Protein AF-A0AAV6TYV0-F1 (afdb_monomer_lite)

pLDDT: mean 73.11, std 25.88, range [21.09, 98.69]

Secondary structure (DSSP, 8-state):
--HHHHHHHHHHHHHHHHTT-HHHHHHHHHHHHHH-TT-HHHHHHHHHHHHHTT-HHHHHHHHHHH-TT-HHHHHHHHHHTT-HHHHHHHHTT-SS--HHHHHHHHHHHHHTT-HHHHHHHHHHHHHH--STTHHHHHHHHHHHHHHHHHHHGGG----------SHHHHHHHHHHHHHHT-HHHHHHHHHHHHHHHHHHHTTTS-HHHHHHHHHHHHHHHHHHHHHTT-HHHHHHHHHHHHHH--S-HHHHHHHHHHHHHHHTTSSHHHHHHHHHHHT-TT-TTTS-HHHHHHHHHHHHHHHHHTT-HHHHHHHHHHHHHH-GGGHHHHHHHHHHHHHHTT-HHHHHHHHHHHHHH-GGG-HHHHHHHHHHHHTTT-HHHHHHHHHTSGGGGGSHHHHHHHHHHHHHTT-HHHHHHHHHHHHHHHHHTT--SHHHHHHHHHHHHHHTTTT-HHHHHHHHHHHHHH-SS-HHHHHHHHHHHTTT-HHHHHHHHTTSPPHHHHTTT--HHHHHHS---S-------------------------------------------S---TTS---TTTTS-TTTSTT---PPP-------------------------------------------------------------------------------------------------------------------------------------------SSHHHHHHHHT----PPPPP-GGGGTTTSPPP-TTS-EEEEEE--TTSSHHHHHHHHTTSTTEEEEE-GGGGT-SSS---GGGHHHHHHHHHHHHTT-TTT-HHHHHHHHSGGGTHHHHT-HHHHHHHTT-GGGGG-HHHHHHHHTT-SEEEEEESS--HHHHHHHHHHTTTS-EEEEEEE--HHHHHHHHTT-HHHHT-HHHH-HHHHHHHHHHHHHHHHHHHHH-TTTEEEEEHHHHHHSHHHHHHHHHHHTT----HHHHHHHHHHSS---HHHHH-TT---S-TTHHHHTTTTTS-HHHHHHHHTTTHHHHHHTT-PPP-SGGGSSSTT----------PPP---------GGGSS--S------------------PPP-SHHHHHHHTT--HHHHGGG---SGGGS---

Structure (mmCIF, N/CA/C/O backbone):
data_AF-A0AAV6TYV0-F1
#
_entry.id   AF-A0AAV6TYV0-F1
#
loop_
_atom_site.group_PDB
_atom_site.id
_atom_site.type_symbol
_atom_site.label_atom_id
_atom_site.label_alt_id
_atom_site.label_comp_id
_atom_site.label_asym_id
_atom_site.label_entity_id
_atom_site.label_seq_id
_atom_site.pdbx_PDB_ins_code
_atom_site.Cartn_x
_atom_site.Cartn_y
_atom_site.Cartn_z
_atom_site.occupancy
_atom_site.B_iso_or_equiv
_atom_site.auth_seq_id
_atom_site.auth_comp_id
_atom_site.auth_asym_id
_atom_site.auth_atom_id
_atom_site.pdbx_PDB_model_num
ATOM 1 N N . MET A 1 1 ? 58.928 -5.197 -49.690 1.00 53.97 1 MET A N 1
ATOM 2 C CA . MET A 1 1 ? 58.023 -4.459 -50.603 1.00 53.97 1 MET A CA 1
ATOM 3 C C . MET A 1 1 ? 58.750 -3.447 -51.498 1.00 53.97 1 MET A C 1
ATOM 5 O O . MET A 1 1 ? 59.790 -2.942 -51.096 1.00 53.97 1 MET A O 1
ATOM 9 N N . SER A 1 2 ? 58.202 -3.097 -52.673 1.00 56.59 2 SER A N 1
ATOM 10 C CA . SER A 1 2 ? 58.594 -1.880 -53.414 1.00 56.59 2 SER A CA 1
ATOM 11 C C . SER A 1 2 ? 57.837 -0.652 -52.884 1.00 56.59 2 SER A C 1
ATOM 13 O O . SER A 1 2 ? 56.699 -0.777 -52.425 1.00 56.59 2 SER A O 1
ATOM 15 N N . ALA A 1 3 ? 58.433 0.543 -52.965 1.00 59.03 3 ALA A N 1
ATOM 16 C CA . ALA A 1 3 ? 57.840 1.767 -52.408 1.00 59.03 3 ALA A CA 1
ATOM 17 C C . ALA A 1 3 ? 56.457 2.107 -53.006 1.00 59.03 3 ALA A C 1
ATOM 19 O O . ALA A 1 3 ? 55.558 2.555 -52.294 1.00 59.03 3 ALA A O 1
ATOM 20 N N . THR A 1 4 ? 56.253 1.835 -54.299 1.00 59.69 4 THR A N 1
ATOM 21 C CA . THR A 1 4 ? 54.960 1.986 -54.987 1.00 59.69 4 THR A CA 1
ATOM 22 C C . THR A 1 4 ? 53.886 1.044 -54.443 1.00 59.69 4 THR A C 1
ATOM 24 O O . THR A 1 4 ? 52.750 1.475 -54.260 1.00 59.69 4 THR A O 1
ATOM 27 N N . ASN A 1 5 ? 54.228 -0.213 -54.139 1.00 76.19 5 ASN A N 1
ATOM 28 C CA . ASN A 1 5 ? 53.263 -1.192 -53.628 1.00 76.19 5 ASN A CA 1
ATOM 29 C C . ASN A 1 5 ? 52.881 -0.908 -52.162 1.00 76.19 5 ASN A C 1
ATOM 31 O O . ASN A 1 5 ? 51.707 -0.972 -51.804 1.00 76.19 5 ASN A O 1
ATOM 35 N N . ALA A 1 6 ? 53.844 -0.485 -51.335 1.00 74.12 6 ALA A N 1
ATOM 36 C CA . ALA A 1 6 ? 53.575 -0.061 -49.958 1.00 74.12 6 ALA A CA 1
ATOM 37 C C . ALA A 1 6 ? 52.613 1.139 -49.908 1.00 74.12 6 ALA A C 1
ATOM 39 O O . ALA A 1 6 ? 51.640 1.127 -49.154 1.00 74.12 6 ALA A O 1
ATOM 40 N N . LYS A 1 7 ? 52.828 2.146 -50.769 1.00 80.81 7 LYS A N 1
ATOM 41 C CA . LYS A 1 7 ? 51.934 3.310 -50.884 1.00 80.81 7 LYS A CA 1
ATOM 42 C C . LYS A 1 7 ? 50.515 2.918 -51.323 1.00 80.81 7 LYS A C 1
ATOM 44 O O . LYS A 1 7 ? 49.554 3.495 -50.820 1.00 80.81 7 LYS A O 1
ATOM 49 N N . ALA A 1 8 ? 50.377 1.936 -52.217 1.00 83.50 8 ALA A N 1
ATOM 50 C CA . ALA A 1 8 ? 49.074 1.433 -52.651 1.00 83.50 8 ALA A CA 1
ATOM 51 C C . ALA A 1 8 ? 48.307 0.748 -51.504 1.00 83.50 8 ALA A C 1
ATOM 53 O O . ALA A 1 8 ? 47.156 1.103 -51.255 1.00 83.50 8 ALA A O 1
ATOM 54 N N . LEU A 1 9 ? 48.950 -0.157 -50.751 1.00 84.75 9 LEU A N 1
ATOM 55 C CA . LEU A 1 9 ? 48.313 -0.805 -49.594 1.00 84.75 9 LEU A CA 1
ATOM 56 C C . LEU A 1 9 ? 47.950 0.194 -48.490 1.00 84.75 9 LEU A C 1
ATOM 58 O O . LEU A 1 9 ? 46.880 0.076 -47.905 1.00 84.75 9 LEU A O 1
ATOM 62 N N . TYR A 1 10 ? 48.782 1.204 -48.226 1.00 86.19 10 TYR A N 1
ATOM 63 C CA . TYR A 1 10 ? 48.427 2.260 -47.274 1.00 86.19 10 TYR A CA 1
ATOM 64 C C . TYR A 1 10 ? 47.215 3.090 -47.729 1.00 86.19 10 TYR A C 1
ATOM 66 O O . TYR A 1 10 ? 46.388 3.460 -46.899 1.00 86.19 10 TYR A O 1
ATOM 74 N N . SER A 1 11 ? 47.054 3.327 -49.035 1.00 85.75 11 SER A N 1
ATOM 75 C CA . SER A 1 11 ? 45.855 3.978 -49.578 1.00 85.75 11 SER A CA 1
ATOM 76 C C . SER A 1 11 ? 44.605 3.090 -49.479 1.00 85.75 11 SER A C 1
ATOM 78 O O . SER A 1 11 ? 43.525 3.599 -49.189 1.00 85.75 11 SER A O 1
ATOM 80 N N . GLU A 1 12 ? 44.739 1.774 -49.687 1.00 85.12 12 GLU A N 1
ATOM 81 C CA . GLU A 1 12 ? 43.646 0.801 -49.512 1.00 85.12 12 GLU A CA 1
ATOM 82 C C . GLU A 1 12 ? 43.233 0.693 -48.027 1.00 85.12 12 GLU A C 1
ATOM 84 O O . GLU A 1 12 ? 42.047 0.661 -47.701 1.00 85.12 12 GLU A O 1
ATOM 89 N N . LEU A 1 13 ? 44.214 0.710 -47.116 1.00 80.25 13 LEU A N 1
ATOM 90 C CA . LEU A 1 13 ? 44.018 0.684 -45.664 1.00 80.25 13 LEU A CA 1
ATOM 91 C C . LEU A 1 13 ? 43.218 1.896 -45.167 1.00 80.25 13 LEU A C 1
ATOM 93 O O . LEU A 1 13 ? 42.246 1.714 -44.434 1.00 80.25 13 LEU A O 1
ATOM 97 N N . VAL A 1 14 ? 43.605 3.107 -45.584 1.00 82.81 14 VAL A N 1
ATOM 98 C CA . VAL A 1 14 ? 42.886 4.348 -45.247 1.00 82.81 14 VAL A CA 1
ATOM 99 C C . VAL A 1 14 ? 41.475 4.322 -45.834 1.00 82.81 14 VAL A C 1
ATOM 101 O O . VAL A 1 14 ? 40.518 4.519 -45.096 1.00 82.81 14 VAL A O 1
ATOM 104 N N . SER A 1 15 ? 41.315 3.952 -47.110 1.00 81.88 15 SER A N 1
ATOM 105 C CA . SER A 1 15 ? 39.999 3.910 -47.764 1.00 81.88 15 SER A CA 1
ATOM 106 C C . SER A 1 15 ? 39.002 2.957 -47.083 1.00 81.88 15 SER A C 1
ATOM 108 O O . SER A 1 15 ? 37.829 3.310 -46.938 1.00 81.88 15 SER A O 1
ATOM 110 N N . TYR A 1 16 ? 39.440 1.783 -46.607 1.00 80.75 16 TYR A N 1
ATOM 111 C CA . TYR A 1 16 ? 38.576 0.913 -45.796 1.00 80.75 16 TYR A CA 1
ATOM 112 C C . TYR A 1 16 ? 38.329 1.459 -44.385 1.00 80.75 16 TYR A C 1
ATOM 114 O O . TYR A 1 16 ? 37.254 1.217 -43.842 1.00 80.75 16 TYR A O 1
ATOM 122 N N . GLY A 1 17 ? 39.280 2.188 -43.793 1.00 74.00 17 GLY A N 1
ATOM 123 C CA . GLY A 1 17 ? 39.081 2.893 -42.524 1.00 74.00 17 GLY A CA 1
ATOM 124 C C . GLY A 1 17 ? 37.995 3.965 -42.636 1.00 74.00 17 GLY A C 1
ATOM 125 O O . GLY A 1 17 ? 37.026 3.931 -41.882 1.00 74.00 17 GLY A O 1
ATOM 126 N N . ASP A 1 18 ? 38.112 4.854 -43.623 1.00 76.94 18 ASP A N 1
ATOM 127 C CA . ASP A 1 18 ? 37.147 5.923 -43.925 1.00 76.94 18 ASP A CA 1
ATOM 128 C C . ASP A 1 18 ? 35.747 5.377 -44.261 1.00 76.94 18 ASP A C 1
ATOM 130 O O . ASP A 1 18 ? 34.737 6.021 -43.990 1.00 76.94 18 ASP A O 1
ATOM 134 N N . SER A 1 19 ? 35.682 4.163 -44.819 1.00 80.00 19 SER A N 1
ATOM 135 C CA . SER A 1 19 ? 34.434 3.446 -45.132 1.00 80.00 19 SER A CA 1
ATOM 136 C C . SER A 1 19 ? 33.896 2.591 -43.968 1.00 80.00 19 SER A C 1
ATOM 138 O O . SER A 1 19 ? 32.948 1.826 -44.155 1.00 80.00 19 SER A O 1
ATOM 140 N N . SER A 1 20 ? 34.522 2.652 -42.785 1.00 81.56 20 SER A N 1
ATOM 141 C CA . SER A 1 20 ? 34.234 1.812 -41.606 1.00 81.56 20 SER A CA 1
ATOM 142 C C . SER A 1 20 ? 34.240 0.294 -41.877 1.00 81.56 20 SER A C 1
ATOM 144 O O . SER A 1 20 ? 33.585 -0.496 -41.189 1.00 81.56 20 SER A O 1
ATOM 146 N N . GLU A 1 21 ? 35.006 -0.152 -42.873 1.00 82.44 21 GLU A N 1
ATOM 147 C CA . GLU A 1 21 ? 35.185 -1.556 -43.251 1.00 82.44 21 GLU A CA 1
ATOM 148 C C . GLU A 1 21 ? 36.382 -2.184 -42.519 1.00 82.44 21 GLU A C 1
ATOM 150 O O . GLU A 1 21 ? 37.296 -2.749 -43.127 1.00 82.44 21 GLU A O 1
ATOM 155 N N . TYR A 1 22 ? 36.381 -2.105 -41.185 1.00 85.19 22 TYR A N 1
ATOM 156 C CA . TYR A 1 22 ? 37.516 -2.502 -40.342 1.00 85.19 22 TYR A CA 1
ATOM 157 C C . TYR A 1 22 ? 37.958 -3.970 -40.532 1.00 85.19 22 TYR A C 1
ATOM 159 O O . TYR A 1 22 ? 39.148 -4.262 -40.457 1.00 85.19 22 TYR A O 1
ATOM 167 N N . ASP A 1 23 ? 37.048 -4.886 -40.892 1.00 88.75 23 ASP A N 1
ATOM 168 C CA . ASP A 1 23 ? 37.360 -6.277 -41.287 1.00 88.75 23 ASP A CA 1
ATOM 169 C C . ASP A 1 23 ? 38.234 -6.388 -42.555 1.00 88.75 23 ASP A C 1
ATOM 171 O O . ASP A 1 23 ? 38.948 -7.381 -42.746 1.00 88.75 23 ASP A O 1
ATOM 175 N N . LYS A 1 24 ? 38.146 -5.411 -43.465 1.00 88.19 24 LYS A N 1
ATOM 176 C CA . LYS A 1 24 ? 38.994 -5.307 -44.662 1.00 88.19 24 LYS A CA 1
ATOM 177 C C . LYS A 1 24 ? 40.275 -4.547 -44.339 1.00 88.19 24 LYS A C 1
ATOM 179 O O . LYS A 1 24 ? 41.353 -5.058 -44.638 1.00 88.19 24 LYS A O 1
ATOM 184 N N . ALA A 1 25 ? 40.174 -3.409 -43.647 1.00 84.44 25 ALA A N 1
ATOM 185 C CA . ALA A 1 25 ? 41.325 -2.631 -43.184 1.00 84.44 25 ALA A CA 1
ATOM 186 C C . ALA A 1 25 ? 42.311 -3.501 -42.377 1.00 84.44 25 ALA A C 1
ATOM 188 O O . ALA A 1 25 ? 43.498 -3.553 -42.697 1.00 84.44 25 ALA A O 1
ATOM 189 N N . LEU A 1 26 ? 41.815 -4.312 -41.435 1.00 89.75 26 LEU A N 1
ATOM 190 C CA . LEU A 1 26 ? 42.612 -5.273 -40.666 1.00 89.75 26 LEU A CA 1
ATOM 191 C C . LEU A 1 26 ? 43.357 -6.279 -41.561 1.00 89.75 26 LEU A C 1
ATOM 193 O O . LEU A 1 26 ? 44.499 -6.635 -41.271 1.00 89.75 26 LEU A O 1
ATOM 197 N N . LYS A 1 27 ? 42.758 -6.739 -42.666 1.00 92.69 27 LYS A N 1
ATOM 198 C CA . LYS A 1 27 ? 43.438 -7.634 -43.622 1.00 92.69 27 LYS A CA 1
ATOM 199 C C . LYS A 1 27 ? 44.554 -6.906 -44.364 1.00 92.69 27 LYS A C 1
ATOM 201 O O . LYS A 1 27 ? 45.612 -7.496 -44.552 1.00 92.69 27 LYS A O 1
ATOM 206 N N . ILE A 1 28 ? 44.362 -5.640 -44.737 1.00 90.31 28 ILE A N 1
ATOM 207 C CA . ILE A 1 28 ? 45.404 -4.836 -45.394 1.00 90.31 28 ILE A CA 1
ATOM 208 C C . ILE A 1 28 ? 46.548 -4.510 -44.428 1.00 90.31 28 ILE A C 1
ATOM 210 O O . ILE A 1 28 ? 47.706 -4.716 -44.783 1.00 90.31 28 ILE A O 1
ATOM 214 N N . ALA A 1 29 ? 46.250 -4.134 -43.183 1.00 88.31 29 ALA A N 1
ATOM 215 C CA . ALA A 1 29 ? 47.268 -3.944 -42.150 1.00 88.31 29 ALA A CA 1
ATOM 216 C C . ALA A 1 29 ? 48.088 -5.229 -41.917 1.00 88.31 29 ALA A C 1
ATOM 218 O O . ALA A 1 29 ? 49.311 -5.177 -41.843 1.00 88.31 29 ALA A O 1
ATOM 219 N N . ASN A 1 30 ? 47.445 -6.405 -41.895 1.00 92.25 30 ASN A N 1
ATOM 220 C CA . ASN A 1 30 ? 48.158 -7.685 -41.812 1.00 92.25 30 ASN A CA 1
ATOM 221 C C . ASN A 1 30 ? 48.976 -8.030 -43.077 1.00 92.25 30 ASN A C 1
ATOM 223 O O . ASN A 1 30 ? 49.984 -8.716 -42.936 1.00 92.25 30 ASN A O 1
ATOM 227 N N . LYS A 1 31 ? 48.606 -7.560 -44.283 1.00 91.19 31 LYS A N 1
ATOM 228 C CA . LYS A 1 31 ? 49.468 -7.671 -45.483 1.00 91.19 31 LYS A CA 1
ATOM 229 C C . LYS A 1 31 ? 50.730 -6.815 -45.331 1.00 91.19 31 LYS A C 1
ATOM 231 O O . LYS A 1 31 ? 51.822 -7.307 -45.584 1.00 91.19 31 LYS A O 1
ATOM 236 N N . ILE A 1 32 ? 50.591 -5.559 -44.897 1.00 88.00 32 ILE A N 1
ATOM 237 C CA . ILE A 1 32 ? 51.733 -4.649 -44.692 1.00 88.00 32 ILE A CA 1
ATOM 238 C C . ILE A 1 32 ? 52.683 -5.236 -43.634 1.00 88.00 32 ILE A C 1
ATOM 240 O O . ILE A 1 32 ? 53.880 -5.342 -43.875 1.00 88.00 32 ILE A O 1
ATOM 244 N N . LEU A 1 33 ? 52.135 -5.740 -42.522 1.00 89.12 33 LEU A N 1
ATOM 245 C CA . LEU A 1 33 ? 52.899 -6.378 -41.440 1.00 89.12 33 LEU A CA 1
ATOM 246 C C . LEU A 1 33 ? 53.487 -7.760 -41.776 1.00 89.12 33 LEU A C 1
ATOM 248 O O . LEU A 1 33 ? 54.232 -8.313 -40.966 1.00 89.12 33 LEU A O 1
ATOM 252 N N . HIS A 1 34 ? 53.153 -8.332 -42.935 1.00 90.38 34 HIS A N 1
ATOM 253 C CA . HIS A 1 34 ? 53.820 -9.523 -43.461 1.00 90.38 34 HIS A CA 1
ATOM 254 C C . HIS A 1 34 ? 55.127 -9.155 -44.181 1.00 90.38 34 HIS A C 1
ATOM 256 O O . HIS A 1 34 ? 56.123 -9.857 -44.022 1.00 90.38 34 HIS A O 1
ATOM 262 N N . ASP A 1 35 ? 55.133 -8.034 -44.913 1.00 86.19 35 ASP A N 1
ATOM 263 C CA . ASP A 1 35 ? 56.316 -7.482 -45.587 1.00 86.19 35 ASP A CA 1
ATOM 264 C C . ASP A 1 35 ? 57.250 -6.719 -44.622 1.00 86.19 35 ASP A C 1
ATOM 266 O O . ASP A 1 35 ? 58.467 -6.790 -44.786 1.00 86.19 35 ASP A O 1
ATOM 270 N N . ASP A 1 36 ? 56.708 -6.016 -43.617 1.00 85.88 36 ASP A N 1
ATOM 271 C CA . ASP A 1 36 ? 57.471 -5.405 -42.516 1.00 85.88 36 ASP A CA 1
ATOM 272 C C . ASP A 1 36 ? 56.752 -5.557 -41.163 1.00 85.88 36 ASP A C 1
ATOM 274 O O . ASP A 1 36 ? 55.859 -4.793 -40.799 1.00 85.88 36 ASP A O 1
ATOM 278 N N . SER A 1 37 ? 57.197 -6.532 -40.368 1.00 85.50 37 SER A N 1
ATOM 279 C CA . SER A 1 37 ? 56.653 -6.799 -39.029 1.00 85.50 37 SER A CA 1
ATOM 280 C C . SER A 1 37 ? 56.857 -5.675 -37.997 1.00 85.50 37 SER A C 1
ATOM 282 O O . SER A 1 37 ? 56.196 -5.697 -36.952 1.00 85.50 37 SER A O 1
ATOM 284 N N . GLN A 1 38 ? 57.771 -4.729 -38.245 1.00 86.06 38 GLN A N 1
ATOM 285 C CA . GLN A 1 38 ? 58.137 -3.653 -37.315 1.00 86.06 38 GLN A CA 1
ATOM 286 C C . GLN A 1 38 ? 57.532 -2.291 -37.689 1.00 86.06 38 GLN A C 1
ATOM 288 O O . GLN A 1 38 ? 57.744 -1.324 -36.952 1.00 86.06 38 GLN A O 1
ATOM 293 N N . ASP A 1 39 ? 56.743 -2.199 -38.767 1.00 86.00 39 ASP A N 1
ATOM 294 C CA . ASP A 1 39 ? 56.052 -0.962 -39.138 1.00 86.00 39 ASP A CA 1
ATOM 295 C C . ASP A 1 39 ? 55.037 -0.553 -38.052 1.00 86.00 39 ASP A C 1
ATOM 297 O O . ASP A 1 39 ? 53.903 -1.039 -37.980 1.00 86.00 39 ASP A O 1
ATOM 301 N N . LYS A 1 40 ? 55.457 0.392 -37.204 1.00 84.94 40 LYS A N 1
ATOM 302 C CA . LYS A 1 40 ? 54.659 0.949 -36.108 1.00 84.94 40 LYS A CA 1
ATOM 303 C C . LYS A 1 40 ? 53.319 1.522 -36.564 1.00 84.94 40 LYS A C 1
ATOM 305 O O . LYS A 1 40 ? 52.347 1.406 -35.822 1.00 84.94 40 LYS A O 1
ATOM 310 N N . LYS A 1 41 ? 53.237 2.113 -37.762 1.00 84.62 41 LYS A N 1
ATOM 311 C CA . LYS A 1 41 ? 51.983 2.686 -38.273 1.00 84.62 41 LYS A CA 1
ATOM 312 C C . LYS A 1 41 ? 51.011 1.573 -38.640 1.00 84.62 41 LYS A C 1
ATOM 314 O O . LYS A 1 41 ? 49.856 1.621 -38.227 1.00 84.62 41 LYS A O 1
ATOM 319 N N . ALA A 1 42 ? 51.482 0.519 -39.303 1.00 84.62 42 ALA A N 1
ATOM 320 C CA . ALA A 1 42 ? 50.649 -0.642 -39.596 1.00 84.62 42 ALA A CA 1
ATOM 321 C C . ALA A 1 42 ? 50.240 -1.408 -38.319 1.00 84.62 42 ALA A C 1
ATOM 323 O O . ALA A 1 42 ? 49.097 -1.862 -38.235 1.00 84.62 42 ALA A O 1
ATOM 324 N N . GLN A 1 43 ? 51.104 -1.493 -37.295 1.00 86.94 43 GLN A N 1
ATOM 325 C CA . GLN A 1 43 ? 50.739 -2.038 -35.972 1.00 86.94 43 GLN A CA 1
ATOM 326 C C . GLN A 1 43 ? 49.667 -1.179 -35.271 1.00 86.94 43 GLN A C 1
ATOM 328 O O . GLN A 1 43 ? 48.719 -1.725 -34.704 1.00 86.94 43 GLN A O 1
ATOM 333 N N . HIS A 1 44 ? 49.766 0.154 -35.342 1.00 85.88 44 HIS A N 1
ATOM 334 C CA . HIS A 1 44 ? 48.791 1.084 -34.754 1.00 85.88 44 HIS A CA 1
ATOM 335 C C . HIS A 1 44 ? 47.441 1.013 -35.474 1.00 85.88 44 HIS A C 1
ATOM 337 O O . HIS A 1 44 ? 46.422 0.772 -34.830 1.00 85.88 44 HIS A O 1
ATOM 343 N N . CYS A 1 45 ? 47.423 1.092 -36.809 1.00 86.81 45 CYS A N 1
ATOM 344 C CA . CYS A 1 45 ? 46.204 0.918 -37.605 1.00 86.81 45 CYS A CA 1
ATOM 345 C C . CYS A 1 45 ? 45.563 -0.461 -37.378 1.00 86.81 45 CYS A C 1
ATOM 347 O O . CYS A 1 45 ? 44.339 -0.563 -37.294 1.00 86.81 45 CYS A O 1
ATOM 349 N N . LYS A 1 46 ? 46.366 -1.523 -37.220 1.00 88.19 46 LYS A N 1
ATOM 350 C CA . LYS A 1 46 ? 45.880 -2.858 -36.838 1.00 88.19 46 LYS A CA 1
ATOM 351 C C . LYS A 1 46 ? 45.203 -2.847 -35.467 1.00 88.19 46 LYS A C 1
ATOM 353 O O . LYS A 1 46 ? 44.120 -3.415 -35.344 1.00 88.19 46 LYS A O 1
ATOM 358 N N . ALA A 1 47 ? 45.798 -2.203 -34.462 1.00 85.06 47 ALA A N 1
ATOM 359 C CA . ALA A 1 47 ? 45.191 -2.070 -33.139 1.00 85.06 47 ALA A CA 1
ATOM 360 C C . ALA A 1 47 ? 43.874 -1.274 -33.187 1.00 85.06 47 ALA A C 1
ATOM 362 O O . ALA A 1 47 ? 42.874 -1.746 -32.658 1.00 85.06 47 ALA A O 1
ATOM 363 N N . VAL A 1 48 ? 43.830 -0.143 -33.897 1.00 85.62 48 VAL A N 1
ATOM 364 C CA . VAL A 1 48 ? 42.609 0.663 -34.115 1.00 85.62 48 VAL A CA 1
ATOM 365 C C . VAL A 1 48 ? 41.501 -0.161 -34.785 1.00 85.62 48 VAL A C 1
ATOM 367 O O . VAL A 1 48 ? 40.372 -0.190 -34.296 1.00 85.62 48 VAL A O 1
ATOM 370 N N . CYS A 1 49 ? 41.821 -0.931 -35.834 1.00 83.50 49 CYS A N 1
ATOM 371 C CA . CYS A 1 49 ? 40.857 -1.847 -36.456 1.00 83.50 49 CYS A CA 1
ATOM 372 C C . CYS A 1 49 ? 40.344 -2.907 -35.467 1.00 83.50 49 CYS A C 1
ATOM 374 O O . CYS A 1 49 ? 39.160 -3.229 -35.476 1.00 83.50 49 CYS A O 1
ATOM 376 N N . LEU A 1 50 ? 41.210 -3.448 -34.603 1.00 84.31 50 LEU A N 1
ATOM 377 C CA . LEU A 1 50 ? 40.815 -4.412 -33.571 1.00 84.31 50 LEU A CA 1
ATOM 378 C C . LEU A 1 50 ? 39.922 -3.777 -32.491 1.00 84.31 50 LEU A C 1
ATOM 380 O O . LEU A 1 50 ? 38.999 -4.447 -32.035 1.00 84.31 50 LEU A O 1
ATOM 384 N N . ILE A 1 51 ? 40.124 -2.503 -32.131 1.00 83.12 51 ILE A N 1
ATOM 385 C CA . ILE A 1 51 ? 39.250 -1.767 -31.197 1.00 83.12 51 ILE A CA 1
ATOM 386 C C . ILE A 1 51 ? 37.843 -1.608 -31.791 1.00 83.12 51 ILE A C 1
ATOM 388 O O . ILE A 1 51 ? 36.878 -2.013 -31.145 1.00 83.12 51 ILE A O 1
ATOM 392 N N . HIS A 1 52 ? 37.712 -1.129 -33.035 1.00 81.69 52 HIS A N 1
ATOM 393 C CA . HIS A 1 52 ? 36.404 -1.022 -33.706 1.00 81.69 52 HIS A CA 1
ATOM 394 C C . HIS A 1 52 ? 35.740 -2.390 -33.971 1.00 81.69 52 HIS A C 1
ATOM 396 O O . HIS A 1 52 ? 34.517 -2.489 -34.032 1.00 81.69 52 HIS A O 1
ATOM 402 N N . LEU A 1 53 ? 36.521 -3.473 -34.076 1.00 82.62 53 LEU A N 1
ATOM 403 C CA . LEU A 1 53 ? 36.020 -4.856 -34.126 1.00 82.62 53 LEU A CA 1
ATOM 404 C C . LEU A 1 53 ? 35.775 -5.469 -32.729 1.00 82.62 53 LEU A C 1
ATOM 406 O O . LEU A 1 53 ? 35.467 -6.657 -32.622 1.00 82.62 53 LEU A O 1
ATOM 410 N N . THR A 1 54 ? 35.871 -4.677 -31.656 1.00 84.94 54 THR A N 1
ATOM 411 C CA . THR A 1 54 ? 35.663 -5.040 -30.237 1.00 84.94 54 THR A CA 1
ATOM 412 C C . THR A 1 54 ? 36.643 -6.068 -29.644 1.00 84.94 54 THR A C 1
ATOM 414 O O . THR A 1 54 ? 36.389 -6.666 -28.599 1.00 84.94 54 THR A O 1
ATOM 417 N N . GLN A 1 55 ? 37.805 -6.260 -30.272 1.00 86.94 55 GLN A N 1
ATOM 418 C CA . GLN A 1 55 ? 38.849 -7.219 -29.879 1.00 86.94 55 GLN A CA 1
ATOM 419 C C . GLN A 1 55 ? 39.910 -6.569 -28.972 1.00 86.94 55 GLN A C 1
ATOM 421 O O . GLN A 1 55 ? 41.110 -6.595 -29.259 1.00 86.94 55 GLN A O 1
ATOM 426 N N . PHE A 1 56 ? 39.459 -5.966 -27.866 1.00 88.44 56 PHE A N 1
ATOM 427 C CA . PHE A 1 56 ? 40.282 -5.112 -26.997 1.00 88.44 56 PHE A CA 1
ATOM 428 C C . PHE A 1 56 ? 41.503 -5.825 -26.384 1.00 88.44 56 PHE A C 1
ATOM 430 O O . PHE A 1 56 ? 42.552 -5.201 -26.257 1.00 88.44 56 PHE A O 1
ATOM 437 N N . ASP A 1 57 ? 41.416 -7.122 -26.059 1.00 92.44 57 ASP A N 1
ATOM 438 C CA . ASP A 1 57 ? 42.561 -7.902 -25.554 1.00 92.44 57 ASP A CA 1
ATOM 439 C C . ASP A 1 57 ? 43.697 -8.028 -26.582 1.00 92.44 57 ASP A C 1
ATOM 441 O O . ASP A 1 57 ? 44.871 -7.928 -26.226 1.00 92.44 57 ASP A O 1
ATOM 445 N N . GLU A 1 58 ? 43.375 -8.246 -27.861 1.00 91.62 58 GLU A N 1
ATOM 446 C CA . GLU A 1 58 ? 44.386 -8.363 -28.921 1.00 91.62 58 GLU A CA 1
ATOM 447 C C . GLU A 1 58 ? 44.920 -6.991 -29.343 1.00 91.62 58 GLU A C 1
ATOM 449 O O . GLU A 1 58 ? 46.118 -6.852 -29.599 1.00 91.62 58 GLU A O 1
ATOM 454 N N . ALA A 1 59 ? 44.068 -5.959 -29.343 1.00 88.94 59 ALA A N 1
ATOM 455 C CA . ALA A 1 59 ? 44.507 -4.578 -29.516 1.00 88.94 59 ALA A CA 1
ATOM 456 C C . ALA A 1 59 ? 45.509 -4.175 -28.419 1.00 88.94 59 ALA A C 1
ATOM 458 O O . ALA A 1 59 ? 46.607 -3.715 -28.733 1.00 88.94 59 ALA A O 1
ATOM 459 N N . LEU A 1 60 ? 45.185 -4.421 -27.144 1.00 91.44 60 LEU A N 1
ATOM 460 C CA . LEU A 1 60 ? 46.039 -4.065 -26.010 1.00 91.44 60 LEU A CA 1
ATOM 461 C C . LEU A 1 60 ? 47.411 -4.751 -26.078 1.00 91.44 60 LEU A C 1
ATOM 463 O O . LEU A 1 60 ? 48.423 -4.071 -25.930 1.00 91.44 60 LEU A O 1
ATOM 467 N N . LYS A 1 61 ? 47.470 -6.053 -26.398 1.00 92.81 61 LYS A N 1
ATOM 468 C CA . LYS A 1 61 ? 48.741 -6.788 -26.580 1.00 92.81 61 LYS A CA 1
ATOM 469 C C . LYS A 1 61 ? 49.639 -6.178 -27.659 1.00 92.81 61 LYS A C 1
ATOM 471 O O . LYS A 1 61 ? 50.861 -6.207 -27.527 1.00 92.81 61 LYS A O 1
ATOM 476 N N . ILE A 1 62 ? 49.055 -5.655 -28.739 1.00 90.19 62 ILE A N 1
ATOM 477 C CA . ILE A 1 62 ? 49.806 -5.001 -29.821 1.00 90.19 62 ILE A CA 1
ATOM 478 C C . ILE A 1 62 ? 50.295 -3.626 -29.364 1.00 90.19 62 ILE A C 1
ATOM 480 O O . ILE A 1 62 ? 51.472 -3.311 -29.539 1.00 90.19 62 ILE A O 1
ATOM 484 N N . LEU A 1 63 ? 49.426 -2.838 -28.731 1.00 88.75 63 LEU A N 1
ATOM 485 C CA . LEU A 1 63 ? 49.757 -1.501 -28.240 1.00 88.75 63 LEU A CA 1
ATOM 486 C C . LEU A 1 63 ? 50.847 -1.547 -27.153 1.00 88.75 63 LEU A C 1
ATOM 488 O O . LEU A 1 63 ? 51.837 -0.830 -27.251 1.00 88.75 63 LEU A O 1
ATOM 492 N N . GLU A 1 64 ? 50.732 -2.434 -26.161 1.00 88.38 64 GLU A N 1
ATOM 493 C CA . GLU A 1 64 ? 51.731 -2.602 -25.091 1.00 88.38 64 GLU A CA 1
ATOM 494 C C . GLU A 1 64 ? 53.109 -3.040 -25.613 1.00 88.38 64 GLU A C 1
ATOM 496 O O . GLU A 1 64 ? 54.128 -2.647 -25.047 1.00 88.38 64 GLU A O 1
ATOM 501 N N . LYS A 1 65 ? 53.153 -3.837 -26.690 1.00 85.44 65 LYS A N 1
ATOM 502 C CA . LYS A 1 65 ? 54.388 -4.456 -27.197 1.00 85.44 65 LYS A CA 1
ATOM 503 C C . LYS A 1 65 ? 55.052 -3.702 -28.355 1.00 85.44 65 LYS A C 1
ATOM 505 O O . LYS A 1 65 ? 56.269 -3.790 -28.505 1.00 85.44 65 LYS A O 1
ATOM 510 N N . HIS A 1 66 ? 54.278 -3.014 -29.195 1.00 81.00 66 HIS A N 1
ATOM 511 C CA . HIS A 1 66 ? 54.758 -2.444 -30.462 1.00 81.00 66 HIS A CA 1
ATOM 512 C C . HIS A 1 66 ? 54.467 -0.942 -30.634 1.00 81.00 66 HIS A C 1
ATOM 514 O O . HIS A 1 66 ? 55.177 -0.285 -31.396 1.00 81.00 66 HIS A O 1
ATOM 520 N N . VAL A 1 67 ? 53.471 -0.386 -29.930 1.00 78.75 67 VAL A N 1
ATOM 521 C CA . VAL A 1 67 ? 53.035 1.021 -30.065 1.00 78.75 67 VAL A CA 1
ATOM 522 C C . VAL A 1 67 ? 52.779 1.626 -28.677 1.00 78.75 67 VAL A C 1
ATOM 524 O O . VAL A 1 67 ? 51.689 2.093 -28.350 1.00 78.75 67 VAL A O 1
ATOM 527 N N . SER A 1 68 ? 53.801 1.577 -27.821 1.00 72.12 68 SER A N 1
ATOM 528 C CA . SER A 1 68 ? 53.736 2.022 -26.421 1.00 72.12 68 SER A CA 1
ATOM 529 C C . SER A 1 68 ? 53.274 3.476 -26.247 1.00 72.12 68 SER A C 1
ATOM 531 O O . SER A 1 68 ? 52.664 3.810 -25.228 1.00 72.12 68 SER A O 1
ATOM 533 N N . GLU A 1 69 ? 53.541 4.306 -27.258 1.00 78.00 69 GLU A N 1
ATOM 534 C CA . GLU A 1 69 ? 53.183 5.719 -27.392 1.00 78.00 69 GLU A CA 1
ATOM 535 C C . GLU A 1 69 ? 51.684 5.990 -27.631 1.00 78.00 69 GLU A C 1
ATOM 537 O O . GLU A 1 69 ? 51.241 7.121 -27.441 1.00 78.00 69 GLU A O 1
ATOM 542 N N . ALA A 1 70 ? 50.882 4.982 -27.993 1.00 83.31 70 ALA A N 1
ATOM 543 C CA . ALA A 1 70 ? 49.429 5.102 -28.162 1.00 83.31 70 ALA A CA 1
ATOM 544 C C . ALA A 1 70 ? 48.708 5.066 -26.796 1.00 83.31 70 ALA A C 1
ATOM 546 O O . ALA A 1 70 ? 48.011 4.112 -26.438 1.00 83.31 70 ALA A O 1
ATOM 547 N N . VAL A 1 71 ? 48.962 6.094 -25.980 1.00 87.12 71 VAL A N 1
ATOM 548 C CA . VAL A 1 71 ? 48.530 6.204 -24.573 1.00 87.12 71 VAL A CA 1
ATOM 549 C C . VAL A 1 71 ? 47.005 6.131 -24.433 1.00 87.12 71 VAL A C 1
ATOM 551 O O . VAL A 1 71 ? 46.504 5.404 -23.572 1.00 87.12 71 VAL A O 1
ATOM 554 N N . PHE A 1 72 ? 46.274 6.843 -25.295 1.00 86.19 72 PHE A N 1
ATOM 555 C CA . PHE A 1 72 ? 44.812 6.905 -25.274 1.00 86.19 72 PHE A CA 1
ATOM 556 C C . PHE A 1 72 ? 44.187 5.544 -25.596 1.00 86.19 72 PHE A C 1
ATOM 558 O O . PHE A 1 72 ? 43.396 5.028 -24.813 1.00 86.19 72 PHE A O 1
ATOM 565 N N . GLU A 1 73 ? 44.601 4.908 -26.690 1.00 87.88 73 GLU A N 1
ATOM 566 C CA . GLU A 1 73 ? 44.083 3.617 -27.145 1.00 87.88 73 GLU A CA 1
ATOM 567 C C . GLU A 1 73 ? 44.372 2.494 -26.138 1.00 87.88 73 GLU A C 1
ATOM 569 O O . GLU A 1 73 ? 43.541 1.603 -25.945 1.00 87.88 73 GLU A O 1
ATOM 574 N N . ARG A 1 74 ? 45.514 2.555 -25.438 1.00 91.06 74 ARG A N 1
ATOM 575 C CA . ARG A 1 74 ? 45.845 1.636 -24.334 1.00 91.06 74 ARG A CA 1
ATOM 576 C C . ARG A 1 74 ? 44.901 1.817 -23.148 1.00 91.06 74 ARG A C 1
ATOM 578 O O . ARG A 1 74 ? 44.313 0.836 -22.692 1.00 91.06 74 ARG A O 1
ATOM 585 N N . ALA A 1 75 ? 44.712 3.052 -22.682 1.00 89.69 75 ALA A N 1
ATOM 586 C CA . ALA A 1 75 ? 43.769 3.357 -21.606 1.00 89.69 75 ALA A CA 1
ATOM 587 C C . ALA A 1 75 ? 42.321 3.001 -21.990 1.00 89.69 75 ALA A C 1
ATOM 589 O O . ALA A 1 75 ? 41.582 2.449 -21.175 1.00 89.69 75 ALA A O 1
ATOM 590 N N . TYR A 1 76 ? 41.938 3.230 -23.246 1.00 86.75 76 TYR A N 1
ATOM 591 C CA . TYR A 1 76 ? 40.632 2.878 -23.791 1.00 86.75 76 TYR A CA 1
ATOM 592 C C . TYR A 1 76 ? 40.400 1.361 -23.797 1.00 86.75 76 TYR A C 1
ATOM 594 O O . TYR A 1 76 ? 39.373 0.889 -23.307 1.00 86.75 76 TYR A O 1
ATOM 602 N N . CYS A 1 77 ? 41.375 0.570 -24.264 1.00 87.06 77 CYS A N 1
ATOM 603 C CA . CYS A 1 77 ? 41.300 -0.892 -24.193 1.00 87.06 77 CYS A CA 1
ATOM 604 C C . CYS A 1 77 ? 41.163 -1.376 -22.743 1.00 87.06 77 CYS A C 1
ATOM 606 O O . CYS A 1 77 ? 40.296 -2.198 -22.459 1.00 87.06 77 CYS A O 1
ATOM 608 N N . LEU A 1 78 ? 41.952 -0.833 -21.810 1.00 89.94 78 LEU A N 1
ATOM 609 C CA . LEU A 1 78 ? 41.844 -1.153 -20.381 1.00 89.94 78 LEU A CA 1
ATOM 610 C C . LEU A 1 78 ? 40.456 -0.801 -19.819 1.00 89.94 78 LEU A C 1
ATOM 612 O O . LEU A 1 78 ? 39.848 -1.624 -19.135 1.00 89.94 78 LEU A O 1
ATOM 616 N N . TYR A 1 79 ? 39.899 0.362 -20.164 1.00 86.69 79 TYR A N 1
ATOM 617 C CA . TYR A 1 79 ? 38.546 0.772 -19.774 1.00 86.69 79 TYR A CA 1
ATOM 618 C C . TYR A 1 79 ? 37.455 -0.160 -20.336 1.00 86.69 79 TYR A C 1
ATOM 620 O O . TYR A 1 79 ? 36.558 -0.568 -19.587 1.00 86.69 79 TYR A O 1
ATOM 628 N N . ARG A 1 80 ? 37.533 -0.561 -21.615 1.00 84.06 80 ARG A N 1
ATOM 629 C CA . ARG A 1 80 ? 36.601 -1.535 -22.227 1.00 84.06 80 ARG A CA 1
ATOM 630 C C . ARG A 1 80 ? 36.753 -2.941 -21.626 1.00 84.06 80 ARG A C 1
ATOM 632 O O . ARG A 1 80 ? 35.751 -3.630 -21.463 1.00 84.06 80 ARG A O 1
ATOM 639 N N . LEU A 1 81 ? 37.963 -3.324 -21.206 1.00 87.31 81 LEU A N 1
ATOM 640 C CA . LEU A 1 81 ? 38.269 -4.561 -20.464 1.00 87.31 81 LEU A CA 1
ATOM 641 C C . LEU A 1 81 ? 37.988 -4.469 -18.949 1.00 87.31 81 LEU A C 1
ATOM 643 O O . LEU A 1 81 ? 38.312 -5.391 -18.202 1.00 87.31 81 LEU A O 1
ATOM 647 N N . ASN A 1 82 ? 37.387 -3.372 -18.472 1.00 86.75 82 ASN A N 1
ATOM 648 C CA . ASN A 1 82 ? 37.082 -3.124 -17.058 1.00 86.75 82 ASN A CA 1
ATOM 649 C C . ASN A 1 82 ? 38.317 -3.120 -16.116 1.00 86.75 82 ASN A C 1
ATOM 651 O O . ASN A 1 82 ? 38.203 -3.294 -14.902 1.00 86.75 82 ASN A O 1
ATOM 655 N N . ARG A 1 83 ? 39.508 -2.847 -16.650 1.00 90.94 83 ARG A N 1
ATOM 656 C CA . ARG A 1 83 ? 40.752 -2.580 -15.907 1.00 90.94 83 ARG A CA 1
ATOM 657 C C . ARG A 1 83 ? 40.845 -1.079 -15.590 1.00 90.94 83 ARG A C 1
ATOM 659 O O . ARG A 1 83 ? 41.730 -0.369 -16.052 1.00 90.94 83 ARG A O 1
ATOM 666 N N . VAL A 1 84 ? 39.843 -0.584 -14.857 1.00 90.12 84 VAL A N 1
ATOM 667 C CA . VAL A 1 84 ? 39.521 0.856 -14.737 1.00 90.12 84 VAL A CA 1
ATOM 668 C C . VAL A 1 84 ? 40.609 1.657 -14.012 1.00 90.12 84 VAL A C 1
ATOM 670 O O . VAL A 1 84 ? 40.979 2.729 -14.478 1.00 90.12 84 VAL A O 1
ATOM 673 N N . GLU A 1 85 ? 41.156 1.122 -12.919 1.00 93.06 85 GLU A N 1
ATOM 674 C CA . GLU A 1 85 ? 42.258 1.756 -12.175 1.00 93.06 85 GLU A CA 1
ATOM 675 C C . GLU A 1 85 ? 43.528 1.851 -13.037 1.00 93.06 85 GLU A C 1
ATOM 677 O O . GLU A 1 85 ? 44.197 2.875 -13.052 1.00 93.06 85 GLU A O 1
ATOM 682 N N . GLU A 1 86 ? 43.825 0.818 -13.834 1.00 94.12 86 GLU A N 1
ATOM 683 C CA . GLU A 1 86 ? 44.977 0.812 -14.747 1.00 94.12 86 GLU A CA 1
ATOM 684 C C . GLU A 1 86 ? 44.795 1.816 -15.899 1.00 94.12 86 GLU A C 1
ATOM 686 O O . GLU A 1 86 ? 45.755 2.461 -16.319 1.00 94.12 86 GLU A O 1
ATOM 691 N N . ALA A 1 87 ? 43.560 2.004 -16.383 1.00 92.00 87 ALA A N 1
ATOM 692 C CA . ALA A 1 87 ? 43.234 3.067 -17.332 1.00 92.00 87 ALA A CA 1
ATOM 693 C C . ALA A 1 87 ? 43.434 4.463 -16.709 1.00 92.00 87 ALA A C 1
ATOM 695 O O . ALA A 1 87 ? 44.052 5.326 -17.333 1.00 92.00 87 ALA A O 1
ATOM 696 N N . TYR A 1 88 ? 42.974 4.677 -15.470 1.00 94.25 88 TYR A N 1
ATOM 697 C CA . TYR A 1 88 ? 43.193 5.930 -14.738 1.00 94.25 88 TYR A CA 1
ATOM 698 C C . TYR A 1 88 ? 44.682 6.207 -14.493 1.00 94.25 88 TYR A C 1
ATOM 700 O O . TYR A 1 88 ? 45.144 7.332 -14.686 1.00 94.25 88 TYR A O 1
ATOM 708 N N . ASP A 1 89 ? 45.447 5.182 -14.117 1.00 94.00 89 ASP A N 1
ATOM 709 C CA . ASP A 1 89 ? 46.879 5.283 -13.838 1.00 94.00 89 ASP A CA 1
ATOM 710 C C . ASP A 1 89 ? 47.710 5.680 -15.062 1.00 94.00 89 ASP A C 1
ATOM 712 O O . ASP A 1 89 ? 48.721 6.368 -14.905 1.00 94.00 89 ASP A O 1
ATOM 716 N N . ILE A 1 90 ? 47.261 5.315 -16.266 1.00 91.38 90 ILE A N 1
ATOM 717 C CA . ILE A 1 90 ? 47.829 5.799 -17.529 1.00 91.38 90 ILE A CA 1
ATOM 718 C C . ILE A 1 90 ? 47.376 7.240 -17.816 1.00 91.38 90 ILE A C 1
ATOM 720 O O . ILE A 1 90 ? 48.212 8.105 -18.080 1.00 91.38 90 ILE A O 1
ATOM 724 N N . LEU A 1 91 ? 46.071 7.521 -17.747 1.00 90.94 91 LEU A N 1
ATOM 725 C CA . LEU A 1 91 ? 45.509 8.819 -18.148 1.00 90.94 91 LEU A CA 1
ATOM 726 C C . LEU A 1 91 ? 45.957 9.979 -17.250 1.00 90.94 91 LEU A C 1
ATOM 728 O O . LEU A 1 91 ? 46.251 11.060 -17.756 1.00 90.94 91 LEU A O 1
ATOM 732 N N . LYS A 1 92 ? 46.098 9.757 -15.936 1.00 89.12 92 LYS A N 1
ATOM 733 C CA . LYS A 1 92 ? 46.587 10.772 -14.979 1.00 89.12 92 LYS A CA 1
ATOM 734 C C . LYS A 1 92 ? 48.036 11.221 -15.235 1.00 89.12 92 LYS A C 1
ATOM 736 O O . LYS A 1 92 ? 48.491 12.179 -14.618 1.00 89.12 92 LYS A O 1
ATOM 741 N N . GLY A 1 93 ? 48.781 10.503 -16.083 1.00 86.44 93 GLY A N 1
ATOM 742 C CA . GLY A 1 93 ? 50.138 10.865 -16.502 1.00 86.44 93 GLY A CA 1
ATOM 743 C C . GLY A 1 93 ? 50.188 11.894 -17.638 1.00 86.44 93 GLY A C 1
ATOM 744 O O . GLY A 1 93 ? 51.261 12.426 -17.927 1.00 86.44 93 GLY A O 1
ATOM 745 N N . ILE A 1 94 ? 49.054 12.182 -18.285 1.00 89.19 94 ILE A N 1
ATOM 746 C CA . ILE A 1 94 ? 48.949 13.171 -19.361 1.00 89.19 94 ILE A CA 1
ATOM 747 C C . ILE A 1 94 ? 48.862 14.566 -18.729 1.00 89.19 94 ILE A C 1
ATOM 749 O O . ILE A 1 94 ? 47.920 14.857 -17.999 1.00 89.19 94 ILE A O 1
ATOM 753 N N . LYS A 1 95 ? 49.850 15.430 -19.004 1.00 84.75 95 LYS A N 1
ATOM 754 C CA . LYS A 1 95 ? 49.907 16.793 -18.440 1.00 84.75 95 LYS A CA 1
ATOM 755 C C . LYS A 1 95 ? 48.792 17.695 -18.969 1.00 84.75 95 LYS A C 1
ATOM 757 O O . LYS A 1 95 ? 48.113 18.348 -18.187 1.00 84.75 95 LYS A O 1
ATOM 762 N N . ASP A 1 96 ? 48.608 17.680 -20.286 1.00 86.50 96 ASP A N 1
ATOM 763 C CA . ASP A 1 96 ? 47.712 18.570 -21.021 1.00 86.50 96 ASP A CA 1
ATOM 764 C C . ASP A 1 96 ? 46.759 17.719 -21.889 1.00 86.50 96 ASP A C 1
ATOM 766 O O . ASP A 1 96 ? 46.993 17.558 -23.088 1.00 86.50 96 ASP A O 1
ATOM 770 N N . PRO A 1 97 ? 45.731 17.076 -21.296 1.00 88.12 97 PRO A N 1
ATOM 771 C CA . PRO A 1 97 ? 44.838 16.176 -22.025 1.00 88.12 97 PRO A CA 1
ATOM 772 C C . PRO A 1 97 ? 43.932 16.935 -23.003 1.00 88.12 97 PRO A C 1
ATOM 774 O O . PRO A 1 97 ? 43.296 17.931 -22.641 1.00 88.12 97 PRO A O 1
ATOM 777 N N . SER A 1 98 ? 43.830 16.428 -24.233 1.00 85.81 98 SER A N 1
ATOM 778 C CA . SER A 1 98 ? 42.896 16.925 -25.251 1.00 85.81 98 SER A CA 1
ATOM 779 C C . SER A 1 98 ? 41.448 16.496 -24.958 1.00 85.81 98 SER A C 1
ATOM 781 O O . SER A 1 98 ? 41.195 15.739 -24.020 1.00 85.81 98 SER A O 1
ATOM 783 N N . GLY A 1 99 ? 40.478 16.965 -25.757 1.00 83.50 99 GLY A N 1
ATOM 784 C CA . GLY A 1 99 ? 39.044 16.695 -25.552 1.00 83.50 99 GLY A CA 1
ATOM 785 C C . GLY A 1 99 ? 38.712 15.210 -25.355 1.00 83.50 99 GLY A C 1
ATOM 786 O O . GLY A 1 99 ? 38.144 14.847 -24.328 1.00 83.50 99 GLY A O 1
ATOM 787 N N . ARG A 1 100 ? 39.162 14.333 -26.263 1.00 82.25 100 ARG A N 1
ATOM 788 C CA . ARG A 1 100 ? 38.956 12.873 -26.164 1.00 82.25 100 ARG A CA 1
ATOM 789 C C . ARG A 1 100 ? 39.574 12.254 -24.901 1.00 82.25 100 ARG A C 1
ATOM 791 O O . ARG A 1 100 ? 39.012 11.336 -24.308 1.00 82.25 100 ARG A O 1
ATOM 798 N N . GLU A 1 101 ? 40.723 12.767 -24.452 1.00 86.94 101 GLU A N 1
ATOM 799 C CA . GLU A 1 101 ? 41.393 12.270 -23.246 1.00 86.94 101 GLU A CA 1
ATOM 800 C C . GLU A 1 101 ? 40.676 12.754 -21.981 1.00 86.94 101 GLU A C 1
ATOM 802 O O . GLU A 1 101 ? 40.495 11.963 -21.059 1.00 86.94 101 GLU A O 1
ATOM 807 N N . LYS A 1 102 ? 40.186 14.002 -21.957 1.00 89.38 102 LYS A N 1
ATOM 808 C CA . LYS A 1 102 ? 39.305 14.527 -20.899 1.00 89.38 102 LYS A CA 1
ATOM 809 C C . LYS A 1 102 ? 37.987 13.747 -20.810 1.00 89.38 102 LYS A C 1
ATOM 811 O O . LYS A 1 102 ? 37.559 13.421 -19.706 1.00 89.38 102 LYS A O 1
ATOM 816 N N . GLU A 1 103 ? 37.376 13.417 -21.947 1.00 86.75 103 GLU A N 1
ATOM 817 C CA . GLU A 1 103 ? 36.143 12.620 -22.044 1.00 86.75 103 GLU A CA 1
ATOM 818 C C . GLU A 1 103 ? 36.355 11.214 -21.452 1.00 86.75 103 GLU A C 1
ATOM 820 O O . GLU A 1 103 ? 35.638 10.805 -20.535 1.00 86.75 103 GLU A O 1
ATOM 825 N N . LEU A 1 104 ? 37.416 10.507 -21.861 1.00 86.38 104 LEU A N 1
ATOM 826 C CA . LEU A 1 104 ? 37.749 9.197 -21.289 1.00 86.38 104 LEU A CA 1
ATOM 827 C C . LEU A 1 104 ? 38.141 9.283 -19.801 1.00 86.38 104 LEU A C 1
ATOM 829 O O . LEU A 1 104 ? 37.755 8.407 -19.027 1.00 86.38 104 LEU A O 1
ATOM 833 N N . ILE A 1 105 ? 38.847 10.335 -19.367 1.00 91.81 105 ILE A N 1
ATOM 834 C CA . ILE A 1 105 ? 39.125 10.591 -17.941 1.00 91.81 105 ILE A CA 1
ATOM 835 C C . ILE A 1 105 ? 37.816 10.739 -17.156 1.00 91.81 105 ILE A C 1
ATOM 837 O O . ILE A 1 105 ? 37.669 10.106 -16.110 1.00 91.81 105 ILE A O 1
ATOM 841 N N . ALA A 1 106 ? 36.844 11.501 -17.659 1.00 89.69 106 ALA A N 1
ATOM 842 C CA . ALA A 1 106 ? 35.549 11.677 -17.007 1.00 89.69 106 ALA A CA 1
ATOM 843 C C . ALA A 1 106 ? 34.772 10.348 -16.914 1.00 89.69 106 ALA A C 1
ATOM 845 O O . ALA A 1 106 ? 34.287 9.980 -15.844 1.00 89.69 106 ALA A O 1
ATOM 846 N N . GLN A 1 107 ? 34.723 9.566 -17.995 1.00 86.19 107 GLN A N 1
ATOM 847 C CA . GLN A 1 107 ? 34.103 8.232 -18.015 1.00 86.19 107 GLN A CA 1
ATOM 848 C C . GLN A 1 107 ? 34.785 7.228 -17.063 1.00 86.19 107 GLN A C 1
ATOM 850 O O . GLN A 1 107 ? 34.115 6.398 -16.438 1.00 86.19 107 GLN A O 1
ATOM 855 N N . VAL A 1 108 ? 36.112 7.298 -16.929 1.00 90.62 108 VAL A N 1
ATOM 856 C CA . VAL A 1 108 ? 36.899 6.501 -15.976 1.00 90.62 108 VAL A CA 1
ATOM 857 C C . VAL A 1 108 ? 36.595 6.928 -14.536 1.00 90.62 108 VAL A C 1
ATOM 859 O O . VAL A 1 108 ? 36.259 6.074 -13.716 1.00 90.62 108 VAL A O 1
ATOM 862 N N . LEU A 1 109 ? 36.626 8.229 -14.233 1.00 92.94 109 LEU A N 1
ATOM 863 C CA . LEU A 1 109 ? 36.306 8.779 -12.910 1.00 92.94 109 LEU A CA 1
ATOM 864 C C . LEU A 1 109 ? 34.873 8.443 -12.471 1.00 92.94 109 LEU A C 1
ATOM 866 O O . LEU A 1 109 ? 34.673 8.069 -11.315 1.00 92.94 109 LEU A O 1
ATOM 870 N N . TYR A 1 110 ? 33.897 8.483 -13.385 1.00 88.94 110 TYR A N 1
ATOM 871 C CA . TYR A 1 110 ? 32.524 8.047 -13.109 1.00 88.94 110 TYR A CA 1
ATOM 872 C C . TYR A 1 110 ? 32.469 6.579 -12.665 1.00 88.94 110 TYR A C 1
ATOM 874 O O . TYR A 1 110 ? 31.843 6.251 -11.657 1.00 88.94 110 TYR A O 1
ATOM 882 N N . ARG A 1 111 ? 33.173 5.685 -13.375 1.00 87.44 111 ARG A N 1
ATOM 883 C CA . ARG A 1 111 ? 33.212 4.248 -13.053 1.00 87.44 111 ARG A CA 1
ATOM 884 C C . ARG A 1 111 ? 34.038 3.928 -11.795 1.00 87.44 111 ARG A C 1
ATOM 886 O O . ARG A 1 111 ? 33.802 2.891 -11.178 1.00 87.44 111 ARG A O 1
ATOM 893 N N . LEU A 1 112 ? 34.949 4.814 -11.391 1.00 90.81 112 LEU A N 1
ATOM 894 C CA . LEU A 1 112 ? 35.635 4.785 -10.090 1.00 90.81 112 LEU A CA 1
ATOM 895 C C . LEU A 1 112 ? 34.820 5.432 -8.951 1.00 90.81 112 LEU A C 1
ATOM 897 O O . LEU A 1 112 ? 35.311 5.518 -7.829 1.00 90.81 112 LEU A O 1
ATOM 901 N N . GLU A 1 113 ? 33.587 5.878 -9.218 1.00 91.25 113 GLU A N 1
ATOM 902 C CA . GLU A 1 113 ? 32.704 6.562 -8.259 1.00 91.25 113 GLU A CA 1
ATOM 903 C C . GLU A 1 113 ? 33.318 7.872 -7.698 1.00 91.25 113 GLU A C 1
ATOM 905 O O . GLU A 1 113 ? 33.001 8.307 -6.594 1.00 91.25 113 GLU A O 1
ATOM 910 N N . ARG A 1 114 ? 34.194 8.533 -8.474 1.00 93.12 114 ARG A N 1
ATOM 911 C CA . ARG A 1 114 ? 34.848 9.815 -8.144 1.00 93.12 114 ARG A CA 1
ATOM 912 C C . ARG A 1 114 ? 34.107 10.991 -8.777 1.00 93.12 114 ARG A C 1
ATOM 914 O O . ARG A 1 114 ? 34.588 11.652 -9.699 1.00 93.12 114 ARG A O 1
ATOM 921 N N . TYR A 1 115 ? 32.891 11.224 -8.294 1.00 91.75 115 TYR A N 1
ATOM 922 C CA . TYR A 1 115 ? 31.942 12.137 -8.936 1.00 91.75 115 TYR A CA 1
ATOM 923 C C . TYR A 1 115 ? 32.331 13.625 -8.854 1.00 91.75 115 TYR A C 1
ATOM 925 O O . TYR A 1 115 ? 31.906 14.391 -9.714 1.00 91.75 115 TYR A O 1
ATOM 933 N N . GLU A 1 116 ? 33.143 14.044 -7.874 1.00 91.50 116 GLU A N 1
ATOM 934 C CA . GLU A 1 116 ? 33.645 15.429 -7.784 1.00 91.50 116 GLU A CA 1
ATOM 935 C C . GLU A 1 116 ? 34.574 15.763 -8.957 1.00 91.50 116 GLU A C 1
ATOM 937 O O . GLU A 1 116 ? 34.256 16.640 -9.758 1.00 91.50 116 GLU A O 1
ATOM 942 N N . ASP A 1 117 ? 35.661 15.000 -9.112 1.00 92.56 117 ASP A N 1
ATOM 943 C CA . ASP A 1 117 ? 36.605 15.154 -10.224 1.00 92.56 117 ASP A CA 1
ATOM 944 C C . ASP A 1 117 ? 35.872 15.037 -11.576 1.00 92.56 117 ASP A C 1
ATOM 946 O O . ASP A 1 117 ? 36.058 15.842 -12.488 1.00 92.56 117 ASP A O 1
ATOM 950 N N . CYS A 1 118 ? 34.981 14.046 -11.691 1.00 92.81 118 CYS A N 1
ATOM 951 C CA . CYS A 1 118 ? 34.191 13.791 -12.893 1.00 92.81 118 CYS A CA 1
ATOM 952 C C . CYS A 1 118 ? 33.302 14.985 -13.297 1.00 92.81 118 CYS A C 1
ATOM 954 O O . CYS A 1 118 ? 33.125 15.245 -14.489 1.00 92.81 118 CYS A O 1
ATOM 956 N N . PHE A 1 119 ? 32.740 15.707 -12.322 1.00 91.81 119 PHE A N 1
ATOM 957 C CA . PHE A 1 119 ? 31.912 16.893 -12.554 1.00 91.81 119 PHE A CA 1
ATOM 958 C C . PHE A 1 119 ? 32.731 18.053 -13.120 1.00 91.81 119 PHE A C 1
ATOM 960 O O . PHE A 1 119 ? 32.275 18.730 -14.044 1.00 91.81 119 PHE A O 1
ATOM 967 N N . ASP A 1 120 ? 33.945 18.267 -12.605 1.00 91.69 120 ASP A N 1
ATOM 968 C CA . ASP A 1 120 ? 34.839 19.312 -13.104 1.00 91.69 120 ASP A CA 1
ATOM 969 C C . ASP A 1 120 ? 35.253 19.058 -14.564 1.00 91.69 120 ASP A C 1
ATOM 971 O O . ASP A 1 120 ? 35.199 19.996 -15.364 1.00 91.69 120 ASP A O 1
ATOM 975 N N . TYR A 1 121 ? 35.561 17.807 -14.940 1.00 92.06 121 TYR A N 1
ATOM 976 C CA . TYR A 1 121 ? 35.863 17.440 -16.334 1.00 92.06 121 TYR A CA 1
ATOM 977 C C . TYR A 1 121 ? 34.656 17.597 -17.274 1.00 92.06 121 TYR A C 1
ATOM 979 O O . TYR A 1 121 ? 34.801 18.223 -18.323 1.00 92.06 121 TYR A O 1
ATOM 987 N N . TYR A 1 122 ? 33.458 17.107 -16.922 1.00 90.06 122 TYR A N 1
ATOM 988 C CA . TYR A 1 122 ? 32.281 17.278 -17.795 1.00 90.06 122 TYR A CA 1
ATOM 989 C C . TYR A 1 122 ? 31.866 18.743 -17.956 1.00 90.06 122 TYR A C 1
ATOM 991 O O . TYR A 1 122 ? 31.494 19.162 -19.052 1.00 90.06 122 TYR A O 1
ATOM 999 N N . ARG A 1 123 ? 31.975 19.552 -16.895 1.00 90.44 123 ARG A N 1
ATOM 1000 C CA . ARG A 1 123 ? 31.719 20.997 -16.970 1.00 90.44 123 ARG A CA 1
ATOM 1001 C C . ARG A 1 123 ? 32.746 21.723 -17.848 1.00 90.44 123 ARG A C 1
ATOM 1003 O O . ARG A 1 123 ? 32.401 22.742 -18.439 1.00 90.44 123 ARG A O 1
ATOM 1010 N N . ASP A 1 124 ? 33.990 21.254 -17.905 1.00 89.69 124 ASP A N 1
ATOM 1011 C CA . ASP A 1 124 ? 35.008 21.800 -18.810 1.00 89.69 124 ASP A CA 1
ATOM 1012 C C . ASP A 1 124 ? 34.740 21.391 -20.268 1.00 89.69 124 ASP A C 1
ATOM 1014 O O . ASP A 1 124 ? 34.734 22.244 -21.150 1.00 89.69 124 ASP A O 1
ATOM 1018 N N . LEU A 1 125 ? 34.415 20.118 -20.515 1.00 87.94 125 LEU A N 1
ATOM 1019 C CA . LEU A 1 125 ? 34.068 19.605 -21.846 1.00 87.94 125 LEU A CA 1
ATOM 1020 C C . LEU A 1 125 ? 32.881 20.352 -22.469 1.00 87.94 125 LEU A C 1
ATOM 1022 O O . LEU A 1 125 ? 33.013 20.876 -23.571 1.00 87.94 125 LEU A O 1
ATOM 1026 N N . ILE A 1 126 ? 31.758 20.474 -21.752 1.00 86.81 126 ILE A N 1
ATOM 1027 C CA . ILE A 1 126 ? 30.531 21.130 -22.253 1.00 86.81 126 ILE A CA 1
ATOM 1028 C C . ILE A 1 126 ? 30.737 22.633 -22.522 1.00 86.81 126 ILE A C 1
ATOM 1030 O O . ILE A 1 126 ? 30.020 23.222 -23.319 1.00 86.81 126 ILE A O 1
ATOM 1034 N N . LYS A 1 127 ? 31.726 23.276 -21.888 1.00 87.44 127 LYS A N 1
ATOM 1035 C CA . LYS A 1 127 ? 32.054 24.692 -22.136 1.00 87.44 127 LYS A CA 1
ATOM 1036 C C . LYS A 1 127 ? 32.981 24.928 -23.325 1.00 87.44 127 LYS A C 1
ATOM 1038 O O . LYS A 1 127 ? 33.050 26.057 -23.800 1.00 87.44 127 LYS A O 1
ATOM 1043 N N . ASN A 1 128 ? 33.727 23.905 -23.734 1.00 85.88 128 ASN A N 1
ATOM 1044 C CA . ASN A 1 128 ? 34.853 24.022 -24.660 1.00 85.88 128 ASN A CA 1
ATOM 1045 C C . ASN A 1 128 ? 34.685 23.147 -25.922 1.00 85.88 128 ASN A C 1
ATOM 1047 O O . ASN A 1 128 ? 35.640 23.011 -26.685 1.00 85.88 128 ASN A O 1
ATOM 1051 N N . SER A 1 129 ? 33.512 22.532 -26.121 1.00 81.12 129 SER A N 1
ATOM 1052 C CA . SER A 1 129 ? 33.200 21.661 -27.265 1.00 81.12 129 SER A CA 1
ATOM 1053 C C . SER A 1 129 ? 31.919 22.146 -27.943 1.00 81.12 129 SER A C 1
ATOM 1055 O O . SER A 1 129 ? 30.876 22.198 -27.299 1.00 81.12 129 SER A O 1
ATOM 1057 N N . GLU A 1 130 ? 31.996 22.471 -29.233 1.00 76.25 130 GLU A N 1
ATOM 1058 C CA . GLU A 1 130 ? 30.840 22.752 -30.093 1.00 76.25 130 GLU A CA 1
ATOM 1059 C C . GLU A 1 130 ? 30.770 21.643 -31.154 1.00 76.25 130 GLU A C 1
ATOM 1061 O O . GLU A 1 130 ? 31.409 21.723 -32.202 1.00 76.25 130 GLU A O 1
ATOM 1066 N N . ASP A 1 131 ? 30.063 20.558 -30.832 1.00 78.31 131 ASP A N 1
ATOM 1067 C CA . ASP A 1 131 ? 29.868 19.383 -31.686 1.00 78.31 131 ASP A CA 1
ATOM 1068 C C . ASP A 1 131 ? 28.490 18.737 -31.431 1.00 78.31 131 ASP A C 1
ATOM 1070 O O . ASP A 1 131 ? 27.765 19.133 -30.515 1.00 78.31 131 ASP A O 1
ATOM 1074 N N . ASP A 1 132 ? 28.121 17.739 -32.240 1.00 73.00 132 ASP A N 1
ATOM 1075 C CA . ASP A 1 132 ? 26.806 17.080 -32.174 1.00 73.00 132 ASP A CA 1
ATOM 1076 C C . ASP A 1 132 ? 26.553 16.312 -30.853 1.00 73.00 132 ASP A C 1
ATOM 1078 O O . ASP A 1 132 ? 25.408 15.965 -30.557 1.00 73.00 132 ASP A O 1
ATOM 1082 N N . TYR A 1 133 ? 27.585 16.080 -30.028 1.00 74.38 133 TYR A N 1
ATOM 1083 C CA . TYR A 1 133 ? 27.537 15.246 -28.817 1.00 74.38 133 TYR A CA 1
ATOM 1084 C C . TYR A 1 133 ? 27.241 16.043 -27.529 1.00 74.38 133 TYR A C 1
ATOM 1086 O O . TYR A 1 133 ? 27.619 15.647 -26.417 1.00 74.38 133 TYR A O 1
ATOM 1094 N N . GLU A 1 134 ? 26.615 17.218 -27.643 1.00 78.56 134 GLU A N 1
ATOM 1095 C CA . GLU A 1 134 ? 26.242 18.056 -26.493 1.00 78.56 134 GLU A CA 1
ATOM 1096 C C . GLU A 1 134 ? 25.275 17.318 -25.540 1.00 78.56 134 GLU A C 1
ATOM 1098 O O . GLU A 1 134 ? 25.441 17.350 -24.317 1.00 78.56 134 GLU A O 1
ATOM 1103 N N . ASN A 1 135 ? 24.294 16.599 -26.098 1.00 78.75 135 ASN A N 1
ATOM 1104 C CA . ASN A 1 135 ? 23.205 15.950 -25.356 1.00 78.75 135 ASN A CA 1
ATOM 1105 C C . ASN A 1 135 ? 23.697 14.773 -24.498 1.00 78.75 135 ASN A C 1
ATOM 1107 O O . ASN A 1 135 ? 23.267 14.591 -23.355 1.00 78.75 135 ASN A O 1
ATOM 1111 N N . GLU A 1 136 ? 24.624 13.986 -25.034 1.00 79.62 136 GLU A N 1
ATOM 1112 C CA . GLU A 1 136 ? 25.287 12.857 -24.390 1.00 79.62 136 GLU A CA 1
ATOM 1113 C C . GLU A 1 136 ? 26.124 13.351 -23.206 1.00 79.62 136 GLU A C 1
ATOM 1115 O O . GLU A 1 136 ? 26.041 12.801 -22.104 1.00 79.62 136 GLU A O 1
ATOM 1120 N N . ARG A 1 137 ? 26.870 14.450 -23.385 1.00 83.69 137 ARG A N 1
ATOM 1121 C CA . ARG A 1 137 ? 27.648 15.058 -22.297 1.00 83.69 137 ARG A CA 1
ATOM 1122 C C . ARG A 1 137 ? 26.761 15.685 -21.226 1.00 83.69 137 ARG A C 1
ATOM 1124 O O . ARG A 1 137 ? 27.046 15.490 -20.044 1.00 83.69 137 ARG A O 1
ATOM 1131 N N . GLU A 1 138 ? 25.665 16.360 -21.580 1.00 84.81 138 GLU A N 1
ATOM 1132 C CA . GLU A 1 138 ? 24.677 16.811 -20.586 1.00 84.81 138 GLU A CA 1
ATOM 1133 C C . GLU A 1 138 ? 24.040 15.635 -19.836 1.00 84.81 138 GLU A C 1
ATOM 1135 O O . GLU A 1 138 ? 23.869 15.701 -18.616 1.00 84.81 138 GLU A O 1
ATOM 1140 N N . THR A 1 139 ? 23.739 14.534 -20.529 1.00 84.44 139 THR A N 1
ATOM 1141 C CA . THR A 1 139 ? 23.200 13.308 -19.922 1.00 84.44 139 THR A CA 1
ATOM 1142 C C . THR A 1 139 ? 24.193 12.726 -18.919 1.00 84.44 139 THR A C 1
ATOM 1144 O O . THR A 1 139 ? 23.822 12.447 -17.772 1.00 84.44 139 THR A O 1
ATOM 1147 N N . ASN A 1 140 ? 25.469 12.644 -19.300 1.00 86.00 140 ASN A N 1
ATOM 1148 C CA . ASN A 1 140 ? 26.564 12.204 -18.439 1.00 86.00 140 ASN A CA 1
ATOM 1149 C C . ASN A 1 140 ? 26.737 13.123 -17.216 1.00 86.00 140 ASN A C 1
ATOM 1151 O O . ASN A 1 140 ? 26.783 12.637 -16.083 1.00 86.00 140 ASN A O 1
ATOM 1155 N N . LEU A 1 141 ? 26.751 14.446 -17.409 1.00 88.50 141 LEU A N 1
ATOM 1156 C CA . LEU A 1 141 ? 26.821 15.429 -16.323 1.00 88.50 141 LEU A CA 1
ATOM 1157 C C . LEU A 1 141 ? 25.613 15.325 -15.377 1.00 88.50 141 LEU A C 1
ATOM 1159 O O . LEU A 1 141 ? 25.771 15.404 -14.158 1.00 88.50 141 LEU A O 1
ATOM 1163 N N . SER A 1 142 ? 24.412 15.103 -15.911 1.00 88.81 142 SER A N 1
ATOM 1164 C CA . SER A 1 142 ? 23.180 14.926 -15.135 1.00 88.81 142 SER A CA 1
ATOM 1165 C C . SER A 1 142 ? 23.237 13.673 -14.247 1.00 88.81 142 SER A C 1
ATOM 1167 O O . SER A 1 142 ? 22.859 13.712 -13.071 1.00 88.81 142 SER A O 1
ATOM 1169 N N . ALA A 1 143 ? 23.822 12.579 -14.744 1.00 86.25 143 ALA A N 1
ATOM 1170 C CA . ALA A 1 143 ? 24.088 11.385 -13.944 1.00 86.25 143 ALA A CA 1
ATOM 1171 C C . ALA A 1 143 ? 25.161 11.609 -12.858 1.00 86.25 143 ALA A C 1
ATOM 1173 O O . ALA A 1 143 ? 25.011 11.118 -11.734 1.00 86.25 143 ALA A O 1
ATOM 1174 N N . VAL A 1 144 ? 26.205 12.397 -13.133 1.00 90.06 144 VAL A N 1
ATOM 1175 C CA . VAL A 1 144 ? 27.194 12.822 -12.120 1.00 90.06 144 VAL A CA 1
ATOM 1176 C C . VAL A 1 144 ? 26.529 13.658 -11.021 1.00 90.06 144 VAL A C 1
ATOM 1178 O O . VAL A 1 144 ? 26.677 13.350 -9.837 1.00 90.06 144 VAL A O 1
ATOM 1181 N N . VAL A 1 145 ? 25.729 14.662 -11.395 1.00 89.19 145 VAL A N 1
ATOM 1182 C CA . VAL A 1 145 ? 24.961 15.515 -10.469 1.00 89.19 145 VAL A CA 1
ATOM 1183 C C . VAL A 1 145 ? 24.006 14.686 -9.604 1.00 89.19 145 VAL A C 1
ATOM 1185 O O . VAL A 1 145 ? 23.903 14.924 -8.399 1.00 89.19 145 VAL A O 1
ATOM 1188 N N . CYS A 1 146 ? 23.358 13.665 -10.172 1.00 88.31 146 CYS A N 1
ATOM 1189 C CA . CYS A 1 146 ? 22.526 12.733 -9.412 1.00 88.31 146 CYS A CA 1
ATOM 1190 C C . CYS A 1 146 ? 23.314 11.997 -8.315 1.00 88.31 146 CYS A C 1
ATOM 1192 O O . CYS A 1 146 ? 22.817 11.868 -7.194 1.00 88.31 146 CYS A O 1
ATOM 1194 N N . ASN A 1 147 ? 24.531 11.527 -8.601 1.00 87.25 147 ASN A N 1
ATOM 1195 C CA . ASN A 1 147 ? 25.362 10.849 -7.602 1.00 87.25 147 ASN A CA 1
ATOM 1196 C C . ASN A 1 147 ? 25.915 11.829 -6.550 1.00 87.25 147 ASN A C 1
ATOM 1198 O O . ASN A 1 147 ? 25.825 11.540 -5.358 1.00 87.25 147 ASN A O 1
ATOM 1202 N N . LEU A 1 148 ? 26.348 13.033 -6.944 1.00 88.75 148 LEU A N 1
ATOM 1203 C CA . LEU A 1 148 ? 26.775 14.080 -6.002 1.00 88.75 148 LEU A CA 1
ATOM 1204 C C . LEU A 1 148 ? 25.664 14.481 -5.017 1.00 88.75 148 LEU A C 1
ATOM 1206 O O . LEU A 1 148 ? 25.931 14.656 -3.826 1.00 88.75 148 LEU A O 1
ATOM 1210 N N . TYR A 1 149 ? 24.407 14.558 -5.467 1.00 87.00 149 TYR A N 1
ATOM 1211 C CA . TYR A 1 149 ? 23.262 14.739 -4.566 1.00 87.00 149 TYR A CA 1
ATOM 1212 C C . TYR A 1 149 ? 23.017 13.531 -3.645 1.00 87.00 149 TYR A C 1
ATOM 1214 O O . TYR A 1 149 ? 22.561 13.722 -2.517 1.00 87.00 149 TYR A O 1
ATOM 1222 N N . ALA A 1 150 ? 23.314 12.302 -4.080 1.00 83.88 150 ALA A N 1
ATOM 1223 C CA . ALA A 1 150 ? 23.186 11.106 -3.241 1.00 83.88 150 ALA A CA 1
ATOM 1224 C C . ALA A 1 150 ? 24.251 11.032 -2.128 1.00 83.88 150 ALA A C 1
ATOM 1226 O O . ALA A 1 150 ? 23.992 10.435 -1.082 1.00 83.88 150 ALA A O 1
ATOM 1227 N N . GLU A 1 151 ? 25.423 11.637 -2.340 1.00 83.94 151 GLU A N 1
ATOM 1228 C CA . GLU A 1 151 ? 26.531 11.665 -1.376 1.00 83.94 151 GLU A CA 1
ATOM 1229 C C . GLU A 1 151 ? 26.470 12.873 -0.434 1.00 83.94 151 GLU A C 1
ATOM 1231 O O . GLU A 1 151 ? 26.559 12.712 0.782 1.00 83.94 151 GLU A O 1
ATOM 1236 N N . LYS A 1 152 ? 26.281 14.081 -0.982 1.00 82.75 152 LYS A N 1
ATOM 1237 C CA . LYS A 1 152 ? 26.328 15.353 -0.234 1.00 82.75 152 LYS A CA 1
ATOM 1238 C C . LYS A 1 152 ? 24.958 15.859 0.222 1.00 82.75 152 LYS A C 1
ATOM 1240 O O . LYS A 1 152 ? 24.870 16.805 1.007 1.00 82.75 152 LYS A O 1
ATOM 1245 N N . GLY A 1 153 ? 23.865 15.298 -0.298 1.00 77.88 153 GLY A N 1
ATOM 1246 C CA . GLY A 1 153 ? 22.509 15.761 -0.004 1.00 77.88 153 GLY A CA 1
ATOM 1247 C C . GLY A 1 153 ? 22.339 17.265 -0.248 1.00 77.88 153 GLY A C 1
ATOM 1248 O O . GLY A 1 153 ? 22.613 17.775 -1.332 1.00 77.88 153 GLY A O 1
ATOM 1249 N N . LYS A 1 154 ? 21.900 17.998 0.783 1.00 68.00 154 LYS A N 1
ATOM 1250 C CA . LYS A 1 154 ? 21.662 19.454 0.718 1.00 68.00 154 LYS A CA 1
ATOM 1251 C C . LYS A 1 154 ? 22.937 20.308 0.727 1.00 68.00 154 LYS A C 1
ATOM 1253 O O . LYS A 1 154 ? 22.839 21.526 0.593 1.00 68.00 154 LYS A O 1
ATOM 1258 N N . GLU A 1 155 ? 24.111 19.707 0.902 1.00 65.44 155 GLU A N 1
ATOM 1259 C CA . GLU A 1 155 ? 25.385 20.433 0.926 1.00 65.44 155 GLU A CA 1
ATOM 1260 C C . GLU A 1 155 ? 25.964 20.651 -0.481 1.00 65.44 155 GLU A C 1
ATOM 1262 O O . GLU A 1 155 ? 26.811 21.528 -0.661 1.00 65.44 155 GLU A O 1
ATOM 1267 N N . PHE A 1 156 ? 25.448 19.944 -1.498 1.00 76.94 156 PHE A N 1
ATOM 1268 C CA . PHE A 1 156 ? 25.755 20.219 -2.903 1.00 76.94 156 PHE A CA 1
ATOM 1269 C C . PHE A 1 156 ? 25.071 21.513 -3.374 1.00 76.94 156 PHE A C 1
ATOM 1271 O O . PHE A 1 156 ? 23.940 21.530 -3.863 1.00 76.94 156 PHE A O 1
ATOM 1278 N N . LYS A 1 157 ? 25.780 22.625 -3.173 1.00 63.94 157 LYS A N 1
ATOM 1279 C CA . LYS A 1 157 ? 25.429 23.963 -3.662 1.00 63.94 157 LYS A CA 1
ATOM 1280 C C . LYS A 1 157 ? 25.912 24.132 -5.106 1.00 63.94 157 LYS A C 1
ATOM 1282 O O . LYS A 1 157 ? 26.897 23.519 -5.501 1.00 63.94 157 LYS A O 1
ATOM 1287 N N . ASN A 1 158 ? 25.259 25.022 -5.853 1.00 65.00 158 ASN A N 1
ATOM 1288 C CA . ASN A 1 158 ? 25.622 25.400 -7.226 1.00 65.00 158 ASN A CA 1
ATOM 1289 C C . ASN A 1 158 ? 25.536 24.252 -8.257 1.00 65.00 158 ASN A C 1
ATOM 1291 O O . ASN A 1 158 ? 26.334 24.198 -9.192 1.00 65.00 158 ASN A O 1
ATOM 1295 N N . ALA A 1 159 ? 24.556 23.352 -8.115 1.00 69.25 159 ALA A N 1
ATOM 1296 C CA . ALA A 1 159 ? 24.210 22.426 -9.192 1.00 69.25 159 ALA A CA 1
ATOM 1297 C C . ALA A 1 159 ? 23.798 23.211 -10.461 1.00 69.25 159 ALA A C 1
ATOM 1299 O O . ALA A 1 159 ? 23.074 24.206 -10.337 1.00 69.25 159 ALA A O 1
ATOM 1300 N N . PRO A 1 160 ? 24.238 22.799 -11.664 1.00 76.19 160 PRO A N 1
ATOM 1301 C CA . PRO A 1 160 ? 23.854 23.457 -12.908 1.00 76.19 160 PRO A CA 1
ATOM 1302 C C . PRO A 1 160 ? 22.364 23.247 -13.200 1.00 76.19 160 PRO A C 1
ATOM 1304 O O . PRO A 1 160 ? 21.800 22.198 -12.881 1.00 76.19 160 PRO A O 1
ATOM 1307 N N . GLN A 1 161 ? 21.732 24.226 -13.850 1.00 75.44 161 GLN A N 1
ATOM 1308 C CA . GLN A 1 161 ? 20.412 24.026 -14.441 1.00 75.44 161 GLN A CA 1
ATOM 1309 C C . GLN A 1 161 ? 20.585 23.247 -15.748 1.00 75.44 161 GLN A C 1
ATOM 1311 O O . GLN A 1 161 ? 21.049 23.793 -16.744 1.00 75.44 161 GLN A O 1
ATOM 1316 N N . LEU A 1 162 ? 20.246 21.962 -15.707 1.00 78.81 162 LEU A N 1
ATOM 1317 C CA . LEU A 1 162 ? 20.332 21.039 -16.837 1.00 78.81 162 LEU A CA 1
ATOM 1318 C C . LEU A 1 162 ? 19.055 21.125 -17.686 1.00 78.81 162 LEU A C 1
ATOM 1320 O O . LEU A 1 162 ? 17.973 21.397 -17.150 1.00 78.81 162 LEU A O 1
ATOM 1324 N N . ARG A 1 163 ? 19.164 20.886 -18.998 1.00 83.38 163 ARG A N 1
ATOM 1325 C CA . ARG A 1 163 ? 17.991 20.718 -19.866 1.00 83.38 163 ARG A CA 1
ATOM 1326 C C . ARG A 1 163 ? 17.324 19.357 -19.601 1.00 83.38 163 ARG A C 1
ATOM 1328 O O . ARG A 1 163 ? 17.930 18.449 -19.041 1.00 83.38 163 ARG A O 1
ATOM 1335 N N . GLU A 1 164 ? 16.056 19.222 -19.994 1.00 83.25 164 GLU A N 1
ATOM 1336 C CA . GLU A 1 164 ? 15.260 17.984 -19.864 1.00 83.25 164 GLU A CA 1
ATOM 1337 C C . GLU A 1 164 ? 14.468 17.680 -21.154 1.00 83.25 164 GLU A C 1
ATOM 1339 O O . GLU A 1 164 ? 13.312 17.263 -21.106 1.00 83.25 164 GLU A O 1
ATOM 1344 N N . HIS A 1 165 ? 15.068 17.945 -22.321 1.00 82.31 165 HIS A N 1
ATOM 1345 C CA . HIS A 1 165 ? 14.442 17.757 -23.640 1.00 82.31 165 HIS A CA 1
ATOM 1346 C C . HIS A 1 165 ? 14.552 16.330 -24.191 1.00 82.31 165 HIS A C 1
ATOM 1348 O O . HIS A 1 165 ? 13.709 15.948 -25.000 1.00 82.31 165 HIS A O 1
ATOM 1354 N N . THR A 1 166 ? 15.528 15.530 -23.746 1.00 85.56 166 THR A N 1
ATOM 1355 C CA . THR A 1 166 ? 15.604 14.091 -24.066 1.00 85.56 166 THR A CA 1
ATOM 1356 C C . THR A 1 166 ? 14.990 13.232 -22.953 1.00 85.56 166 THR A C 1
ATOM 1358 O O . THR A 1 166 ? 14.807 13.681 -21.813 1.00 85.56 166 THR A O 1
ATOM 1361 N N . TYR A 1 167 ? 14.663 11.972 -23.257 1.00 85.31 167 TYR A N 1
ATOM 1362 C CA . TYR A 1 167 ? 14.073 11.065 -22.268 1.00 85.31 167 TYR A CA 1
ATOM 1363 C C . TYR A 1 167 ? 15.097 10.610 -21.214 1.00 85.31 167 TYR A C 1
ATOM 1365 O O . TYR A 1 167 ? 14.719 10.407 -20.059 1.00 85.31 167 TYR A O 1
ATOM 1373 N N . GLU A 1 168 ? 16.382 10.528 -21.566 1.00 84.50 168 GLU A N 1
ATOM 1374 C CA . GLU A 1 168 ? 17.502 10.258 -20.657 1.00 84.50 168 GLU A CA 1
ATOM 1375 C C . GLU A 1 168 ? 17.727 11.426 -19.691 1.00 84.50 168 GLU A C 1
ATOM 1377 O O . GLU A 1 168 ? 17.834 11.213 -18.483 1.00 84.50 168 GLU A O 1
ATOM 1382 N N . LEU A 1 169 ? 17.714 12.670 -20.185 1.00 84.88 169 LEU A N 1
ATOM 1383 C CA . LEU A 1 169 ? 17.804 13.859 -19.334 1.00 84.88 169 LEU A CA 1
ATOM 1384 C C . LEU A 1 169 ? 16.606 13.959 -18.379 1.00 84.88 169 LEU A C 1
ATOM 1386 O O . LEU A 1 169 ? 16.792 14.189 -17.182 1.00 84.88 169 LEU A O 1
ATOM 1390 N N . SER A 1 170 ? 15.388 13.703 -18.867 1.00 88.75 170 SER A N 1
ATOM 1391 C CA . SER A 1 170 ? 14.172 13.665 -18.038 1.00 88.75 170 SER A CA 1
ATOM 1392 C C . SER A 1 170 ? 14.213 12.542 -16.983 1.00 88.75 170 SER A C 1
ATOM 1394 O O . SER A 1 170 ? 13.839 12.742 -15.821 1.00 88.75 170 SER A O 1
ATOM 1396 N N . TYR A 1 171 ? 14.740 11.368 -17.347 1.00 89.81 171 TYR A N 1
ATOM 1397 C CA . TYR A 1 171 ? 14.984 10.239 -16.444 1.00 89.81 171 TYR A CA 1
ATOM 1398 C C . TYR A 1 171 ? 16.028 10.572 -15.362 1.00 89.81 171 TYR A C 1
ATOM 1400 O O . TYR A 1 171 ? 15.792 10.309 -14.176 1.00 89.81 171 TYR A O 1
ATOM 1408 N N . ASN A 1 172 ? 17.139 11.214 -15.732 1.00 88.94 172 ASN A N 1
ATOM 1409 C CA . ASN A 1 172 ? 18.180 11.655 -14.801 1.00 88.94 172 ASN A CA 1
ATOM 1410 C C . ASN A 1 172 ? 17.658 12.756 -13.858 1.00 88.94 172 ASN A C 1
ATOM 1412 O O . ASN A 1 172 ? 17.860 12.671 -12.643 1.00 88.94 172 ASN A O 1
ATOM 1416 N N . GLY A 1 173 ? 16.880 13.715 -14.371 1.00 89.50 173 GLY A N 1
ATOM 1417 C CA . GLY A 1 173 ? 16.165 14.716 -13.573 1.00 89.50 173 GLY A CA 1
ATOM 1418 C C . GLY A 1 173 ? 15.202 14.087 -12.559 1.00 89.50 173 GLY A C 1
ATOM 1419 O O . GLY A 1 173 ? 15.146 14.490 -11.394 1.00 89.50 173 GLY A O 1
ATOM 1420 N N . ALA A 1 174 ? 14.496 13.020 -12.940 1.00 91.12 174 ALA A N 1
ATOM 1421 C CA . ALA A 1 174 ? 13.671 12.264 -12.002 1.00 91.12 174 ALA A CA 1
ATOM 1422 C C . ALA A 1 174 ? 14.496 11.511 -10.942 1.00 91.12 174 ALA A C 1
ATOM 1424 O O . ALA A 1 174 ? 14.075 11.419 -9.786 1.00 91.12 174 ALA A O 1
ATOM 1425 N N . CYS A 1 175 ? 15.677 11.007 -11.305 1.00 89.50 175 CYS A N 1
ATOM 1426 C CA . CYS A 1 175 ? 16.616 10.384 -10.373 1.00 89.50 175 CYS A CA 1
ATOM 1427 C C . CYS A 1 175 ? 17.168 11.397 -9.350 1.00 89.50 175 CYS A C 1
ATOM 1429 O O . CYS A 1 175 ? 17.270 11.065 -8.167 1.00 89.50 175 CYS A O 1
ATOM 1431 N N . ILE A 1 176 ? 17.393 12.654 -9.746 1.00 88.19 176 ILE A N 1
ATOM 1432 C CA . ILE A 1 176 ? 17.713 13.760 -8.826 1.00 88.19 176 ILE A CA 1
ATOM 1433 C C . ILE A 1 176 ? 16.551 14.023 -7.847 1.00 88.19 176 ILE A C 1
ATOM 1435 O O . ILE A 1 176 ? 16.774 14.150 -6.643 1.00 88.19 176 ILE A O 1
ATOM 1439 N N . HIS A 1 177 ? 15.290 14.006 -8.296 1.00 89.75 177 HIS A N 1
ATOM 1440 C CA . HIS A 1 177 ? 14.151 14.094 -7.365 1.00 89.75 177 HIS A CA 1
ATOM 1441 C C . HIS A 1 177 ? 14.074 12.898 -6.390 1.00 89.75 177 HIS A C 1
ATOM 1443 O O . HIS A 1 177 ? 13.639 13.071 -5.247 1.00 89.75 177 HIS A O 1
ATOM 1449 N N . ILE A 1 178 ? 14.534 11.702 -6.787 1.00 88.38 178 ILE A N 1
ATOM 1450 C CA . ILE A 1 178 ? 14.634 10.538 -5.887 1.00 88.38 178 ILE A CA 1
ATOM 1451 C C . ILE A 1 178 ? 15.685 10.762 -4.787 1.00 88.38 178 ILE A C 1
ATOM 1453 O O . ILE A 1 178 ? 15.389 10.453 -3.631 1.00 88.38 178 ILE A O 1
ATOM 1457 N N . THR A 1 179 ? 16.868 11.316 -5.089 1.00 85.12 179 THR A N 1
ATOM 1458 C CA . THR A 1 179 ? 17.899 11.590 -4.059 1.00 85.12 179 THR A CA 1
ATOM 1459 C C . THR A 1 179 ? 17.467 12.686 -3.089 1.00 85.12 179 THR A C 1
ATOM 1461 O O . THR A 1 179 ? 17.679 12.566 -1.883 1.00 85.12 179 THR A O 1
ATOM 1464 N N . GLN A 1 180 ? 16.785 13.716 -3.593 1.00 85.12 180 GLN A N 1
ATOM 1465 C CA . GLN A 1 180 ? 16.236 14.815 -2.792 1.00 85.12 180 GLN A CA 1
ATOM 1466 C C . GLN A 1 180 ? 15.020 14.401 -1.939 1.00 85.12 180 GLN A C 1
ATOM 1468 O O . GLN A 1 180 ? 14.631 15.127 -1.021 1.00 85.12 180 GLN A O 1
ATOM 1473 N N . GLY A 1 181 ? 14.430 13.232 -2.209 1.00 84.50 181 GLY A N 1
ATOM 1474 C CA . GLY A 1 181 ? 13.307 12.669 -1.461 1.00 84.50 181 GLY A CA 1
ATOM 1475 C C . GLY A 1 181 ? 11.914 13.087 -1.946 1.00 84.50 181 GLY A C 1
ATOM 1476 O O . GLY A 1 181 ? 10.924 12.699 -1.319 1.00 84.50 181 GLY A O 1
ATOM 1477 N N . ASP A 1 182 ? 11.798 13.819 -3.060 1.00 89.31 182 ASP A N 1
ATOM 1478 C CA . ASP A 1 182 ? 10.503 14.100 -3.692 1.00 89.31 182 ASP A CA 1
ATOM 1479 C C . ASP A 1 182 ? 10.095 12.971 -4.645 1.00 89.31 182 ASP A C 1
ATOM 1481 O O . ASP A 1 182 ? 10.120 13.060 -5.876 1.00 89.31 182 ASP A O 1
ATOM 1485 N N . TYR A 1 183 ? 9.653 11.875 -4.036 1.00 90.00 183 TYR A N 1
ATOM 1486 C CA . TYR A 1 183 ? 9.162 10.711 -4.762 1.00 90.00 183 TYR A CA 1
ATOM 1487 C C . TYR A 1 183 ? 7.860 10.974 -5.542 1.00 90.00 183 TYR A C 1
ATOM 1489 O O . TYR A 1 183 ? 7.469 10.111 -6.327 1.00 90.00 183 TYR A O 1
ATOM 1497 N N . ASN A 1 184 ? 7.161 12.103 -5.339 1.00 92.00 184 ASN A N 1
ATOM 1498 C CA . ASN A 1 184 ? 5.980 12.438 -6.142 1.00 92.00 184 ASN A CA 1
ATOM 1499 C C . ASN A 1 184 ? 6.398 13.133 -7.439 1.00 92.00 184 ASN A C 1
ATOM 1501 O O . ASN A 1 184 ? 6.011 12.647 -8.500 1.00 92.00 184 ASN A O 1
ATOM 1505 N N . ALA A 1 185 ? 7.240 14.172 -7.377 1.00 91.69 185 ALA A N 1
ATOM 1506 C CA . ALA A 1 185 ? 7.809 14.792 -8.577 1.00 91.69 185 ALA A CA 1
ATOM 1507 C C . ALA A 1 185 ? 8.563 13.762 -9.435 1.00 91.69 185 ALA A C 1
ATOM 1509 O O . ALA A 1 185 ? 8.344 13.694 -10.644 1.00 91.69 185 ALA A O 1
ATOM 1510 N N . ALA A 1 186 ? 9.343 12.873 -8.806 1.00 92.19 186 ALA A N 1
ATOM 1511 C CA . ALA A 1 186 ? 10.000 11.768 -9.503 1.00 92.19 186 ALA A CA 1
ATOM 1512 C C . ALA A 1 186 ? 9.014 10.852 -10.259 1.00 92.19 186 ALA A C 1
ATOM 1514 O O . ALA A 1 186 ? 9.285 10.477 -11.393 1.00 92.19 186 ALA A O 1
ATOM 1515 N N . VAL A 1 187 ? 7.858 10.498 -9.676 1.00 95.06 187 VAL A N 1
ATOM 1516 C CA . VAL A 1 187 ? 6.850 9.646 -10.349 1.00 95.06 187 VAL A CA 1
ATOM 1517 C C . VAL A 1 187 ? 6.197 10.342 -11.545 1.00 95.06 187 VAL A C 1
ATOM 1519 O O . VAL A 1 187 ? 5.822 9.665 -12.502 1.00 95.06 187 VAL A O 1
ATOM 1522 N N . GLU A 1 188 ? 6.052 11.665 -11.512 1.00 94.50 188 GLU A N 1
ATOM 1523 C CA . GLU A 1 188 ? 5.518 12.419 -12.647 1.00 94.50 188 GLU A CA 1
ATOM 1524 C C . GLU A 1 188 ? 6.576 12.584 -13.753 1.00 94.50 188 GLU A C 1
ATOM 1526 O O . GLU A 1 188 ? 6.281 12.265 -14.905 1.00 94.50 188 GLU A O 1
ATOM 1531 N N . LYS A 1 189 ? 7.831 12.925 -13.418 1.00 92.50 189 LYS A N 1
ATOM 1532 C CA . LYS A 1 189 ? 8.933 12.963 -14.401 1.00 92.50 189 LYS A CA 1
ATOM 1533 C C . LYS A 1 189 ? 9.236 11.595 -15.022 1.00 92.50 189 LYS A C 1
ATOM 1535 O O . LYS A 1 189 ? 9.453 11.513 -16.221 1.00 92.50 189 LYS A O 1
ATOM 1540 N N . LEU A 1 190 ? 9.158 10.498 -14.262 1.00 93.94 190 LEU A N 1
ATOM 1541 C CA . LEU A 1 190 ? 9.362 9.146 -14.812 1.00 93.94 190 LEU A CA 1
ATOM 1542 C C . LEU A 1 190 ? 8.270 8.727 -15.805 1.00 93.94 190 LEU A C 1
ATOM 1544 O O . LEU A 1 190 ? 8.550 7.922 -16.686 1.00 93.94 190 LEU A O 1
ATOM 1548 N N . LYS A 1 191 ? 7.055 9.285 -15.708 1.00 94.75 191 LYS A N 1
ATOM 1549 C CA . LYS A 1 191 ? 6.041 9.138 -16.764 1.00 94.75 191 LYS A CA 1
ATOM 1550 C C . LYS A 1 191 ? 6.384 9.968 -17.995 1.00 94.75 191 LYS A C 1
ATOM 1552 O O . LYS A 1 191 ? 6.284 9.445 -19.094 1.00 94.75 191 LYS A O 1
ATOM 1557 N N . ALA A 1 192 ? 6.831 11.213 -17.817 1.00 91.94 192 ALA A N 1
ATOM 1558 C CA . ALA A 1 192 ? 7.291 12.037 -18.934 1.00 91.94 192 ALA A CA 1
ATOM 1559 C C . ALA A 1 192 ? 8.445 11.355 -19.693 1.00 91.94 192 ALA A C 1
ATOM 1561 O O . ALA A 1 192 ? 8.373 11.235 -20.908 1.00 91.94 192 ALA A O 1
ATOM 1562 N N . ALA A 1 193 ? 9.431 10.798 -18.984 1.00 90.00 193 ALA A N 1
ATOM 1563 C CA . ALA A 1 193 ? 10.508 10.006 -19.574 1.00 90.00 193 ALA A CA 1
ATOM 1564 C C . ALA A 1 193 ? 10.007 8.708 -20.245 1.00 90.00 193 ALA A C 1
ATOM 1566 O O . ALA A 1 193 ? 10.434 8.400 -21.354 1.00 90.00 193 ALA A O 1
ATOM 1567 N N . GLU A 1 194 ? 9.077 7.959 -19.627 1.00 92.06 194 GLU A N 1
ATOM 1568 C CA . GLU A 1 194 ? 8.459 6.789 -20.276 1.00 92.06 194 GLU A CA 1
ATOM 1569 C C . GLU A 1 194 ? 7.706 7.165 -21.565 1.00 92.06 194 GLU A C 1
ATOM 1571 O O . GLU A 1 194 ? 7.697 6.366 -22.497 1.00 92.06 194 GLU A O 1
ATOM 1576 N N . GLU A 1 195 ? 7.056 8.325 -21.632 1.00 92.00 195 GLU A N 1
ATOM 1577 C CA . GLU A 1 195 ? 6.281 8.754 -22.802 1.00 92.00 195 GLU A CA 1
ATOM 1578 C C . GLU A 1 195 ? 7.181 9.363 -23.897 1.00 92.00 195 GLU A C 1
ATOM 1580 O O . GLU A 1 195 ? 7.037 8.978 -25.055 1.00 92.00 195 GLU A O 1
ATOM 1585 N N . LEU A 1 196 ? 8.167 10.200 -23.536 1.00 88.56 196 LEU A N 1
ATOM 1586 C CA . LEU A 1 196 ? 9.187 10.734 -24.455 1.00 88.56 196 LEU A CA 1
ATOM 1587 C C . LEU A 1 196 ? 9.965 9.605 -25.148 1.00 88.56 196 LEU A C 1
ATOM 1589 O O . LEU A 1 196 ? 10.108 9.619 -26.369 1.00 88.56 196 LEU A O 1
ATOM 1593 N N . CYS A 1 197 ? 10.408 8.604 -24.378 1.00 86.00 197 CYS A N 1
ATOM 1594 C CA . CYS A 1 197 ? 11.130 7.430 -24.876 1.00 86.00 197 CYS A CA 1
ATOM 1595 C C . CYS A 1 197 ? 10.331 6.668 -25.948 1.00 86.00 197 CYS A C 1
ATOM 1597 O O . CYS A 1 197 ? 10.897 6.266 -26.958 1.00 86.00 197 CYS A O 1
ATOM 1599 N N . LYS A 1 198 ? 9.007 6.527 -25.778 1.00 87.69 198 LYS A N 1
ATOM 1600 C CA . LYS A 1 198 ? 8.142 5.913 -26.801 1.00 87.69 198 LYS A CA 1
ATOM 1601 C C . LYS A 1 198 ? 8.086 6.773 -28.059 1.00 87.69 198 LYS A C 1
ATOM 1603 O O . LYS A 1 198 ? 8.421 6.283 -29.128 1.00 87.69 198 LYS A O 1
ATOM 1608 N N . SER A 1 199 ? 7.729 8.053 -27.925 1.00 87.44 199 SER A N 1
ATOM 1609 C CA . SER A 1 199 ? 7.565 8.954 -29.076 1.00 87.44 199 SER A CA 1
ATOM 1610 C C . SER A 1 199 ? 8.852 9.198 -29.869 1.00 87.44 199 SER A C 1
ATOM 1612 O O . SER A 1 199 ? 8.780 9.550 -31.037 1.00 87.44 199 SER A O 1
ATOM 1614 N N . TYR A 1 200 ? 10.023 9.021 -29.248 1.00 82.25 200 TYR A N 1
ATOM 1615 C CA . TYR A 1 200 ? 11.319 9.142 -29.921 1.00 82.25 200 TYR A CA 1
ATOM 1616 C C . TYR A 1 200 ? 11.706 7.881 -30.716 1.00 82.25 200 TYR A C 1
ATOM 1618 O O . TYR A 1 200 ? 12.512 7.957 -31.636 1.00 82.25 200 TYR A O 1
ATOM 1626 N N . LEU A 1 201 ? 11.143 6.720 -30.364 1.00 79.06 201 LEU A N 1
ATOM 1627 C CA . LEU A 1 201 ? 11.520 5.414 -30.917 1.00 79.06 201 LEU A CA 1
ATOM 1628 C C . LEU A 1 201 ? 10.433 4.772 -31.803 1.00 79.06 201 LEU A C 1
ATOM 1630 O O . LEU A 1 201 ? 10.722 3.789 -32.480 1.00 79.06 201 LEU A O 1
ATOM 1634 N N . GLU A 1 202 ? 9.209 5.315 -31.818 1.00 78.69 202 GLU A N 1
ATOM 1635 C CA . GLU A 1 202 ? 8.027 4.751 -32.502 1.00 78.69 202 GLU A CA 1
ATOM 1636 C C . GLU A 1 202 ? 8.205 4.574 -34.026 1.00 78.69 202 GLU A C 1
ATOM 1638 O O . GLU A 1 202 ? 7.691 3.605 -34.583 1.00 78.69 202 GLU A O 1
ATOM 1643 N N . ASP A 1 203 ? 8.977 5.446 -34.687 1.00 74.50 203 ASP A N 1
ATOM 1644 C CA . ASP A 1 203 ? 9.243 5.383 -36.137 1.00 74.50 203 ASP A CA 1
ATOM 1645 C C . ASP A 1 203 ? 10.494 4.555 -36.523 1.00 74.50 203 ASP A C 1
ATOM 1647 O O . ASP A 1 203 ? 10.624 4.129 -37.676 1.00 74.50 203 ASP A O 1
ATOM 1651 N N . ASP A 1 204 ? 11.431 4.323 -35.593 1.00 70.31 204 ASP A N 1
ATOM 1652 C CA . ASP A 1 204 ? 12.783 3.820 -35.909 1.00 70.31 204 ASP A CA 1
ATOM 1653 C C . ASP A 1 204 ? 13.163 2.475 -35.258 1.00 70.31 204 ASP A C 1
ATOM 1655 O O . ASP A 1 204 ? 14.044 1.787 -35.791 1.00 70.31 204 ASP A O 1
ATOM 1659 N N . ALA A 1 205 ? 12.510 2.076 -34.160 1.00 77.19 205 ALA A N 1
ATOM 1660 C CA . ALA A 1 205 ? 12.846 0.889 -33.364 1.00 77.19 205 ALA A CA 1
ATOM 1661 C C . ALA A 1 205 ? 11.720 -0.162 -33.321 1.00 77.19 205 ALA A C 1
ATOM 1663 O O . ALA A 1 205 ? 10.556 0.113 -33.612 1.00 77.19 205 ALA A O 1
ATOM 1664 N N . THR A 1 206 ? 12.050 -1.397 -32.931 1.00 81.75 206 THR A N 1
ATOM 1665 C CA . THR A 1 206 ? 11.045 -2.450 -32.696 1.00 81.75 206 THR A CA 1
ATOM 1666 C C . THR A 1 206 ? 10.404 -2.352 -31.306 1.00 81.75 206 THR A C 1
ATOM 1668 O O . THR A 1 206 ? 11.001 -1.840 -30.362 1.00 81.75 206 THR A O 1
ATOM 1671 N N . GLU A 1 207 ? 9.199 -2.911 -31.139 1.00 80.12 207 GLU A N 1
ATOM 1672 C CA . GLU A 1 207 ? 8.516 -3.037 -29.835 1.00 80.12 207 GLU A CA 1
ATOM 1673 C C . GLU A 1 207 ? 9.394 -3.730 -28.773 1.00 80.12 207 GLU A C 1
ATOM 1675 O O . GLU A 1 207 ? 9.394 -3.340 -27.604 1.00 80.12 207 GLU A O 1
ATOM 1680 N N . GLU A 1 208 ? 10.186 -4.733 -29.169 1.00 78.81 208 GLU A N 1
ATOM 1681 C CA . GLU A 1 208 ? 11.174 -5.381 -28.303 1.00 78.81 208 GLU A CA 1
ATOM 1682 C C . GLU A 1 208 ? 12.287 -4.430 -27.820 1.00 78.81 208 GLU A C 1
ATOM 1684 O O . GLU A 1 208 ? 12.711 -4.541 -26.667 1.00 78.81 208 GLU A O 1
ATOM 1689 N N . GLU A 1 209 ? 12.741 -3.499 -28.660 1.00 72.88 209 GLU A N 1
ATOM 1690 C CA . GLU A 1 209 ? 13.774 -2.502 -28.331 1.00 72.88 209 GLU A CA 1
ATOM 1691 C C . GLU A 1 209 ? 13.195 -1.360 -27.481 1.00 72.88 209 GLU A C 1
ATOM 1693 O O . GLU A 1 209 ? 13.781 -0.984 -26.465 1.00 72.88 209 GLU A O 1
ATOM 1698 N N . ILE A 1 210 ? 11.979 -0.900 -27.790 1.00 81.56 210 ILE A N 1
ATOM 1699 C CA . ILE A 1 210 ? 11.233 0.066 -26.967 1.00 81.56 210 ILE A CA 1
ATOM 1700 C C . ILE A 1 210 ? 10.980 -0.507 -25.557 1.00 81.56 210 ILE A C 1
ATOM 1702 O O . ILE A 1 210 ? 11.193 0.174 -24.551 1.00 81.56 210 ILE A O 1
ATOM 1706 N N . GLU A 1 211 ? 10.581 -1.779 -25.430 1.00 83.75 211 GLU A N 1
ATOM 1707 C CA . GLU A 1 211 ? 10.437 -2.444 -24.123 1.00 83.75 211 GLU A CA 1
ATOM 1708 C C . GLU A 1 211 ? 11.782 -2.694 -23.404 1.00 83.75 211 GLU A C 1
ATOM 1710 O O . GLU A 1 211 ? 11.768 -2.916 -22.183 1.00 83.75 211 GLU A O 1
ATOM 1715 N N . ALA A 1 212 ? 12.919 -2.650 -24.112 1.00 79.06 212 ALA A N 1
ATOM 1716 C CA . ALA A 1 212 ? 14.258 -2.734 -23.529 1.00 79.06 212 ALA A CA 1
ATOM 1717 C C . ALA A 1 212 ? 14.700 -1.391 -22.925 1.00 79.06 212 ALA A C 1
ATOM 1719 O O . ALA A 1 212 ? 15.036 -1.362 -21.739 1.00 79.06 212 ALA A O 1
ATOM 1720 N N . GLU A 1 213 ? 14.601 -0.278 -23.657 1.00 80.88 213 GLU A N 1
ATOM 1721 C CA . GLU A 1 213 ? 14.967 1.052 -23.132 1.00 80.88 213 GLU A CA 1
ATOM 1722 C C . GLU A 1 213 ? 14.031 1.499 -21.997 1.00 80.88 213 GLU A C 1
ATOM 1724 O O . GLU A 1 213 ? 14.468 1.912 -20.915 1.00 80.88 213 GLU A O 1
ATOM 1729 N N . LEU A 1 214 ? 12.721 1.265 -22.142 1.00 87.50 214 LEU A N 1
ATOM 1730 C CA . LEU A 1 214 ? 11.755 1.515 -21.067 1.00 87.50 214 LEU A CA 1
ATOM 1731 C C . LEU A 1 214 ? 12.018 0.674 -19.803 1.00 87.50 214 LEU A C 1
ATOM 1733 O O . LEU A 1 214 ? 11.460 0.979 -18.741 1.00 87.50 214 LEU A O 1
ATOM 1737 N N . ALA A 1 215 ? 12.834 -0.386 -19.861 1.00 88.12 215 ALA A N 1
ATOM 1738 C CA . ALA A 1 215 ? 13.084 -1.259 -18.718 1.00 88.12 215 ALA A CA 1
ATOM 1739 C C . ALA A 1 215 ? 13.749 -0.523 -17.545 1.00 88.12 215 ALA A C 1
ATOM 1741 O O . ALA A 1 215 ? 13.346 -0.738 -16.395 1.00 88.12 215 ALA A O 1
ATOM 1742 N N . VAL A 1 216 ? 14.722 0.359 -17.804 1.00 86.06 216 VAL A N 1
ATOM 1743 C CA . VAL A 1 216 ? 15.436 1.083 -16.737 1.00 86.06 216 VAL A CA 1
ATOM 1744 C C . VAL A 1 216 ? 14.526 2.124 -16.072 1.00 86.06 216 VAL A C 1
ATOM 1746 O O . VAL A 1 216 ? 14.377 2.129 -14.841 1.00 86.06 216 VAL A O 1
ATOM 1749 N N . ILE A 1 217 ? 13.797 2.900 -16.883 1.00 89.94 217 ILE A N 1
ATOM 1750 C CA . ILE A 1 217 ? 12.846 3.934 -16.443 1.00 89.94 217 ILE A CA 1
ATOM 1751 C C . ILE A 1 217 ? 11.747 3.305 -15.576 1.00 89.94 217 ILE A C 1
ATOM 1753 O O . ILE A 1 217 ? 11.476 3.754 -14.458 1.00 89.94 217 ILE A O 1
ATOM 1757 N N . ARG A 1 218 ? 11.169 2.183 -16.021 1.00 93.94 218 ARG A N 1
ATOM 1758 C CA . ARG A 1 218 ? 10.113 1.459 -15.292 1.00 93.94 218 ARG A CA 1
ATOM 1759 C C . ARG A 1 218 ? 10.586 0.831 -13.985 1.00 93.94 218 ARG A C 1
ATOM 1761 O O . ARG A 1 218 ? 9.779 0.685 -13.059 1.00 93.94 218 ARG A O 1
ATOM 1768 N N . VAL A 1 219 ? 11.865 0.471 -13.860 1.00 92.50 219 VAL A N 1
ATOM 1769 C CA . VAL A 1 219 ? 12.434 0.034 -12.574 1.00 92.50 219 VAL A CA 1
ATOM 1770 C C . VAL A 1 219 ? 12.538 1.211 -11.599 1.00 92.50 219 VAL A C 1
ATOM 1772 O O . VAL A 1 219 ? 12.211 1.025 -10.422 1.00 92.50 219 VAL A O 1
ATOM 1775 N N . GLN A 1 220 ? 12.860 2.424 -12.058 1.00 92.00 220 GLN A N 1
ATOM 1776 C CA . GLN A 1 220 ? 12.848 3.616 -11.196 1.00 92.00 220 GLN A CA 1
ATOM 1777 C C . GLN A 1 220 ? 11.443 4.104 -10.854 1.00 92.00 220 GLN A C 1
ATOM 1779 O O . GLN A 1 220 ? 11.162 4.404 -9.692 1.00 92.00 220 GLN A O 1
ATOM 1784 N N . HIS A 1 221 ? 10.508 4.065 -11.803 1.00 94.44 221 HIS A N 1
ATOM 1785 C CA . HIS A 1 221 ? 9.097 4.351 -11.533 1.00 94.44 221 HIS A CA 1
ATOM 1786 C C . HIS A 1 221 ? 8.554 3.338 -10.507 1.00 94.44 221 HIS A C 1
ATOM 1788 O O . HIS A 1 221 ? 7.895 3.710 -9.531 1.00 94.44 221 HIS A O 1
ATOM 1794 N N . GLY A 1 222 ? 8.940 2.062 -10.631 1.00 93.50 222 GLY A N 1
ATOM 1795 C CA . GLY A 1 222 ? 8.718 1.041 -9.611 1.00 93.50 222 GLY A CA 1
ATOM 1796 C C . GLY A 1 222 ? 9.327 1.395 -8.247 1.00 93.50 222 GLY A C 1
ATOM 1797 O O . GLY A 1 222 ? 8.635 1.279 -7.235 1.00 93.50 222 GLY A O 1
ATOM 1798 N N . TYR A 1 223 ? 10.583 1.856 -8.198 1.00 93.31 223 TYR A N 1
ATOM 1799 C CA . TYR A 1 223 ? 11.262 2.285 -6.964 1.00 93.31 223 TYR A CA 1
ATOM 1800 C C . TYR A 1 223 ? 10.521 3.430 -6.265 1.00 93.31 223 TYR A C 1
ATOM 1802 O O . TYR A 1 223 ? 10.130 3.280 -5.104 1.00 93.31 223 TYR A O 1
ATOM 1810 N N . ALA A 1 224 ? 10.247 4.535 -6.959 1.00 92.19 224 ALA A N 1
ATOM 1811 C CA . ALA A 1 224 ? 9.580 5.691 -6.361 1.00 92.19 224 ALA A CA 1
ATOM 1812 C C . ALA A 1 224 ? 8.171 5.325 -5.848 1.00 92.19 224 ALA A C 1
ATOM 1814 O O . ALA A 1 224 ? 7.787 5.678 -4.729 1.00 92.19 224 ALA A O 1
ATOM 1815 N N . LEU A 1 225 ? 7.430 4.490 -6.590 1.00 91.38 225 LEU A N 1
ATOM 1816 C CA . LEU A 1 225 ? 6.154 3.928 -6.133 1.00 91.38 225 LEU A CA 1
ATOM 1817 C C . LEU A 1 225 ? 6.300 3.025 -4.894 1.00 91.38 225 LEU A C 1
ATOM 1819 O O . LEU A 1 225 ? 5.430 3.061 -4.020 1.00 91.38 225 LEU A O 1
ATOM 1823 N N . GLN A 1 226 ? 7.370 2.233 -4.782 1.00 91.31 226 GLN A N 1
ATOM 1824 C CA . GLN A 1 226 ? 7.656 1.421 -3.594 1.00 91.31 226 GLN A CA 1
ATOM 1825 C C . GLN A 1 226 ? 7.990 2.296 -2.374 1.00 91.31 226 GLN A C 1
ATOM 1827 O O . GLN A 1 226 ? 7.501 2.024 -1.271 1.00 91.31 226 GLN A O 1
ATOM 1832 N N . VAL A 1 227 ? 8.758 3.377 -2.541 1.00 84.81 227 VAL A N 1
ATOM 1833 C CA . VAL A 1 227 ? 9.043 4.314 -1.440 1.00 84.81 227 VAL A CA 1
ATOM 1834 C C . VAL A 1 227 ? 7.769 5.042 -0.999 1.00 84.81 227 VAL A C 1
ATOM 1836 O O . VAL A 1 227 ? 7.491 5.091 0.202 1.00 84.81 227 VAL A O 1
ATOM 1839 N N . LEU A 1 228 ? 6.899 5.437 -1.934 1.00 85.25 228 LEU A N 1
ATOM 1840 C CA . LEU A 1 228 ? 5.530 5.917 -1.670 1.00 85.25 228 LEU A CA 1
ATOM 1841 C C . LEU A 1 228 ? 4.566 4.836 -1.126 1.00 85.25 228 LEU A C 1
ATOM 1843 O O . LEU A 1 228 ? 3.366 5.080 -0.999 1.00 85.25 228 LEU A O 1
ATOM 1847 N N . LYS A 1 229 ? 5.061 3.633 -0.802 1.00 82.81 229 LYS A N 1
ATOM 1848 C CA . LYS A 1 229 ? 4.311 2.487 -0.250 1.00 82.81 229 LYS A CA 1
ATOM 1849 C C . LYS A 1 229 ? 3.205 1.947 -1.173 1.00 82.81 229 LYS A C 1
ATOM 1851 O O . LYS A 1 229 ? 2.391 1.123 -0.755 1.00 82.81 229 LYS A O 1
ATOM 1856 N N . ARG A 1 230 ? 3.202 2.335 -2.454 1.00 87.38 230 ARG A N 1
ATOM 1857 C CA . ARG A 1 230 ? 2.290 1.870 -3.520 1.00 87.38 230 ARG A CA 1
ATOM 1858 C C . ARG A 1 230 ? 2.753 0.505 -4.068 1.00 87.38 230 ARG A C 1
ATOM 1860 O O . ARG A 1 230 ? 2.803 0.294 -5.282 1.00 87.38 230 ARG A O 1
ATOM 1867 N N . ASN A 1 231 ? 3.094 -0.426 -3.169 1.00 87.31 231 ASN A N 1
ATOM 1868 C CA . ASN A 1 231 ? 3.829 -1.666 -3.459 1.00 87.31 231 ASN A CA 1
ATOM 1869 C C . ASN A 1 231 ? 3.190 -2.529 -4.559 1.00 87.31 231 ASN A C 1
ATOM 1871 O O . ASN A 1 231 ? 3.912 -3.115 -5.359 1.00 87.31 231 ASN A O 1
ATOM 1875 N N . ASP A 1 232 ? 1.859 -2.591 -4.653 1.00 86.12 232 ASP A N 1
ATOM 1876 C CA . ASP A 1 232 ? 1.182 -3.360 -5.706 1.00 86.12 232 ASP A CA 1
ATOM 1877 C C . ASP A 1 232 ? 1.352 -2.769 -7.114 1.00 86.12 232 ASP A C 1
ATOM 1879 O O . ASP A 1 232 ? 1.230 -3.515 -8.087 1.00 86.12 232 ASP A O 1
ATOM 1883 N N . ARG A 1 233 ? 1.637 -1.462 -7.257 1.00 90.19 233 ARG A N 1
ATOM 1884 C CA . ARG A 1 233 ? 2.051 -0.876 -8.546 1.00 90.19 233 ARG A CA 1
ATOM 1885 C C . ARG A 1 233 ? 3.511 -1.225 -8.837 1.00 90.19 233 ARG A C 1
ATOM 1887 O O . ARG A 1 233 ? 3.778 -1.805 -9.883 1.00 90.19 233 ARG A O 1
ATOM 1894 N N . ALA A 1 234 ? 4.415 -0.967 -7.890 1.00 89.81 234 ALA A N 1
ATOM 1895 C CA . ALA A 1 234 ? 5.843 -1.275 -8.019 1.00 89.81 234 ALA A CA 1
ATOM 1896 C C . ALA A 1 234 ? 6.095 -2.746 -8.398 1.00 89.81 234 ALA A C 1
ATOM 1898 O O . ALA A 1 234 ? 6.766 -3.048 -9.383 1.00 89.81 234 ALA A O 1
ATOM 1899 N N . LEU A 1 235 ? 5.445 -3.674 -7.688 1.00 92.56 235 LEU A N 1
ATOM 1900 C CA . LEU A 1 235 ? 5.536 -5.113 -7.933 1.00 92.56 235 LEU A CA 1
ATOM 1901 C C . LEU A 1 235 ? 4.980 -5.536 -9.305 1.00 92.56 235 LEU A C 1
ATOM 1903 O O . LEU A 1 235 ? 5.377 -6.589 -9.804 1.00 92.56 235 LEU A O 1
ATOM 1907 N N . ARG A 1 236 ? 4.081 -4.758 -9.928 1.00 93.00 236 ARG A N 1
ATOM 1908 C CA . ARG A 1 236 ? 3.678 -4.992 -11.326 1.00 93.00 236 ARG A CA 1
ATOM 1909 C C . ARG A 1 236 ? 4.786 -4.573 -12.285 1.00 93.00 236 ARG A C 1
ATOM 1911 O O . ARG A 1 236 ? 5.168 -5.395 -13.107 1.00 93.00 236 ARG A O 1
ATOM 1918 N N . MET A 1 237 ? 5.342 -3.373 -12.125 1.00 92.06 237 MET A N 1
ATOM 1919 C CA . MET A 1 237 ? 6.394 -2.848 -13.008 1.00 92.06 237 MET A CA 1
ATOM 1920 C C . MET A 1 237 ? 7.647 -3.733 -12.985 1.00 92.06 237 MET A C 1
ATOM 1922 O O . MET A 1 237 ? 8.085 -4.203 -14.033 1.00 92.06 237 MET A O 1
ATOM 1926 N N . TYR A 1 238 ? 8.140 -4.111 -11.798 1.00 94.88 238 TYR A N 1
ATOM 1927 C CA . TYR A 1 238 ? 9.278 -5.034 -11.694 1.00 94.88 238 TYR A CA 1
ATOM 1928 C C . TYR A 1 238 ? 9.013 -6.401 -12.336 1.00 94.88 238 TYR A C 1
ATOM 1930 O O . TYR A 1 238 ? 9.925 -6.998 -12.894 1.00 94.88 238 TYR A O 1
ATOM 1938 N N . ASN A 1 239 ? 7.788 -6.935 -12.259 1.00 94.00 239 ASN A N 1
ATOM 1939 C CA . ASN A 1 239 ? 7.468 -8.225 -12.881 1.00 94.00 239 ASN A CA 1
ATOM 1940 C C . ASN A 1 239 ? 7.097 -8.121 -14.368 1.00 94.00 239 ASN A C 1
ATOM 1942 O O . ASN A 1 239 ? 7.087 -9.154 -15.028 1.00 94.00 239 ASN A O 1
ATOM 1946 N N . GLN A 1 240 ? 6.830 -6.924 -14.897 1.00 92.06 240 GLN A N 1
ATOM 1947 C CA . GLN A 1 240 ? 6.767 -6.673 -16.338 1.00 92.06 240 GLN A CA 1
ATOM 1948 C C . GLN A 1 240 ? 8.181 -6.710 -16.928 1.00 92.06 240 GLN A C 1
ATOM 1950 O O . GLN A 1 240 ? 8.451 -7.547 -17.784 1.00 92.06 240 GLN A O 1
ATOM 1955 N N . VAL A 1 241 ? 9.108 -5.927 -16.368 1.00 90.38 241 VAL A N 1
ATOM 1956 C CA . VAL A 1 241 ? 10.525 -5.922 -16.779 1.00 90.38 241 VAL A CA 1
ATOM 1957 C C . VAL A 1 241 ? 11.165 -7.308 -16.603 1.00 90.38 241 VAL A C 1
ATOM 1959 O O . VAL A 1 241 ? 11.748 -7.869 -17.523 1.00 90.38 241 VAL A O 1
ATOM 1962 N N . LEU A 1 242 ? 10.953 -7.976 -15.464 1.00 92.12 242 LEU A N 1
ATOM 1963 C CA . LEU A 1 242 ? 11.442 -9.351 -15.260 1.00 92.12 242 LEU A CA 1
ATOM 1964 C C . LEU A 1 242 ? 10.674 -10.429 -16.060 1.00 92.12 242 LEU A C 1
ATOM 1966 O O . LEU A 1 242 ? 10.933 -11.620 -15.859 1.00 92.12 242 LEU A O 1
ATOM 1970 N N . LYS A 1 243 ? 9.730 -10.043 -16.933 1.00 91.44 243 LYS A N 1
ATOM 1971 C CA . LYS A 1 243 ? 9.064 -10.918 -17.911 1.00 91.44 243 LYS A CA 1
ATOM 1972 C C . LYS A 1 243 ? 9.578 -10.675 -19.336 1.00 91.44 243 LYS A C 1
ATOM 1974 O O . LYS A 1 243 ? 9.720 -11.671 -20.044 1.00 91.44 243 LYS A O 1
ATOM 1979 N N . SER A 1 244 ? 9.864 -9.431 -19.742 1.00 84.50 244 SER A N 1
ATOM 1980 C CA . SER A 1 244 ? 10.527 -9.155 -21.032 1.00 84.50 244 SER A CA 1
ATOM 1981 C C . SER A 1 244 ? 11.928 -9.772 -21.081 1.00 84.50 244 SER A C 1
ATOM 1983 O O . SER A 1 244 ? 12.284 -10.353 -22.099 1.00 84.50 244 SER A O 1
ATOM 1985 N N . LYS A 1 245 ? 12.623 -9.810 -19.928 1.00 85.00 245 LYS A N 1
ATOM 1986 C CA . LYS A 1 245 ? 14.030 -10.230 -19.768 1.00 85.00 245 LYS A CA 1
ATOM 1987 C C . LYS A 1 245 ? 14.973 -9.204 -20.432 1.00 85.00 245 LYS A C 1
ATOM 1989 O O . LYS A 1 245 ? 15.497 -9.491 -21.500 1.00 85.00 245 LYS A O 1
ATOM 1994 N N . PRO A 1 246 ? 15.190 -8.022 -19.826 1.00 78.75 246 PRO A N 1
ATOM 1995 C CA . PRO A 1 246 ? 16.160 -7.070 -20.359 1.00 78.75 246 PRO A CA 1
ATOM 1996 C C . PRO A 1 246 ? 17.538 -7.729 -20.478 1.00 78.75 246 PRO A C 1
ATOM 1998 O O . PRO A 1 246 ? 17.957 -8.448 -19.564 1.00 78.75 246 PRO A O 1
ATOM 2001 N N . ASP A 1 247 ? 18.231 -7.460 -21.584 1.00 77.25 247 ASP A N 1
ATOM 2002 C CA . ASP A 1 247 ? 19.592 -7.951 -21.817 1.00 77.25 247 ASP A CA 1
ATOM 2003 C C . ASP A 1 247 ? 20.594 -7.352 -20.819 1.00 77.25 247 ASP A C 1
ATOM 2005 O O . ASP A 1 247 ? 21.603 -7.982 -20.482 1.00 77.25 247 ASP A O 1
ATOM 2009 N N . ASP A 1 248 ? 20.292 -6.176 -20.250 1.00 79.69 248 ASP A N 1
ATOM 2010 C CA . ASP A 1 248 ? 21.046 -5.694 -19.104 1.00 79.69 248 ASP A CA 1
ATOM 2011 C C . ASP A 1 248 ? 20.725 -6.458 -17.807 1.00 79.69 248 ASP A C 1
ATOM 2013 O O . ASP A 1 248 ? 19.712 -6.274 -17.118 1.00 79.69 248 ASP A O 1
ATOM 2017 N N . VAL A 1 249 ? 21.703 -7.276 -17.425 1.00 86.62 249 VAL A N 1
ATOM 2018 C CA . VAL A 1 249 ? 21.755 -8.005 -16.160 1.00 86.62 249 VAL A CA 1
ATOM 2019 C C . VAL A 1 249 ? 21.676 -7.106 -14.920 1.00 86.62 249 VAL A C 1
ATOM 2021 O O . VAL A 1 249 ? 21.190 -7.584 -13.893 1.00 86.62 249 VAL A O 1
ATOM 2024 N N . ALA A 1 250 ? 22.085 -5.830 -14.969 1.00 85.12 250 ALA A N 1
ATOM 2025 C CA . ALA A 1 250 ? 21.981 -4.934 -13.813 1.00 85.12 250 ALA A CA 1
ATOM 2026 C C . ALA A 1 250 ? 20.542 -4.436 -13.586 1.00 85.12 250 ALA A C 1
ATOM 2028 O O . ALA A 1 250 ? 20.046 -4.546 -12.460 1.00 85.12 250 ALA A O 1
ATOM 2029 N N . VAL A 1 251 ? 19.804 -4.032 -14.624 1.00 87.69 251 VAL A N 1
ATOM 2030 C CA . VAL A 1 251 ? 18.348 -3.783 -14.555 1.00 87.69 251 VAL A CA 1
ATOM 2031 C C . VAL A 1 251 ? 17.619 -5.023 -14.019 1.00 87.69 251 VAL A C 1
ATOM 2033 O O . VAL A 1 251 ? 16.799 -4.918 -13.097 1.00 87.69 251 VAL A O 1
ATOM 2036 N N . ALA A 1 252 ? 17.965 -6.221 -14.508 1.00 91.06 252 ALA A N 1
ATOM 2037 C CA . ALA A 1 252 ? 17.406 -7.478 -14.005 1.00 91.06 252 ALA A CA 1
ATOM 2038 C C . ALA A 1 252 ? 17.760 -7.754 -12.526 1.00 91.06 252 ALA A C 1
ATOM 2040 O O . ALA A 1 252 ? 16.913 -8.246 -11.765 1.00 91.06 252 ALA A O 1
ATOM 2041 N N . ALA A 1 253 ? 18.977 -7.422 -12.090 1.00 90.88 253 ALA A N 1
ATOM 2042 C CA . ALA A 1 253 ? 19.435 -7.557 -10.709 1.00 90.88 253 ALA A CA 1
ATOM 2043 C C . ALA A 1 253 ? 18.704 -6.593 -9.760 1.00 90.88 253 ALA A C 1
ATOM 2045 O O . ALA A 1 253 ? 18.157 -7.038 -8.744 1.00 90.88 253 ALA A O 1
ATOM 2046 N N . VAL A 1 254 ? 18.616 -5.302 -10.102 1.00 91.50 254 VAL A N 1
ATOM 2047 C CA . VAL A 1 254 ? 17.943 -4.283 -9.276 1.00 91.50 254 VAL A CA 1
ATOM 2048 C C . VAL A 1 254 ? 16.444 -4.562 -9.173 1.00 91.50 254 VAL A C 1
ATOM 2050 O O . VAL A 1 254 ? 15.904 -4.606 -8.064 1.00 91.50 254 V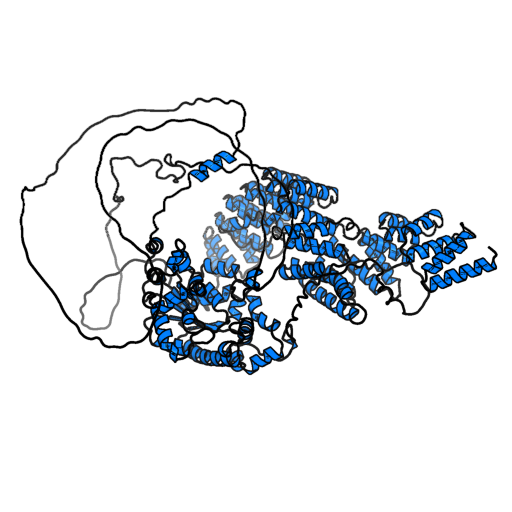AL A O 1
ATOM 2053 N N . ALA A 1 255 ? 15.768 -4.857 -10.288 1.00 93.81 255 ALA A N 1
ATOM 2054 C CA . ALA A 1 255 ? 14.359 -5.250 -10.265 1.00 93.81 255 ALA A CA 1
ATOM 2055 C C . ALA A 1 255 ? 14.135 -6.499 -9.390 1.00 93.81 255 ALA A C 1
ATOM 2057 O O . ALA A 1 255 ? 13.180 -6.559 -8.609 1.00 93.81 255 ALA A O 1
ATOM 2058 N N . SER A 1 256 ? 15.032 -7.489 -9.471 1.00 95.44 256 SER A N 1
ATOM 2059 C CA . SER A 1 256 ? 14.943 -8.714 -8.668 1.00 95.44 256 SER A CA 1
ATOM 2060 C C . SER A 1 256 ? 15.165 -8.457 -7.176 1.00 95.44 256 SER A C 1
ATOM 2062 O O . SER A 1 256 ? 14.408 -8.985 -6.357 1.00 95.44 256 SER A O 1
ATOM 2064 N N . ASN A 1 257 ? 16.128 -7.609 -6.804 1.00 94.62 257 ASN A N 1
ATOM 2065 C CA . ASN A 1 257 ? 16.296 -7.148 -5.425 1.00 94.62 257 ASN A CA 1
ATOM 2066 C C . ASN A 1 257 ? 15.030 -6.447 -4.916 1.00 94.62 257 ASN A C 1
ATOM 2068 O O . ASN A 1 257 ? 14.537 -6.755 -3.828 1.00 94.62 257 ASN A O 1
ATOM 2072 N N . ASN A 1 258 ? 14.477 -5.520 -5.699 1.00 94.75 258 ASN A N 1
ATOM 2073 C CA . ASN A 1 258 ? 13.357 -4.709 -5.240 1.00 94.75 258 ASN A CA 1
ATOM 2074 C C . ASN A 1 258 ? 12.118 -5.600 -4.993 1.00 94.75 258 ASN A C 1
ATOM 2076 O O . ASN A 1 258 ? 11.482 -5.487 -3.942 1.00 94.75 258 ASN A O 1
ATOM 2080 N N . VAL A 1 259 ? 11.885 -6.622 -5.833 1.00 94.00 259 VAL A N 1
ATOM 2081 C CA . VAL A 1 259 ? 10.897 -7.693 -5.574 1.00 94.00 259 VAL A CA 1
ATOM 2082 C C . VAL A 1 259 ? 11.157 -8.442 -4.255 1.00 94.00 259 VAL A C 1
ATOM 2084 O O . VAL A 1 259 ? 10.209 -8.652 -3.493 1.00 94.00 259 VAL A O 1
ATOM 2087 N N . VAL A 1 260 ? 12.406 -8.804 -3.928 1.00 92.00 260 VAL A N 1
ATOM 2088 C CA . VAL A 1 260 ? 12.753 -9.430 -2.630 1.00 92.00 260 VAL A CA 1
ATOM 2089 C C . VAL A 1 260 ? 12.355 -8.525 -1.457 1.00 92.00 260 VAL A C 1
ATOM 2091 O O . VAL A 1 260 ? 11.755 -9.010 -0.494 1.00 92.00 260 VAL A O 1
ATOM 2094 N N . THR A 1 261 ? 12.616 -7.217 -1.543 1.00 89.06 261 THR A N 1
ATOM 2095 C CA . THR A 1 261 ? 12.274 -6.261 -0.468 1.00 89.06 261 THR A CA 1
ATOM 2096 C C . THR A 1 261 ? 10.772 -5.993 -0.310 1.00 89.06 261 THR A C 1
ATOM 2098 O O . THR A 1 261 ? 10.336 -5.649 0.790 1.00 89.06 261 THR A O 1
ATOM 2101 N N . ILE A 1 262 ? 9.960 -6.208 -1.355 1.00 88.38 262 ILE A N 1
ATOM 2102 C CA . ILE A 1 262 ? 8.489 -6.223 -1.247 1.00 88.38 262 ILE A CA 1
ATOM 2103 C C . ILE A 1 262 ? 7.992 -7.547 -0.644 1.00 88.38 262 ILE A C 1
ATOM 2105 O O . ILE A 1 262 ? 7.096 -7.528 0.200 1.00 88.38 262 ILE A O 1
ATOM 2109 N N . ASN A 1 263 ? 8.558 -8.686 -1.059 1.00 86.81 263 ASN A N 1
ATOM 2110 C CA . ASN A 1 263 ? 8.142 -10.022 -0.615 1.00 86.81 263 ASN A CA 1
ATOM 2111 C C . ASN A 1 263 ? 8.459 -10.295 0.871 1.00 86.81 263 ASN A C 1
ATOM 2113 O O . ASN A 1 263 ? 7.606 -10.821 1.585 1.00 86.81 263 ASN A O 1
ATOM 2117 N N . LYS A 1 264 ? 9.660 -9.932 1.344 1.00 80.69 264 LYS A N 1
ATOM 2118 C CA . LYS A 1 264 ? 10.120 -10.104 2.740 1.00 80.69 264 LYS A CA 1
ATOM 2119 C C . LYS A 1 264 ? 10.060 -11.563 3.228 1.00 80.69 264 LYS A C 1
ATOM 2121 O O . LYS A 1 264 ? 10.783 -12.408 2.703 1.00 80.69 264 LYS A O 1
ATOM 2126 N N . ASP A 1 265 ? 9.233 -11.857 4.235 1.00 74.31 265 ASP A N 1
ATOM 2127 C CA . ASP A 1 265 ? 8.975 -13.202 4.764 1.00 74.31 265 ASP A CA 1
ATOM 2128 C C . ASP A 1 265 ? 7.884 -13.962 3.978 1.00 74.31 265 ASP A C 1
ATOM 2130 O O . ASP A 1 265 ? 7.713 -15.170 4.154 1.00 74.31 265 ASP A O 1
ATOM 2134 N N . GLN A 1 266 ? 7.172 -13.281 3.075 1.00 77.25 266 GLN A N 1
ATOM 2135 C CA . GLN A 1 266 ? 6.225 -13.878 2.137 1.00 77.25 266 GLN A CA 1
ATOM 2136 C C . GLN A 1 266 ? 6.947 -14.347 0.863 1.00 77.25 266 GLN A C 1
ATOM 2138 O O . GLN A 1 266 ? 8.063 -13.929 0.559 1.00 77.25 266 GLN A O 1
ATOM 2143 N N . ASN A 1 267 ? 6.302 -15.226 0.087 1.00 83.44 267 ASN A N 1
ATOM 2144 C CA . ASN A 1 267 ? 6.776 -15.680 -1.232 1.00 83.44 267 ASN A CA 1
ATOM 2145 C C . ASN A 1 267 ? 8.239 -16.184 -1.264 1.00 83.44 267 ASN A C 1
ATOM 2147 O O . ASN A 1 267 ? 8.900 -16.096 -2.296 1.00 83.44 267 ASN A O 1
ATOM 2151 N N . VAL A 1 268 ? 8.744 -16.749 -0.158 1.00 84.81 268 VAL A N 1
ATOM 2152 C CA . VAL A 1 268 ? 10.161 -17.121 0.054 1.00 84.81 268 VAL A CA 1
ATOM 2153 C C . VAL A 1 268 ? 10.815 -17.863 -1.120 1.00 84.81 268 VAL A C 1
ATOM 2155 O O . VAL A 1 268 ? 11.991 -17.641 -1.393 1.00 84.81 268 VAL A O 1
ATOM 2158 N N . PHE A 1 269 ? 10.084 -18.728 -1.829 1.00 87.00 269 PHE A N 1
ATOM 2159 C CA . PHE A 1 269 ? 10.602 -19.444 -3.001 1.00 87.00 269 PHE A CA 1
ATOM 2160 C C . PHE A 1 269 ? 10.905 -18.524 -4.196 1.00 87.00 269 PHE A C 1
ATOM 2162 O O . PHE A 1 269 ? 11.935 -18.704 -4.843 1.00 87.00 269 PHE A O 1
ATOM 2169 N N . ASP A 1 270 ? 10.059 -17.523 -4.458 1.00 89.88 270 ASP A N 1
ATOM 2170 C CA . ASP A 1 270 ? 10.323 -16.486 -5.463 1.00 89.88 270 ASP A CA 1
ATOM 2171 C C . ASP A 1 270 ? 11.484 -15.600 -5.004 1.00 89.88 270 ASP A C 1
ATOM 2173 O O . ASP A 1 270 ? 12.464 -15.464 -5.730 1.00 89.88 270 ASP A O 1
ATOM 2177 N N . SER A 1 271 ? 11.473 -15.123 -3.754 1.00 91.62 271 SER A N 1
ATOM 2178 C CA . SER A 1 271 ? 12.587 -14.337 -3.198 1.00 91.62 271 SER A CA 1
ATOM 2179 C C . SER A 1 271 ? 13.933 -15.073 -3.283 1.00 91.62 271 SER A C 1
ATOM 2181 O O . SER A 1 271 ? 14.940 -14.468 -3.641 1.00 91.62 271 SER A O 1
ATOM 2183 N N . LYS A 1 272 ? 13.963 -16.393 -3.045 1.00 90.75 272 LYS A N 1
ATOM 2184 C CA . LYS A 1 272 ? 15.159 -17.240 -3.220 1.00 90.75 272 LYS A CA 1
ATOM 2185 C C . LYS A 1 272 ? 15.580 -17.447 -4.681 1.00 90.75 272 LYS A C 1
ATOM 2187 O O . LYS A 1 272 ? 16.742 -17.773 -4.913 1.00 90.75 272 LYS A O 1
ATOM 2192 N N . LYS A 1 273 ? 14.684 -17.269 -5.658 1.00 93.88 273 LYS A N 1
ATOM 2193 C CA . LYS A 1 273 ? 15.033 -17.231 -7.089 1.00 93.88 273 LYS A CA 1
ATOM 2194 C C . LYS A 1 273 ? 15.545 -15.844 -7.485 1.00 93.88 273 LYS A C 1
ATOM 2196 O O . LYS A 1 273 ? 16.594 -15.747 -8.108 1.00 93.88 273 LYS A O 1
ATOM 2201 N N . LYS A 1 274 ? 14.836 -14.785 -7.090 1.00 94.44 274 LYS A N 1
ATOM 2202 C CA . LYS A 1 274 ? 15.148 -13.386 -7.414 1.00 94.44 274 LYS A CA 1
ATOM 2203 C C . LYS A 1 274 ? 16.478 -12.934 -6.798 1.00 94.44 274 LYS A C 1
ATOM 2205 O O . LYS A 1 274 ? 17.282 -12.336 -7.501 1.00 94.44 274 LYS A O 1
ATOM 2210 N N . ILE A 1 275 ? 16.779 -13.295 -5.545 1.00 94.44 275 ILE A N 1
ATOM 2211 C CA . ILE A 1 275 ? 18.058 -12.912 -4.919 1.00 94.44 275 ILE A CA 1
ATOM 2212 C C . ILE A 1 275 ? 19.271 -13.489 -5.666 1.00 94.44 275 ILE A C 1
ATOM 2214 O O . ILE A 1 275 ? 20.277 -12.808 -5.770 1.00 94.44 275 ILE A O 1
ATOM 2218 N N . LYS A 1 276 ? 19.159 -14.685 -6.268 1.00 94.31 276 LYS A N 1
ATOM 2219 C CA . LYS A 1 276 ? 20.232 -15.268 -7.095 1.00 94.31 276 LYS A CA 1
ATOM 2220 C C . LYS A 1 276 ? 20.499 -14.489 -8.383 1.00 94.31 276 LYS A C 1
ATOM 2222 O O . LYS A 1 276 ? 21.619 -14.529 -8.866 1.00 94.31 276 LYS A O 1
ATOM 2227 N N . VAL A 1 277 ? 19.487 -13.813 -8.932 1.00 93.44 277 VAL A N 1
ATOM 2228 C CA . VAL A 1 277 ? 19.659 -12.898 -10.073 1.00 93.44 277 VAL A CA 1
ATOM 2229 C C . VAL A 1 277 ? 20.324 -11.607 -9.601 1.00 93.44 277 VAL A C 1
ATOM 2231 O O . VAL A 1 277 ? 21.208 -11.103 -10.273 1.00 93.44 277 VAL A O 1
ATOM 2234 N N . ALA A 1 278 ? 19.953 -11.107 -8.418 1.00 92.88 278 ALA A N 1
ATOM 2235 C CA . ALA A 1 278 ? 20.564 -9.916 -7.829 1.00 92.88 278 ALA A CA 1
ATOM 2236 C C . ALA A 1 278 ? 22.012 -10.128 -7.334 1.00 92.88 278 ALA A C 1
ATOM 2238 O O . ALA A 1 278 ? 22.756 -9.164 -7.204 1.00 92.88 278 ALA A O 1
ATOM 2239 N N . THR A 1 279 ? 22.418 -11.371 -7.055 1.00 93.25 279 THR A N 1
ATOM 2240 C CA . THR A 1 279 ? 23.781 -11.748 -6.634 1.00 93.25 279 THR A CA 1
ATOM 2241 C C . THR A 1 279 ? 24.443 -12.702 -7.636 1.00 93.25 279 THR A C 1
ATOM 2243 O O . THR A 1 279 ? 25.065 -13.687 -7.230 1.00 93.25 279 THR A O 1
ATOM 2246 N N . ALA A 1 280 ? 24.238 -12.472 -8.934 1.00 91.56 280 ALA A N 1
ATOM 2247 C CA . ALA A 1 280 ? 24.947 -13.187 -9.990 1.00 91.56 280 ALA A CA 1
ATOM 2248 C C . ALA A 1 280 ? 26.398 -12.685 -10.120 1.00 91.56 280 ALA A C 1
ATOM 2250 O O . ALA A 1 280 ? 26.695 -11.528 -9.824 1.00 91.56 280 ALA A O 1
ATOM 2251 N N . GLU A 1 281 ? 27.295 -13.560 -10.571 1.00 87.69 281 GLU A N 1
ATOM 2252 C CA . GLU A 1 281 ? 28.681 -13.204 -10.894 1.00 87.69 281 GLU A CA 1
ATOM 2253 C C . GLU A 1 281 ? 28.718 -12.302 -12.141 1.00 87.69 281 GLU A C 1
ATOM 2255 O O . GLU A 1 281 ? 27.887 -12.442 -13.039 1.00 87.69 281 GLU A O 1
ATOM 2260 N N . GLY A 1 282 ? 29.659 -11.353 -12.189 1.00 83.19 282 GLY A N 1
ATOM 2261 C CA . GLY A 1 282 ? 29.764 -10.383 -13.290 1.00 83.19 282 GLY A CA 1
ATOM 2262 C C . GLY A 1 282 ? 28.846 -9.158 -13.165 1.00 83.19 282 GLY A C 1
ATOM 2263 O O . GLY A 1 282 ? 28.825 -8.324 -14.067 1.00 83.19 282 GLY A O 1
ATOM 2264 N N . LEU A 1 283 ? 28.122 -9.006 -12.049 1.00 85.94 283 LEU A N 1
ATOM 2265 C CA . LEU A 1 283 ? 27.397 -7.770 -11.719 1.00 85.94 283 LEU A CA 1
ATOM 2266 C C . LEU A 1 283 ? 28.303 -6.687 -11.112 1.00 85.94 283 LEU A C 1
ATOM 2268 O O . LEU A 1 283 ? 27.970 -5.507 -11.182 1.00 85.94 283 LEU A O 1
ATOM 2272 N N . GLU A 1 284 ? 29.446 -7.073 -10.535 1.00 84.25 284 GLU A N 1
ATOM 2273 C CA . GLU A 1 284 ? 30.449 -6.183 -9.941 1.00 84.25 284 GLU A CA 1
ATOM 2274 C C . GLU A 1 284 ? 30.759 -4.881 -10.708 1.00 84.25 284 GLU A C 1
ATOM 2276 O O . GLU A 1 284 ? 30.806 -3.859 -10.023 1.00 84.25 284 GLU A O 1
ATOM 2281 N N . PRO A 1 285 ? 30.984 -4.881 -12.042 1.00 81.06 285 PRO A N 1
ATOM 2282 C CA . PRO A 1 285 ? 31.315 -3.673 -12.808 1.00 81.06 285 PRO A CA 1
ATOM 2283 C C . PRO A 1 285 ? 30.100 -2.882 -13.311 1.00 81.06 285 PRO A C 1
ATOM 2285 O O . PRO A 1 285 ? 30.261 -1.776 -13.815 1.00 81.06 285 PRO A O 1
ATOM 2288 N N . LYS A 1 286 ? 28.889 -3.444 -13.207 1.00 82.62 286 LYS A N 1
ATOM 2289 C CA . LYS A 1 286 ? 27.637 -2.809 -13.655 1.00 82.62 286 LYS A CA 1
ATOM 2290 C C . LYS A 1 286 ? 26.813 -2.207 -12.514 1.00 82.62 286 LYS A C 1
ATOM 2292 O O . LYS A 1 286 ? 25.736 -1.674 -12.761 1.00 82.62 286 LYS A O 1
ATOM 2297 N N . LEU A 1 287 ? 27.274 -2.330 -11.268 1.00 84.50 287 LEU A N 1
ATOM 2298 C CA . LEU A 1 287 ? 26.564 -1.850 -10.085 1.00 84.50 287 LEU A CA 1
ATOM 2299 C C . LEU A 1 287 ? 27.486 -1.021 -9.186 1.00 84.50 287 LEU A C 1
ATOM 2301 O O . LEU A 1 287 ? 28.535 -1.505 -8.759 1.00 84.50 287 LEU A O 1
ATOM 2305 N N . THR A 1 288 ? 27.046 0.181 -8.818 1.00 86.75 288 THR A N 1
ATOM 2306 C CA . THR A 1 288 ? 27.760 1.074 -7.893 1.00 86.75 288 THR A CA 1
ATOM 2307 C C . THR A 1 288 ? 27.983 0.405 -6.537 1.00 86.75 288 THR A C 1
ATOM 2309 O O . THR A 1 288 ? 27.272 -0.527 -6.129 1.00 86.75 288 THR A O 1
ATOM 2312 N N . THR A 1 289 ? 28.969 0.872 -5.780 1.00 89.00 289 THR A N 1
ATOM 2313 C CA . THR A 1 289 ? 29.269 0.390 -4.428 1.00 89.00 289 THR A CA 1
ATOM 2314 C C . THR A 1 289 ? 28.031 0.447 -3.538 1.00 89.00 289 THR A C 1
ATOM 2316 O O . THR A 1 289 ? 27.719 -0.540 -2.864 1.00 89.00 289 THR A O 1
ATOM 2319 N N . LYS A 1 290 ? 27.239 1.524 -3.616 1.00 85.81 290 LYS A N 1
ATOM 2320 C CA . LYS A 1 290 ? 26.006 1.671 -2.828 1.00 85.81 290 LYS A CA 1
ATOM 2321 C C . LYS A 1 290 ? 24.912 0.670 -3.219 1.00 85.81 290 LYS A C 1
ATOM 2323 O O . LYS A 1 290 ? 24.230 0.124 -2.342 1.00 85.81 290 LYS A O 1
ATOM 2328 N N . GLN A 1 291 ? 24.769 0.363 -4.510 1.00 87.56 291 GLN A N 1
ATOM 2329 C CA . GLN A 1 291 ? 23.856 -0.682 -4.989 1.00 87.56 291 GLN A CA 1
ATOM 2330 C C . GLN A 1 291 ? 24.291 -2.066 -4.478 1.00 87.56 291 GLN A C 1
ATOM 2332 O O . GLN A 1 291 ? 23.484 -2.788 -3.883 1.00 87.56 291 GLN A O 1
ATOM 2337 N N . ARG A 1 292 ? 25.577 -2.414 -4.627 1.00 91.31 292 ARG A N 1
ATOM 2338 C CA . ARG A 1 292 ? 26.150 -3.708 -4.203 1.00 91.31 292 ARG A CA 1
ATOM 2339 C C . ARG A 1 292 ? 26.033 -3.926 -2.688 1.00 91.31 292 ARG A C 1
ATOM 2341 O O . ARG A 1 292 ? 25.583 -4.993 -2.261 1.00 91.31 292 ARG A O 1
ATOM 2348 N N . GLN A 1 293 ? 26.332 -2.905 -1.880 1.00 89.94 293 GLN A N 1
ATOM 2349 C CA . GLN A 1 293 ? 26.092 -2.887 -0.426 1.00 89.94 293 GLN A CA 1
ATOM 2350 C C . GLN A 1 293 ? 24.622 -3.171 -0.080 1.00 89.94 293 GLN A C 1
ATOM 2352 O O . GLN A 1 293 ? 24.321 -3.999 0.787 1.00 89.94 293 GLN A O 1
ATOM 2357 N N . THR A 1 294 ? 23.692 -2.509 -0.774 1.00 88.88 294 THR A N 1
ATOM 2358 C CA . THR A 1 294 ? 22.251 -2.628 -0.509 1.00 88.88 294 THR A CA 1
ATOM 2359 C C . THR A 1 294 ? 21.728 -4.027 -0.843 1.00 88.88 294 THR A C 1
ATOM 2361 O O . THR A 1 294 ? 21.008 -4.624 -0.038 1.00 88.88 294 THR A O 1
ATOM 2364 N N . ILE A 1 295 ? 22.140 -4.609 -1.974 1.00 92.12 295 ILE A N 1
ATOM 2365 C CA . ILE A 1 295 ? 21.762 -5.980 -2.353 1.00 92.12 295 ILE A CA 1
ATOM 2366 C C . ILE A 1 295 ? 22.338 -7.005 -1.360 1.00 92.12 295 ILE A C 1
ATOM 2368 O O . ILE A 1 295 ? 21.615 -7.895 -0.901 1.00 92.12 295 ILE A O 1
ATOM 2372 N N . ALA A 1 296 ? 23.607 -6.865 -0.960 1.00 93.12 296 ALA A N 1
ATOM 2373 C CA . ALA A 1 296 ? 24.227 -7.737 0.041 1.00 93.12 296 ALA A CA 1
ATOM 2374 C C . ALA A 1 296 ? 23.513 -7.656 1.407 1.00 93.12 296 ALA A C 1
ATOM 2376 O O . ALA A 1 296 ? 23.264 -8.682 2.051 1.00 93.12 296 ALA A O 1
ATOM 2377 N N . THR A 1 297 ? 23.098 -6.454 1.812 1.00 90.31 297 THR A N 1
ATOM 2378 C CA . THR A 1 297 ? 22.299 -6.203 3.023 1.00 90.31 297 THR A CA 1
ATOM 2379 C C . THR A 1 297 ? 20.925 -6.877 2.943 1.00 90.31 297 THR A C 1
ATOM 2381 O O . THR A 1 297 ? 20.520 -7.593 3.864 1.00 90.31 297 THR A O 1
ATOM 2384 N N . ASN A 1 298 ? 20.222 -6.737 1.815 1.00 91.19 298 ASN A N 1
ATOM 2385 C CA . ASN A 1 298 ? 18.935 -7.395 1.581 1.00 91.19 298 ASN A CA 1
ATOM 2386 C C . ASN A 1 298 ? 19.054 -8.930 1.546 1.00 91.19 298 ASN A C 1
ATOM 2388 O O . ASN A 1 298 ? 18.159 -9.619 2.040 1.00 91.19 298 ASN A O 1
ATOM 2392 N N . ASN A 1 299 ? 20.164 -9.479 1.040 1.00 93.69 299 ASN A N 1
ATOM 2393 C CA . ASN A 1 299 ? 20.455 -10.913 1.112 1.00 93.69 299 ASN A CA 1
ATOM 2394 C C . ASN A 1 299 ? 20.612 -11.377 2.574 1.00 93.69 299 ASN A C 1
ATOM 2396 O O . ASN A 1 299 ? 19.969 -12.343 2.984 1.00 93.69 299 ASN A O 1
ATOM 2400 N N . CYS A 1 300 ? 21.371 -10.647 3.401 1.00 92.31 300 CYS A N 1
ATOM 2401 C CA . CYS A 1 300 ? 21.491 -10.937 4.838 1.00 92.31 300 CYS A CA 1
ATOM 2402 C C . CYS A 1 300 ? 20.118 -10.937 5.537 1.00 92.31 300 CYS A C 1
ATOM 2404 O O . CYS A 1 300 ? 19.792 -11.870 6.277 1.00 92.31 300 CYS A O 1
ATOM 2406 N N . LEU A 1 301 ? 19.268 -9.946 5.245 1.00 89.19 301 LEU A N 1
ATOM 2407 C CA . LEU A 1 301 ? 17.898 -9.885 5.763 1.00 89.19 301 LEU A CA 1
ATOM 2408 C C . LEU A 1 301 ? 17.039 -11.066 5.279 1.00 89.19 301 LEU A C 1
ATOM 2410 O O . LEU A 1 301 ? 16.336 -11.673 6.086 1.00 89.19 301 LEU A O 1
ATOM 2414 N N . LEU A 1 302 ? 17.118 -11.463 4.005 1.00 89.56 302 LEU A N 1
ATOM 2415 C CA . LEU A 1 302 ? 16.406 -12.638 3.488 1.00 89.56 302 LEU A CA 1
ATOM 2416 C C . LEU A 1 302 ? 16.882 -13.939 4.161 1.00 89.56 302 LEU A C 1
ATOM 2418 O O . LEU A 1 302 ? 16.059 -14.792 4.504 1.00 89.56 302 LEU A O 1
ATOM 2422 N N . LEU A 1 303 ? 18.184 -14.101 4.409 1.00 91.75 303 LEU A N 1
ATOM 2423 C CA . LEU A 1 303 ? 18.733 -15.240 5.157 1.00 91.75 303 LEU A CA 1
ATOM 2424 C C . LEU A 1 303 ? 18.237 -15.257 6.615 1.00 91.75 303 LEU A C 1
ATOM 2426 O O . LEU A 1 303 ? 17.930 -16.329 7.144 1.00 91.75 303 LEU A O 1
ATOM 2430 N N . LEU A 1 304 ? 18.078 -14.086 7.240 1.00 87.44 304 LEU A N 1
ATOM 2431 C CA . LEU A 1 304 ? 17.516 -13.930 8.586 1.00 87.44 304 LEU A CA 1
ATOM 2432 C C . LEU A 1 304 ? 16.011 -14.264 8.641 1.00 87.44 304 LEU A C 1
ATOM 2434 O O . LEU A 1 304 ? 15.582 -15.022 9.515 1.00 87.44 304 LEU A O 1
ATOM 2438 N N . HIS A 1 305 ? 15.215 -13.756 7.692 1.00 83.44 305 HIS A N 1
ATOM 2439 C CA . HIS A 1 305 ? 13.780 -14.062 7.553 1.00 83.44 305 HIS A CA 1
ATOM 2440 C C . HIS A 1 305 ? 13.539 -15.551 7.284 1.00 83.44 305 HIS A C 1
ATOM 2442 O O . HIS A 1 305 ? 12.651 -16.159 7.877 1.00 83.44 305 HIS A O 1
ATOM 2448 N N . THR A 1 306 ? 14.381 -16.168 6.451 1.00 87.06 306 THR A N 1
ATOM 2449 C CA . THR A 1 306 ? 14.310 -17.602 6.112 1.00 87.06 306 THR A CA 1
ATOM 2450 C C . THR A 1 306 ? 14.971 -18.529 7.141 1.00 87.06 306 THR A C 1
ATOM 2452 O O . THR A 1 306 ? 15.052 -19.735 6.907 1.00 87.06 306 THR A O 1
ATOM 2455 N N . ASN A 1 307 ? 15.408 -17.997 8.291 1.00 87.88 307 ASN A N 1
ATOM 2456 C CA . ASN A 1 307 ? 16.012 -18.740 9.405 1.00 87.88 307 ASN A CA 1
ATOM 2457 C C . ASN A 1 307 ? 17.273 -19.551 9.011 1.00 87.88 307 ASN A C 1
ATOM 2459 O O . ASN A 1 307 ? 17.565 -20.600 9.586 1.00 87.88 307 ASN A O 1
ATOM 2463 N N . GLN A 1 308 ? 18.048 -19.066 8.039 1.00 91.56 308 GLN A N 1
ATOM 2464 C CA . GLN A 1 308 ? 19.309 -19.671 7.589 1.00 91.56 308 GLN A CA 1
ATOM 2465 C C . GLN A 1 308 ? 20.490 -19.024 8.332 1.00 91.56 308 GLN A C 1
ATOM 2467 O O . GLN A 1 308 ? 21.338 -18.356 7.741 1.00 91.56 308 GLN A O 1
ATOM 2472 N N . LEU A 1 309 ? 20.503 -19.176 9.660 1.00 93.56 309 LEU A N 1
ATOM 2473 C CA . LEU A 1 309 ? 21.282 -18.333 10.578 1.00 93.56 309 LEU A CA 1
ATOM 2474 C C . LEU A 1 309 ? 22.804 -18.394 10.345 1.00 93.56 309 LEU A C 1
ATOM 2476 O O . LEU A 1 309 ? 23.454 -17.352 10.349 1.00 93.56 309 LEU A O 1
ATOM 2480 N N . ASP A 1 310 ? 23.374 -19.567 10.058 1.00 95.75 310 ASP A N 1
ATOM 2481 C CA . ASP A 1 310 ? 24.818 -19.706 9.796 1.00 95.75 310 ASP A CA 1
ATOM 2482 C C . ASP A 1 310 ? 25.240 -19.138 8.434 1.00 95.75 310 ASP A C 1
ATOM 2484 O O . ASP A 1 310 ? 26.357 -18.643 8.282 1.00 95.75 310 ASP A O 1
ATOM 2488 N N . GLN A 1 311 ? 24.344 -19.182 7.440 1.00 95.44 311 GLN A N 1
ATOM 2489 C CA . GLN A 1 311 ? 24.557 -18.510 6.154 1.00 95.44 311 GLN A CA 1
ATOM 2490 C C . GLN A 1 311 ? 24.479 -16.993 6.343 1.00 95.44 311 GLN A C 1
ATOM 2492 O O . GLN A 1 311 ? 25.338 -16.279 5.839 1.00 95.44 311 GLN A O 1
ATOM 2497 N N . CYS A 1 312 ? 23.504 -16.515 7.125 1.00 95.00 312 CYS A N 1
ATOM 2498 C CA . CYS A 1 312 ? 23.368 -15.107 7.494 1.00 95.00 312 CYS A CA 1
ATOM 2499 C C . CYS A 1 312 ? 24.631 -14.591 8.202 1.00 95.00 312 CYS A C 1
ATOM 2501 O O . CYS A 1 312 ? 25.192 -13.586 7.781 1.00 95.00 312 CYS A O 1
ATOM 2503 N N . ARG A 1 313 ? 25.161 -15.330 9.190 1.00 96.94 313 ARG A N 1
ATOM 2504 C CA . ARG A 1 313 ? 26.416 -14.986 9.883 1.00 96.94 313 ARG A CA 1
ATOM 2505 C C . ARG A 1 313 ? 27.583 -14.786 8.911 1.00 96.94 313 ARG A C 1
ATOM 2507 O O . ARG A 1 313 ? 28.252 -13.760 8.980 1.00 96.94 313 ARG A O 1
ATOM 2514 N N . ARG A 1 314 ? 27.793 -15.731 7.987 1.00 97.25 314 ARG A N 1
ATOM 2515 C CA . ARG A 1 314 ? 28.861 -15.632 6.975 1.00 97.25 314 ARG A CA 1
ATOM 2516 C C . ARG A 1 314 ? 28.620 -14.502 5.974 1.00 97.25 314 ARG A C 1
ATOM 2518 O O . ARG A 1 314 ? 29.574 -13.837 5.592 1.00 97.25 314 ARG A O 1
ATOM 2525 N N . ALA A 1 315 ? 27.370 -14.257 5.581 1.00 95.50 315 ALA A N 1
ATOM 2526 C CA . ALA A 1 315 ? 27.017 -13.156 4.688 1.00 95.50 315 ALA A CA 1
ATOM 2527 C C . ALA A 1 315 ? 27.285 -11.785 5.333 1.00 95.50 315 ALA A C 1
ATOM 2529 O O . ALA A 1 315 ? 27.856 -10.919 4.679 1.00 95.50 315 ALA A O 1
ATOM 2530 N N . ILE A 1 316 ? 26.976 -11.611 6.625 1.00 94.94 316 ILE A N 1
ATOM 2531 C CA . ILE A 1 316 ? 27.275 -10.374 7.365 1.00 94.94 316 ILE A CA 1
ATOM 2532 C C . ILE A 1 316 ? 28.793 -10.179 7.521 1.00 94.94 316 ILE A C 1
ATOM 2534 O O . ILE A 1 316 ? 29.290 -9.075 7.321 1.00 94.94 316 ILE A O 1
ATOM 2538 N N . GLN A 1 317 ? 29.547 -11.247 7.808 1.00 95.38 317 GLN A N 1
ATOM 2539 C CA . GLN A 1 317 ? 31.017 -11.198 7.857 1.00 95.38 317 GLN A CA 1
ATOM 2540 C C . GLN A 1 317 ? 31.634 -10.843 6.492 1.00 95.38 317 GLN A C 1
ATOM 2542 O O . GLN A 1 317 ? 32.571 -10.051 6.429 1.00 95.38 317 GLN A O 1
ATOM 2547 N N . ALA A 1 318 ? 31.094 -11.382 5.394 1.00 94.88 318 ALA A N 1
ATOM 2548 C CA . ALA A 1 318 ? 31.530 -11.047 4.039 1.00 94.88 318 ALA A CA 1
ATOM 2549 C C . ALA A 1 318 ? 31.172 -9.602 3.646 1.00 94.88 318 ALA A C 1
ATOM 2551 O O . ALA A 1 318 ? 31.997 -8.923 3.042 1.00 94.88 318 ALA A O 1
ATOM 2552 N N . LEU A 1 319 ? 29.984 -9.116 4.026 1.00 93.81 319 LEU A N 1
ATOM 2553 C CA . LEU A 1 319 ? 29.549 -7.726 3.849 1.00 93.81 319 LEU A CA 1
ATOM 2554 C C . LEU A 1 319 ? 30.472 -6.760 4.605 1.00 93.81 319 LEU A C 1
ATOM 2556 O O . LEU A 1 319 ? 31.004 -5.843 3.992 1.00 93.81 319 LEU A O 1
ATOM 2560 N N . SER A 1 320 ? 30.744 -7.023 5.887 1.00 92.50 320 SER A N 1
ATOM 2561 C CA . SER A 1 320 ? 31.670 -6.229 6.710 1.00 92.50 320 SER A CA 1
ATOM 2562 C C . SER A 1 320 ? 33.096 -6.212 6.139 1.00 92.50 320 SER A C 1
ATOM 2564 O O . SER A 1 320 ? 33.713 -5.152 6.082 1.00 92.50 320 SER A O 1
ATOM 2566 N N . LYS A 1 321 ? 33.607 -7.352 5.642 1.00 94.50 321 LYS A N 1
ATOM 2567 C CA . LYS A 1 321 ? 34.942 -7.418 5.020 1.00 94.50 321 LYS A CA 1
ATOM 2568 C C . LYS A 1 321 ? 35.012 -6.733 3.646 1.00 94.50 321 LYS A C 1
ATOM 2570 O O . LYS A 1 321 ? 36.032 -6.126 3.344 1.00 94.50 321 LYS A O 1
ATOM 2575 N N . LYS A 1 322 ? 33.982 -6.863 2.796 1.00 92.25 322 LYS A N 1
ATOM 2576 C CA . LYS A 1 322 ? 33.968 -6.285 1.433 1.00 92.25 322 LYS A CA 1
ATOM 2577 C C . LYS A 1 322 ? 33.620 -4.791 1.437 1.00 92.25 322 LYS A C 1
ATOM 2579 O O . LYS A 1 322 ? 34.044 -4.081 0.535 1.00 92.25 322 LYS A O 1
ATOM 2584 N N . PHE A 1 323 ? 32.878 -4.319 2.440 1.00 91.50 323 PHE A N 1
ATOM 2585 C CA . PHE A 1 323 ? 32.423 -2.933 2.554 1.00 91.50 323 PHE A CA 1
ATOM 2586 C C . PHE A 1 323 ? 32.542 -2.427 4.009 1.00 91.50 323 PHE A C 1
ATOM 2588 O O . PHE A 1 323 ? 31.545 -2.418 4.739 1.00 91.50 323 PHE A O 1
ATOM 2595 N N . PRO A 1 324 ? 33.737 -1.977 4.448 1.00 88.81 324 PRO A N 1
ATOM 2596 C CA . PRO A 1 324 ? 33.955 -1.472 5.809 1.00 88.81 324 PRO A CA 1
ATOM 2597 C C . PRO A 1 324 ? 33.053 -0.289 6.193 1.00 88.81 324 PRO A C 1
ATOM 2599 O O . PRO A 1 324 ? 32.691 -0.145 7.357 1.00 88.81 324 PRO A O 1
ATOM 2602 N N . SER A 1 325 ? 32.615 0.513 5.217 1.00 84.00 325 SER A N 1
ATOM 2603 C CA . SER A 1 325 ? 31.661 1.613 5.412 1.00 84.00 325 SER A CA 1
ATOM 2604 C C . SER A 1 325 ? 30.246 1.171 5.822 1.00 84.00 325 SER A C 1
ATOM 2606 O O . SER A 1 325 ? 29.461 2.014 6.238 1.00 84.00 325 SER A O 1
ATOM 2608 N N . CYS A 1 326 ? 29.926 -0.130 5.790 1.00 84.06 326 CYS A N 1
ATOM 2609 C CA . CYS A 1 326 ? 28.684 -0.701 6.337 1.00 84.06 326 CYS A CA 1
ATOM 2610 C C . CYS A 1 326 ? 28.840 -1.230 7.781 1.00 84.06 326 CYS A C 1
ATOM 2612 O O . CYS A 1 326 ? 28.178 -2.197 8.182 1.00 84.06 326 CYS A O 1
ATOM 2614 N N . ALA A 1 327 ? 29.756 -0.657 8.569 1.00 86.31 327 ALA A N 1
ATOM 2615 C CA . ALA A 1 327 ? 30.031 -1.076 9.945 1.00 86.31 327 ALA A CA 1
ATOM 2616 C C . ALA A 1 327 ? 28.769 -1.020 10.836 1.00 86.31 327 ALA A C 1
ATOM 2618 O O . ALA A 1 327 ? 28.430 -2.003 11.501 1.00 86.31 327 ALA A O 1
ATOM 2619 N N . ALA A 1 328 ? 28.018 0.084 10.778 1.00 83.75 328 ALA A N 1
ATOM 2620 C CA . ALA A 1 328 ? 26.794 0.277 11.555 1.00 83.75 328 ALA A CA 1
ATOM 2621 C C . ALA A 1 328 ? 25.677 -0.713 11.160 1.00 83.75 328 ALA A C 1
ATOM 2623 O O . ALA A 1 328 ? 25.067 -1.352 12.025 1.00 83.75 328 ALA A O 1
ATOM 2624 N N . GLU A 1 329 ? 25.421 -0.913 9.861 1.00 84.00 329 GLU A N 1
ATOM 2625 C CA . GLU A 1 329 ? 24.407 -1.865 9.390 1.00 84.00 329 GLU A CA 1
ATOM 2626 C C . GLU A 1 329 ? 24.783 -3.313 9.713 1.00 84.00 329 GLU A C 1
ATOM 2628 O O . GLU A 1 329 ? 23.914 -4.111 10.076 1.00 84.00 329 GLU A O 1
ATOM 2633 N N . THR A 1 330 ? 26.066 -3.674 9.629 1.00 89.75 330 THR A N 1
ATOM 2634 C CA . THR A 1 330 ? 26.516 -5.033 9.969 1.00 89.75 330 THR A CA 1
ATOM 2635 C C . THR A 1 330 ? 26.438 -5.314 11.470 1.00 89.75 330 THR A C 1
ATOM 2637 O O . THR A 1 330 ? 26.021 -6.414 11.845 1.00 89.75 330 THR A O 1
ATOM 2640 N N . ALA A 1 331 ? 26.693 -4.327 12.335 1.00 89.50 331 ALA A N 1
ATOM 2641 C CA . ALA A 1 331 ? 26.427 -4.427 13.773 1.00 89.50 331 ALA A CA 1
ATOM 2642 C C . ALA A 1 331 ? 24.924 -4.615 14.076 1.00 89.50 331 ALA A C 1
ATOM 2644 O O . ALA A 1 331 ? 24.551 -5.531 14.818 1.00 89.50 331 ALA A O 1
ATOM 2645 N N . LEU A 1 332 ? 24.041 -3.838 13.434 1.00 87.81 332 LEU A N 1
ATOM 2646 C CA . LEU A 1 332 ? 22.581 -3.995 13.546 1.00 87.81 332 LEU A CA 1
ATOM 2647 C C . LEU A 1 332 ? 22.104 -5.383 13.072 1.00 87.81 332 LEU A C 1
ATOM 2649 O O . LEU A 1 332 ? 21.274 -6.018 13.733 1.00 87.81 332 LEU A O 1
ATOM 2653 N N . LEU A 1 333 ? 22.651 -5.898 11.965 1.00 88.75 333 LEU A N 1
ATOM 2654 C CA . LEU A 1 333 ? 22.363 -7.248 11.464 1.00 88.75 333 LEU A CA 1
ATOM 2655 C C . LEU A 1 333 ? 22.857 -8.343 12.425 1.00 88.75 333 LEU A C 1
ATOM 2657 O O . LEU A 1 333 ? 22.144 -9.326 12.643 1.00 88.75 333 LEU A O 1
ATOM 2661 N N . MET A 1 334 ? 24.032 -8.177 13.040 1.00 92.50 334 MET A N 1
ATOM 2662 C CA . MET A 1 334 ? 24.563 -9.103 14.053 1.00 92.50 334 MET A CA 1
ATOM 2663 C C . MET A 1 334 ? 23.714 -9.117 15.329 1.00 92.50 334 MET A C 1
ATOM 2665 O O . MET A 1 334 ? 23.418 -10.195 15.855 1.00 92.50 334 MET A O 1
ATOM 2669 N N . ALA A 1 335 ? 23.249 -7.956 15.793 1.00 89.62 335 ALA A N 1
ATOM 2670 C CA . ALA A 1 335 ? 22.320 -7.858 16.915 1.00 89.62 335 ALA A CA 1
ATOM 2671 C C . ALA A 1 335 ? 20.975 -8.542 16.593 1.00 89.62 335 ALA A C 1
ATOM 2673 O O . ALA A 1 335 ? 20.484 -9.364 17.373 1.00 89.62 335 ALA A O 1
ATOM 2674 N N . ALA A 1 336 ? 20.407 -8.298 15.407 1.00 88.25 336 ALA A N 1
ATOM 2675 C CA . ALA A 1 336 ? 19.179 -8.956 14.952 1.00 88.25 336 ALA A CA 1
ATOM 2676 C C . ALA A 1 336 ? 19.339 -10.488 14.815 1.00 88.25 336 ALA A C 1
ATOM 2678 O O . ALA A 1 336 ? 18.432 -11.248 15.180 1.00 88.25 336 ALA A O 1
ATOM 2679 N N . LEU A 1 337 ? 20.506 -10.957 14.360 1.00 89.88 33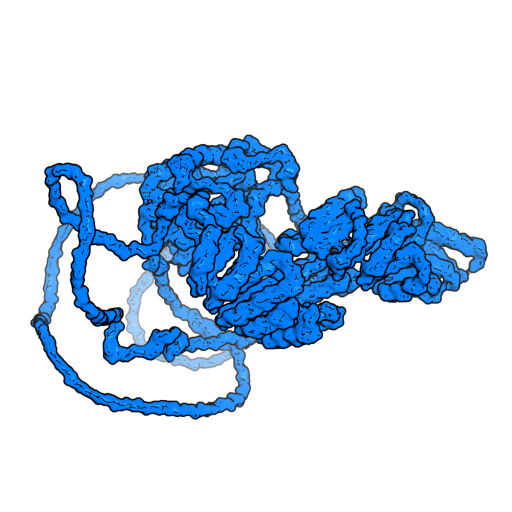7 LEU A N 1
ATOM 2680 C CA . LEU A 1 337 ? 20.876 -12.373 14.320 1.00 89.88 337 LEU A CA 1
ATOM 2681 C C . LEU A 1 337 ? 20.939 -12.985 15.727 1.00 89.88 337 LEU A C 1
ATOM 2683 O O . LEU A 1 337 ? 20.326 -14.027 15.964 1.00 89.88 337 LEU A O 1
ATOM 2687 N N . HIS A 1 338 ? 21.607 -12.335 16.681 1.00 91.00 338 HIS A N 1
ATOM 2688 C CA . HIS A 1 338 ? 21.673 -12.811 18.065 1.00 91.00 338 HIS A CA 1
ATOM 2689 C C . HIS A 1 338 ? 20.302 -12.806 18.762 1.00 91.00 338 HIS A C 1
ATOM 2691 O O . HIS A 1 338 ? 19.987 -13.754 19.488 1.00 91.00 338 HIS A O 1
ATOM 2697 N N . CYS A 1 339 ? 19.425 -11.847 18.453 1.00 86.81 339 CYS A N 1
ATOM 2698 C CA . CYS A 1 339 ? 18.017 -11.880 18.858 1.00 86.81 339 CYS A CA 1
ATOM 2699 C C . CYS A 1 339 ? 17.265 -13.105 18.296 1.00 86.81 339 CYS A C 1
ATOM 2701 O O . CYS A 1 339 ? 16.577 -13.794 19.053 1.00 86.81 339 CYS A O 1
ATOM 2703 N N . LYS A 1 340 ? 17.427 -13.450 17.006 1.00 85.88 340 LYS A N 1
ATOM 2704 C CA . LYS A 1 340 ? 16.843 -14.681 16.421 1.00 85.88 340 LYS A CA 1
ATOM 2705 C C . LYS A 1 340 ? 17.402 -15.960 17.055 1.00 85.88 340 LYS A C 1
ATOM 2707 O O . LYS A 1 340 ? 16.649 -16.906 17.279 1.00 85.88 340 LYS A O 1
ATOM 2712 N N . GLU A 1 341 ? 18.685 -15.975 17.412 1.00 89.25 341 GLU A N 1
ATOM 2713 C CA . GLU A 1 341 ? 19.315 -17.059 18.183 1.00 89.25 341 GLU A CA 1
ATOM 2714 C C . GLU A 1 341 ? 18.874 -17.116 19.661 1.00 89.25 341 GLU A C 1
ATOM 2716 O O . GLU A 1 341 ? 19.257 -18.050 20.368 1.00 89.25 341 GLU A O 1
ATOM 2721 N N . LYS A 1 342 ? 18.076 -16.147 20.140 1.00 88.19 342 LYS A N 1
ATOM 2722 C CA . LYS A 1 342 ? 17.675 -15.948 21.550 1.00 88.19 342 LYS A CA 1
ATOM 2723 C C . LYS A 1 342 ? 18.832 -15.613 22.500 1.00 88.19 342 LYS A C 1
ATOM 2725 O O . LYS A 1 342 ? 18.696 -15.749 23.714 1.00 88.19 342 LYS A O 1
ATOM 2730 N N . LYS A 1 343 ? 19.959 -15.140 21.968 1.00 91.69 343 LYS A N 1
ATOM 2731 C CA . LYS A 1 343 ? 21.138 -14.685 22.720 1.00 91.69 343 LYS A CA 1
ATOM 2732 C C . LYS A 1 343 ? 21.034 -13.175 22.966 1.00 91.69 343 LYS A C 1
ATOM 2734 O O . LYS A 1 343 ? 21.895 -12.424 22.527 1.00 91.69 343 LYS A O 1
ATOM 2739 N N . VAL A 1 344 ? 19.952 -12.731 23.614 1.00 89.12 344 VAL A N 1
ATOM 2740 C CA . VAL A 1 344 ? 19.576 -11.301 23.682 1.00 89.12 344 VAL A CA 1
ATOM 2741 C C . VAL A 1 344 ? 20.665 -10.437 24.327 1.00 89.12 344 VAL A C 1
ATOM 2743 O O . VAL A 1 344 ? 20.970 -9.379 23.789 1.00 89.12 344 VAL A O 1
ATOM 2746 N N . GLN A 1 345 ? 21.340 -10.926 25.375 1.00 91.44 345 GLN A N 1
ATOM 2747 C CA . GLN A 1 345 ? 22.487 -10.218 25.957 1.00 91.44 345 GLN A CA 1
ATOM 2748 C C . GLN A 1 345 ? 23.578 -9.945 24.910 1.00 91.44 345 GLN A C 1
ATOM 2750 O O . GLN A 1 345 ? 23.983 -8.806 24.759 1.00 91.44 345 GLN A O 1
ATOM 2755 N N . LYS A 1 346 ? 23.935 -10.921 24.061 1.00 93.25 346 LYS A N 1
ATOM 2756 C CA . LYS A 1 346 ? 24.927 -10.712 22.986 1.00 93.25 346 LYS A CA 1
ATOM 2757 C C . LYS A 1 346 ? 24.487 -9.715 21.910 1.00 93.25 346 LYS A C 1
ATOM 2759 O O . LYS A 1 346 ? 25.330 -9.228 21.169 1.00 93.25 346 LYS A O 1
ATOM 2764 N N . ALA A 1 347 ? 23.190 -9.429 21.793 1.00 90.50 347 ALA A N 1
ATOM 2765 C CA . ALA A 1 347 ? 22.699 -8.344 20.947 1.00 90.50 347 ALA A CA 1
ATOM 2766 C C . ALA A 1 347 ? 22.811 -6.978 21.648 1.00 90.50 347 ALA A C 1
ATOM 2768 O O . ALA A 1 347 ? 23.133 -5.998 20.988 1.00 90.50 347 ALA A O 1
ATOM 2769 N N . VAL A 1 348 ? 22.601 -6.920 22.970 1.00 90.75 348 VAL A N 1
ATOM 2770 C CA . VAL A 1 348 ? 22.886 -5.735 23.802 1.00 90.75 348 VAL A CA 1
ATOM 2771 C C . VAL A 1 348 ? 24.382 -5.411 23.782 1.00 90.75 348 VAL A C 1
ATOM 2773 O O . VAL A 1 348 ? 24.734 -4.273 23.489 1.00 90.75 348 VAL A O 1
ATOM 2776 N N . ASP A 1 349 ? 25.241 -6.409 24.017 1.00 93.25 349 ASP A N 1
ATOM 2777 C CA . ASP A 1 349 ? 26.704 -6.280 24.026 1.00 93.25 349 ASP A CA 1
ATOM 2778 C C . ASP A 1 349 ? 27.197 -5.685 22.691 1.00 93.25 349 ASP A C 1
ATOM 2780 O O . ASP A 1 349 ? 27.768 -4.602 22.669 1.00 93.25 349 ASP A O 1
ATOM 2784 N N . VAL A 1 350 ? 26.847 -6.310 21.554 1.00 92.69 350 VAL A N 1
ATOM 2785 C CA . VAL A 1 350 ? 27.237 -5.846 20.204 1.00 92.69 350 VAL A CA 1
ATOM 2786 C C . VAL A 1 350 ? 26.798 -4.407 19.906 1.00 92.69 350 VAL A C 1
ATOM 2788 O O . VAL A 1 350 ? 27.557 -3.663 19.289 1.00 92.69 350 VAL A O 1
ATOM 2791 N N . LEU A 1 351 ? 25.593 -3.995 20.317 1.00 90.06 351 LEU A N 1
ATOM 2792 C CA . LEU A 1 351 ? 25.126 -2.620 20.091 1.00 90.06 351 LEU A CA 1
ATOM 2793 C C . LEU A 1 351 ? 25.844 -1.614 20.999 1.00 90.06 351 LEU A C 1
ATOM 2795 O O . LEU A 1 351 ? 26.167 -0.516 20.549 1.00 90.06 351 LEU A O 1
ATOM 2799 N N . LYS A 1 352 ? 26.101 -1.985 22.258 1.00 90.06 352 LYS A N 1
ATOM 2800 C CA . LYS A 1 352 ? 26.776 -1.135 23.244 1.00 90.06 352 LYS A CA 1
ATOM 2801 C C . LYS A 1 352 ? 28.254 -0.940 22.903 1.00 90.06 352 LYS A C 1
ATOM 2803 O O . LYS A 1 352 ? 28.725 0.194 22.900 1.00 90.06 352 LYS A O 1
ATOM 2808 N N . ASP A 1 353 ? 28.958 -2.021 22.582 1.00 90.31 353 ASP A N 1
ATOM 2809 C CA . ASP A 1 353 ? 30.387 -2.000 22.263 1.00 90.31 353 ASP A CA 1
ATOM 2810 C C . ASP A 1 353 ? 30.647 -1.215 20.965 1.00 90.31 353 ASP A C 1
ATOM 2812 O O . ASP A 1 353 ? 31.616 -0.460 20.875 1.00 90.31 353 ASP A O 1
ATOM 2816 N N . PHE A 1 354 ? 29.742 -1.311 19.979 1.00 88.81 354 PHE A N 1
ATOM 2817 C CA . PHE A 1 354 ? 29.800 -0.477 18.775 1.00 88.81 354 PHE A CA 1
ATOM 2818 C C . PHE A 1 354 ? 29.533 1.000 19.090 1.00 88.81 354 PHE A C 1
ATOM 2820 O O . PHE A 1 354 ? 30.319 1.855 18.697 1.00 88.81 354 PHE A O 1
ATOM 2827 N N . ALA A 1 355 ? 28.461 1.316 19.828 1.00 85.50 355 ALA A N 1
ATOM 2828 C CA . ALA A 1 355 ? 28.122 2.698 20.176 1.00 85.50 355 ALA A CA 1
ATOM 2829 C C . ALA A 1 355 ? 29.226 3.396 20.995 1.00 85.50 355 ALA A C 1
ATOM 2831 O O . ALA A 1 355 ? 29.461 4.587 20.808 1.00 85.50 355 ALA A O 1
ATOM 2832 N N . ALA A 1 356 ? 29.930 2.657 21.860 1.00 85.50 356 ALA A N 1
ATOM 2833 C CA . ALA A 1 356 ? 31.059 3.166 22.638 1.00 85.50 356 ALA A CA 1
ATOM 2834 C C . ALA A 1 356 ? 32.346 3.365 21.813 1.00 85.50 356 ALA A C 1
ATOM 2836 O O . ALA A 1 356 ? 33.160 4.213 22.164 1.00 85.50 356 ALA A O 1
ATOM 2837 N N . SER A 1 357 ? 32.542 2.592 20.739 1.00 85.94 357 SER A N 1
ATOM 2838 C CA . SER A 1 357 ? 33.726 2.688 19.866 1.00 85.94 357 SER A CA 1
ATOM 2839 C C . SER A 1 357 ? 33.539 3.617 18.663 1.00 85.94 357 SER A C 1
ATOM 2841 O O . SER A 1 357 ? 34.528 4.097 18.119 1.00 85.94 357 SER A O 1
ATOM 2843 N N . HIS A 1 358 ? 32.294 3.895 18.265 1.00 83.50 358 HIS A N 1
ATOM 2844 C CA . HIS A 1 358 ? 31.952 4.738 17.114 1.00 83.50 358 HIS A CA 1
ATOM 2845 C C . HIS A 1 358 ? 30.844 5.752 17.481 1.00 83.50 358 HIS A C 1
ATOM 2847 O O . HIS A 1 358 ? 29.708 5.609 17.009 1.00 83.50 358 HIS A O 1
ATOM 2853 N N . PRO A 1 359 ? 31.126 6.772 18.323 1.00 75.88 359 PRO A N 1
ATOM 2854 C CA . PRO A 1 359 ? 30.112 7.713 18.811 1.00 75.88 359 PRO A CA 1
ATOM 2855 C C . PRO A 1 359 ? 29.329 8.402 17.686 1.00 75.88 359 PRO A C 1
ATOM 2857 O O . PRO A 1 359 ? 28.099 8.464 17.743 1.00 75.88 359 PRO A O 1
ATOM 2860 N N . ASP A 1 360 ? 30.016 8.815 16.621 1.00 71.56 360 ASP A N 1
ATOM 2861 C CA . ASP A 1 360 ? 29.439 9.571 15.498 1.00 71.56 360 ASP A CA 1
ATOM 2862 C C . ASP A 1 360 ? 28.468 8.735 14.643 1.00 71.56 360 ASP A C 1
ATOM 2864 O O . ASP A 1 360 ? 27.576 9.269 13.989 1.00 71.56 360 ASP A O 1
ATOM 2868 N N . GLN A 1 361 ? 28.592 7.403 14.690 1.00 69.69 361 GLN A N 1
ATOM 2869 C CA . GLN A 1 361 ? 27.690 6.456 14.019 1.00 69.69 361 GLN A CA 1
ATOM 2870 C C . GLN A 1 361 ? 26.672 5.825 14.990 1.00 69.69 361 GLN A C 1
ATOM 2872 O O . GLN A 1 361 ? 25.861 4.983 14.596 1.00 69.69 361 GLN A O 1
ATOM 2877 N N . SER A 1 362 ? 26.691 6.210 16.271 1.00 73.31 362 SER A N 1
ATOM 2878 C CA . SER A 1 362 ? 25.965 5.499 17.329 1.00 73.31 362 SER A CA 1
ATOM 2879 C C . SER A 1 362 ? 24.448 5.710 17.320 1.00 73.31 362 SER A C 1
ATOM 2881 O O . SER A 1 362 ? 23.730 4.843 17.808 1.00 73.31 362 SER A O 1
ATOM 2883 N N . VAL A 1 363 ? 23.927 6.813 16.767 1.00 79.06 363 VAL A N 1
ATOM 2884 C CA . VAL A 1 363 ? 22.540 7.286 16.998 1.00 79.06 363 VAL A CA 1
ATOM 2885 C C . VAL A 1 363 ? 21.474 6.203 16.755 1.00 79.06 363 VAL A C 1
ATOM 2887 O O . VAL A 1 363 ? 20.656 5.922 17.635 1.00 79.06 363 VAL A O 1
ATOM 2890 N N . VAL A 1 364 ? 21.504 5.539 15.594 1.00 79.56 364 VAL A N 1
ATOM 2891 C CA . VAL A 1 364 ? 20.531 4.486 15.228 1.00 79.56 364 VAL A CA 1
ATOM 2892 C C . VAL A 1 364 ? 20.717 3.216 16.072 1.00 79.56 364 VAL A C 1
ATOM 2894 O O . VAL A 1 364 ? 19.745 2.518 16.391 1.00 79.56 364 VAL A O 1
ATOM 2897 N N . LEU A 1 365 ? 21.952 2.915 16.483 1.00 82.44 365 LEU A N 1
ATOM 2898 C CA . LEU A 1 365 ? 22.257 1.778 17.351 1.00 82.44 365 LEU A CA 1
ATOM 2899 C C . LEU A 1 365 ? 21.813 2.046 18.791 1.00 82.44 365 LEU A C 1
ATOM 2901 O O . LEU A 1 365 ? 21.209 1.161 19.386 1.00 82.44 365 LEU A O 1
ATOM 2905 N N . SER A 1 366 ? 22.002 3.259 19.312 1.00 84.12 366 SER A N 1
ATOM 2906 C CA . SER A 1 366 ? 21.533 3.702 20.630 1.00 84.12 366 SER A CA 1
ATOM 2907 C C . SER A 1 366 ? 20.005 3.662 20.728 1.00 84.12 366 SER A C 1
ATOM 2909 O O . SER A 1 366 ? 19.467 3.118 21.693 1.00 84.12 366 SER A O 1
ATOM 2911 N N . PHE A 1 367 ? 19.279 4.096 19.688 1.00 84.50 367 PHE A N 1
ATOM 2912 C CA . PHE A 1 367 ? 17.826 3.886 19.610 1.00 84.50 367 PHE A CA 1
ATOM 2913 C C . PHE A 1 367 ? 17.439 2.399 19.580 1.00 84.50 367 PHE A C 1
ATOM 2915 O O . PHE A 1 367 ? 16.491 1.993 20.256 1.00 84.50 367 PHE A O 1
ATOM 2922 N N . THR A 1 368 ? 18.169 1.567 18.830 1.00 82.88 368 THR A N 1
ATOM 2923 C CA . THR A 1 368 ? 17.917 0.113 18.763 1.00 82.88 368 THR A CA 1
ATOM 2924 C C . THR A 1 368 ? 18.205 -0.576 20.103 1.00 82.88 368 THR A C 1
ATOM 2926 O O . THR A 1 368 ? 17.446 -1.448 20.527 1.00 82.88 368 THR A O 1
ATOM 2929 N N . LEU A 1 369 ? 19.259 -0.152 20.801 1.00 88.25 369 LEU A N 1
ATOM 2930 C CA . LEU A 1 369 ? 19.655 -0.615 22.126 1.00 88.25 369 LEU A CA 1
ATOM 2931 C C . LEU A 1 369 ? 18.604 -0.229 23.172 1.00 88.25 369 LEU A C 1
ATOM 2933 O O . LEU A 1 369 ? 18.124 -1.103 23.890 1.00 88.25 369 LEU A O 1
ATOM 2937 N N . ALA A 1 370 ? 18.156 1.029 23.196 1.00 87.69 370 ALA A N 1
ATOM 2938 C CA . ALA A 1 370 ? 17.078 1.478 24.075 1.00 87.69 370 ALA A CA 1
ATOM 2939 C C . ALA A 1 370 ? 15.773 0.689 23.834 1.00 87.69 370 ALA A C 1
ATOM 2941 O O . ALA A 1 370 ? 15.161 0.208 24.787 1.00 87.69 370 ALA A O 1
ATOM 2942 N N . GLN A 1 371 ? 15.377 0.460 22.574 1.00 84.50 371 GLN A N 1
ATOM 2943 C CA . GLN A 1 371 ? 14.226 -0.396 22.234 1.00 84.50 371 GLN A CA 1
ATOM 2944 C C . GLN A 1 371 ? 14.397 -1.839 22.748 1.00 84.50 371 GLN A C 1
ATOM 2946 O O . GLN A 1 371 ? 13.454 -2.418 23.292 1.00 84.50 371 GLN A O 1
ATOM 2951 N N . LEU A 1 372 ? 15.596 -2.416 22.612 1.00 83.38 372 LEU A N 1
ATOM 2952 C CA . LEU A 1 372 ? 15.907 -3.780 23.050 1.00 83.38 372 LEU A CA 1
ATOM 2953 C C . LEU A 1 372 ? 15.962 -3.916 24.584 1.00 83.38 372 LEU A C 1
ATOM 2955 O O . LEU A 1 372 ? 15.575 -4.953 25.126 1.00 83.38 372 LEU A O 1
ATOM 2959 N N . LEU A 1 373 ? 16.405 -2.878 25.293 1.00 86.44 373 LEU A N 1
ATOM 2960 C CA . LEU A 1 373 ? 16.401 -2.798 26.757 1.00 86.44 373 LEU A CA 1
ATOM 2961 C C . LEU A 1 373 ? 14.973 -2.642 27.301 1.00 86.44 373 LEU A C 1
ATOM 2963 O O . LEU A 1 373 ? 14.570 -3.399 28.186 1.00 86.44 373 LEU A O 1
ATOM 2967 N N . LEU A 1 374 ? 14.159 -1.763 26.705 1.00 85.31 374 LEU A N 1
ATOM 2968 C CA . LEU A 1 374 ? 12.731 -1.637 27.029 1.00 85.31 374 LEU A CA 1
ATOM 2969 C C . LEU A 1 374 ? 11.969 -2.948 26.789 1.00 85.31 374 LEU A C 1
ATOM 2971 O O . LEU A 1 374 ? 11.138 -3.333 27.610 1.00 85.31 374 LEU A O 1
ATOM 2975 N N . ALA A 1 375 ? 12.286 -3.682 25.718 1.00 80.06 375 ALA A N 1
ATOM 2976 C CA . ALA A 1 375 ? 11.698 -4.995 25.434 1.00 80.06 375 ALA A CA 1
ATOM 2977 C C . ALA A 1 375 ? 12.077 -6.091 26.454 1.00 80.06 375 ALA A C 1
ATOM 2979 O O . ALA A 1 375 ? 11.384 -7.105 26.544 1.00 80.06 375 ALA A O 1
ATOM 2980 N N . GLN A 1 376 ? 13.149 -5.889 27.228 1.00 82.94 376 GLN A N 1
ATOM 2981 C CA . GLN A 1 376 ? 13.553 -6.743 28.354 1.00 82.94 376 GLN A CA 1
ATOM 2982 C C . GLN A 1 376 ? 13.025 -6.236 29.709 1.00 82.94 376 GLN A C 1
ATOM 2984 O O . GLN A 1 376 ? 13.143 -6.939 30.710 1.00 82.94 376 GLN A O 1
ATOM 2989 N N . GLY A 1 377 ? 12.422 -5.042 29.755 1.00 83.56 377 GLY A N 1
ATOM 2990 C CA . GLY A 1 377 ? 11.990 -4.378 30.989 1.00 83.56 377 GLY A CA 1
ATOM 2991 C C . GLY A 1 377 ? 13.091 -3.583 31.703 1.00 83.56 377 GLY A C 1
ATOM 2992 O O . GLY A 1 377 ? 12.868 -3.103 32.811 1.00 83.56 377 GLY A O 1
ATOM 2993 N N . HIS A 1 378 ? 14.266 -3.407 31.092 1.00 89.44 378 HIS A N 1
ATOM 2994 C CA . HIS A 1 378 ? 15.391 -2.656 31.661 1.00 89.44 378 HIS A CA 1
ATOM 2995 C C . HIS A 1 378 ? 15.213 -1.143 31.428 1.00 89.44 378 HIS A C 1
ATOM 2997 O O . HIS A 1 378 ? 15.991 -0.515 30.709 1.00 89.44 378 HIS A O 1
ATOM 3003 N N . ILE A 1 379 ? 14.152 -0.559 31.999 1.00 88.50 379 ILE A N 1
ATOM 3004 C CA . ILE A 1 379 ? 13.726 0.823 31.712 1.00 88.50 379 ILE A CA 1
ATOM 3005 C C . ILE A 1 379 ? 14.827 1.841 32.043 1.00 88.50 379 ILE A C 1
ATOM 3007 O O . ILE A 1 379 ? 15.152 2.660 31.190 1.00 88.50 379 ILE A O 1
ATOM 3011 N N . SER A 1 380 ? 15.457 1.751 33.220 1.00 91.38 380 SER A N 1
ATOM 3012 C CA . SER A 1 380 ? 16.531 2.673 33.626 1.00 91.38 380 SER A CA 1
ATOM 3013 C C . SER A 1 380 ? 17.695 2.674 32.629 1.00 91.38 380 SER A C 1
ATOM 3015 O O . SER A 1 380 ? 18.057 3.729 32.126 1.00 91.38 380 SER A O 1
ATOM 3017 N N . GLN A 1 381 ? 18.175 1.491 32.224 1.00 90.50 381 GLN A N 1
ATOM 3018 C CA . GLN A 1 381 ? 19.264 1.352 31.244 1.00 90.50 381 GLN A CA 1
ATOM 3019 C C . GLN A 1 381 ? 18.894 1.935 29.868 1.00 90.50 381 GLN A C 1
ATOM 3021 O O . GLN A 1 381 ? 19.763 2.423 29.144 1.00 90.50 381 GLN A O 1
ATOM 3026 N N . ALA A 1 382 ? 17.611 1.902 29.490 1.00 89.69 382 ALA A N 1
ATOM 3027 C CA . ALA A 1 382 ? 17.132 2.561 28.280 1.00 89.69 382 ALA A CA 1
ATOM 3028 C C . ALA A 1 382 ? 17.120 4.094 28.425 1.00 89.69 382 ALA A C 1
ATOM 3030 O O . ALA A 1 382 ? 17.511 4.782 27.483 1.00 89.69 382 ALA A O 1
ATOM 3031 N N . CYS A 1 383 ? 16.744 4.633 29.591 1.00 91.06 383 CYS A N 1
ATOM 3032 C CA . CYS A 1 383 ? 16.881 6.063 29.884 1.00 91.06 383 CYS A CA 1
ATOM 3033 C C . CYS A 1 383 ? 18.350 6.508 29.867 1.00 91.06 383 CYS A C 1
ATOM 3035 O O . CYS A 1 383 ? 18.662 7.531 29.262 1.00 91.06 383 CYS A O 1
ATOM 3037 N N . ASP A 1 384 ? 19.255 5.724 30.457 1.00 91.75 384 ASP A N 1
ATOM 3038 C CA . ASP A 1 384 ? 20.698 5.995 30.449 1.00 91.75 384 ASP A CA 1
ATOM 3039 C C . ASP A 1 384 ? 21.234 6.039 29.008 1.00 91.75 384 ASP A C 1
ATOM 3041 O O . ASP A 1 384 ? 21.903 6.996 28.623 1.00 91.75 384 ASP A O 1
ATOM 3045 N N . THR A 1 385 ? 20.845 5.058 28.181 1.00 90.25 385 THR A N 1
ATOM 3046 C CA . THR A 1 385 ? 21.202 4.983 26.750 1.00 90.25 385 THR A CA 1
ATOM 3047 C C . THR A 1 385 ? 20.705 6.199 25.962 1.00 90.25 385 THR A C 1
ATOM 3049 O O . THR A 1 385 ? 21.435 6.734 25.133 1.00 90.25 385 THR A O 1
ATOM 3052 N N . LEU A 1 386 ? 19.470 6.652 26.209 1.00 89.75 386 LEU A N 1
ATOM 3053 C CA . LEU A 1 386 ? 18.894 7.831 25.548 1.00 89.75 386 LEU A CA 1
ATOM 3054 C C . LEU A 1 386 ? 19.541 9.144 26.027 1.00 89.75 386 LEU A C 1
ATOM 3056 O O . LEU A 1 386 ? 19.700 10.075 25.238 1.00 89.75 386 LEU A O 1
ATOM 3060 N N . ARG A 1 387 ? 19.955 9.219 27.297 1.00 89.94 387 ARG A N 1
ATOM 3061 C CA . ARG A 1 387 ? 20.684 10.368 27.862 1.00 89.94 387 ARG A CA 1
ATOM 3062 C C . ARG A 1 387 ? 22.126 10.460 27.372 1.00 89.94 387 ARG A C 1
ATOM 3064 O O . ARG A 1 387 ? 22.644 11.566 27.276 1.00 89.94 387 ARG A O 1
ATOM 3071 N N . SER A 1 388 ? 22.771 9.343 27.029 1.00 87.62 388 SER A N 1
ATOM 3072 C CA . SER A 1 388 ? 24.143 9.351 26.500 1.00 87.62 388 SER A CA 1
ATOM 3073 C C . SER A 1 388 ? 24.264 9.841 25.047 1.00 87.62 388 SER A C 1
ATOM 3075 O O . SER A 1 388 ? 25.376 9.952 24.544 1.00 87.62 388 SER A O 1
ATOM 3077 N N . MET A 1 389 ? 23.160 10.167 24.362 1.00 84.00 389 MET A N 1
ATOM 3078 C CA . MET A 1 389 ? 23.138 10.534 22.932 1.00 84.00 389 MET A CA 1
ATOM 3079 C C . MET A 1 389 ? 23.562 11.988 22.623 1.00 84.00 389 MET A C 1
ATOM 3081 O O . MET A 1 389 ? 23.176 12.535 21.589 1.00 84.00 389 MET A O 1
ATOM 3085 N N . GLY A 1 390 ? 24.317 12.639 23.514 1.00 85.25 390 GLY A N 1
ATOM 3086 C CA . GLY A 1 390 ? 24.738 14.036 23.359 1.00 85.25 390 GLY A CA 1
ATOM 3087 C C . GLY A 1 390 ? 23.556 14.982 23.117 1.00 85.25 390 GLY A C 1
ATOM 3088 O O . GLY A 1 390 ? 22.494 14.834 23.728 1.00 85.25 390 GLY A O 1
ATOM 3089 N N . ASP A 1 391 ? 23.713 15.921 22.184 1.00 85.62 391 ASP A N 1
ATOM 3090 C CA . ASP A 1 391 ? 22.677 16.909 21.851 1.00 85.62 391 ASP A CA 1
ATOM 3091 C C . ASP A 1 391 ? 21.372 16.290 21.310 1.00 85.62 391 ASP A C 1
ATOM 3093 O O . ASP A 1 391 ? 20.296 16.868 21.482 1.00 85.62 391 ASP A O 1
ATOM 3097 N N . VAL A 1 392 ? 21.416 15.076 20.742 1.00 83.50 392 VAL A N 1
ATOM 3098 C CA . VAL A 1 392 ? 20.216 14.359 20.262 1.00 83.50 392 VAL A CA 1
ATOM 3099 C C . VAL A 1 392 ? 19.248 14.052 21.415 1.00 83.50 392 VAL A C 1
ATOM 3101 O O . VAL A 1 392 ? 18.036 13.967 21.192 1.00 83.50 392 VAL A O 1
ATOM 3104 N N . SER A 1 393 ? 19.741 13.961 22.657 1.00 85.88 393 SER A N 1
ATOM 3105 C CA . SER A 1 393 ? 18.904 13.750 23.848 1.00 85.88 393 SER A CA 1
ATOM 3106 C C . SER A 1 393 ? 17.892 14.883 24.098 1.00 85.88 393 SER A C 1
ATOM 3108 O O . SER A 1 393 ? 16.789 14.628 24.592 1.00 85.88 393 SER A O 1
ATOM 3110 N N . TYR A 1 394 ? 18.206 16.111 23.668 1.00 88.19 394 TYR A N 1
ATOM 3111 C CA . TYR A 1 394 ? 17.328 17.282 23.778 1.00 88.19 394 TYR A CA 1
ATOM 3112 C C . TYR A 1 394 ? 16.342 17.419 22.604 1.00 88.19 394 TYR A C 1
ATOM 3114 O O . TYR A 1 394 ? 15.504 18.323 22.587 1.00 88.19 394 TYR A O 1
ATOM 3122 N N . SER A 1 395 ? 16.377 16.525 21.611 1.00 85.94 395 SER A N 1
ATOM 3123 C CA . SER A 1 395 ? 15.317 16.478 20.596 1.00 85.94 395 SER A CA 1
ATOM 3124 C C . SER A 1 395 ? 13.957 16.203 21.256 1.00 85.94 395 SER A C 1
ATOM 3126 O O . SER A 1 395 ? 13.862 15.394 22.184 1.00 85.94 395 SER A O 1
ATOM 3128 N N . LEU A 1 396 ? 12.885 16.854 20.778 1.00 82.88 396 LEU A N 1
ATOM 3129 C CA . LEU A 1 396 ? 11.549 16.754 21.394 1.00 82.88 396 LEU A CA 1
ATOM 3130 C C . LEU A 1 396 ? 11.082 15.296 21.564 1.00 82.88 396 LEU A C 1
ATOM 3132 O O . LEU A 1 396 ? 10.499 14.951 22.589 1.00 82.88 396 LEU A O 1
ATOM 3136 N N . GLY A 1 397 ? 11.387 14.430 20.590 1.00 80.00 397 GLY A N 1
ATOM 3137 C CA . GLY A 1 397 ? 11.060 13.004 20.637 1.00 80.00 397 GLY A CA 1
ATOM 3138 C C . GLY A 1 397 ? 11.808 12.232 21.731 1.00 80.00 397 GLY A C 1
ATOM 3139 O O . GLY A 1 397 ? 11.184 11.454 22.453 1.00 80.00 397 GLY A O 1
ATOM 3140 N N . VAL A 1 398 ? 13.116 12.464 21.909 1.00 84.19 398 VAL A N 1
ATOM 3141 C CA . VAL A 1 398 ? 13.901 11.800 22.970 1.00 84.19 398 VAL A CA 1
ATOM 3142 C C . VAL A 1 398 ? 13.546 12.358 24.345 1.00 84.19 398 VAL A C 1
ATOM 3144 O O . VAL A 1 398 ? 13.328 11.586 25.277 1.00 84.19 398 VAL A O 1
ATOM 3147 N N . THR A 1 399 ? 13.387 13.678 24.459 1.00 86.62 399 THR A N 1
ATOM 3148 C CA . THR A 1 399 ? 12.927 14.342 25.687 1.00 86.62 399 THR A CA 1
ATOM 3149 C C . THR A 1 399 ? 11.550 13.815 26.114 1.00 86.62 399 THR A C 1
ATOM 3151 O O . THR A 1 399 ? 11.370 13.429 27.268 1.00 86.62 399 THR A O 1
ATOM 3154 N N . SER A 1 400 ? 10.596 13.686 25.183 1.00 84.50 400 SER A N 1
ATOM 3155 C CA . SER A 1 400 ? 9.275 13.090 25.445 1.00 84.50 400 SER A CA 1
ATOM 3156 C C . SER A 1 400 ? 9.356 11.627 25.891 1.00 84.50 400 SER A C 1
ATOM 3158 O O . SER A 1 400 ? 8.670 11.231 26.840 1.00 84.50 400 SER A O 1
ATOM 3160 N N . ALA A 1 401 ? 10.207 10.825 25.243 1.00 84.81 401 ALA A N 1
ATOM 3161 C CA . ALA A 1 401 ? 10.417 9.431 25.616 1.00 84.81 401 ALA A CA 1
ATOM 3162 C C . ALA A 1 401 ? 10.997 9.314 27.035 1.00 84.81 401 ALA A C 1
ATOM 3164 O O . ALA A 1 401 ? 10.434 8.588 27.851 1.00 84.81 401 ALA A O 1
ATOM 3165 N N . LEU A 1 402 ? 12.051 10.070 27.358 1.00 89.38 402 LEU A N 1
ATOM 3166 C CA . LEU A 1 402 ? 12.666 10.099 28.688 1.00 89.38 402 LEU A CA 1
ATOM 3167 C C . LEU A 1 402 ? 11.663 10.491 29.778 1.00 89.38 402 LEU A C 1
ATOM 3169 O O . LEU A 1 402 ? 11.513 9.758 30.752 1.00 89.38 402 LEU A O 1
ATOM 3173 N N . VAL A 1 403 ? 10.915 11.581 29.586 1.00 88.31 403 VAL A N 1
ATOM 3174 C CA . VAL A 1 403 ? 9.857 12.021 30.515 1.00 88.31 403 VAL A CA 1
ATOM 3175 C C . VAL A 1 403 ? 8.809 10.925 30.727 1.00 88.31 403 VAL A C 1
ATOM 3177 O O . VAL A 1 403 ? 8.452 10.619 31.862 1.00 88.31 403 VAL A O 1
ATOM 3180 N N . THR A 1 404 ? 8.344 10.289 29.649 1.00 87.12 404 THR A N 1
ATOM 3181 C CA . THR A 1 404 ? 7.344 9.209 29.723 1.00 87.12 404 THR A CA 1
ATOM 3182 C C . THR A 1 404 ? 7.878 7.988 30.477 1.00 87.12 404 THR A C 1
ATOM 3184 O O . THR A 1 404 ? 7.147 7.376 31.257 1.00 87.12 404 THR A O 1
ATOM 3187 N N . LEU A 1 405 ? 9.150 7.633 30.274 1.00 88.31 405 LEU A N 1
ATOM 3188 C CA . LEU A 1 405 ? 9.786 6.500 30.944 1.00 88.31 405 LEU A CA 1
ATOM 3189 C C . LEU A 1 405 ? 10.056 6.787 32.428 1.00 88.31 405 LEU A C 1
ATOM 3191 O O . LEU A 1 405 ? 9.739 5.931 33.253 1.00 88.31 405 LEU A O 1
ATOM 3195 N N . TYR A 1 406 ? 10.534 7.982 32.789 1.00 90.81 406 TYR A N 1
ATOM 3196 C CA . TYR A 1 406 ? 10.715 8.383 34.191 1.00 90.81 406 TYR A CA 1
ATOM 3197 C C . TYR A 1 406 ? 9.382 8.443 34.950 1.00 90.81 406 TYR A C 1
ATOM 3199 O O . TYR A 1 406 ? 9.259 7.829 36.008 1.00 90.81 406 TYR A O 1
ATOM 3207 N N . LEU A 1 407 ? 8.326 9.020 34.361 1.00 85.69 407 LEU A N 1
ATOM 3208 C CA . LEU A 1 407 ? 6.977 8.956 34.942 1.00 85.69 407 LEU A CA 1
ATOM 3209 C C . LEU A 1 407 ? 6.457 7.511 35.084 1.00 85.69 407 LEU A C 1
ATOM 3211 O O . LEU A 1 407 ? 5.709 7.223 36.015 1.00 85.69 407 LEU A O 1
ATOM 3215 N N . SER A 1 408 ? 6.866 6.582 34.209 1.00 84.75 408 SER A N 1
ATOM 3216 C CA . SER A 1 408 ? 6.520 5.154 34.334 1.00 84.75 408 SER A CA 1
ATOM 3217 C C . SER A 1 408 ? 7.296 4.402 35.427 1.00 84.75 408 SER A C 1
ATOM 3219 O O . SER A 1 408 ? 6.877 3.313 35.819 1.00 84.75 408 SER A O 1
ATOM 3221 N N . LEU A 1 409 ? 8.392 4.989 35.922 1.00 87.31 409 LEU A N 1
ATOM 3222 C CA . LEU A 1 409 ? 9.147 4.558 37.104 1.00 87.31 409 LEU A CA 1
ATOM 3223 C C . LEU A 1 409 ? 8.688 5.271 38.391 1.00 87.31 409 LEU A C 1
ATOM 3225 O O . LEU A 1 409 ? 9.290 5.061 39.438 1.00 87.31 409 LEU A O 1
ATOM 3229 N N . GLU A 1 410 ? 7.654 6.118 38.307 1.00 86.31 410 GLU A N 1
ATOM 3230 C CA . GLU A 1 410 ? 7.204 7.045 39.363 1.00 86.31 410 GLU A CA 1
ATOM 3231 C C . GLU A 1 410 ? 8.261 8.109 39.755 1.00 86.31 410 GLU A C 1
ATOM 3233 O O . GLU A 1 410 ? 8.070 8.881 40.696 1.00 86.31 410 GLU A O 1
ATOM 3238 N N . ASP A 1 411 ? 9.330 8.235 38.958 1.00 89.38 411 ASP A N 1
ATOM 3239 C CA . ASP A 1 411 ? 10.413 9.211 39.104 1.00 89.38 411 ASP A CA 1
ATOM 3240 C C . ASP A 1 411 ? 9.984 10.588 38.563 1.00 89.38 411 ASP A C 1
ATOM 3242 O O . ASP A 1 411 ? 10.311 11.019 37.450 1.00 89.38 411 ASP A O 1
ATOM 3246 N N . LYS A 1 412 ? 9.174 11.273 39.378 1.00 86.75 412 LYS A N 1
ATOM 3247 C CA . LYS A 1 412 ? 8.697 12.644 39.141 1.00 86.75 412 LYS A CA 1
ATOM 3248 C C . LYS A 1 412 ? 9.836 13.656 38.980 1.00 86.75 412 LYS A C 1
ATOM 3250 O O . LYS A 1 412 ? 9.675 14.630 38.242 1.00 86.75 412 LYS A O 1
ATOM 3255 N N . GLU A 1 413 ? 10.954 13.444 39.674 1.00 88.81 413 GLU A N 1
ATOM 3256 C CA . GLU A 1 413 ? 12.066 14.393 39.733 1.00 88.81 413 GLU A CA 1
ATOM 3257 C C . GLU A 1 413 ? 12.917 14.319 38.462 1.00 88.81 413 GLU A C 1
ATOM 3259 O O . GLU A 1 413 ? 13.132 15.340 37.808 1.00 88.81 413 GLU A O 1
ATOM 3264 N N . ALA A 1 414 ? 13.319 13.122 38.021 1.00 90.44 414 ALA A N 1
ATOM 3265 C CA . ALA A 1 414 ? 14.034 12.962 36.757 1.00 90.44 414 ALA A CA 1
ATOM 3266 C C . ALA A 1 414 ? 13.180 13.379 35.548 1.00 90.44 414 ALA A C 1
ATOM 3268 O O . ALA A 1 414 ? 13.719 13.922 34.580 1.00 90.44 414 ALA A O 1
ATOM 3269 N N . ALA A 1 415 ? 11.854 13.200 35.605 1.00 89.44 415 ALA A N 1
ATOM 3270 C CA . ALA A 1 415 ? 10.938 13.712 34.584 1.00 89.44 415 ALA A CA 1
ATOM 3271 C C . ALA A 1 415 ? 10.966 15.253 34.493 1.00 89.44 415 ALA A C 1
ATOM 3273 O O . ALA A 1 415 ? 11.106 15.795 33.394 1.00 89.44 415 ALA A O 1
ATOM 3274 N N . ALA A 1 416 ? 10.904 15.960 35.628 1.00 88.94 416 ALA A N 1
ATOM 3275 C CA . ALA A 1 416 ? 11.021 17.420 35.675 1.00 88.94 416 ALA A CA 1
ATOM 3276 C C . ALA A 1 416 ? 12.420 17.898 35.240 1.00 88.94 416 ALA A C 1
ATOM 3278 O O . ALA A 1 416 ? 12.545 18.693 34.304 1.00 88.94 416 ALA A O 1
ATOM 3279 N N . ASN A 1 417 ? 13.480 17.333 35.828 1.00 91.69 417 ASN A N 1
ATOM 3280 C CA . ASN A 1 417 ? 14.880 17.640 35.516 1.00 91.69 417 ASN A CA 1
ATOM 3281 C C . ASN A 1 417 ? 15.214 17.433 34.024 1.00 91.69 417 ASN A C 1
ATOM 3283 O O . ASN A 1 417 ? 16.005 18.193 33.458 1.00 91.69 417 ASN A O 1
ATOM 3287 N N . THR A 1 418 ? 14.592 16.452 33.359 1.00 92.62 418 THR A N 1
ATOM 3288 C CA . THR A 1 418 ? 14.732 16.227 31.907 1.00 92.62 418 THR A CA 1
ATOM 3289 C C . THR A 1 418 ? 14.190 17.412 31.099 1.00 92.62 418 THR A C 1
ATOM 3291 O O . THR A 1 418 ? 14.893 17.929 30.228 1.00 92.62 418 THR A O 1
ATOM 3294 N N . LEU A 1 419 ? 12.980 17.897 31.406 1.00 91.75 419 LEU A N 1
ATOM 3295 C CA . LEU A 1 419 ? 12.394 19.058 30.719 1.00 91.75 419 LEU A CA 1
ATOM 3296 C C . LEU A 1 419 ? 13.152 20.350 31.027 1.00 91.75 419 LEU A C 1
ATOM 3298 O O . LEU A 1 419 ? 13.453 21.107 30.106 1.00 91.75 419 LEU A O 1
ATOM 3302 N N . GLN A 1 420 ? 13.522 20.584 32.288 1.00 91.12 420 GLN A N 1
ATOM 3303 C CA . GLN A 1 420 ? 14.316 21.754 32.678 1.00 91.12 420 GLN A CA 1
ATOM 3304 C C . GLN A 1 420 ? 15.678 21.780 31.953 1.00 91.12 420 GLN A C 1
ATOM 3306 O O . GLN A 1 420 ? 16.112 22.834 31.480 1.00 91.12 420 GLN A O 1
ATOM 3311 N N . SER A 1 421 ? 16.321 20.618 31.784 1.00 91.94 421 SER A N 1
ATOM 3312 C CA . SER A 1 421 ? 17.572 20.480 31.022 1.00 91.94 421 SER A CA 1
ATOM 3313 C C . SER A 1 421 ? 17.390 20.788 29.533 1.00 91.94 421 SER A C 1
ATOM 3315 O O . SER A 1 421 ? 18.193 21.531 28.967 1.00 91.94 421 SER A O 1
ATOM 3317 N N . ALA A 1 422 ? 16.319 20.286 28.909 1.00 90.88 422 ALA A N 1
ATOM 3318 C CA . ALA A 1 422 ? 15.989 20.606 27.521 1.00 90.88 422 ALA A CA 1
ATOM 3319 C C . ALA A 1 422 ? 15.701 22.108 27.342 1.00 90.88 422 ALA A C 1
ATOM 3321 O O . ALA A 1 422 ? 16.317 22.754 26.498 1.00 90.88 422 ALA A O 1
ATOM 3322 N N . ILE A 1 423 ? 14.864 22.713 28.190 1.00 90.50 423 ILE A N 1
ATOM 3323 C CA . ILE A 1 423 ? 14.575 24.159 28.163 1.00 90.50 423 ILE A CA 1
ATOM 3324 C C . ILE A 1 423 ? 15.871 24.982 28.274 1.00 90.50 423 ILE A C 1
ATOM 3326 O O . ILE A 1 423 ? 16.073 25.931 27.512 1.00 90.50 423 ILE A O 1
ATOM 3330 N N . LYS A 1 424 ? 16.790 24.602 29.172 1.00 91.50 424 LYS A N 1
ATOM 3331 C CA . LYS A 1 424 ? 18.104 25.250 29.326 1.00 91.50 424 LYS A CA 1
ATOM 3332 C C . LYS A 1 424 ? 18.959 25.154 28.054 1.00 91.50 424 LYS A C 1
ATOM 3334 O O . LYS A 1 424 ? 19.604 26.139 27.693 1.00 91.50 424 LYS A O 1
ATOM 3339 N N . TRP A 1 425 ? 18.939 24.014 27.362 1.00 90.44 425 TRP A N 1
ATOM 3340 C CA . TRP A 1 425 ? 19.642 23.816 26.089 1.00 90.44 425 TRP A CA 1
ATOM 3341 C C . TRP A 1 425 ? 19.054 24.685 24.963 1.00 90.44 425 TRP A C 1
ATOM 3343 O O . TRP A 1 425 ? 19.797 25.425 24.319 1.00 90.44 425 TRP A O 1
ATOM 3353 N N . TYR A 1 426 ? 17.725 24.699 24.788 1.00 87.81 426 TYR A N 1
ATOM 3354 C CA . TYR A 1 426 ? 17.047 25.499 23.747 1.00 87.81 426 TYR A CA 1
ATOM 3355 C C . TYR A 1 426 ? 17.257 27.006 23.967 1.00 87.81 426 TYR A C 1
ATOM 3357 O O . TYR A 1 426 ? 17.537 27.742 23.018 1.00 87.81 426 TYR A O 1
ATOM 3365 N N . ARG A 1 427 ? 17.199 27.468 25.228 1.00 87.31 427 ARG A N 1
ATOM 3366 C CA . ARG A 1 427 ? 17.525 28.856 25.601 1.00 87.31 427 ARG A CA 1
ATOM 3367 C C . ARG A 1 427 ? 18.979 29.214 25.268 1.00 87.31 427 ARG A C 1
ATOM 3369 O O . ARG A 1 427 ? 19.216 30.274 24.692 1.00 87.31 427 ARG A O 1
ATOM 3376 N N . LYS A 1 428 ? 19.947 28.343 25.589 1.00 87.12 428 LYS A N 1
ATOM 3377 C CA . LYS A 1 428 ? 21.376 28.566 25.285 1.00 87.12 428 LYS A CA 1
ATOM 3378 C C . LYS A 1 428 ? 21.628 28.639 23.775 1.00 87.12 428 LYS A C 1
ATOM 3380 O O . LYS A 1 428 ? 22.317 29.547 23.316 1.00 87.12 428 LYS A O 1
ATOM 3385 N N . ASN A 1 429 ? 21.035 27.723 23.013 1.00 83.94 429 ASN A N 1
ATOM 3386 C CA . ASN A 1 429 ? 21.292 27.556 21.582 1.00 83.94 429 ASN A CA 1
ATOM 3387 C C . ASN A 1 429 ? 20.346 28.392 20.688 1.00 83.94 429 ASN A C 1
ATOM 3389 O O . ASN A 1 429 ? 20.231 28.139 19.492 1.00 83.94 429 ASN A O 1
ATOM 3393 N N . LYS A 1 430 ? 19.701 29.423 21.260 1.00 62.34 430 LYS A N 1
ATOM 3394 C CA . LYS A 1 430 ? 18.938 30.488 20.572 1.00 62.34 430 LYS A CA 1
ATOM 3395 C C . LYS A 1 430 ? 17.829 30.023 19.612 1.00 62.34 430 LYS A C 1
ATOM 3397 O O . LYS A 1 430 ? 17.438 30.772 18.717 1.00 62.34 430 LYS A O 1
ATOM 3402 N N . SER A 1 431 ? 17.240 28.849 19.827 1.00 58.03 431 SER A N 1
ATOM 3403 C CA . SER A 1 431 ? 16.091 28.377 19.045 1.00 58.03 431 SER A CA 1
ATOM 3404 C C . SER A 1 431 ? 14.790 29.080 19.472 1.00 58.03 431 SER A C 1
ATOM 3406 O O . SER A 1 431 ? 13.948 28.488 20.152 1.00 58.03 431 SER A O 1
ATOM 3408 N N . LYS A 1 432 ? 14.619 30.355 19.092 1.00 52.31 432 LYS A N 1
ATOM 3409 C CA . LYS A 1 432 ? 13.332 31.059 19.214 1.00 52.31 432 LYS A CA 1
ATOM 3410 C C . LYS A 1 432 ? 12.318 30.424 18.258 1.00 52.31 432 LYS A C 1
ATOM 3412 O O . LYS A 1 432 ? 12.467 30.527 17.044 1.00 52.31 432 LYS A O 1
ATOM 3417 N N . GLY A 1 433 ? 11.297 29.765 18.802 1.00 62.69 433 GLY A N 1
ATOM 3418 C CA . GLY A 1 433 ? 10.249 29.113 18.019 1.00 62.69 433 GLY A CA 1
ATOM 3419 C C . GLY A 1 433 ? 9.386 28.157 18.844 1.00 62.69 433 GLY A C 1
ATOM 3420 O O . GLY A 1 433 ? 9.692 27.855 19.997 1.00 62.69 433 GLY A O 1
ATOM 3421 N N . SER A 1 434 ? 8.315 27.658 18.217 1.00 69.81 434 SER A N 1
ATOM 3422 C CA . SER A 1 434 ? 7.243 26.855 18.837 1.00 69.81 434 SER A CA 1
ATOM 3423 C C . SER A 1 434 ? 7.730 25.722 19.759 1.00 69.81 434 SER A C 1
ATOM 3425 O O . SER A 1 434 ? 7.157 25.511 20.827 1.00 69.81 434 SER A O 1
ATOM 3427 N N . SER A 1 435 ? 8.825 25.041 19.402 1.00 79.50 435 SER A N 1
ATOM 3428 C CA . SER A 1 435 ? 9.409 23.932 20.171 1.00 79.50 435 SER A CA 1
ATOM 3429 C C . SER A 1 435 ? 9.756 24.285 21.623 1.00 79.50 435 SER A C 1
ATOM 3431 O O . SER A 1 435 ? 9.559 23.457 22.511 1.00 79.50 435 SER A O 1
ATOM 3433 N N . LEU A 1 436 ? 10.243 25.505 21.886 1.00 84.69 436 LEU A N 1
ATOM 3434 C CA . LEU A 1 436 ? 10.564 25.950 23.247 1.00 84.69 436 LEU A CA 1
ATOM 3435 C C . LEU A 1 436 ? 9.284 26.135 24.077 1.00 84.69 436 LEU A C 1
ATOM 3437 O O . LEU A 1 436 ? 9.218 25.681 25.217 1.00 84.69 436 LEU A O 1
ATOM 3441 N N . ASN A 1 437 ? 8.239 26.714 23.483 1.00 85.00 437 ASN A N 1
ATOM 3442 C CA . ASN A 1 437 ? 6.964 26.951 24.161 1.00 85.00 437 ASN A CA 1
ATOM 3443 C C . ASN A 1 437 ? 6.259 25.623 24.500 1.00 85.00 437 ASN A C 1
ATOM 3445 O O . ASN A 1 437 ? 5.695 25.489 25.584 1.00 85.00 437 ASN A O 1
ATOM 3449 N N . VAL A 1 438 ? 6.362 24.606 23.632 1.00 84.94 438 VAL A N 1
ATOM 3450 C CA . VAL A 1 438 ? 5.883 23.238 23.924 1.00 84.94 438 VAL A CA 1
ATOM 3451 C C . VAL A 1 438 ? 6.604 22.640 25.140 1.00 84.94 438 VAL A C 1
ATOM 3453 O O . VAL A 1 438 ? 5.945 22.104 26.033 1.00 84.94 438 VAL A O 1
ATOM 3456 N N . LEU A 1 439 ? 7.935 22.767 25.220 1.00 87.19 439 LEU A N 1
ATOM 3457 C CA . LEU A 1 439 ? 8.710 22.280 26.368 1.00 87.19 439 LEU A CA 1
ATOM 3458 C C . LEU A 1 439 ? 8.333 23.001 27.671 1.00 87.19 439 LEU A C 1
ATOM 3460 O O . LEU A 1 439 ? 8.129 22.341 28.689 1.00 87.19 439 LEU A O 1
ATOM 3464 N N . ILE A 1 440 ? 8.192 24.331 27.644 1.00 88.94 440 ILE A N 1
ATOM 3465 C CA . ILE A 1 440 ? 7.807 25.135 28.818 1.00 88.94 440 ILE A CA 1
ATOM 3466 C C . ILE A 1 440 ? 6.383 24.783 29.284 1.00 88.94 440 ILE A C 1
ATOM 3468 O O . ILE A 1 440 ? 6.155 24.625 30.486 1.00 88.94 440 ILE A O 1
ATOM 3472 N N . GLN A 1 441 ? 5.431 24.591 28.362 1.00 87.69 441 GLN A N 1
ATOM 3473 C CA . GLN A 1 441 ? 4.048 24.246 28.714 1.00 87.69 441 GLN A CA 1
ATOM 3474 C C . GLN A 1 441 ? 3.949 22.854 29.355 1.00 87.69 441 GLN A C 1
ATOM 3476 O O . GLN A 1 441 ? 3.183 22.657 30.299 1.00 87.69 441 GLN A O 1
ATOM 3481 N N . GLU A 1 442 ? 4.726 21.883 28.880 1.00 88.12 442 GLU A N 1
ATOM 3482 C CA . GLU A 1 442 ? 4.750 20.535 29.460 1.00 88.12 442 GLU A CA 1
ATOM 3483 C C . GLU A 1 442 ? 5.543 20.470 30.768 1.00 88.12 442 GLU A C 1
ATOM 3485 O O . GLU A 1 442 ? 5.139 19.745 31.677 1.00 88.12 442 GLU A O 1
ATOM 3490 N N . ALA A 1 443 ? 6.581 21.296 30.932 1.00 90.88 443 ALA A N 1
ATOM 3491 C CA . ALA A 1 443 ? 7.236 21.479 32.225 1.00 90.88 443 ALA A CA 1
ATOM 3492 C C . ALA A 1 443 ? 6.241 22.025 33.261 1.00 90.88 443 ALA A C 1
ATOM 3494 O O . ALA A 1 443 ? 6.064 21.413 34.312 1.00 90.88 443 ALA A O 1
ATOM 3495 N N . ALA A 1 444 ? 5.485 23.079 32.933 1.00 89.50 444 ALA A N 1
ATOM 3496 C CA . ALA A 1 444 ? 4.436 23.602 33.810 1.00 89.50 444 ALA A CA 1
ATOM 3497 C C . ALA A 1 444 ? 3.356 22.550 34.146 1.00 89.50 444 ALA A C 1
ATOM 3499 O O . ALA A 1 444 ? 2.946 22.430 35.301 1.00 89.50 444 ALA A O 1
ATOM 3500 N N . LYS A 1 445 ? 2.929 21.738 33.165 1.00 89.19 445 LYS A N 1
ATOM 3501 C CA . LYS A 1 445 ? 1.991 20.615 33.373 1.00 89.19 445 LYS A CA 1
ATOM 3502 C C . LYS A 1 445 ? 2.549 19.514 34.288 1.00 89.19 445 LYS A C 1
ATOM 3504 O O . LYS A 1 445 ? 1.746 18.801 34.892 1.00 89.19 445 LYS A O 1
ATOM 3509 N N . ILE A 1 446 ? 3.871 19.336 34.377 1.00 87.50 446 ILE A N 1
ATOM 3510 C CA . ILE A 1 446 ? 4.512 18.385 35.301 1.00 87.50 446 ILE A CA 1
ATOM 3511 C C . ILE A 1 446 ? 4.720 19.004 36.684 1.00 87.50 446 ILE A C 1
ATOM 3513 O O . ILE A 1 446 ? 4.350 18.364 37.663 1.00 87.50 446 ILE A O 1
ATOM 3517 N N . GLU A 1 447 ? 5.190 20.247 36.795 1.00 89.75 447 GLU A N 1
ATOM 3518 C CA . GLU A 1 447 ? 5.343 20.907 38.102 1.00 89.75 447 GLU A CA 1
ATOM 3519 C C . GLU A 1 447 ? 3.990 21.028 38.840 1.00 89.75 447 GLU A C 1
ATOM 3521 O O . GLU A 1 447 ? 3.910 20.751 40.036 1.00 89.75 447 GLU A O 1
ATOM 3526 N N . LEU A 1 448 ? 2.882 21.279 38.123 1.00 86.12 448 LEU A N 1
ATOM 3527 C CA . LEU A 1 448 ? 1.516 21.224 38.684 1.00 86.12 448 LEU A CA 1
ATOM 3528 C C . LEU A 1 448 ? 1.053 19.820 39.128 1.00 86.12 448 LEU A C 1
ATOM 3530 O O . LEU A 1 448 ? 0.092 19.718 39.884 1.00 86.12 448 LEU A O 1
ATOM 3534 N N . LYS A 1 449 ? 1.692 18.738 38.663 1.00 83.56 449 LYS A N 1
ATOM 3535 C CA . LYS A 1 449 ? 1.450 17.345 39.109 1.00 83.56 449 LYS A CA 1
ATOM 3536 C C . LYS A 1 449 ? 2.452 16.877 40.169 1.00 83.56 449 LYS A C 1
ATOM 3538 O O . LYS A 1 449 ? 2.292 15.791 40.737 1.00 83.56 449 LYS A O 1
ATOM 3543 N N . ASN A 1 450 ? 3.492 17.666 40.405 1.00 84.31 450 ASN A N 1
ATOM 3544 C CA . ASN A 1 450 ? 4.517 17.453 41.419 1.00 84.31 450 ASN A CA 1
ATOM 3545 C C . ASN A 1 450 ? 4.261 18.303 42.675 1.00 84.31 450 ASN A C 1
ATOM 3547 O O . ASN A 1 450 ? 5.099 18.310 43.566 1.00 84.31 450 ASN A O 1
ATOM 3551 N N . ASP A 1 451 ? 3.110 18.984 42.737 1.00 85.00 451 ASP A N 1
ATOM 3552 C CA . ASP A 1 451 ? 2.709 19.887 43.819 1.00 85.00 451 ASP A CA 1
ATOM 3553 C C . ASP A 1 451 ? 3.676 21.086 43.996 1.00 85.00 451 ASP A C 1
ATOM 3555 O O . ASP A 1 451 ? 3.815 21.640 45.085 1.00 85.00 451 ASP A O 1
ATOM 3559 N N . ASN A 1 452 ? 4.287 21.531 42.882 1.00 88.12 452 ASN A N 1
ATOM 3560 C CA . ASN A 1 452 ? 5.217 22.666 42.766 1.00 88.12 452 ASN A CA 1
ATOM 3561 C C . ASN A 1 452 ? 4.575 23.890 42.051 1.00 88.12 452 ASN A C 1
ATOM 3563 O O . ASN A 1 452 ? 5.077 24.340 41.009 1.00 88.12 452 ASN A O 1
ATOM 3567 N N . PRO A 1 453 ? 3.458 24.473 42.539 1.00 89.25 453 PRO A N 1
ATOM 3568 C CA . PRO A 1 453 ? 2.745 25.533 41.821 1.00 89.25 453 PRO A CA 1
ATOM 3569 C C . PRO A 1 453 ? 3.566 26.821 41.652 1.00 89.25 453 PRO A C 1
ATOM 3571 O O . PRO A 1 453 ? 3.327 27.577 40.708 1.00 89.25 453 PRO A O 1
ATOM 3574 N N . GLN A 1 454 ? 4.558 27.071 42.513 1.00 91.88 454 GLN A N 1
ATOM 3575 C CA . GLN A 1 454 ? 5.463 28.216 42.403 1.00 91.88 454 GLN A CA 1
ATOM 3576 C C . GLN A 1 454 ? 6.296 28.148 41.116 1.00 91.88 454 GLN A C 1
ATOM 3578 O O . GLN A 1 454 ? 6.336 29.131 40.376 1.00 91.88 454 GLN A O 1
ATOM 3583 N N . GLU A 1 455 ? 6.915 27.002 40.815 1.00 89.50 455 GLU A N 1
ATOM 3584 C CA . GLU A 1 455 ? 7.748 26.843 39.614 1.00 89.50 455 GLU A CA 1
ATOM 3585 C C . GLU A 1 455 ? 6.890 26.803 38.347 1.00 89.50 455 GLU A C 1
ATOM 3587 O O . GLU A 1 455 ? 7.177 27.509 37.378 1.00 89.50 455 GLU A O 1
ATOM 3592 N N . ALA A 1 456 ? 5.757 26.092 38.399 1.00 90.62 456 ALA A N 1
ATOM 3593 C CA . ALA A 1 456 ? 4.757 26.123 37.335 1.00 90.62 456 ALA A CA 1
ATOM 3594 C C . ALA A 1 456 ? 4.320 27.556 36.989 1.00 90.62 456 ALA A C 1
ATOM 3596 O O . ALA A 1 456 ? 4.213 27.898 35.812 1.00 90.62 456 ALA A O 1
ATOM 3597 N N . SER A 1 457 ? 4.105 28.413 37.995 1.00 91.56 457 SER A N 1
ATOM 3598 C CA . SER A 1 457 ? 3.670 29.793 37.762 1.00 91.56 457 SER A CA 1
ATOM 3599 C C . SER A 1 457 ? 4.700 30.630 36.996 1.00 91.56 457 SER A C 1
ATOM 3601 O O . SER A 1 457 ? 4.302 31.411 36.139 1.00 91.56 457 SER A O 1
ATOM 3603 N N . LYS A 1 458 ? 6.009 30.424 37.217 1.00 92.94 458 LYS A N 1
ATOM 3604 C CA . LYS A 1 458 ? 7.076 31.126 36.477 1.00 92.94 458 LYS A CA 1
ATOM 3605 C C . LYS A 1 458 ? 7.066 30.742 34.996 1.00 92.94 458 LYS A C 1
ATOM 3607 O O . LYS A 1 458 ? 7.126 31.608 34.129 1.00 92.94 458 LYS A O 1
ATOM 3612 N N . LEU A 1 459 ? 6.952 29.441 34.720 1.00 91.94 459 LEU A N 1
ATOM 3613 C CA . LEU A 1 459 ? 6.895 28.879 33.366 1.00 91.94 459 LEU A CA 1
ATOM 3614 C C . LEU A 1 459 ? 5.639 29.356 32.613 1.00 91.94 459 LEU A C 1
ATOM 3616 O O . LEU A 1 459 ? 5.701 29.689 31.431 1.00 91.94 459 LEU A O 1
ATOM 3620 N N . LEU A 1 460 ? 4.506 29.456 33.313 1.00 91.81 460 LEU A N 1
ATOM 3621 C CA . LEU A 1 460 ? 3.252 29.977 32.763 1.00 91.81 460 LEU A CA 1
ATOM 3622 C C . LEU A 1 460 ? 3.283 31.507 32.572 1.00 91.81 460 LEU A C 1
ATOM 3624 O O . LEU A 1 460 ? 2.740 31.991 31.583 1.00 91.81 460 LEU A O 1
ATOM 3628 N N . GLU A 1 461 ? 3.958 32.275 33.438 1.00 91.69 461 GLU A N 1
ATOM 3629 C CA . GLU A 1 461 ? 4.224 33.709 33.209 1.00 91.69 461 GLU A CA 1
ATOM 3630 C C . GLU A 1 461 ? 5.135 33.960 31.998 1.00 91.69 461 GLU A C 1
ATOM 3632 O O . GLU A 1 461 ? 5.003 34.995 31.348 1.00 91.69 461 GLU A O 1
ATOM 3637 N N . GLU A 1 462 ? 6.060 33.050 31.688 1.00 89.31 462 GLU A N 1
ATOM 3638 C CA . GLU A 1 462 ? 6.919 33.135 30.500 1.00 89.31 462 GLU A CA 1
ATOM 3639 C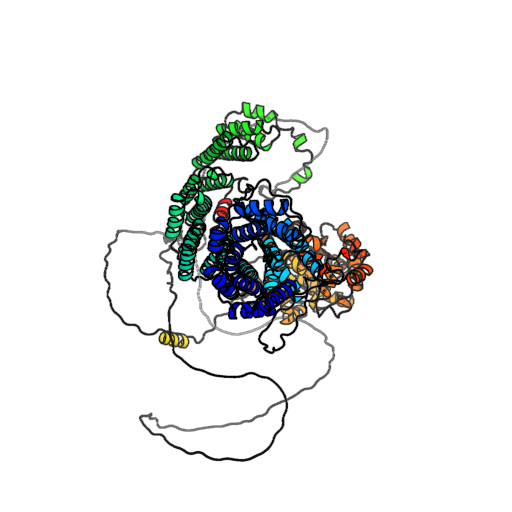 C . GLU A 1 462 ? 6.107 32.915 29.216 1.00 89.31 462 GLU A C 1
ATOM 3641 O O . GLU A 1 462 ? 6.126 33.764 28.327 1.00 89.31 462 GLU A O 1
ATOM 3646 N N . LEU A 1 463 ? 5.290 31.856 29.166 1.00 87.94 463 LEU A N 1
ATOM 3647 C CA . LEU A 1 463 ? 4.361 31.611 28.053 1.00 87.94 463 LEU A CA 1
ATOM 3648 C C . LEU A 1 463 ? 3.370 32.761 27.851 1.00 87.94 463 LEU A C 1
ATOM 3650 O O . LEU A 1 463 ? 3.134 33.177 26.721 1.00 87.94 463 LEU A O 1
ATOM 3654 N N . ARG A 1 464 ? 2.826 33.315 28.940 1.00 87.88 464 ARG A N 1
ATOM 3655 C CA . ARG A 1 464 ? 1.839 34.407 28.905 1.00 87.88 464 ARG A CA 1
ATOM 3656 C C . ARG A 1 464 ? 2.418 35.750 28.427 1.00 87.88 464 ARG A C 1
ATOM 3658 O O . ARG A 1 464 ? 1.646 36.652 28.113 1.00 87.88 464 ARG A O 1
ATOM 3665 N N . LYS A 1 465 ? 3.750 35.896 28.370 1.00 87.56 465 LYS A N 1
ATOM 3666 C CA . LYS A 1 465 ? 4.434 37.051 27.754 1.00 87.56 465 LYS A CA 1
ATOM 3667 C C . LYS A 1 465 ? 4.610 36.887 26.245 1.00 87.56 465 LYS A C 1
ATOM 3669 O O . LYS A 1 465 ? 4.503 37.876 25.531 1.00 87.56 465 LYS A O 1
ATOM 3674 N N . GLU A 1 466 ? 4.873 35.666 25.780 1.00 83.62 466 GLU A N 1
ATOM 3675 C CA . GLU A 1 466 ? 4.975 35.346 24.348 1.00 83.62 466 GLU A CA 1
ATOM 3676 C C . GLU A 1 466 ? 3.581 35.292 23.687 1.00 83.62 466 GLU A C 1
ATOM 3678 O O . GLU A 1 466 ? 3.424 35.763 22.564 1.00 83.62 466 GLU A O 1
ATOM 3683 N N . ASP A 1 467 ? 2.555 34.794 24.393 1.00 82.69 467 ASP A N 1
ATOM 3684 C CA . ASP A 1 467 ? 1.148 34.836 23.961 1.00 82.69 467 ASP A CA 1
ATOM 3685 C C . ASP A 1 467 ? 0.204 35.363 25.072 1.00 82.69 467 ASP A C 1
ATOM 3687 O O . ASP A 1 467 ? -0.321 34.598 25.895 1.00 82.69 467 ASP A O 1
ATOM 3691 N N . PRO A 1 468 ? -0.071 36.683 25.088 1.00 84.75 468 PRO A N 1
ATOM 3692 C CA . PRO A 1 468 ? -1.075 37.298 25.961 1.00 84.75 468 PRO A CA 1
ATOM 3693 C C . PRO A 1 468 ? -2.536 36.958 25.613 1.00 84.75 468 PRO A C 1
ATOM 3695 O O . PRO A 1 468 ? -3.442 37.380 26.338 1.00 84.75 468 PRO A O 1
ATOM 3698 N N . SER A 1 469 ? -2.804 36.214 24.536 1.00 81.50 469 SER A N 1
ATOM 3699 C CA . SER A 1 469 ? -4.152 35.795 24.130 1.00 81.50 469 SER A CA 1
ATOM 3700 C C . SER A 1 469 ? -4.523 34.390 24.621 1.00 81.50 469 SER A C 1
ATOM 3702 O O . SER A 1 469 ? -5.698 34.155 24.899 1.00 81.50 469 SER A O 1
ATOM 3704 N N . ASP A 1 470 ? -3.557 33.489 24.857 1.00 83.69 470 ASP A N 1
ATOM 3705 C CA . ASP A 1 470 ? -3.850 32.095 25.238 1.00 83.69 470 ASP A CA 1
ATOM 3706 C C . ASP A 1 470 ? -4.581 31.956 26.590 1.00 83.69 470 ASP A C 1
ATOM 3708 O O . ASP A 1 470 ? -3.991 32.006 27.680 1.00 83.69 470 ASP A O 1
ATOM 3712 N N . LEU A 1 471 ? -5.888 31.702 26.502 1.00 84.00 471 LEU A N 1
ATOM 3713 C CA . LEU A 1 471 ? -6.777 31.453 27.635 1.00 84.00 471 LEU A CA 1
ATOM 3714 C C . LEU A 1 471 ? -6.478 30.118 28.352 1.00 84.00 471 LEU A C 1
ATOM 3716 O O . LEU A 1 471 ? -6.782 30.000 29.541 1.00 84.00 471 LEU A O 1
ATOM 3720 N N . LYS A 1 472 ? -5.851 29.128 27.687 1.00 84.81 472 LYS A N 1
ATOM 3721 C CA . LYS A 1 472 ? -5.433 27.842 28.291 1.00 84.81 472 LYS A CA 1
ATOM 3722 C C . LYS A 1 472 ? -4.308 28.093 29.300 1.00 84.81 472 LYS A C 1
ATOM 3724 O O . LYS A 1 472 ? -4.429 27.689 30.458 1.00 84.81 472 LYS A O 1
ATOM 3729 N N . THR A 1 473 ? -3.270 28.831 28.900 1.00 87.62 473 THR A N 1
ATOM 3730 C CA . THR A 1 473 ? -2.186 29.281 29.793 1.00 87.62 473 THR A CA 1
ATOM 3731 C C . THR A 1 473 ? -2.702 30.218 30.889 1.00 87.62 473 THR A C 1
ATOM 3733 O O . THR A 1 473 ? -2.316 30.052 32.046 1.00 87.62 473 THR A O 1
ATOM 3736 N N . LEU A 1 474 ? -3.624 31.146 30.589 1.00 87.62 474 LEU A N 1
ATOM 3737 C CA . LEU A 1 474 ? -4.234 32.020 31.606 1.00 87.62 474 LEU A CA 1
ATOM 3738 C C . LEU A 1 474 ? -4.963 31.220 32.701 1.00 87.62 474 LEU A C 1
ATOM 3740 O O . LEU A 1 474 ? -4.725 31.441 33.889 1.00 87.62 474 LEU A O 1
ATOM 3744 N N . ALA A 1 475 ? -5.811 30.262 32.319 1.00 87.00 475 ALA A N 1
ATOM 3745 C CA . ALA A 1 475 ? -6.530 29.411 33.266 1.00 87.00 475 ALA A CA 1
ATOM 3746 C C . ALA A 1 475 ? -5.575 28.549 34.114 1.00 87.00 475 ALA A C 1
ATOM 3748 O O . ALA A 1 475 ? -5.769 28.417 35.324 1.00 87.00 475 ALA A O 1
ATOM 3749 N N . GLN A 1 476 ? -4.508 28.014 33.509 1.00 88.44 476 GLN A N 1
ATOM 3750 C CA . GLN A 1 476 ? -3.465 27.275 34.230 1.00 88.44 476 GLN A CA 1
ATOM 3751 C C . GLN A 1 476 ? -2.686 28.169 35.207 1.00 88.44 476 GLN A C 1
ATOM 3753 O O . GLN A 1 476 ? -2.396 27.736 36.321 1.00 88.44 476 GLN A O 1
ATOM 3758 N N . LEU A 1 477 ? -2.398 29.423 34.844 1.00 90.88 477 LEU A N 1
ATOM 3759 C CA . LEU A 1 477 ? -1.705 30.385 35.706 1.00 90.88 477 LEU A CA 1
ATOM 3760 C C . LEU A 1 477 ? -2.557 30.791 36.920 1.00 90.88 477 LEU A C 1
ATOM 3762 O O . LEU A 1 477 ? -2.044 30.882 38.036 1.00 90.88 477 LEU A O 1
ATOM 3766 N N . ILE A 1 478 ? -3.868 30.971 36.729 1.00 89.69 478 ILE A N 1
ATOM 3767 C CA . ILE A 1 478 ? -4.823 31.221 37.822 1.00 89.69 478 ILE A CA 1
ATOM 3768 C C . ILE A 1 478 ? -4.889 30.006 38.761 1.00 89.69 478 ILE A C 1
ATOM 3770 O O . ILE A 1 478 ? -4.819 30.182 39.977 1.00 89.69 478 ILE A O 1
ATOM 3774 N N . ALA A 1 479 ? -4.949 28.785 38.216 1.00 89.00 479 ALA A N 1
ATOM 3775 C CA . ALA A 1 479 ? -4.948 27.544 38.997 1.00 89.00 479 ALA A CA 1
ATOM 3776 C C . ALA A 1 479 ? -3.621 27.282 39.742 1.00 89.00 479 ALA A C 1
ATOM 3778 O O . ALA A 1 479 ? -3.621 26.665 40.809 1.00 89.00 479 ALA A O 1
ATOM 3779 N N . ALA A 1 480 ? -2.490 27.752 39.207 1.00 91.62 480 ALA A N 1
ATOM 3780 C CA . ALA A 1 480 ? -1.207 27.736 39.904 1.00 91.62 480 ALA A CA 1
ATOM 3781 C C . ALA A 1 480 ? -1.226 28.715 41.090 1.00 91.62 480 ALA A C 1
ATOM 3783 O O . ALA A 1 480 ? -0.986 28.319 42.231 1.00 91.62 480 ALA A O 1
ATOM 3784 N N . TYR A 1 481 ? -1.581 29.985 40.854 1.00 93.81 481 TYR A N 1
ATOM 3785 C CA . TYR A 1 481 ? -1.608 30.986 41.923 1.00 93.81 481 TYR A CA 1
ATOM 3786 C C . TYR A 1 481 ? -2.668 30.721 42.991 1.00 93.81 481 TYR A C 1
ATOM 3788 O O . TYR A 1 481 ? -2.423 31.049 44.149 1.00 93.81 481 TYR A O 1
ATOM 3796 N N . SER A 1 482 ? -3.801 30.084 42.678 1.00 91.00 482 SER A N 1
ATOM 3797 C CA . SER A 1 482 ? -4.827 29.783 43.689 1.00 91.00 482 SER A CA 1
ATOM 3798 C C . SER A 1 482 ? -4.320 28.898 44.836 1.00 91.00 482 SER A C 1
ATOM 3800 O O . SER A 1 482 ? -4.930 28.888 45.900 1.00 91.00 482 SER A O 1
ATOM 3802 N N . GLN A 1 483 ? -3.212 28.175 44.638 1.00 89.12 483 GLN A N 1
ATOM 3803 C CA . GLN A 1 483 ? -2.622 27.276 45.635 1.00 89.12 483 GLN A CA 1
ATOM 3804 C C . GLN A 1 483 ? -1.674 27.977 46.625 1.00 89.12 483 GLN A C 1
ATOM 3806 O O . GLN A 1 483 ? -1.437 27.440 47.702 1.00 89.12 483 GLN A O 1
ATOM 3811 N N . PHE A 1 484 ? -1.120 29.153 46.287 1.00 92.81 484 PHE A N 1
ATOM 3812 C CA . PHE A 1 484 ? -0.100 29.816 47.125 1.00 92.81 484 PHE A CA 1
ATOM 3813 C C . PHE A 1 484 ? -0.115 31.357 47.128 1.00 92.81 484 PHE A C 1
ATOM 3815 O O . PHE A 1 484 ? 0.518 31.967 47.986 1.00 92.81 484 PHE A O 1
ATOM 3822 N N . ASN A 1 485 ? -0.813 32.008 46.194 1.00 92.38 485 ASN A N 1
ATOM 3823 C CA . ASN A 1 485 ? -0.982 33.463 46.148 1.00 92.38 485 ASN A CA 1
ATOM 3824 C C . ASN A 1 485 ? -2.387 33.844 45.620 1.00 92.38 485 ASN A C 1
ATOM 3826 O O . ASN A 1 485 ? -2.540 34.213 44.448 1.00 92.38 485 ASN A O 1
ATOM 3830 N N . PRO A 1 486 ? -3.430 33.768 46.473 1.00 89.81 486 PRO A N 1
ATOM 3831 C CA . PRO A 1 486 ? -4.811 34.033 46.069 1.00 89.81 486 PRO A CA 1
ATOM 3832 C C . PRO A 1 486 ? -5.050 35.448 45.526 1.00 89.81 486 PRO A C 1
ATOM 3834 O O . PRO A 1 486 ? -5.837 35.612 44.597 1.00 89.81 486 PRO A O 1
ATOM 3837 N N . GLU A 1 487 ? -4.356 36.472 46.035 1.00 90.50 487 GLU A N 1
ATOM 3838 C CA . GLU A 1 487 ? -4.522 37.849 45.545 1.00 90.50 487 GLU A CA 1
ATOM 3839 C C . GLU A 1 487 ? -3.908 38.048 44.148 1.00 90.50 487 GLU A C 1
ATOM 3841 O O . GLU A 1 487 ? -4.503 38.740 43.313 1.00 90.50 487 GLU A O 1
ATOM 3846 N N . LYS A 1 488 ? -2.793 37.375 43.817 1.00 90.25 488 LYS A N 1
ATOM 3847 C CA . LYS A 1 488 ? -2.286 37.347 42.433 1.00 90.25 488 LYS A CA 1
ATOM 3848 C C . LYS A 1 488 ? -3.215 36.538 41.520 1.00 90.25 488 LYS A C 1
ATOM 3850 O O . LYS A 1 488 ? -3.507 37.007 40.423 1.00 90.25 488 LYS A O 1
ATOM 3855 N N . ALA A 1 489 ? -3.769 35.410 41.979 1.00 89.19 489 ALA A N 1
ATOM 3856 C CA . ALA A 1 489 ? -4.776 34.647 41.225 1.00 89.19 489 ALA A CA 1
ATOM 3857 C C . ALA A 1 489 ? -6.014 35.500 40.890 1.00 89.19 489 ALA A C 1
ATOM 3859 O O . ALA A 1 489 ? -6.420 35.594 39.733 1.00 89.19 489 ALA A O 1
ATOM 3860 N N . LYS A 1 490 ? -6.564 36.191 41.892 1.00 88.31 490 LYS A N 1
ATOM 3861 C CA . LYS A 1 490 ? -7.697 37.124 41.788 1.00 88.31 490 LYS A CA 1
ATOM 3862 C C . LYS A 1 490 ? -7.391 38.304 40.867 1.00 88.31 490 LYS A C 1
ATOM 3864 O O . LYS A 1 490 ? -8.229 38.662 40.043 1.00 88.31 490 LYS A O 1
ATOM 3869 N N . THR A 1 491 ? -6.184 38.862 40.933 1.00 90.62 491 THR A N 1
ATOM 3870 C CA . THR A 1 491 ? -5.738 39.936 40.029 1.00 90.62 491 THR A CA 1
ATOM 3871 C C . THR A 1 491 ? -5.656 39.460 38.578 1.00 90.62 491 THR A C 1
ATOM 3873 O O . THR A 1 491 ? -6.208 40.113 37.696 1.00 90.62 491 THR A O 1
ATOM 3876 N N . VAL A 1 492 ? -5.041 38.299 38.330 1.00 87.88 492 VAL A N 1
ATOM 3877 C CA . VAL A 1 492 ? -4.918 37.698 36.990 1.00 87.88 492 VAL A CA 1
ATOM 3878 C C . VAL A 1 492 ? -6.283 37.258 36.439 1.00 87.88 492 VAL A C 1
ATOM 3880 O O . VAL A 1 492 ? -6.532 37.410 35.246 1.00 87.88 492 VAL A O 1
ATOM 3883 N N . SER A 1 493 ? -7.213 36.808 37.290 1.00 87.44 493 SER A N 1
ATOM 3884 C CA . SER A 1 493 ? -8.562 36.389 36.869 1.00 87.44 493 SER A CA 1
ATOM 3885 C C . SER A 1 493 ? -9.394 37.494 36.207 1.00 87.44 493 SER A C 1
ATOM 3887 O O . SER A 1 493 ? -10.262 37.187 35.396 1.00 87.44 493 SER A O 1
ATOM 3889 N N . LYS A 1 494 ? -9.075 38.774 36.456 1.00 87.88 494 LYS A N 1
ATOM 3890 C CA . LYS A 1 494 ? -9.697 39.926 35.777 1.00 87.88 494 LYS A CA 1
ATOM 3891 C C . LYS A 1 494 ? -9.385 40.001 34.273 1.00 87.88 494 LYS A C 1
ATOM 3893 O O . LYS A 1 494 ? -9.993 40.808 33.584 1.00 87.88 494 LYS A O 1
ATOM 3898 N N . GLN A 1 495 ? -8.430 39.207 33.780 1.00 85.31 495 GLN A N 1
ATOM 3899 C CA . GLN A 1 495 ? -8.082 39.103 32.357 1.00 85.31 495 GLN A CA 1
ATOM 3900 C C . GLN A 1 495 ? -8.884 38.021 31.612 1.00 85.31 495 GLN A C 1
ATOM 3902 O O . GLN A 1 495 ? -8.693 37.850 30.410 1.00 85.31 495 GLN A O 1
ATOM 3907 N N . LEU A 1 496 ? -9.737 37.255 32.303 1.00 81.50 496 LEU A N 1
ATOM 3908 C CA . LEU A 1 496 ? -10.662 36.336 31.640 1.00 81.50 496 LEU A CA 1
ATOM 3909 C C . LEU A 1 496 ? -11.760 37.145 30.924 1.00 81.50 496 LEU A C 1
ATOM 3911 O O . LEU A 1 496 ? -12.263 38.107 31.512 1.00 81.50 496 LEU A O 1
ATOM 3915 N N . PRO A 1 497 ? -12.164 36.768 29.696 1.00 79.44 497 PRO A N 1
ATOM 3916 C CA . PRO A 1 497 ? -13.279 37.422 29.019 1.00 79.44 497 PRO A CA 1
ATOM 3917 C C . PRO A 1 497 ? -14.582 37.257 29.824 1.00 79.44 497 PRO A C 1
ATOM 3919 O O . PRO A 1 497 ? -14.753 36.255 30.531 1.00 79.44 497 PRO A O 1
ATOM 3922 N N . PRO A 1 498 ? -15.513 38.226 29.749 1.00 76.94 498 PRO A N 1
ATOM 3923 C CA . PRO A 1 498 ? -16.768 38.169 30.487 1.00 76.94 498 PRO A CA 1
ATOM 3924 C C . PRO A 1 498 ? -17.601 36.952 30.068 1.00 76.94 498 PRO A C 1
ATOM 3926 O O . PRO A 1 498 ? -17.622 36.555 28.904 1.00 76.94 498 PRO A O 1
ATOM 3929 N N . VAL A 1 499 ? -18.338 36.371 31.021 1.00 65.50 499 VAL A N 1
ATOM 3930 C CA . VAL A 1 499 ? -19.097 35.121 30.815 1.00 65.50 499 VAL A CA 1
ATOM 3931 C C . VAL A 1 499 ? -20.048 35.210 29.615 1.00 65.50 499 VAL A C 1
ATOM 3933 O O . VAL A 1 499 ? -20.144 34.254 28.854 1.00 65.50 499 VAL A O 1
ATOM 3936 N N . SER A 1 500 ? -20.672 36.371 29.396 1.00 66.88 500 SER A N 1
ATOM 3937 C CA . SER A 1 500 ? -21.564 36.656 28.263 1.00 66.88 500 SER A CA 1
ATOM 3938 C C . SER A 1 500 ? -20.905 36.534 26.883 1.00 66.88 500 SER A C 1
ATOM 3940 O O . SER A 1 500 ? -21.590 36.239 25.904 1.00 66.88 500 SER A O 1
ATOM 3942 N N . GLU A 1 501 ? -19.591 36.743 26.790 1.00 68.88 501 GLU A N 1
ATOM 3943 C CA . GLU A 1 501 ? -18.814 36.564 25.562 1.00 68.88 501 GLU A CA 1
ATOM 3944 C C . GLU A 1 501 ? -18.428 35.091 25.365 1.00 68.88 501 GLU A C 1
ATOM 3946 O O . GLU A 1 501 ? -18.550 34.566 24.261 1.00 68.88 501 GLU A O 1
ATOM 3951 N N . ILE A 1 502 ? -18.085 34.387 26.452 1.00 60.88 502 ILE A N 1
ATOM 3952 C CA . ILE A 1 502 ? -17.813 32.937 26.447 1.00 60.88 502 ILE A CA 1
ATOM 3953 C C . ILE A 1 502 ? -19.069 32.132 26.061 1.00 60.88 502 ILE A C 1
ATOM 3955 O O . ILE A 1 502 ? -18.969 31.127 25.360 1.00 60.88 502 ILE A O 1
ATOM 3959 N N . THR A 1 503 ? -20.261 32.567 26.480 1.00 59.75 503 THR A N 1
ATOM 3960 C CA . THR A 1 503 ? -21.539 31.906 26.150 1.00 59.75 503 THR A CA 1
ATOM 3961 C C . THR A 1 503 ? -22.106 32.288 24.779 1.00 59.75 503 THR A C 1
ATOM 3963 O O . THR A 1 503 ? -23.173 31.801 24.405 1.00 59.75 503 THR A O 1
ATOM 3966 N N . ARG A 1 504 ? -21.451 33.161 24.004 1.00 59.44 504 ARG A N 1
ATOM 3967 C CA . ARG A 1 504 ? -21.989 33.675 22.733 1.00 59.44 504 ARG A CA 1
ATOM 3968 C C . ARG A 1 504 ? -21.983 32.595 21.641 1.00 59.44 504 ARG A C 1
ATOM 3970 O O . ARG A 1 504 ? -21.002 32.422 20.926 1.00 59.44 504 ARG A O 1
ATOM 3977 N N . GLY A 1 505 ? -23.109 31.896 21.499 1.00 52.19 505 GLY A N 1
ATOM 3978 C CA . GLY A 1 505 ? -23.265 30.726 20.621 1.00 52.19 505 GLY A CA 1
ATOM 3979 C C . GLY A 1 505 ? -23.337 29.390 21.370 1.00 52.19 505 GLY A C 1
ATOM 3980 O O . GLY A 1 505 ? -23.471 28.345 20.738 1.00 52.19 505 GLY A O 1
ATOM 3981 N N . VAL A 1 506 ? -23.285 29.414 22.705 1.00 52.91 506 VAL A N 1
ATOM 3982 C CA . VAL A 1 506 ? -23.605 28.268 23.559 1.00 52.91 506 VAL A CA 1
ATOM 3983 C C . VAL A 1 506 ? -25.107 28.297 23.832 1.00 52.91 506 VAL A C 1
ATOM 3985 O O . VAL A 1 506 ? -25.573 29.063 24.671 1.00 52.91 506 VAL A O 1
ATOM 3988 N N . ASP A 1 507 ? -25.865 27.481 23.104 1.00 57.25 507 ASP A N 1
ATOM 3989 C CA . ASP A 1 507 ? -27.294 27.310 23.360 1.00 57.25 507 ASP A CA 1
ATOM 3990 C C . ASP A 1 507 ? -27.509 26.559 24.686 1.00 57.25 507 ASP A C 1
ATOM 3992 O O . ASP A 1 507 ? -27.156 25.383 24.825 1.00 57.25 507 ASP A O 1
ATOM 3996 N N . VAL A 1 508 ? -28.080 27.271 25.659 1.00 56.69 508 VAL A N 1
ATOM 3997 C CA . VAL A 1 508 ? -28.376 26.768 27.003 1.00 56.69 508 VAL A CA 1
ATOM 3998 C C . VAL A 1 508 ? -29.466 25.694 26.956 1.00 56.69 508 VAL A C 1
ATOM 4000 O O . VAL A 1 508 ? -29.326 24.682 27.640 1.00 56.69 508 VAL A O 1
ATOM 4003 N N . ASP A 1 509 ? -30.476 25.830 26.092 1.00 55.84 509 ASP A N 1
ATOM 4004 C CA . ASP A 1 509 ? -31.562 24.850 25.965 1.00 55.84 509 ASP A CA 1
ATOM 4005 C C . ASP A 1 509 ? -31.046 23.524 25.376 1.00 55.84 509 ASP A C 1
ATOM 4007 O O . ASP A 1 509 ? -31.405 22.437 25.843 1.00 55.84 509 ASP A O 1
ATOM 4011 N N . THR A 1 510 ? -30.119 23.577 24.411 1.00 52.75 510 THR A N 1
ATOM 4012 C CA . THR A 1 510 ? -29.389 22.387 23.926 1.00 52.75 510 THR A CA 1
ATOM 4013 C C . THR A 1 510 ? -28.523 21.754 25.026 1.00 52.75 510 THR A C 1
ATOM 4015 O O . THR A 1 510 ? -28.402 20.526 25.095 1.00 52.75 510 THR A O 1
ATOM 4018 N N . LEU A 1 511 ? -27.932 22.550 25.920 1.00 47.59 511 LEU A N 1
ATOM 4019 C CA . LEU A 1 511 ? -27.086 22.047 27.009 1.00 47.59 511 LEU A CA 1
ATOM 4020 C C . LEU A 1 511 ? -27.897 21.408 28.146 1.00 47.59 511 LEU A C 1
ATOM 4022 O O . LEU A 1 511 ? -27.518 20.339 28.625 1.00 47.59 511 LEU A O 1
ATOM 4026 N N . GLU A 1 512 ? -29.034 21.991 28.527 1.00 50.81 512 GLU A N 1
ATOM 4027 C CA . GLU A 1 512 ? -29.934 21.435 29.549 1.00 50.81 512 GLU A CA 1
ATOM 4028 C C . GLU A 1 512 ? -30.743 20.232 29.034 1.00 50.81 512 GLU A C 1
ATOM 4030 O O . GLU A 1 512 ? -30.970 19.270 29.774 1.00 50.81 512 GLU A O 1
ATOM 4035 N N . SER A 1 513 ? -31.104 20.206 27.745 1.00 49.47 513 SER A N 1
ATOM 4036 C CA . SER A 1 513 ? -31.724 19.028 27.114 1.00 49.47 513 SER A CA 1
ATOM 4037 C C . SER A 1 513 ? -30.738 17.876 26.849 1.00 49.47 513 SER A C 1
ATOM 4039 O O . SER A 1 513 ? -31.166 16.722 26.693 1.00 49.47 513 SER A O 1
ATOM 4041 N N . THR A 1 514 ? -29.422 18.129 26.887 1.00 43.66 514 THR A N 1
ATOM 4042 C CA . THR A 1 514 ? -28.375 17.092 26.816 1.00 43.66 514 THR A CA 1
ATOM 4043 C C . THR A 1 514 ? -28.340 16.269 28.111 1.00 43.66 514 THR A C 1
ATOM 4045 O O . THR A 1 514 ? -27.536 16.478 29.018 1.00 43.66 514 THR A O 1
ATOM 4048 N N . SER A 1 515 ? -29.241 15.286 28.185 1.00 36.81 515 SER A N 1
ATOM 4049 C CA . SER A 1 515 ? -29.477 14.439 29.360 1.00 36.81 515 SER A CA 1
ATOM 4050 C C . SER A 1 515 ? -28.202 13.797 29.928 1.00 36.81 515 SER A C 1
ATOM 4052 O O . SER A 1 515 ? -27.700 12.795 29.414 1.00 36.81 515 SER A O 1
ATOM 4054 N N . TRP A 1 516 ? -27.740 14.315 31.070 1.00 36.72 516 TRP A N 1
ATOM 4055 C CA . TRP A 1 516 ? -26.672 13.747 31.901 1.00 36.72 516 TRP A CA 1
ATOM 4056 C C . TRP A 1 516 ? -27.097 12.410 32.543 1.00 36.72 516 TRP A C 1
ATOM 4058 O O . TRP A 1 516 ? -27.394 12.313 33.737 1.00 36.72 516 TRP A O 1
ATOM 4068 N N . THR A 1 517 ? -27.125 11.324 31.766 1.00 34.31 517 THR A N 1
ATOM 4069 C CA . THR A 1 517 ? -27.531 9.992 32.250 1.00 34.31 517 THR A CA 1
ATOM 4070 C C . THR A 1 517 ? -26.440 9.279 33.063 1.00 34.31 517 THR A C 1
ATOM 4072 O O . THR A 1 517 ? -26.047 8.165 32.722 1.00 34.31 517 THR A O 1
ATOM 4075 N N . MET A 1 518 ? -25.963 9.889 34.156 1.00 35.75 518 MET A N 1
ATOM 4076 C CA . MET A 1 518 ? -25.109 9.251 35.173 1.00 35.75 518 MET A CA 1
ATOM 4077 C C . MET A 1 518 ? -25.276 9.898 36.571 1.00 35.75 518 MET A C 1
ATOM 4079 O O . MET A 1 518 ? -24.401 10.606 37.054 1.00 35.75 518 MET A O 1
ATOM 4083 N N . GLY A 1 519 ? -26.360 9.552 37.285 1.00 30.59 519 GLY A N 1
ATOM 4084 C CA . GLY A 1 519 ? -26.215 9.289 38.729 1.00 30.59 519 GLY A CA 1
ATOM 4085 C C . GLY A 1 519 ? -26.956 10.128 39.783 1.00 30.59 519 GLY A C 1
ATOM 4086 O O . GLY A 1 519 ? -26.341 10.463 40.790 1.00 30.59 519 GLY A O 1
ATOM 4087 N N . THR A 1 520 ? -28.279 10.314 39.697 1.00 28.70 520 THR A N 1
ATOM 4088 C CA . THR A 1 520 ? -29.111 10.595 40.895 1.00 28.70 520 THR A CA 1
ATOM 4089 C C . THR A 1 520 ? -30.294 9.623 41.022 1.00 28.70 520 THR A C 1
ATOM 4091 O O . THR A 1 520 ? -31.125 9.480 40.128 1.00 28.70 520 THR A O 1
ATOM 4094 N N . ARG A 1 521 ? -30.376 8.908 42.157 1.00 29.52 521 ARG A N 1
ATOM 4095 C CA . ARG A 1 521 ? -31.512 8.042 42.541 1.00 29.52 521 ARG A CA 1
ATOM 4096 C C . ARG A 1 521 ? -31.862 8.222 44.020 1.00 29.52 521 ARG A C 1
ATOM 4098 O O . ARG A 1 521 ? -31.381 7.464 44.853 1.00 29.52 521 ARG A O 1
ATOM 4105 N N . TYR A 1 522 ? -32.714 9.200 44.305 1.00 30.61 522 TYR A N 1
ATOM 4106 C CA . TYR A 1 522 ? -33.478 9.437 45.544 1.00 30.61 522 TYR A CA 1
ATOM 4107 C C . TYR A 1 522 ? -34.355 10.675 45.232 1.00 30.61 522 TYR A C 1
ATOM 4109 O O . TYR A 1 522 ? -33.829 11.601 44.628 1.00 30.61 522 TYR A O 1
ATOM 4117 N N . ILE A 1 523 ? -35.668 10.787 45.488 1.00 30.98 523 ILE A N 1
ATOM 4118 C CA . ILE A 1 523 ? -36.701 9.992 46.201 1.00 30.98 523 ILE A CA 1
ATOM 4119 C C . ILE A 1 523 ? -38.000 9.978 45.339 1.00 30.98 523 ILE A C 1
ATOM 4121 O O . ILE A 1 523 ? -38.122 10.776 44.413 1.00 30.98 523 ILE A O 1
ATOM 4125 N N . LYS A 1 524 ? -39.006 9.126 45.626 1.00 28.44 524 LYS A N 1
ATOM 4126 C CA . LYS A 1 524 ? -40.390 9.318 45.120 1.00 28.44 524 LYS A CA 1
ATOM 4127 C C . LYS A 1 524 ? -41.466 8.813 46.106 1.00 28.44 524 LYS A C 1
ATOM 4129 O O . LYS A 1 524 ? -41.277 7.737 46.666 1.00 28.44 524 LYS A O 1
ATOM 4134 N N . ARG A 1 525 ? -42.610 9.531 46.178 1.00 29.73 525 ARG A N 1
ATOM 4135 C CA . ARG A 1 525 ? -43.836 9.317 47.013 1.00 29.73 525 ARG A CA 1
ATOM 4136 C C . ARG A 1 525 ? -43.663 9.665 48.511 1.00 29.73 525 ARG A C 1
ATOM 4138 O O . ARG A 1 525 ? -42.706 9.194 49.107 1.00 29.73 525 ARG A O 1
ATOM 4145 N N . GLY A 1 526 ? -44.514 10.454 49.195 1.00 27.92 526 GLY A N 1
ATOM 4146 C CA . GLY A 1 526 ? -45.647 11.331 48.792 1.00 27.92 526 GLY A CA 1
ATOM 4147 C C . GLY A 1 526 ? -47.000 10.634 48.527 1.00 27.92 526 GLY A C 1
ATOM 4148 O O . GLY A 1 526 ? -46.995 9.581 47.895 1.00 27.92 526 GLY A O 1
ATOM 4149 N N . GLY A 1 527 ? -48.183 11.159 48.904 1.00 28.25 527 GLY A N 1
ATOM 4150 C CA . GLY A 1 527 ? -48.565 12.415 49.609 1.00 28.25 527 GLY A CA 1
ATOM 4151 C C . GLY A 1 527 ? -49.999 12.887 49.219 1.00 28.25 527 GLY A C 1
ATOM 4152 O O . GLY A 1 527 ? -50.411 12.541 48.115 1.00 28.25 527 GLY A O 1
ATOM 4153 N N . LYS A 1 528 ? -50.757 13.609 50.086 1.00 28.48 528 LYS A N 1
ATOM 4154 C CA . LYS A 1 528 ? -52.125 14.197 49.859 1.00 28.48 528 LYS A CA 1
ATOM 4155 C C . LYS A 1 528 ? -52.724 14.895 51.115 1.00 28.48 528 LYS A C 1
ATOM 4157 O O . LYS A 1 528 ? -52.776 14.228 52.142 1.00 28.48 528 LYS A O 1
ATOM 4162 N N . SER A 1 529 ? -53.295 16.108 50.980 1.00 28.50 529 SER A N 1
ATOM 4163 C CA . SER A 1 529 ? -54.649 16.528 51.465 1.00 28.50 529 SER A CA 1
ATOM 4164 C C . SER A 1 529 ? -54.888 18.050 51.305 1.00 28.50 529 SER A C 1
ATOM 4166 O O . SER A 1 529 ? -54.012 18.829 51.668 1.00 28.50 529 SER A O 1
ATOM 4168 N N . GLU A 1 530 ? -56.070 18.469 50.834 1.00 26.58 530 GLU A N 1
ATOM 4169 C CA . GLU A 1 530 ? -56.544 19.878 50.757 1.00 26.58 530 GLU A CA 1
ATOM 4170 C C . GLU A 1 530 ? -57.707 20.111 51.753 1.00 26.58 530 GLU A C 1
ATOM 4172 O O . GLU A 1 530 ? -58.264 19.122 52.242 1.00 26.58 530 GLU A O 1
ATOM 4177 N N . PRO A 1 531 ? -58.075 21.370 52.094 1.00 34.75 531 PRO A N 1
ATOM 4178 C CA . PRO A 1 531 ? -59.150 22.057 51.343 1.00 34.75 531 PRO A CA 1
ATOM 4179 C C . PRO A 1 531 ? -58.990 23.599 51.190 1.00 34.75 531 PRO A C 1
ATOM 4181 O O . PRO A 1 531 ? -58.072 24.210 51.729 1.00 34.75 531 PRO A O 1
ATOM 4184 N N . THR A 1 532 ? -59.912 24.247 50.459 1.00 28.83 532 THR A N 1
ATOM 4185 C CA . THR A 1 532 ? -60.070 25.724 50.312 1.00 28.83 532 THR A CA 1
ATOM 4186 C C . THR A 1 532 ? -61.547 26.117 50.527 1.00 28.83 532 THR A C 1
ATOM 4188 O O . THR A 1 532 ? -62.402 25.259 50.301 1.00 28.83 53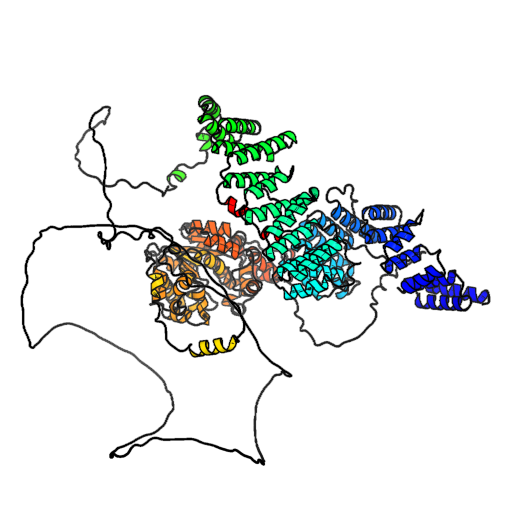2 THR A O 1
ATOM 4191 N N . PRO A 1 533 ? -61.889 27.340 51.002 1.00 41.62 533 PRO A N 1
ATOM 4192 C CA . PRO A 1 533 ? -61.865 28.599 50.216 1.00 41.62 533 PRO A CA 1
ATOM 4193 C C . PRO A 1 533 ? -61.189 29.774 50.979 1.00 41.62 533 PRO A C 1
ATOM 4195 O O . PRO A 1 533 ? -61.085 29.739 52.194 1.00 41.62 533 PRO A O 1
ATOM 4198 N N . GLY A 1 534 ? -60.573 30.797 50.366 1.00 30.56 534 GLY A N 1
ATOM 4199 C CA . GLY A 1 534 ? -61.165 31.833 49.499 1.00 30.56 534 GLY A CA 1
ATOM 4200 C C . GLY A 1 534 ? -61.641 33.018 50.366 1.00 30.56 534 GLY A C 1
ATOM 4201 O O . GLY A 1 534 ? -62.464 32.806 51.240 1.00 30.56 534 GLY A O 1
ATOM 4202 N N . LYS A 1 535 ? -61.201 34.277 50.221 1.00 29.48 535 LYS A N 1
ATOM 4203 C CA . LYS A 1 535 ? -60.335 34.997 49.248 1.00 29.48 535 LYS A CA 1
ATOM 4204 C C . LYS A 1 535 ? -59.429 35.979 50.061 1.00 29.48 535 LYS A C 1
ATOM 4206 O O . LYS A 1 535 ? -59.631 36.081 51.261 1.00 29.48 535 LYS A O 1
ATOM 4211 N N . PHE A 1 536 ? -58.447 36.744 49.563 1.00 27.75 536 PHE A N 1
ATOM 4212 C CA . PHE A 1 536 ? -57.908 37.009 48.212 1.00 27.75 536 PHE A CA 1
ATOM 4213 C C . PHE A 1 536 ? -56.393 37.382 48.332 1.00 27.75 536 PHE A C 1
ATOM 4215 O O . PHE A 1 536 ? -55.714 36.790 49.162 1.00 27.75 536 PHE A O 1
ATOM 4222 N N . GLY A 1 537 ? -55.854 38.318 47.527 1.00 28.08 537 GLY A N 1
ATOM 4223 C CA . GLY A 1 537 ? -54.746 39.239 47.897 1.00 28.08 537 GLY A CA 1
ATOM 4224 C C . GLY A 1 537 ? -53.470 38.678 48.558 1.00 28.08 537 GLY A C 1
ATOM 4225 O O . GLY A 1 537 ? -53.053 39.190 49.592 1.00 28.08 537 GLY A O 1
ATOM 4226 N N . LYS A 1 538 ? -52.863 37.626 47.999 1.00 24.75 538 LYS A N 1
ATOM 4227 C CA . LYS A 1 538 ? -51.774 36.845 48.630 1.00 24.75 538 LYS A CA 1
ATOM 4228 C C . LYS A 1 538 ? -50.361 37.404 48.367 1.00 24.75 538 LYS A C 1
ATOM 4230 O O . LYS A 1 538 ? -50.148 37.923 47.278 1.00 24.75 538 LYS A O 1
ATOM 4235 N N . SER A 1 539 ? -49.311 37.188 49.178 1.00 26.81 539 SER A N 1
ATOM 4236 C CA . SER A 1 539 ? -49.132 36.886 50.626 1.00 26.81 539 SER A CA 1
ATOM 4237 C C . SER A 1 539 ? -47.609 36.950 50.959 1.00 26.81 539 SER A C 1
ATOM 4239 O O . SER A 1 539 ? -46.828 36.587 50.079 1.00 26.81 539 SER A O 1
ATOM 4241 N N . PRO A 1 540 ? -47.152 37.349 52.173 1.00 40.62 540 PRO A N 1
ATOM 4242 C CA . PRO A 1 540 ? -45.718 37.577 52.471 1.00 40.62 540 PRO A CA 1
ATOM 4243 C C . PRO A 1 540 ? -45.090 36.691 53.585 1.00 40.62 540 PRO A C 1
ATOM 4245 O O . PRO A 1 540 ? -45.813 36.093 54.375 1.00 40.62 540 PRO A O 1
ATOM 4248 N N . SER A 1 541 ? -43.748 36.763 53.739 1.00 28.12 541 SER A N 1
ATOM 4249 C CA . SER A 1 541 ? -42.917 36.395 54.932 1.00 28.12 541 SER A CA 1
ATOM 4250 C C . SER A 1 541 ? -42.919 34.921 55.426 1.00 28.12 541 SER A C 1
ATOM 4252 O O . SER A 1 541 ? -43.804 34.154 55.077 1.00 28.12 541 SER A O 1
ATOM 4254 N N . GLY A 1 542 ? -41.957 34.425 56.229 1.00 26.55 542 GLY A N 1
ATOM 4255 C CA . GLY A 1 542 ? -40.627 34.948 56.614 1.00 26.55 542 GLY A CA 1
ATOM 4256 C C . GLY A 1 542 ? -40.042 34.319 57.908 1.00 26.55 542 GLY A C 1
ATOM 4257 O O . GLY A 1 542 ? -40.750 34.253 58.901 1.00 26.55 542 GLY A O 1
ATOM 4258 N N . THR A 1 543 ? -38.742 33.954 57.898 1.00 25.58 543 THR A N 1
ATOM 4259 C CA . THR A 1 543 ? -37.793 33.770 59.050 1.00 25.58 543 THR A CA 1
ATOM 4260 C C . THR A 1 543 ? -38.065 32.769 60.210 1.00 25.58 543 THR A C 1
ATOM 4262 O O . THR A 1 543 ? -39.195 32.560 60.621 1.00 25.58 543 THR A O 1
ATOM 4265 N N . GLY A 1 544 ? -36.974 32.236 60.803 1.00 25.17 544 GLY A N 1
ATOM 4266 C CA . GLY A 1 544 ? -36.913 31.470 62.077 1.00 25.17 544 GLY A CA 1
ATOM 4267 C C . GLY A 1 544 ? -36.854 29.932 61.911 1.00 25.17 544 GLY A C 1
ATOM 4268 O O . GLY A 1 544 ? -37.590 29.397 61.090 1.00 25.17 544 GLY A O 1
ATOM 4269 N N . GLU A 1 545 ? -35.920 29.141 62.475 1.00 25.80 545 GLU A N 1
ATOM 4270 C CA . GLU A 1 545 ? -35.424 28.964 63.874 1.00 25.80 545 GLU A CA 1
ATOM 4271 C C . GLU A 1 545 ? -36.322 28.033 64.734 1.00 25.80 545 GLU A C 1
ATOM 4273 O O . GLU A 1 545 ? -37.538 28.167 64.696 1.00 25.80 545 GLU A O 1
ATOM 4278 N N . GLU A 1 546 ? -35.835 27.040 65.509 1.00 26.62 546 GLU A N 1
ATOM 4279 C CA . GLU A 1 546 ? -34.472 26.487 65.721 1.00 26.62 546 GLU A CA 1
ATOM 4280 C C . GLU A 1 546 ? -34.525 25.073 66.416 1.00 26.62 546 GLU A C 1
ATOM 4282 O O . GLU A 1 546 ? -35.604 24.536 66.653 1.00 26.62 546 GLU A O 1
ATOM 4287 N N . LEU A 1 547 ? -33.358 24.510 66.798 1.00 26.75 547 LEU A N 1
ATOM 4288 C CA . LEU A 1 547 ? -33.083 23.513 67.873 1.00 26.75 547 LEU A CA 1
ATOM 4289 C C . LEU A 1 547 ? -33.326 21.974 67.729 1.00 26.75 547 LEU A C 1
ATOM 4291 O O . LEU A 1 547 ? -34.437 21.486 67.590 1.00 26.75 547 LEU A O 1
ATOM 4295 N N . ILE A 1 548 ? -32.244 21.225 68.064 1.00 28.94 548 ILE A N 1
ATOM 4296 C CA . ILE A 1 548 ? -32.187 20.009 68.939 1.00 28.94 548 ILE A CA 1
ATOM 4297 C C . ILE A 1 548 ? -32.798 18.677 68.382 1.00 28.94 548 ILE A C 1
ATOM 4299 O O . ILE A 1 548 ? -33.927 18.632 67.934 1.00 28.94 548 ILE A O 1
ATOM 4303 N N . GLN A 1 549 ? -32.150 17.488 68.390 1.00 27.95 549 GLN A N 1
ATOM 4304 C CA . GLN A 1 549 ? -31.198 16.884 69.352 1.00 27.95 549 GLN A CA 1
ATOM 4305 C C . GLN A 1 549 ? -30.194 15.851 68.732 1.00 27.95 549 GLN A C 1
ATOM 4307 O O . GLN A 1 549 ? -30.142 15.621 67.529 1.00 27.95 549 GLN A O 1
ATOM 4312 N N . LYS A 1 550 ? -29.361 15.210 69.577 1.00 27.31 550 LYS A N 1
ATOM 4313 C CA . LYS A 1 550 ? -28.190 14.354 69.249 1.00 27.31 550 LYS A CA 1
ATOM 4314 C C . LYS A 1 550 ? -28.457 12.846 69.492 1.00 27.31 550 LYS A C 1
ATOM 4316 O O . LYS A 1 550 ? -29.013 12.552 70.545 1.00 27.31 550 LYS A O 1
ATOM 4321 N N . LYS A 1 551 ? -27.869 11.909 68.700 1.00 27.91 551 LYS A N 1
ATOM 4322 C CA . LYS A 1 551 ? -26.994 10.785 69.200 1.00 27.91 551 LYS A CA 1
ATOM 4323 C C . LYS A 1 551 ? -26.460 9.740 68.170 1.00 27.91 551 LYS A C 1
ATOM 4325 O O . LYS A 1 551 ? -27.177 8.944 67.586 1.00 27.91 551 LYS A O 1
ATOM 4330 N N . LYS A 1 552 ? -25.122 9.702 68.094 1.00 26.08 552 LYS A N 1
ATOM 4331 C CA . LYS A 1 552 ? -24.123 8.626 67.826 1.00 26.08 552 LYS A CA 1
ATOM 4332 C C . LYS A 1 552 ? -24.524 7.136 67.531 1.00 26.08 552 LYS A C 1
ATOM 4334 O O . LYS A 1 552 ? -24.905 6.414 68.438 1.00 26.08 552 LYS A O 1
ATOM 4339 N N . ARG A 1 553 ? -24.026 6.647 66.370 1.00 27.95 553 ARG A N 1
ATOM 4340 C CA . ARG A 1 553 ? -23.084 5.493 66.126 1.00 27.95 553 ARG A CA 1
ATOM 4341 C C . ARG A 1 553 ? -23.475 3.975 66.202 1.00 27.95 553 ARG A C 1
ATOM 4343 O O . ARG A 1 553 ? -23.558 3.409 67.279 1.00 27.95 553 ARG A O 1
ATOM 4350 N N . LYS A 1 554 ? -23.232 3.312 65.042 1.00 29.14 554 LYS A N 1
ATOM 4351 C CA . LYS A 1 554 ? -22.396 2.088 64.758 1.00 29.14 554 LYS A CA 1
ATOM 4352 C C . LYS A 1 554 ? -22.934 0.626 64.869 1.00 29.14 554 LYS A C 1
ATOM 4354 O O . LYS A 1 554 ? -22.999 0.087 65.959 1.00 29.14 554 LYS A O 1
ATOM 4359 N N . HIS A 1 555 ? -22.912 -0.062 63.701 1.00 31.31 555 HIS A N 1
ATOM 4360 C CA . HIS A 1 555 ? -22.600 -1.504 63.433 1.00 31.31 555 HIS A CA 1
ATOM 4361 C C . HIS A 1 555 ? -23.484 -2.610 64.072 1.00 31.31 555 HIS A C 1
ATOM 4363 O O . HIS A 1 555 ? -24.073 -2.403 65.115 1.00 31.31 555 HIS A O 1
ATOM 4369 N N . LYS A 1 556 ? -23.623 -3.848 63.550 1.00 31.94 556 LYS A N 1
ATOM 4370 C CA . LYS A 1 556 ? -23.067 -4.632 62.395 1.00 31.94 556 LYS A CA 1
ATOM 4371 C C . LYS A 1 556 ? -24.260 -5.452 61.781 1.00 31.94 556 LYS A C 1
ATOM 4373 O O . LYS A 1 556 ? -25.384 -5.041 62.014 1.00 31.94 556 LYS A O 1
ATOM 4378 N N . LYS A 1 557 ? -24.226 -6.542 60.985 1.00 31.75 557 LYS A N 1
ATOM 4379 C CA . LYS A 1 557 ? -23.253 -7.527 60.433 1.00 31.75 557 LYS A CA 1
ATOM 4380 C C . LYS A 1 557 ? -23.839 -8.069 59.091 1.00 31.75 557 LYS A C 1
ATOM 4382 O O . LYS A 1 557 ? -25.057 -8.120 58.964 1.00 31.75 557 LYS A O 1
ATOM 4387 N N . GLY A 1 558 ? -23.030 -8.501 58.111 1.00 32.72 558 GLY A N 1
ATOM 4388 C CA . GLY A 1 558 ? -23.520 -9.106 56.843 1.00 32.72 558 GLY A CA 1
ATOM 4389 C C . GLY A 1 558 ? -23.826 -10.620 56.915 1.00 32.72 558 GLY A C 1
ATOM 4390 O O . GLY A 1 558 ? -23.434 -11.272 57.883 1.00 32.72 558 GLY A O 1
ATOM 4391 N N . LYS A 1 559 ? -24.486 -11.194 55.887 1.00 40.12 559 LYS A N 1
ATOM 4392 C CA . LYS A 1 559 ? -24.801 -12.644 55.755 1.00 40.12 559 LYS A CA 1
ATOM 4393 C C . LYS A 1 559 ? -24.077 -13.314 54.569 1.00 40.12 559 LYS A C 1
ATOM 4395 O O . LYS A 1 559 ? -23.820 -12.666 53.559 1.00 40.12 559 LYS A O 1
ATOM 4400 N N . LEU A 1 560 ? -23.778 -14.614 54.700 1.00 48.94 560 LEU A N 1
ATOM 4401 C CA . LEU A 1 560 ? -23.075 -15.450 53.708 1.00 48.94 560 LEU A CA 1
ATOM 4402 C C . LEU A 1 560 ? -24.036 -16.319 52.846 1.00 48.94 560 LEU A C 1
ATOM 4404 O O . LEU A 1 560 ? -25.208 -16.455 53.202 1.00 48.94 560 LEU A O 1
ATOM 4408 N N . PRO A 1 561 ? -23.568 -16.917 51.723 1.00 49.41 561 PRO A N 1
ATOM 4409 C CA . PRO A 1 561 ? -24.375 -17.782 50.846 1.00 49.41 561 PRO A CA 1
ATOM 4410 C C . PRO A 1 561 ? -24.687 -19.189 51.401 1.00 49.41 561 PRO A C 1
ATOM 4412 O O . PRO A 1 561 ? -24.036 -19.681 52.315 1.00 49.41 561 PRO A O 1
ATOM 4415 N N . LYS A 1 562 ? -25.674 -19.857 50.782 1.00 51.34 562 LYS A N 1
ATOM 4416 C CA . LYS A 1 562 ? -26.495 -20.949 51.355 1.00 51.34 562 LYS A CA 1
ATOM 4417 C C . LYS A 1 562 ? -25.839 -22.306 51.701 1.00 51.34 562 LYS A C 1
ATOM 4419 O O . LYS A 1 562 ? -26.528 -23.105 52.316 1.00 51.34 562 LYS A O 1
ATOM 4424 N N . ASN A 1 563 ? -24.574 -22.570 51.365 1.00 52.91 563 ASN A N 1
ATOM 4425 C CA . ASN A 1 563 ? -23.864 -23.803 51.763 1.00 52.91 563 ASN A CA 1
ATOM 4426 C C . ASN A 1 563 ? -22.576 -23.437 52.519 1.00 52.91 563 ASN A C 1
ATOM 4428 O O . ASN A 1 563 ? -21.481 -23.485 51.958 1.00 52.91 563 ASN A O 1
ATOM 4432 N N . TYR A 1 564 ? -22.727 -23.023 53.776 1.00 46.66 564 TYR A N 1
ATOM 4433 C CA . TYR A 1 564 ? -21.628 -22.729 54.693 1.00 46.66 564 TYR A CA 1
ATOM 4434 C C . TYR A 1 564 ? -21.834 -23.536 55.977 1.00 46.66 564 TYR A C 1
ATOM 4436 O O . TYR A 1 564 ? -22.771 -23.264 56.726 1.00 46.66 564 TYR A O 1
ATOM 4444 N N . ASP A 1 565 ? -20.977 -24.532 56.192 1.00 55.25 565 ASP A N 1
ATOM 4445 C CA . ASP A 1 565 ? -20.867 -25.244 57.464 1.00 55.25 565 ASP A CA 1
ATOM 4446 C C . ASP A 1 565 ? -19.958 -24.416 58.395 1.00 55.25 565 ASP A C 1
ATOM 4448 O O . ASP A 1 565 ? -18.813 -24.144 58.019 1.00 55.25 565 ASP A O 1
ATOM 4452 N N . PRO A 1 566 ? -20.442 -23.956 59.563 1.00 53.84 566 PRO A N 1
ATOM 4453 C CA . PRO A 1 566 ? -19.654 -23.134 60.475 1.00 53.84 566 PRO A CA 1
ATOM 4454 C C . PRO A 1 566 ? -18.597 -23.918 61.271 1.00 53.84 566 PRO A C 1
ATOM 4456 O O . PRO A 1 566 ? -17.793 -23.281 61.947 1.00 53.84 566 PRO A O 1
ATOM 4459 N N . ASN A 1 567 ? -18.582 -25.256 61.210 1.00 53.31 567 ASN A N 1
ATOM 4460 C CA . ASN A 1 567 ? -17.671 -26.108 61.987 1.00 53.31 567 ASN A CA 1
ATOM 4461 C C . ASN A 1 567 ? -16.427 -26.571 61.200 1.00 53.31 567 ASN A C 1
ATOM 4463 O O . ASN A 1 567 ? -15.661 -27.395 61.699 1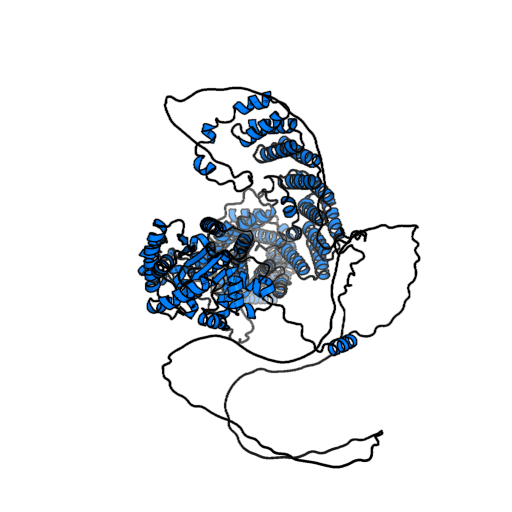.00 53.31 567 ASN A O 1
ATOM 4467 N N . VAL A 1 568 ? -16.211 -26.060 59.982 1.00 50.62 568 VAL A N 1
ATOM 4468 C CA . VAL A 1 568 ? -15.031 -26.367 59.156 1.00 50.62 568 VAL A CA 1
ATOM 4469 C C . VAL A 1 568 ? -14.306 -25.074 58.789 1.00 50.62 568 VAL A C 1
ATOM 4471 O O . VAL A 1 568 ? -14.873 -24.204 58.123 1.00 50.62 568 VAL A O 1
ATOM 4474 N N . ASP A 1 569 ? -13.039 -24.954 59.194 1.00 47.91 569 ASP A N 1
ATOM 4475 C CA . ASP A 1 569 ? -12.224 -23.778 58.879 1.00 47.91 569 ASP A CA 1
ATOM 4476 C C . ASP A 1 569 ? -12.036 -23.608 57.354 1.00 47.91 569 ASP A C 1
ATOM 4478 O O . ASP A 1 569 ? -11.743 -24.582 56.649 1.00 47.91 569 ASP A O 1
ATOM 4482 N N . PRO A 1 570 ? -12.193 -22.389 56.798 1.00 47.97 570 PRO A N 1
ATOM 4483 C CA . PRO A 1 570 ? -12.060 -22.174 55.360 1.00 47.97 570 PRO A CA 1
ATOM 4484 C C . PRO A 1 570 ? -10.634 -22.415 54.842 1.00 47.97 570 PRO A C 1
ATOM 4486 O O . PRO A 1 570 ? -9.688 -21.805 55.330 1.00 47.97 570 PRO A O 1
ATOM 4489 N N . ASP A 1 571 ? -10.521 -23.218 53.776 1.00 49.53 571 ASP A N 1
ATOM 4490 C CA . ASP A 1 571 ? -9.304 -23.461 52.975 1.00 49.53 571 ASP A CA 1
ATOM 4491 C C . ASP A 1 571 ? -8.369 -22.224 52.898 1.00 49.53 571 ASP A C 1
ATOM 4493 O O . ASP A 1 571 ? -8.721 -21.237 52.231 1.00 49.53 571 ASP A O 1
ATOM 4497 N N . PRO A 1 572 ? -7.176 -22.264 53.532 1.00 56.12 572 PRO A N 1
ATOM 4498 C CA . PRO A 1 572 ? -6.236 -21.146 53.549 1.00 56.12 572 PRO A CA 1
ATOM 4499 C C . PRO A 1 572 ? -5.747 -20.695 52.169 1.00 56.12 572 PRO A C 1
ATOM 4501 O O . PRO A 1 572 ? -5.290 -19.564 52.040 1.00 56.12 572 PRO A O 1
ATOM 4504 N N . GLU A 1 573 ? -5.860 -21.519 51.124 1.00 51.84 573 GLU A N 1
ATOM 4505 C CA . GLU A 1 573 ? -5.429 -21.185 49.759 1.00 51.84 573 GLU A CA 1
ATOM 4506 C C . GLU A 1 573 ? -6.559 -20.581 48.905 1.00 51.84 573 GLU A C 1
ATOM 4508 O O . GLU A 1 573 ? -6.386 -20.290 47.714 1.00 51.84 573 GLU A O 1
ATOM 4513 N N . ARG A 1 574 ? -7.750 -20.373 49.482 1.00 56.53 574 ARG A N 1
ATOM 4514 C CA . ARG A 1 574 ? -8.963 -19.985 48.743 1.00 56.53 574 ARG A CA 1
ATOM 4515 C C . ARG A 1 574 ? -8.871 -18.627 48.040 1.00 56.53 574 ARG A C 1
ATOM 4517 O O . ARG A 1 574 ? -9.603 -18.417 47.067 1.00 56.53 574 ARG A O 1
ATOM 4524 N N . TRP A 1 575 ? -7.981 -17.742 48.491 1.00 47.97 575 TRP A N 1
ATOM 4525 C CA . TRP A 1 575 ? -7.688 -16.432 47.892 1.00 47.97 575 TRP A CA 1
ATOM 4526 C C . TRP A 1 575 ? -6.563 -16.468 46.842 1.00 47.97 575 TRP A C 1
ATOM 4528 O O . TRP A 1 575 ? -6.471 -15.545 46.035 1.00 47.97 575 TRP A O 1
ATOM 4538 N N . LEU A 1 576 ? -5.770 -17.544 46.765 1.00 45.78 576 LEU A N 1
ATOM 4539 C CA . LEU A 1 576 ? -4.730 -17.694 45.744 1.00 45.78 576 LEU A CA 1
ATOM 4540 C C . LEU A 1 576 ? -5.329 -18.014 44.360 1.00 45.78 576 LEU A C 1
ATOM 4542 O O . LEU A 1 576 ? -6.344 -18.726 44.265 1.00 45.78 576 LEU A O 1
ATOM 4546 N N . PRO A 1 577 ? -4.701 -17.574 43.255 1.00 49.12 577 PRO A N 1
ATOM 4547 C CA . PRO A 1 577 ? -5.021 -18.046 41.913 1.00 49.12 577 PRO A CA 1
ATOM 4548 C C . PRO A 1 577 ? -5.037 -19.579 41.831 1.00 49.12 577 PRO A C 1
ATOM 4550 O O . PRO A 1 577 ? -4.216 -20.275 42.423 1.00 49.12 577 PRO A O 1
ATOM 4553 N N . ARG A 1 578 ? -5.961 -20.144 41.041 1.00 44.91 578 ARG A N 1
ATOM 4554 C CA . ARG A 1 578 ? -6.208 -21.604 40.943 1.00 44.91 578 ARG A CA 1
ATOM 4555 C C . ARG A 1 578 ? -4.996 -22.444 40.469 1.00 44.91 578 ARG A C 1
ATOM 4557 O O . ARG A 1 578 ? -5.108 -23.661 40.393 1.00 44.91 578 ARG A O 1
ATOM 4564 N N . ARG A 1 579 ? -3.866 -21.815 40.129 1.00 54.84 579 ARG A N 1
ATOM 4565 C CA . ARG A 1 579 ? -2.602 -22.448 39.708 1.00 54.84 579 ARG A CA 1
ATOM 4566 C C . ARG A 1 579 ? -1.579 -22.595 40.843 1.00 54.84 579 ARG A C 1
ATOM 4568 O O . ARG A 1 579 ? -0.633 -23.359 40.680 1.00 54.84 579 ARG A O 1
ATOM 4575 N N . GLU A 1 580 ? -1.766 -21.865 41.943 1.00 55.66 580 GLU A N 1
ATOM 4576 C CA . GLU A 1 580 ? -0.841 -21.783 43.085 1.00 55.66 580 GLU A CA 1
ATOM 4577 C C . GLU A 1 580 ? -1.361 -22.497 44.343 1.00 55.66 580 GLU A C 1
ATOM 4579 O O . GLU A 1 580 ? -0.654 -22.575 45.337 1.00 55.66 580 GLU A O 1
ATOM 4584 N N . ARG A 1 581 ? -2.570 -23.066 44.287 1.00 71.38 581 ARG A N 1
ATOM 4585 C CA . ARG A 1 581 ? -3.134 -23.908 45.353 1.00 71.38 581 ARG A CA 1
ATOM 4586 C C . ARG A 1 581 ? -2.513 -25.306 45.318 1.00 71.38 581 ARG A C 1
ATOM 4588 O O . ARG A 1 581 ? -2.408 -25.886 44.235 1.00 71.38 581 ARG A O 1
ATOM 4595 N N . SER A 1 582 ? -2.219 -25.897 46.470 1.00 54.47 582 SER A N 1
ATOM 4596 C CA . SER A 1 582 ? -1.816 -27.298 46.679 1.00 54.47 582 SER A CA 1
ATOM 4597 C C . SER A 1 582 ? -2.673 -28.314 45.906 1.00 54.47 582 SER A C 1
ATOM 4599 O O . SER A 1 582 ? -2.170 -29.313 45.386 1.00 54.47 582 SER A O 1
ATOM 4601 N N . THR A 1 583 ? -3.969 -28.032 45.748 1.00 44.00 583 THR A N 1
ATOM 4602 C CA . THR A 1 583 ? -4.928 -28.861 44.997 1.00 44.00 583 THR A CA 1
ATOM 4603 C C . THR A 1 583 ? -4.719 -28.846 43.470 1.00 44.00 583 THR A C 1
ATOM 4605 O O . THR A 1 583 ? -5.327 -29.645 42.747 1.00 44.00 583 THR A O 1
ATOM 4608 N N . TYR A 1 584 ? -3.843 -27.988 42.933 1.00 45.25 584 TYR A N 1
ATOM 4609 C CA . TYR A 1 584 ? -3.590 -27.841 41.497 1.00 45.25 584 TYR A CA 1
ATOM 4610 C C . TYR A 1 584 ? -2.604 -28.884 40.935 1.00 45.25 584 TYR A C 1
ATOM 4612 O O . TYR A 1 584 ? -1.404 -28.647 40.764 1.00 45.25 584 TYR A O 1
ATOM 4620 N N . LYS A 1 585 ? -3.123 -30.050 40.528 1.00 36.88 585 LYS A N 1
ATOM 4621 C CA . LYS A 1 585 ? -2.334 -31.054 39.786 1.00 36.88 585 LYS A CA 1
ATOM 4622 C C . LYS A 1 585 ? -2.041 -30.616 38.341 1.00 36.88 585 LYS A C 1
ATOM 4624 O O . LYS A 1 585 ? -2.791 -30.896 37.406 1.00 36.88 585 LYS A O 1
ATOM 4629 N N . LYS A 1 586 ? -0.891 -29.963 38.164 1.00 39.50 586 LYS A N 1
ATOM 4630 C CA . LYS A 1 586 ? -0.272 -29.572 36.883 1.00 39.50 586 LYS A CA 1
ATOM 4631 C C . LYS A 1 586 ? 0.003 -30.816 36.011 1.00 39.50 586 LYS A C 1
ATOM 4633 O O . LYS A 1 586 ? 0.824 -31.654 36.381 1.00 39.50 586 LYS A O 1
ATOM 4638 N N . LYS A 1 587 ? -0.649 -30.956 34.846 1.00 33.06 587 LYS A N 1
ATOM 4639 C CA . LYS A 1 587 ? -0.327 -32.032 33.879 1.00 33.06 587 LYS A CA 1
ATOM 4640 C C . LYS A 1 587 ? 0.858 -31.603 32.999 1.00 33.06 587 LYS A C 1
ATOM 4642 O O . LYS A 1 587 ? 0.929 -30.455 32.577 1.00 33.06 587 LYS A O 1
ATOM 4647 N N . LYS A 1 588 ? 1.817 -32.512 32.803 1.00 32.06 588 LYS A N 1
ATOM 4648 C CA . LYS A 1 588 ? 3.199 -32.222 32.375 1.00 32.06 588 LYS A CA 1
ATOM 4649 C C . LYS A 1 588 ? 3.360 -32.179 30.846 1.00 32.06 588 LYS A C 1
ATOM 4651 O O . LYS A 1 588 ? 2.858 -33.063 30.158 1.00 32.06 588 LYS A O 1
ATOM 4656 N N . ASP A 1 589 ? 4.110 -31.199 30.342 1.00 36.09 589 ASP A N 1
ATOM 4657 C CA . ASP A 1 589 ? 4.552 -31.108 28.941 1.00 36.09 589 ASP A CA 1
ATOM 4658 C C . ASP A 1 589 ? 5.555 -32.204 28.539 1.00 36.09 589 ASP A C 1
ATOM 4660 O O . ASP A 1 589 ? 6.414 -32.579 29.344 1.00 36.09 589 ASP A O 1
ATOM 4664 N N . LYS A 1 590 ? 5.551 -32.589 27.248 1.00 29.19 590 LYS A N 1
ATOM 4665 C CA . LYS A 1 590 ? 6.715 -32.409 26.341 1.00 29.19 590 LYS A CA 1
ATOM 4666 C C . LYS A 1 590 ? 6.405 -32.729 24.863 1.00 29.19 590 LYS A C 1
ATOM 4668 O O . LYS A 1 590 ? 5.485 -33.477 24.548 1.00 29.19 590 LYS A O 1
ATOM 4673 N N . ARG A 1 591 ? 7.204 -32.140 23.958 1.00 35.16 591 ARG A N 1
ATOM 4674 C CA . ARG A 1 591 ? 7.196 -32.316 22.484 1.00 35.16 591 ARG A CA 1
ATOM 4675 C C . ARG A 1 591 ? 8.303 -33.283 22.012 1.00 35.16 591 ARG A C 1
ATOM 4677 O O . ARG A 1 591 ? 9.316 -33.406 22.691 1.00 35.16 591 ARG A O 1
ATOM 4684 N N . GLY A 1 592 ? 8.169 -33.822 20.788 1.00 33.31 592 GLY A N 1
ATOM 4685 C CA . GLY A 1 592 ? 9.241 -34.518 20.033 1.00 33.31 592 GLY A CA 1
ATOM 4686 C C . GLY A 1 592 ? 9.557 -35.944 20.519 1.00 33.31 592 GLY A C 1
ATOM 4687 O O . GLY A 1 592 ? 8.928 -36.424 21.454 1.00 33.31 592 GLY A O 1
ATOM 4688 N N . ALA A 1 593 ? 10.464 -36.729 19.927 1.00 30.25 593 ALA A N 1
ATOM 4689 C CA . ALA A 1 593 ? 11.094 -36.788 18.588 1.00 30.25 593 ALA A CA 1
ATOM 4690 C C . ALA A 1 593 ? 11.793 -38.181 18.483 1.00 30.25 593 ALA A C 1
ATOM 4692 O O . ALA A 1 593 ? 11.827 -38.875 19.497 1.00 30.25 593 ALA A O 1
ATOM 4693 N N . THR A 1 594 ? 12.422 -38.641 17.393 1.00 31.72 594 THR A N 1
ATOM 4694 C CA . THR A 1 594 ? 11.912 -39.079 16.055 1.00 31.72 594 THR A CA 1
ATOM 4695 C C . THR A 1 594 ? 12.381 -40.567 15.869 1.00 31.72 594 THR A C 1
ATOM 4697 O O . THR A 1 594 ? 12.503 -41.216 16.900 1.00 31.72 594 THR A O 1
ATOM 4700 N N . ALA A 1 595 ? 12.601 -41.275 14.746 1.00 33.84 595 ALA A N 1
ATOM 4701 C CA . ALA A 1 595 ? 12.634 -41.047 13.290 1.00 33.84 595 ALA A CA 1
ATOM 4702 C C . ALA A 1 595 ? 12.636 -42.418 12.528 1.00 33.84 595 ALA A C 1
ATOM 4704 O O . ALA A 1 595 ? 12.756 -43.448 13.179 1.00 33.84 595 ALA A O 1
ATOM 4705 N N . ILE A 1 596 ? 12.647 -42.397 11.177 1.00 32.88 596 ILE A N 1
ATOM 4706 C CA . ILE A 1 596 ? 13.343 -43.356 10.258 1.00 32.88 596 ILE A CA 1
ATOM 4707 C C . ILE A 1 596 ? 12.863 -44.839 10.213 1.00 32.88 596 ILE A C 1
ATOM 4709 O O . ILE A 1 596 ? 12.541 -45.432 11.234 1.00 32.88 596 ILE A O 1
ATOM 4713 N N . GLY A 1 597 ? 12.841 -45.527 9.056 1.00 28.92 597 GLY A N 1
ATOM 4714 C CA . GLY A 1 597 ? 13.128 -45.103 7.668 1.00 28.92 597 GLY A CA 1
ATOM 4715 C C . GLY A 1 597 ? 13.510 -46.274 6.730 1.00 28.92 597 GLY A C 1
ATOM 4716 O O . GLY A 1 597 ? 13.356 -47.427 7.123 1.00 28.92 597 GLY A O 1
ATOM 4717 N N . LYS A 1 598 ? 14.064 -45.948 5.539 1.00 28.17 598 LYS A N 1
ATOM 4718 C CA . LYS A 1 598 ? 14.223 -46.790 4.312 1.00 28.17 598 LYS A CA 1
ATOM 4719 C C . LYS A 1 598 ? 12.875 -47.029 3.588 1.00 28.17 598 LYS A C 1
ATOM 4721 O O . LYS A 1 598 ? 11.876 -47.230 4.264 1.00 28.17 598 LYS A O 1
ATOM 4726 N N . GLY A 1 599 ? 12.730 -46.969 2.255 1.00 27.06 599 GLY A N 1
ATOM 4727 C CA . GLY A 1 599 ? 13.678 -46.820 1.123 1.00 27.06 599 GLY A CA 1
ATOM 4728 C C . GLY A 1 599 ? 13.458 -47.960 0.103 1.00 27.06 599 GLY A C 1
ATOM 4729 O O . GLY A 1 599 ? 13.154 -49.055 0.557 1.00 27.06 599 GLY A O 1
ATOM 4730 N N . THR A 1 600 ? 13.557 -47.837 -1.231 1.00 29.27 600 THR A N 1
ATOM 4731 C CA . THR A 1 600 ? 13.915 -46.750 -2.188 1.00 29.27 600 THR A CA 1
ATOM 4732 C C . THR A 1 600 ? 13.457 -47.158 -3.618 1.00 29.27 600 THR A C 1
ATOM 4734 O O . THR A 1 600 ? 13.088 -48.311 -3.791 1.00 29.27 600 THR A O 1
ATOM 4737 N N . GLN A 1 601 ? 13.593 -46.273 -4.631 1.00 25.20 601 GLN A N 1
ATOM 4738 C CA . GLN A 1 601 ? 13.341 -46.504 -6.086 1.00 25.20 601 GLN A CA 1
ATOM 4739 C C . GLN A 1 601 ? 11.847 -46.642 -6.495 1.00 25.20 601 GLN A C 1
ATOM 4741 O O . GLN A 1 601 ? 11.020 -47.012 -5.672 1.00 25.20 601 GLN A O 1
ATOM 4746 N N . GLY A 1 602 ? 11.419 -46.319 -7.728 1.00 25.75 602 GLY A N 1
ATOM 4747 C CA . GLY A 1 602 ? 12.088 -45.580 -8.819 1.00 25.75 602 GLY A CA 1
ATOM 4748 C C . GLY A 1 602 ? 11.457 -45.847 -10.206 1.00 25.75 602 GLY A C 1
ATOM 4749 O O . GLY A 1 602 ? 11.239 -47.007 -10.520 1.00 25.75 602 GLY A O 1
ATOM 4750 N N . ALA A 1 603 ? 11.245 -44.797 -11.028 1.00 23.91 603 ALA A N 1
ATOM 4751 C CA . ALA A 1 603 ? 10.706 -44.831 -12.414 1.00 23.91 603 ALA A CA 1
ATOM 4752 C C . ALA A 1 603 ? 9.243 -45.348 -12.582 1.00 23.91 603 ALA A C 1
ATOM 4754 O O . ALA A 1 603 ? 8.739 -46.058 -11.721 1.00 23.91 603 ALA A O 1
ATOM 4755 N N . ALA A 1 604 ? 8.482 -45.029 -13.644 1.00 23.42 604 ALA A N 1
ATOM 4756 C CA . ALA A 1 604 ? 8.491 -43.890 -14.587 1.00 23.42 604 ALA A CA 1
ATOM 4757 C C . ALA A 1 604 ? 7.132 -43.812 -15.341 1.00 23.42 604 ALA A C 1
ATOM 4759 O O . ALA A 1 604 ? 6.388 -44.787 -15.342 1.00 23.42 604 ALA A O 1
ATOM 4760 N N . ALA A 1 605 ? 6.874 -42.685 -16.032 1.00 24.58 605 ALA A N 1
ATOM 4761 C CA . ALA A 1 605 ? 5.708 -42.422 -16.903 1.00 24.58 605 ALA A CA 1
ATOM 4762 C C . ALA A 1 605 ? 4.319 -42.482 -16.207 1.00 24.58 605 ALA A C 1
ATOM 4764 O O . ALA A 1 605 ? 4.193 -42.910 -15.066 1.00 24.58 605 ALA A O 1
ATOM 4765 N N . GLY A 1 606 ? 3.231 -41.986 -16.800 1.00 25.08 606 GLY A N 1
ATOM 4766 C CA . GLY A 1 606 ? 3.069 -41.195 -18.026 1.00 25.08 606 GLY A CA 1
ATOM 4767 C C . GLY A 1 606 ? 1.663 -40.577 -18.044 1.00 25.08 606 GLY A C 1
ATOM 4768 O O . GLY A 1 606 ? 0.792 -41.026 -17.300 1.00 25.08 606 GLY A O 1
ATOM 4769 N N . ALA A 1 607 ? 1.439 -39.540 -18.847 1.00 26.75 607 ALA A N 1
ATOM 4770 C CA . ALA A 1 607 ? 0.116 -38.944 -19.038 1.00 26.75 607 ALA A CA 1
ATOM 4771 C C . ALA A 1 607 ? -0.393 -39.271 -20.447 1.00 26.75 607 ALA A C 1
ATOM 4773 O O . ALA A 1 607 ? 0.415 -39.280 -21.369 1.00 26.75 607 ALA A O 1
ATOM 4774 N N . GLU A 1 608 ? -1.695 -39.512 -20.609 1.00 27.11 608 GLU A N 1
ATOM 4775 C CA . GLU A 1 608 ? -2.613 -38.634 -21.359 1.00 27.11 608 GLU A CA 1
ATOM 4776 C C . GLU A 1 608 ? -4.006 -39.275 -21.525 1.00 27.11 608 GLU A C 1
ATOM 4778 O O . GLU A 1 608 ? -4.334 -40.290 -20.911 1.00 27.11 608 GLU A O 1
ATOM 4783 N N . GLU A 1 609 ? -4.866 -38.539 -22.214 1.00 26.19 609 GLU A N 1
ATOM 4784 C CA . GLU A 1 609 ? -6.316 -38.519 -22.139 1.00 26.19 609 GLU A CA 1
ATOM 4785 C C . GLU A 1 609 ? -7.068 -39.535 -23.040 1.00 26.19 609 GLU A C 1
ATOM 4787 O O . GLU A 1 609 ? -6.495 -40.263 -23.840 1.00 26.19 609 GLU A O 1
ATOM 4792 N N . PHE A 1 610 ? -8.403 -39.430 -22.964 1.00 25.95 610 PHE A N 1
ATOM 4793 C CA . PHE A 1 610 ? -9.361 -39.498 -24.084 1.00 25.95 610 PHE A CA 1
ATOM 4794 C C . PHE A 1 610 ? -10.014 -40.830 -24.551 1.00 25.95 610 PHE A C 1
ATOM 4796 O O . PHE A 1 610 ? -9.452 -41.666 -25.244 1.00 25.95 610 PHE A O 1
ATOM 4803 N N . THR A 1 611 ? -11.330 -40.863 -24.278 1.00 25.64 611 THR A N 1
ATOM 4804 C CA . THR A 1 611 ? -12.462 -41.161 -25.193 1.00 25.64 611 THR A CA 1
ATOM 4805 C C . THR A 1 611 ? -12.791 -42.570 -25.728 1.00 25.64 611 THR A C 1
ATOM 4807 O O . THR A 1 611 ? -12.053 -43.192 -26.474 1.00 25.64 611 THR A O 1
ATOM 4810 N N . THR A 1 612 ? -14.067 -42.911 -25.476 1.00 25.62 612 THR A N 1
ATOM 4811 C CA . THR A 1 612 ? -15.076 -43.522 -26.378 1.00 25.62 612 THR A CA 1
ATOM 4812 C C . THR A 1 612 ? -14.951 -44.962 -26.901 1.00 25.62 612 THR A C 1
ATOM 4814 O O . THR A 1 612 ? -14.139 -45.266 -27.757 1.00 25.62 612 THR A O 1
ATOM 4817 N N . LEU A 1 613 ? -15.976 -45.746 -26.524 1.00 27.73 613 LEU A N 1
ATOM 4818 C CA . LEU A 1 613 ? -16.815 -46.589 -27.401 1.00 27.73 613 LEU A CA 1
ATOM 4819 C C . LEU A 1 613 ? -16.142 -47.724 -28.213 1.00 27.73 613 LEU A C 1
ATOM 4821 O O . LEU A 1 613 ? -15.709 -47.525 -29.336 1.00 27.73 613 LEU A O 1
ATOM 4825 N N . ALA A 1 614 ? -16.169 -48.929 -27.620 1.00 29.42 614 ALA A N 1
ATOM 4826 C CA . ALA A 1 614 ? -16.856 -50.165 -28.069 1.00 29.42 614 ALA A CA 1
ATOM 4827 C C . ALA A 1 614 ? -17.096 -50.458 -29.583 1.00 29.42 614 ALA A C 1
ATOM 4829 O O . ALA A 1 614 ? -17.360 -49.522 -30.332 1.00 29.42 614 ALA A O 1
ATOM 4830 N N . PRO A 1 615 ? -17.212 -51.746 -30.018 1.00 40.91 615 PRO A N 1
ATOM 4831 C CA . PRO A 1 615 ? -17.376 -52.980 -29.224 1.00 40.91 615 PRO A CA 1
ATOM 4832 C C . PRO A 1 615 ? -16.426 -54.162 -29.594 1.00 40.91 615 PRO A C 1
ATOM 4834 O O . PRO A 1 615 ? -15.448 -54.015 -30.314 1.00 40.91 615 PRO A O 1
ATOM 4837 N N . SER A 1 616 ? -16.719 -55.334 -29.013 1.00 25.16 616 SER A N 1
ATOM 4838 C CA . SER A 1 616 ? -16.105 -56.682 -29.157 1.00 25.16 616 SER A CA 1
ATOM 4839 C C . SER A 1 616 ? -16.459 -57.374 -30.514 1.00 25.16 616 SER A C 1
ATOM 4841 O O . SER A 1 616 ? -17.182 -56.727 -31.273 1.00 25.16 616 SER A O 1
ATOM 4843 N N . PRO A 1 617 ? -16.101 -58.660 -30.837 1.00 46.50 617 PRO A N 1
ATOM 4844 C CA . PRO A 1 617 ? -15.545 -59.743 -29.985 1.00 46.50 617 PRO A CA 1
ATOM 4845 C C . PRO A 1 617 ? -14.512 -60.735 -30.616 1.00 46.50 617 PRO A C 1
ATOM 4847 O O . PRO A 1 617 ? -14.141 -60.619 -31.776 1.00 46.50 617 PRO A O 1
ATOM 4850 N N . SER A 1 618 ? -14.176 -61.800 -29.851 1.00 26.14 618 SER A N 1
ATOM 4851 C CA . SER A 1 618 ? -13.601 -63.120 -30.257 1.00 26.14 618 SER A CA 1
ATOM 4852 C C . SER A 1 618 ? -12.151 -63.178 -30.797 1.00 26.14 618 SER A C 1
ATOM 4854 O O . SER A 1 618 ? -11.708 -62.249 -31.451 1.00 26.14 618 SER A O 1
ATOM 4856 N N . ALA A 1 619 ? -11.351 -64.243 -30.593 1.00 28.14 619 ALA A N 1
ATOM 4857 C CA . ALA A 1 619 ? -11.406 -65.408 -29.677 1.00 28.14 619 ALA A CA 1
ATOM 4858 C C . ALA A 1 619 ? -10.013 -66.107 -29.588 1.00 28.14 619 ALA A C 1
ATOM 4860 O O . ALA A 1 619 ? -9.125 -65.783 -30.372 1.00 28.14 619 ALA A O 1
ATOM 4861 N N . SER A 1 620 ? -9.871 -67.134 -28.720 1.00 26.11 620 SER A N 1
ATOM 4862 C CA . SER A 1 620 ? -8.723 -68.086 -28.589 1.00 26.11 620 SER A CA 1
ATOM 4863 C C . SER A 1 620 ? -7.351 -67.508 -28.150 1.00 26.11 620 SER A C 1
ATOM 4865 O O . SER A 1 620 ? -7.033 -66.370 -28.458 1.00 26.11 620 SER A O 1
ATOM 4867 N N . ALA A 1 621 ? -6.472 -68.218 -27.420 1.00 27.66 621 ALA A N 1
ATOM 4868 C CA . ALA A 1 621 ? -6.569 -69.518 -26.726 1.00 27.66 621 ALA A CA 1
ATOM 4869 C C . ALA A 1 621 ? -5.608 -69.592 -25.503 1.00 27.66 621 ALA A C 1
ATOM 4871 O O . ALA A 1 621 ? -4.704 -68.774 -25.353 1.00 27.66 621 ALA A O 1
ATOM 4872 N N . THR A 1 622 ? -5.804 -70.594 -24.638 1.00 27.91 622 THR A N 1
ATOM 4873 C CA . THR A 1 622 ? -4.835 -71.140 -23.652 1.00 27.91 622 THR A CA 1
ATOM 4874 C C . THR A 1 622 ? -3.758 -72.004 -24.355 1.00 27.91 622 THR A C 1
ATOM 4876 O O . THR A 1 622 ? -3.967 -72.298 -25.533 1.00 27.91 622 THR A O 1
ATOM 4879 N N . PRO A 1 623 ? -2.635 -72.457 -23.724 1.00 40.91 623 PRO A N 1
ATOM 4880 C CA . PRO A 1 623 ? -2.346 -72.695 -22.289 1.00 40.91 623 PRO A CA 1
ATOM 4881 C C . PRO A 1 623 ? -1.034 -71.980 -21.813 1.00 40.91 623 PRO A C 1
ATOM 4883 O O . PRO A 1 623 ? -0.669 -70.985 -22.422 1.00 40.91 623 PRO A O 1
ATOM 4886 N N . THR A 1 624 ? -0.292 -72.283 -20.727 1.00 26.28 624 THR A N 1
ATOM 4887 C CA . THR A 1 624 ? -0.176 -73.459 -19.823 1.00 26.28 624 THR A CA 1
ATOM 4888 C C . THR A 1 624 ? 0.411 -73.056 -18.449 1.00 26.28 624 THR A C 1
ATOM 4890 O O . THR A 1 624 ? 1.103 -72.047 -18.346 1.00 26.28 624 THR A O 1
ATOM 4893 N N . SER A 1 625 ? 0.202 -73.862 -17.399 1.00 31.70 625 SER A N 1
ATOM 4894 C CA . SER A 1 625 ? 1.020 -73.879 -16.155 1.00 31.70 625 SER A CA 1
ATOM 4895 C C . SER A 1 625 ? 2.051 -75.032 -16.218 1.00 31.70 625 SER A C 1
ATOM 4897 O O . SER A 1 625 ? 1.943 -75.822 -17.158 1.00 31.70 625 SER A O 1
ATOM 4899 N N . PRO A 1 626 ? 3.026 -75.196 -15.282 1.00 42.59 626 PRO A N 1
ATOM 4900 C CA . PRO A 1 626 ? 2.713 -75.921 -14.024 1.00 42.59 626 PRO A CA 1
ATOM 4901 C C . PRO A 1 626 ? 3.635 -75.693 -12.782 1.00 42.59 626 PRO A C 1
ATOM 4903 O O . PRO A 1 626 ? 4.834 -75.516 -12.933 1.00 42.59 626 PRO A O 1
ATOM 4906 N N . ASN A 1 627 ? 3.083 -75.915 -11.569 1.00 28.50 627 ASN A N 1
ATOM 4907 C CA . ASN A 1 627 ? 3.720 -76.538 -10.368 1.00 28.50 627 ASN A CA 1
ATOM 4908 C C . ASN A 1 627 ? 5.036 -75.902 -9.794 1.00 28.50 627 ASN A C 1
ATOM 4910 O O . ASN A 1 627 ? 5.578 -74.974 -10.369 1.00 28.50 627 ASN A O 1
ATOM 4914 N N . VAL A 1 628 ? 5.628 -76.233 -8.627 1.00 28.00 628 VAL A N 1
ATOM 4915 C CA . VAL A 1 628 ? 5.385 -77.110 -7.442 1.00 28.00 628 VAL A CA 1
ATOM 4916 C C . VAL A 1 628 ? 6.124 -76.441 -6.231 1.00 28.00 628 VAL A C 1
ATOM 4918 O O . VAL A 1 628 ? 6.954 -75.574 -6.481 1.00 28.00 628 VAL A O 1
ATOM 4921 N N . ALA A 1 629 ? 5.985 -76.696 -4.915 1.00 26.77 629 ALA A N 1
ATOM 4922 C CA . ALA A 1 629 ? 5.192 -77.574 -4.033 1.00 26.77 629 ALA A CA 1
ATOM 4923 C C . ALA A 1 629 ? 5.040 -76.904 -2.625 1.00 26.77 629 ALA A C 1
ATOM 4925 O O . ALA A 1 629 ? 5.420 -75.751 -2.436 1.00 26.77 629 ALA A O 1
ATOM 4926 N N . GLY A 1 630 ? 4.547 -77.636 -1.609 1.00 26.30 630 GLY A N 1
ATOM 4927 C CA . GLY A 1 630 ? 4.833 -77.369 -0.175 1.00 26.30 630 GLY A CA 1
ATOM 4928 C C . GLY A 1 630 ? 6.105 -78.104 0.309 1.00 26.30 630 GLY A C 1
ATOM 4929 O O . GLY A 1 630 ? 6.757 -78.727 -0.531 1.00 26.30 630 GLY A O 1
ATOM 4930 N N . PRO A 1 631 ? 6.443 -78.142 1.628 1.00 41.88 631 PRO A N 1
ATOM 4931 C CA . PRO A 1 631 ? 5.610 -78.924 2.571 1.00 41.88 631 PRO A CA 1
ATOM 4932 C C . PRO A 1 631 ? 5.631 -78.550 4.092 1.00 41.88 631 PRO A C 1
ATOM 4934 O O . PRO A 1 631 ? 6.648 -78.116 4.610 1.00 41.88 631 PRO A O 1
ATOM 4937 N N . ARG A 1 632 ? 4.568 -78.963 4.829 1.00 29.38 632 ARG A N 1
ATOM 4938 C CA . ARG A 1 632 ? 4.579 -79.512 6.231 1.00 29.38 632 ARG A CA 1
ATOM 4939 C C . ARG A 1 632 ? 5.072 -78.588 7.403 1.00 29.38 632 ARG A C 1
ATOM 4941 O O . ARG A 1 632 ? 5.712 -77.581 7.171 1.00 29.38 632 ARG A O 1
ATOM 4948 N N . GLN A 1 633 ? 4.790 -78.811 8.706 1.00 31.94 633 GLN A N 1
ATOM 4949 C CA . GLN A 1 633 ? 3.930 -79.770 9.448 1.00 31.94 633 GLN A CA 1
ATOM 4950 C C . GLN A 1 633 ? 3.614 -79.306 10.901 1.00 31.94 633 GLN A C 1
ATOM 4952 O O . GLN A 1 633 ? 4.482 -78.703 11.510 1.00 31.94 633 GLN A O 1
ATOM 4957 N N . ASN A 1 634 ? 2.482 -79.777 11.476 1.00 29.45 634 ASN A N 1
ATOM 4958 C CA . ASN A 1 634 ? 2.247 -80.189 12.897 1.00 29.45 634 ASN A CA 1
ATOM 4959 C C . ASN A 1 634 ? 2.532 -79.217 14.081 1.00 29.45 634 ASN A C 1
ATOM 4961 O O . ASN A 1 634 ? 3.366 -78.335 13.991 1.00 29.45 634 ASN A O 1
ATOM 4965 N N . LYS A 1 635 ? 1.924 -79.316 15.281 1.00 28.70 635 LYS A N 1
ATOM 4966 C CA . LYS A 1 635 ? 0.878 -80.160 15.946 1.00 28.70 635 LYS A CA 1
ATOM 4967 C C . LYS A 1 635 ? -0.141 -79.177 16.608 1.00 28.70 635 LYS A C 1
ATOM 4969 O O . LYS A 1 635 ? 0.149 -77.991 16.667 1.00 28.70 635 LYS A O 1
ATOM 4974 N N . GLY A 1 636 ? -1.355 -79.501 17.076 1.00 25.84 636 GLY A N 1
ATOM 4975 C CA . GLY A 1 636 ? -1.876 -80.684 17.794 1.00 25.84 636 GLY A CA 1
ATOM 4976 C C . GLY A 1 636 ? -1.979 -80.361 19.308 1.00 25.84 636 GLY A C 1
ATOM 4977 O O . GLY A 1 636 ? -1.023 -79.823 19.844 1.00 25.84 636 GLY A O 1
ATOM 4978 N N . GLY A 1 637 ? -3.058 -80.617 20.069 1.00 25.16 637 GLY A N 1
ATOM 4979 C CA . GLY A 1 637 ? -4.260 -81.438 19.827 1.00 25.16 637 GLY A CA 1
ATOM 4980 C C . GLY A 1 637 ? -5.581 -80.860 20.393 1.00 25.16 637 GLY A C 1
ATOM 4981 O O . GLY A 1 637 ? -5.796 -79.654 20.346 1.00 25.16 637 GLY A O 1
ATOM 4982 N N . ASN A 1 638 ? -6.528 -81.724 20.802 1.00 29.19 638 ASN A N 1
ATOM 4983 C CA . ASN A 1 638 ? -7.963 -81.498 20.531 1.00 29.19 638 ASN A CA 1
ATOM 4984 C C . ASN A 1 638 ? -8.952 -81.758 21.706 1.00 29.19 638 ASN A C 1
ATOM 4986 O O . ASN A 1 638 ? -8.608 -82.338 22.732 1.00 29.19 638 ASN A O 1
ATOM 4990 N N . LYS A 1 639 ? -10.215 -81.356 21.495 1.00 29.00 639 LYS A N 1
ATOM 4991 C CA . LYS A 1 639 ? -11.420 -81.546 22.334 1.00 29.00 639 LYS A CA 1
ATOM 4992 C C . LYS A 1 639 ? -11.736 -83.018 22.667 1.00 29.00 639 LYS A C 1
ATOM 4994 O O . LYS A 1 639 ? -11.428 -83.916 21.886 1.00 29.00 639 LYS A O 1
ATOM 4999 N N . LYS A 1 640 ? -12.588 -83.233 23.683 1.00 26.75 640 LYS A N 1
ATOM 5000 C CA . LYS A 1 640 ? -13.554 -84.358 23.739 1.00 26.75 640 LYS A CA 1
ATOM 5001 C C . LYS A 1 640 ? -14.942 -83.893 24.213 1.00 26.75 640 LYS A C 1
ATOM 5003 O O . LYS A 1 640 ? -15.038 -83.104 25.145 1.00 26.75 640 LYS A O 1
ATOM 5008 N N . LYS A 1 641 ? -16.013 -84.419 23.595 1.00 28.38 641 LYS A N 1
ATOM 5009 C CA . LYS A 1 641 ? -17.394 -84.449 24.130 1.00 28.38 641 LYS A CA 1
ATOM 5010 C C . LYS A 1 641 ? -18.220 -85.555 23.436 1.00 28.38 641 LYS A C 1
ATOM 5012 O O . LYS A 1 641 ? -18.042 -85.792 22.245 1.00 28.38 641 LYS A O 1
ATOM 5017 N N . LYS A 1 642 ? -19.098 -86.228 24.188 1.00 31.75 642 LYS A N 1
ATOM 5018 C CA . LYS A 1 642 ? -20.134 -87.232 23.815 1.00 31.75 642 LYS A CA 1
ATOM 5019 C C . LYS A 1 642 ? -21.062 -87.338 25.051 1.00 31.75 642 LYS A C 1
ATOM 5021 O O . LYS A 1 642 ? -20.545 -87.157 26.146 1.00 31.75 642 LYS A O 1
ATOM 5026 N N . LYS A 1 643 ? -22.376 -87.598 25.005 1.00 28.47 643 LYS A N 1
ATOM 5027 C CA . LYS A 1 643 ? -23.378 -87.753 23.921 1.00 28.47 643 LYS A CA 1
ATOM 5028 C C . LYS A 1 643 ? -24.603 -86.842 24.220 1.00 28.47 643 LYS A C 1
ATOM 5030 O O . LYS A 1 643 ? -24.682 -86.292 25.312 1.00 28.47 643 LYS A O 1
ATOM 5035 N N . GLY A 1 644 ? -25.571 -86.771 23.295 1.00 23.92 644 GLY A N 1
ATOM 5036 C CA . GLY A 1 644 ? -26.985 -86.425 23.558 1.00 23.92 644 GLY A CA 1
ATOM 5037 C C . GLY A 1 644 ? -27.761 -85.978 22.300 1.00 23.92 644 GLY A C 1
ATOM 5038 O O . GLY A 1 644 ? -27.187 -85.277 21.476 1.00 23.92 644 GLY A O 1
ATOM 5039 N N . ARG A 1 645 ? -29.026 -86.399 22.126 1.00 27.17 645 ARG A N 1
ATOM 5040 C CA . ARG A 1 645 ? -29.953 -86.160 20.973 1.00 27.17 645 ARG A CA 1
ATOM 5041 C C . ARG A 1 645 ? -31.420 -86.231 21.503 1.00 27.17 645 ARG A C 1
ATOM 5043 O O . ARG A 1 645 ? -31.531 -86.674 22.648 1.00 27.17 645 ARG A O 1
ATOM 5050 N N . PRO A 1 646 ? -32.519 -85.968 20.740 1.00 46.47 646 PRO A N 1
ATOM 5051 C CA . PRO A 1 646 ? -32.681 -85.375 19.386 1.00 46.47 646 PRO A CA 1
ATOM 5052 C C . PRO A 1 646 ? -33.844 -84.329 19.208 1.00 46.47 646 PRO A C 1
ATOM 5054 O O . PRO A 1 646 ? -34.637 -84.126 20.116 1.00 46.47 646 PRO A O 1
ATOM 5057 N N . GLY A 1 647 ? -33.988 -83.763 17.987 1.00 25.62 647 GLY A N 1
ATOM 5058 C CA . GLY A 1 647 ? -35.204 -83.106 17.413 1.00 25.62 647 GLY A CA 1
ATOM 5059 C C . GLY A 1 647 ? -35.175 -81.553 17.328 1.00 25.62 647 GLY A C 1
ATOM 5060 O O . GLY A 1 647 ? -34.768 -80.951 18.312 1.00 25.62 647 GLY A O 1
ATOM 5061 N N . SER A 1 648 ? -35.434 -80.786 16.236 1.00 31.66 648 SER A N 1
ATOM 5062 C CA . SER A 1 648 ? -36.284 -80.839 14.993 1.00 31.66 648 SER A CA 1
ATOM 5063 C C . SER A 1 648 ? -37.587 -80.011 15.123 1.00 31.66 648 SER A C 1
ATOM 5065 O O . SER A 1 648 ? -38.195 -80.114 16.180 1.00 31.66 648 SER A O 1
ATOM 5067 N N . PHE A 1 649 ? -38.150 -79.253 14.157 1.00 32.78 649 PHE A N 1
ATOM 5068 C CA . PHE A 1 649 ? -37.860 -78.812 12.753 1.00 32.78 649 PHE A CA 1
ATOM 5069 C C . PHE A 1 649 ? -38.965 -77.754 12.349 1.00 32.78 649 PHE A C 1
ATOM 5071 O O . PHE A 1 649 ? -39.793 -77.483 13.220 1.00 32.78 649 PHE A O 1
ATOM 5078 N N . PRO A 1 650 ? -39.157 -77.241 11.098 1.00 50.69 650 PRO A N 1
ATOM 5079 C CA . PRO A 1 650 ? -38.245 -76.813 10.006 1.00 50.69 650 PRO A CA 1
ATOM 5080 C C . PRO A 1 650 ? -38.586 -75.435 9.312 1.00 50.69 650 PRO A C 1
ATOM 5082 O O . PRO A 1 650 ? -39.704 -74.949 9.404 1.00 50.69 650 PRO A O 1
ATOM 5085 N N . ASP A 1 651 ? -37.607 -74.879 8.571 1.00 31.36 651 ASP A N 1
ATOM 5086 C CA . ASP A 1 651 ? -37.603 -74.166 7.247 1.00 31.36 651 ASP A CA 1
ATOM 5087 C C . ASP A 1 651 ? -38.640 -73.117 6.704 1.00 31.36 651 ASP A C 1
ATOM 5089 O O . ASP A 1 651 ? -39.712 -72.882 7.246 1.00 31.36 651 ASP A O 1
ATOM 5093 N N . ILE A 1 652 ? -38.268 -72.565 5.516 1.00 29.52 652 ILE A N 1
ATOM 5094 C CA . ILE A 1 652 ? -39.039 -71.858 4.441 1.00 29.52 652 ILE A CA 1
ATOM 5095 C C . ILE A 1 652 ? -39.092 -70.298 4.503 1.00 29.52 652 ILE A C 1
ATOM 5097 O O . ILE A 1 652 ? -39.341 -69.741 5.564 1.00 29.52 652 ILE A O 1
ATOM 5101 N N . SER A 1 653 ? -38.945 -69.491 3.421 1.00 26.58 653 SER A N 1
ATOM 5102 C CA . SER A 1 653 ? -38.142 -69.561 2.164 1.00 26.58 653 SER A CA 1
ATOM 5103 C C . SER A 1 653 ? -38.107 -68.195 1.401 1.00 26.58 653 SER A C 1
ATOM 5105 O O . SER A 1 653 ? -38.805 -67.255 1.757 1.00 26.58 653 SER A O 1
ATOM 5107 N N . THR A 1 654 ? -37.338 -68.127 0.295 1.00 29.38 654 THR A N 1
ATOM 5108 C CA . THR A 1 654 ? -37.557 -67.325 -0.954 1.00 29.38 654 THR A CA 1
ATOM 5109 C C . THR A 1 654 ? -37.712 -65.781 -0.980 1.00 29.38 654 THR A C 1
ATOM 5111 O O . THR A 1 654 ? -38.782 -65.249 -0.731 1.00 29.38 654 THR A O 1
ATOM 5114 N N . ASN A 1 655 ? -36.681 -65.121 -1.542 1.00 27.69 655 ASN A N 1
ATOM 5115 C CA . ASN A 1 655 ? -36.634 -64.474 -2.885 1.00 27.69 655 ASN A CA 1
ATOM 5116 C C . ASN A 1 655 ? -37.570 -63.315 -3.344 1.00 27.69 655 ASN A C 1
ATOM 5118 O O . ASN A 1 655 ? -38.761 -63.299 -3.083 1.00 27.69 655 ASN A O 1
ATOM 5122 N N . VAL A 1 656 ? -36.999 -62.485 -4.248 1.00 28.42 656 VAL A N 1
ATOM 5123 C CA . VAL A 1 656 ? -37.641 -61.526 -5.198 1.00 28.42 656 VAL A CA 1
ATOM 5124 C C . VAL A 1 656 ? -38.341 -60.285 -4.581 1.00 28.42 656 VAL A C 1
ATOM 5126 O O . VAL A 1 656 ? -38.830 -60.319 -3.466 1.00 28.42 656 VAL A O 1
ATOM 5129 N N . ALA A 1 657 ? -38.538 -59.166 -5.296 1.00 28.66 657 ALA A N 1
ATOM 5130 C CA . ALA A 1 657 ? -37.609 -58.176 -5.879 1.00 28.66 657 ALA A CA 1
ATOM 5131 C C . ALA A 1 657 ? -38.387 -57.175 -6.778 1.00 28.66 657 ALA A C 1
ATOM 5133 O O . ALA A 1 657 ? -39.262 -57.585 -7.526 1.00 28.66 657 ALA A O 1
ATOM 5134 N N . ARG A 1 658 ? -37.938 -55.903 -6.815 1.00 29.14 658 ARG A N 1
ATOM 5135 C CA . ARG A 1 658 ? -38.192 -54.864 -7.855 1.00 29.14 658 ARG A CA 1
ATOM 5136 C C . ARG A 1 658 ? -39.627 -54.313 -8.103 1.00 29.14 658 ARG A C 1
ATOM 5138 O O . ARG A 1 658 ? -40.503 -55.034 -8.543 1.00 29.14 658 ARG A O 1
ATOM 5145 N N . LYS A 1 659 ? -39.671 -52.962 -8.174 1.00 29.16 659 LYS A N 1
ATOM 5146 C CA . LYS A 1 659 ? -40.414 -52.113 -9.155 1.00 29.16 659 LYS A CA 1
ATOM 5147 C C . LYS A 1 659 ? -41.964 -52.027 -9.055 1.00 29.16 659 LYS A C 1
ATOM 5149 O O . LYS A 1 659 ? -42.580 -52.922 -8.511 1.00 29.16 659 LYS A O 1
ATOM 5154 N N . GLN A 1 660 ? -42.660 -50.998 -9.586 1.00 27.73 660 GLN A N 1
ATOM 5155 C CA . GLN A 1 660 ? -42.322 -49.591 -9.945 1.00 27.73 660 GLN A CA 1
ATOM 5156 C C . GLN A 1 660 ? -43.614 -48.810 -10.319 1.00 27.73 660 GLN A C 1
ATOM 5158 O O . GLN A 1 660 ? -44.397 -49.338 -11.099 1.00 27.73 660 GLN A O 1
ATOM 5163 N N . THR A 1 661 ? -43.758 -47.535 -9.892 1.00 28.09 661 THR A N 1
ATOM 5164 C CA . THR A 1 661 ? -44.783 -46.544 -10.366 1.00 28.09 661 THR A CA 1
ATOM 5165 C C . THR A 1 661 ? -46.268 -46.977 -10.188 1.00 28.09 661 THR A C 1
ATOM 5167 O O . THR A 1 661 ? -46.502 -48.049 -9.652 1.00 28.09 661 THR A O 1
ATOM 5170 N N . THR A 1 662 ? -47.346 -46.209 -10.441 1.00 27.42 662 THR A N 1
ATOM 5171 C CA . THR A 1 662 ? -47.636 -44.922 -11.143 1.00 27.42 662 THR A CA 1
ATOM 5172 C C . THR A 1 662 ? -48.976 -44.391 -10.538 1.00 27.42 662 THR A C 1
ATOM 5174 O O . THR A 1 662 ? -49.857 -45.207 -10.318 1.00 27.42 662 THR A O 1
ATOM 5177 N N . VAL A 1 663 ? -49.130 -43.148 -10.037 1.00 26.44 663 VAL A N 1
ATOM 5178 C CA . VAL A 1 663 ? -49.536 -41.882 -10.726 1.00 26.44 663 VAL A CA 1
ATOM 5179 C C . VAL A 1 663 ? -51.038 -41.486 -10.596 1.00 26.44 663 VAL A C 1
ATOM 5181 O O . VAL A 1 663 ? -51.910 -42.296 -10.859 1.00 26.44 663 VAL A O 1
ATOM 5184 N N . ILE A 1 664 ? -51.273 -40.185 -10.305 1.00 27.67 664 ILE A N 1
ATOM 5185 C CA . ILE A 1 664 ? -52.472 -39.325 -10.553 1.00 27.67 664 ILE A CA 1
ATOM 5186 C C . ILE A 1 664 ? -53.657 -39.188 -9.534 1.00 27.67 664 ILE A C 1
ATOM 5188 O O . ILE A 1 664 ? -54.253 -40.151 -9.080 1.00 27.67 664 ILE A O 1
ATOM 5192 N N . GLN A 1 665 ? -53.949 -37.901 -9.239 1.00 26.08 665 GLN A N 1
ATOM 5193 C CA . GLN A 1 665 ? -55.188 -37.161 -8.859 1.00 26.08 665 GLN A CA 1
ATOM 5194 C C . GLN A 1 665 ? -56.139 -37.577 -7.696 1.00 26.08 665 GLN A C 1
ATOM 5196 O O . GLN A 1 665 ? -56.910 -38.518 -7.788 1.00 26.08 665 GLN A O 1
ATOM 5201 N N . THR A 1 666 ? -56.132 -36.751 -6.626 1.00 24.70 666 THR A N 1
ATOM 5202 C CA . THR A 1 666 ? -57.171 -35.754 -6.195 1.00 24.70 666 THR A CA 1
ATOM 5203 C C . THR A 1 666 ? -58.648 -35.900 -6.646 1.00 24.70 666 THR A C 1
ATOM 5205 O O . THR A 1 666 ? -58.832 -36.310 -7.788 1.00 24.70 666 THR A O 1
ATOM 5208 N N . PRO A 1 667 ? -59.679 -35.379 -5.906 1.00 42.53 667 PRO A N 1
ATOM 5209 C CA . PRO A 1 667 ? -59.619 -34.273 -4.914 1.00 42.53 667 PRO A CA 1
ATOM 5210 C C . PRO A 1 667 ? -60.521 -34.354 -3.632 1.00 42.53 667 PRO A C 1
ATOM 5212 O O . PRO A 1 667 ? -61.336 -35.248 -3.456 1.00 42.53 667 PRO A O 1
ATOM 5215 N N . SER A 1 668 ? -60.404 -33.296 -2.803 1.00 25.48 668 SER A N 1
ATOM 5216 C CA . SER A 1 668 ? -61.470 -32.573 -2.050 1.00 25.48 668 SER A CA 1
ATOM 5217 C C . SER A 1 668 ? -62.205 -33.125 -0.800 1.00 25.48 668 SER A C 1
ATOM 5219 O O . SER A 1 668 ? -62.518 -34.297 -0.659 1.00 25.48 668 SER A O 1
ATOM 5221 N N . THR A 1 669 ? -62.568 -32.145 0.051 1.00 27.19 669 THR A N 1
ATOM 5222 C CA . THR A 1 669 ? -63.705 -32.070 1.007 1.00 27.19 669 THR A CA 1
ATOM 5223 C C . THR A 1 669 ? -63.761 -32.969 2.255 1.00 27.19 669 THR A C 1
ATOM 5225 O O . THR A 1 669 ? -64.448 -33.980 2.322 1.00 27.19 669 THR A O 1
ATOM 5228 N N . SER A 1 670 ? -63.156 -32.426 3.318 1.00 25.05 670 SER A N 1
ATOM 5229 C CA . SER A 1 670 ? -63.680 -32.332 4.700 1.00 25.05 670 SER A CA 1
ATOM 5230 C C . SER A 1 670 ? -65.189 -31.987 4.795 1.00 25.05 670 SER A C 1
ATOM 5232 O O . SER A 1 670 ? -65.672 -31.332 3.866 1.00 25.05 670 SER A O 1
ATOM 5234 N N . PRO A 1 671 ? -65.906 -32.255 5.918 1.00 40.78 671 PRO A N 1
ATOM 5235 C CA . PRO A 1 671 ? -65.860 -31.332 7.080 1.00 40.78 671 PRO A CA 1
ATOM 5236 C C . PRO A 1 671 ? -66.130 -31.950 8.489 1.00 40.78 671 PRO A C 1
ATOM 5238 O O . PRO A 1 671 ? -66.311 -33.153 8.626 1.00 40.78 671 PRO A O 1
ATOM 5241 N N . THR A 1 672 ? -66.218 -31.070 9.511 1.00 27.88 672 THR A N 1
ATOM 5242 C CA . THR A 1 672 ? -66.904 -31.218 10.835 1.00 27.88 672 THR A CA 1
ATOM 5243 C C . THR A 1 672 ? -66.382 -32.293 11.827 1.00 27.88 672 THR A C 1
ATOM 5245 O O . THR A 1 672 ? -66.392 -33.473 11.517 1.00 27.88 672 THR A O 1
ATOM 5248 N N . THR A 1 673 ? -65.765 -31.968 12.985 1.00 28.16 673 THR A N 1
ATOM 5249 C CA . THR A 1 673 ? -66.307 -31.433 14.282 1.00 28.16 673 THR A CA 1
ATOM 5250 C C . THR A 1 673 ? -67.193 -32.433 15.059 1.00 28.16 673 THR A C 1
ATOM 5252 O O . THR A 1 673 ? -67.953 -33.142 14.421 1.00 28.16 673 THR A O 1
ATOM 5255 N N . HIS A 1 674 ? -67.242 -32.521 16.401 1.00 29.53 674 HIS A N 1
ATOM 5256 C CA . HIS A 1 674 ? -66.745 -31.671 17.510 1.00 29.53 674 HIS A CA 1
ATOM 5257 C C . HIS A 1 674 ? -66.765 -32.470 18.851 1.00 29.53 674 HIS A C 1
ATOM 5259 O O . HIS A 1 674 ? -67.460 -33.478 18.911 1.00 29.53 674 HIS A O 1
ATOM 5265 N N . LYS A 1 675 ? -66.181 -31.913 19.936 1.00 27.12 675 LYS A N 1
ATOM 5266 C CA . LYS A 1 675 ? -66.502 -32.177 21.374 1.00 27.12 675 LYS A CA 1
ATOM 5267 C C . LYS A 1 675 ? -66.138 -33.563 21.958 1.00 27.12 675 LYS A C 1
ATOM 5269 O O . LYS A 1 675 ? -65.844 -34.489 21.217 1.00 27.12 675 LYS A O 1
ATOM 5274 N N . ASP A 1 676 ? -66.236 -33.802 23.274 1.00 31.55 676 ASP A N 1
ATOM 5275 C CA . ASP A 1 676 ? -65.675 -33.084 24.453 1.00 31.55 676 ASP A CA 1
ATOM 5276 C C . ASP A 1 676 ? -65.920 -33.926 25.729 1.00 31.55 676 ASP A C 1
ATOM 5278 O O . ASP A 1 676 ? -67.064 -34.299 25.978 1.00 31.55 676 ASP A O 1
ATOM 5282 N N . SER A 1 677 ? -64.911 -34.065 26.611 1.00 30.19 677 SER A N 1
ATOM 5283 C CA . SER A 1 677 ? -65.057 -34.425 28.052 1.00 30.19 677 SER A CA 1
ATOM 5284 C C . SER A 1 677 ? -65.651 -35.832 28.373 1.00 30.19 677 SER A C 1
ATOM 5286 O O . SER A 1 677 ? -66.033 -36.540 27.452 1.00 30.19 677 SER A O 1
ATOM 5288 N N . VAL A 1 678 ? -65.770 -36.363 29.608 1.00 33.91 678 VAL A N 1
ATOM 5289 C CA . VAL A 1 678 ? -64.981 -36.351 30.877 1.00 33.91 678 VAL A CA 1
ATOM 5290 C C . VAL A 1 678 ? -65.456 -37.563 31.730 1.00 33.91 678 VAL A C 1
ATOM 5292 O O . VAL A 1 678 ? -66.612 -37.953 31.605 1.00 33.91 678 VAL A O 1
ATOM 5295 N N . SER A 1 679 ? -64.609 -38.090 32.640 1.00 31.80 679 SER A N 1
ATOM 5296 C CA . SER A 1 679 ? -64.939 -39.057 33.732 1.00 31.80 679 SER A CA 1
ATOM 5297 C C . SER A 1 679 ? -65.412 -40.478 33.293 1.00 31.80 679 SER A C 1
ATOM 5299 O O . SER A 1 679 ? -65.791 -40.655 32.144 1.00 31.80 679 SER A O 1
ATOM 5301 N N . GLU A 1 680 ? -65.372 -41.568 34.082 1.00 34.66 680 GLU A N 1
ATOM 5302 C CA . GLU A 1 680 ? -64.895 -41.836 35.461 1.00 34.66 680 GLU A CA 1
ATOM 5303 C C . GLU A 1 680 ? -64.678 -43.369 35.708 1.00 34.66 680 GLU A C 1
ATOM 5305 O O . GLU A 1 680 ? -64.856 -44.151 34.779 1.00 34.66 680 GLU A O 1
ATOM 5310 N N . LEU A 1 681 ? -64.401 -43.791 36.968 1.00 32.03 681 LEU A N 1
ATOM 5311 C CA . LEU A 1 681 ? -64.584 -45.159 37.547 1.00 32.03 681 LEU A CA 1
ATOM 5312 C C . LEU A 1 681 ? -63.645 -46.327 37.053 1.00 32.03 681 LEU A C 1
ATOM 5314 O O . LEU A 1 681 ? -63.164 -46.296 35.929 1.00 32.03 681 LEU A O 1
ATOM 5318 N N . VAL A 1 682 ? -63.322 -47.422 37.797 1.00 28.34 682 VAL A N 1
ATOM 5319 C CA . VAL A 1 682 ? -63.345 -47.742 39.263 1.00 28.34 682 VAL A CA 1
ATOM 5320 C C . VAL A 1 682 ? -62.588 -49.064 39.631 1.00 28.34 682 VAL A C 1
ATOM 5322 O O . VAL A 1 682 ? -62.465 -49.928 38.773 1.00 28.34 682 VAL A O 1
ATOM 5325 N N . VAL A 1 683 ? -62.208 -49.264 40.922 1.00 27.47 683 VAL A N 1
ATOM 5326 C CA . VAL A 1 683 ? -61.932 -50.572 41.635 1.00 27.47 683 VAL A CA 1
ATOM 5327 C C . VAL A 1 683 ? -60.667 -51.392 41.217 1.00 27.47 683 VAL A C 1
ATOM 5329 O O . VAL A 1 683 ? -60.293 -51.392 40.057 1.00 27.47 683 VAL A O 1
ATOM 5332 N N . ALA A 1 684 ? -59.904 -52.110 42.078 1.00 28.52 684 ALA A N 1
ATOM 5333 C CA . ALA A 1 684 ? -59.994 -52.463 43.519 1.00 28.52 684 ALA A CA 1
ATOM 5334 C C . ALA A 1 684 ? -58.612 -52.696 44.214 1.00 28.52 684 ALA A C 1
ATOM 5336 O O . ALA A 1 684 ? -57.654 -53.014 43.526 1.00 28.52 684 ALA A O 1
ATOM 5337 N N . LYS A 1 685 ? -58.597 -52.657 45.573 1.00 29.41 685 LYS A N 1
ATOM 5338 C CA . LYS A 1 685 ? -57.891 -53.529 46.582 1.00 29.41 685 LYS A CA 1
ATOM 5339 C C . LYS A 1 685 ? -56.410 -53.952 46.330 1.00 29.41 685 LYS A C 1
ATOM 5341 O O . LYS A 1 685 ? -56.092 -54.443 45.264 1.00 29.41 685 LYS A O 1
ATOM 5346 N N . ILE A 1 686 ? -55.452 -53.956 47.277 1.00 28.39 686 ILE A N 1
ATOM 5347 C CA . ILE A 1 686 ? -55.339 -53.757 48.758 1.00 28.39 686 ILE A CA 1
ATOM 5348 C C . ILE A 1 686 ? -53.805 -53.524 49.065 1.00 28.39 686 ILE A C 1
ATOM 5350 O O . ILE A 1 686 ? -53.054 -53.478 48.097 1.00 28.39 686 ILE A O 1
ATOM 5354 N N . THR A 1 687 ? -53.152 -53.315 50.230 1.00 29.75 687 THR A N 1
ATOM 5355 C CA . THR A 1 687 ? -53.327 -53.379 51.717 1.00 29.75 687 THR A CA 1
ATOM 5356 C C . THR A 1 687 ? -52.405 -52.311 52.367 1.00 29.75 687 THR A C 1
ATOM 5358 O O . THR A 1 687 ? -51.346 -52.021 51.825 1.00 29.75 687 THR A O 1
ATOM 5361 N N . SER A 1 688 ? -52.802 -51.582 53.423 1.00 30.39 688 SER A N 1
ATOM 5362 C CA . SER A 1 688 ? -52.467 -51.756 54.871 1.00 30.39 688 SER A CA 1
ATOM 5363 C C . SER A 1 688 ? -51.007 -52.121 55.238 1.00 30.39 688 SER A C 1
ATOM 5365 O O . SER A 1 688 ? -50.487 -53.068 54.662 1.00 30.39 688 SER A O 1
ATOM 5367 N N . LYS A 1 689 ? -50.330 -51.538 56.251 1.00 30.11 689 LYS A N 1
ATOM 5368 C CA . LYS A 1 689 ? -50.710 -50.670 57.411 1.00 30.11 689 LYS A CA 1
ATOM 5369 C C . LYS A 1 689 ? -49.433 -49.851 57.838 1.00 30.11 689 LYS A C 1
ATOM 5371 O O . LYS A 1 689 ? -48.352 -50.407 57.715 1.00 30.11 689 LYS A O 1
ATOM 5376 N N . ILE A 1 690 ? -49.443 -48.522 58.106 1.00 29.66 690 ILE A N 1
ATOM 5377 C CA . ILE A 1 690 ? -49.804 -47.785 59.370 1.00 29.66 690 ILE A CA 1
ATOM 5378 C C . ILE A 1 690 ? -48.665 -47.839 60.446 1.00 29.66 690 ILE A C 1
ATOM 5380 O O . ILE A 1 690 ? -48.063 -48.894 60.572 1.00 29.66 690 ILE A O 1
ATOM 5384 N N . TYR A 1 691 ? -48.265 -46.794 61.218 1.00 24.62 691 TYR A N 1
ATOM 5385 C CA . TYR A 1 691 ? -48.948 -45.552 61.680 1.00 24.62 691 TYR A CA 1
ATOM 5386 C C . TYR A 1 691 ? -48.040 -44.314 62.011 1.00 24.62 691 TYR A C 1
ATOM 5388 O O . TYR A 1 691 ? -46.941 -44.482 62.522 1.00 24.62 691 TYR A O 1
ATOM 5396 N N . LEU A 1 692 ? -48.629 -43.104 61.872 1.00 27.50 692 LEU A N 1
ATOM 5397 C CA . LEU A 1 692 ? -48.599 -41.882 62.737 1.00 27.50 692 LEU A CA 1
ATOM 5398 C C . LEU A 1 692 ? -47.360 -40.963 62.974 1.00 27.50 692 LEU A C 1
ATOM 5400 O O . LEU A 1 692 ? -46.213 -41.285 62.693 1.00 27.50 692 LEU A O 1
ATOM 5404 N N . ASN A 1 693 ? -47.677 -39.751 63.478 1.00 27.73 693 ASN A N 1
ATOM 5405 C CA . ASN A 1 693 ? -46.815 -38.570 63.714 1.00 27.73 693 ASN A CA 1
ATOM 5406 C C . ASN A 1 693 ? -46.659 -38.256 65.225 1.00 27.73 693 ASN A C 1
ATOM 5408 O O . ASN A 1 693 ? -47.515 -38.692 65.988 1.00 27.73 693 ASN A O 1
ATOM 5412 N N . HIS A 1 694 ? -45.713 -37.379 65.632 1.00 27.17 694 HIS A N 1
ATOM 5413 C CA . HIS A 1 694 ? -45.993 -36.020 66.187 1.00 27.17 694 HIS A CA 1
ATOM 5414 C C . HIS A 1 694 ? -44.764 -35.266 66.790 1.00 27.17 694 HIS A C 1
ATOM 5416 O O . HIS A 1 694 ? -43.747 -35.856 67.123 1.00 27.17 694 HIS A O 1
ATOM 5422 N N . THR A 1 695 ? -44.914 -33.932 66.917 1.00 26.09 695 THR A N 1
ATOM 5423 C CA . THR A 1 695 ? -44.336 -32.983 67.920 1.00 26.09 695 THR A CA 1
ATOM 5424 C C . THR A 1 695 ? -42.824 -32.890 68.246 1.00 26.09 695 THR A C 1
ATOM 5426 O O . THR A 1 695 ? -42.297 -33.676 69.016 1.00 26.09 695 THR A O 1
ATOM 5429 N N . ALA A 1 696 ? -42.233 -31.753 67.834 1.00 25.88 696 ALA A N 1
ATOM 5430 C CA . ALA A 1 696 ? -41.715 -30.643 68.677 1.00 25.88 696 ALA A CA 1
ATOM 5431 C C . ALA A 1 696 ? -40.543 -30.783 69.703 1.00 25.88 696 ALA A C 1
ATOM 5433 O O . ALA A 1 696 ? -40.321 -31.801 70.338 1.00 25.88 696 ALA A O 1
ATOM 5434 N N . THR A 1 697 ? -39.938 -29.607 69.979 1.00 25.28 697 THR A N 1
ATOM 5435 C CA . THR A 1 697 ? -39.156 -29.183 71.181 1.00 25.28 697 THR A CA 1
ATOM 5436 C C . THR A 1 697 ? -37.663 -29.565 71.335 1.00 25.28 697 THR A C 1
ATOM 5438 O O . THR A 1 697 ? -37.335 -30.637 71.808 1.00 25.28 697 THR A O 1
ATOM 5441 N N . SER A 1 698 ? -36.786 -28.603 70.985 1.00 24.17 698 SER A N 1
ATOM 5442 C CA . SER A 1 698 ? -35.717 -27.925 71.782 1.00 24.17 698 SER A CA 1
ATOM 5443 C C . SER A 1 698 ? -34.816 -28.647 72.827 1.00 24.17 698 SER A C 1
ATOM 5445 O O . SER A 1 698 ? -35.208 -29.644 73.408 1.00 24.17 698 SER A O 1
ATOM 5447 N N . ILE A 1 699 ? -33.691 -27.976 73.185 1.00 24.52 699 ILE A N 1
ATOM 5448 C CA . ILE A 1 699 ? -32.815 -28.156 74.391 1.00 24.52 699 ILE A CA 1
ATOM 5449 C C . ILE A 1 699 ? -31.856 -29.388 74.369 1.00 24.52 699 ILE A C 1
ATOM 5451 O O . ILE A 1 699 ? -32.279 -30.456 73.958 1.00 24.52 699 ILE A O 1
ATOM 5455 N N . THR A 1 700 ? -30.569 -29.379 74.800 1.00 24.81 700 THR A N 1
ATOM 5456 C CA . THR A 1 700 ? -29.471 -28.367 74.951 1.00 24.81 700 THR A CA 1
ATOM 5457 C C . THR A 1 700 ? -28.074 -29.061 75.107 1.00 24.81 700 THR A C 1
ATOM 5459 O O . THR A 1 700 ? -28.003 -30.259 75.344 1.00 24.81 700 THR A O 1
ATOM 5462 N N . VAL A 1 701 ? -26.977 -28.263 75.100 1.00 25.11 701 VAL A N 1
ATOM 5463 C CA . VAL A 1 701 ? -25.680 -28.466 75.827 1.00 25.11 701 VAL A CA 1
ATOM 5464 C C . VAL A 1 701 ? -24.571 -29.374 75.222 1.00 25.11 701 VAL A C 1
ATOM 5466 O O . VAL A 1 701 ? -24.801 -30.239 74.388 1.00 25.11 701 VAL A O 1
ATOM 5469 N N . SER A 1 702 ? -23.315 -29.045 75.580 1.00 27.44 702 SER A N 1
ATOM 5470 C CA . SER A 1 702 ? -22.012 -29.585 75.101 1.00 27.44 702 SER A CA 1
ATOM 5471 C C . SER A 1 702 ? -21.314 -30.416 76.237 1.00 27.44 702 SER A C 1
ATOM 5473 O O . SER A 1 702 ? -22.096 -30.941 77.027 1.00 27.44 702 SER A O 1
ATOM 5475 N N . PRO A 1 703 ? -19.962 -30.568 76.451 1.00 47.81 703 PRO A N 1
ATOM 5476 C CA . PRO A 1 703 ? -18.765 -29.915 75.857 1.00 47.81 703 PRO A CA 1
ATOM 5477 C C . PRO A 1 703 ? -17.478 -30.788 75.631 1.00 47.81 703 PRO A C 1
ATOM 5479 O O . PRO A 1 703 ? -17.457 -31.981 75.895 1.00 47.81 703 PRO A O 1
ATOM 5482 N N . ALA A 1 704 ? -16.366 -30.101 75.277 1.00 28.61 704 ALA A N 1
ATOM 5483 C CA . ALA A 1 704 ? -14.946 -30.394 75.621 1.00 28.61 704 ALA A CA 1
ATOM 5484 C C . ALA A 1 704 ? -14.139 -31.505 74.873 1.00 28.61 704 ALA A C 1
ATOM 5486 O O . ALA A 1 704 ? -14.717 -32.483 74.428 1.00 28.61 704 ALA A O 1
ATOM 5487 N N . ARG A 1 705 ? -12.782 -31.472 74.756 1.00 27.45 705 ARG A N 1
ATOM 5488 C CA . ARG A 1 705 ? -11.743 -30.384 74.663 1.00 27.45 705 ARG A CA 1
ATOM 5489 C C . ARG A 1 705 ? -10.329 -30.981 74.343 1.00 27.45 705 ARG A C 1
ATOM 5491 O O . ARG A 1 705 ? -10.106 -32.145 74.642 1.00 27.45 705 ARG A O 1
ATOM 5498 N N . LYS A 1 706 ? -9.362 -30.124 73.933 1.00 26.06 706 LYS A N 1
ATOM 5499 C CA . LYS A 1 706 ? -7.874 -30.302 73.759 1.00 26.06 706 LYS A CA 1
ATOM 5500 C C . LYS A 1 706 ? -7.401 -30.854 72.381 1.00 26.06 706 LYS A C 1
ATOM 5502 O O . LYS A 1 706 ? -8.106 -31.688 71.839 1.00 26.06 706 LYS A O 1
ATOM 5507 N N . VAL A 1 707 ? -6.344 -30.381 71.668 1.00 27.53 707 VAL A N 1
ATOM 5508 C CA . VAL A 1 707 ? -5.016 -29.706 71.930 1.00 27.53 707 VAL A CA 1
ATOM 5509 C C . VAL A 1 707 ? -3.856 -30.721 72.112 1.00 27.53 707 VAL A C 1
ATOM 5511 O O . VAL A 1 707 ? -4.051 -31.647 72.890 1.00 27.53 707 VAL A O 1
ATOM 5514 N N . GLN A 1 708 ? -2.644 -30.642 71.500 1.00 24.59 708 GLN A N 1
ATOM 5515 C CA . GLN A 1 708 ? -1.967 -29.632 70.618 1.00 24.59 708 GLN A CA 1
ATOM 5516 C C . GLN A 1 708 ? -1.519 -30.251 69.237 1.00 24.59 708 GLN A C 1
ATOM 5518 O O . GLN A 1 708 ? -2.396 -30.871 68.649 1.00 24.59 708 GLN A O 1
ATOM 5523 N N . ILE A 1 709 ? -0.329 -30.185 68.579 1.00 26.34 709 ILE A N 1
ATOM 5524 C CA . ILE A 1 709 ? 1.046 -29.633 68.788 1.00 26.34 709 ILE A CA 1
ATOM 5525 C C . ILE A 1 709 ? 1.788 -29.332 67.426 1.00 26.34 709 ILE A C 1
ATOM 5527 O O . ILE A 1 709 ? 1.150 -29.282 66.378 1.00 26.34 709 ILE A O 1
ATOM 5531 N N . GLU A 1 710 ? 3.109 -29.084 67.444 1.00 22.88 710 GLU A N 1
ATOM 5532 C CA . GLU A 1 710 ? 4.064 -28.584 66.404 1.00 22.88 710 GLU A CA 1
ATOM 5533 C C . GLU A 1 710 ? 5.035 -29.695 65.865 1.00 22.88 710 GLU A C 1
ATOM 5535 O O . GLU A 1 710 ? 4.960 -30.811 66.366 1.00 22.88 710 GLU A O 1
ATOM 5540 N N . ALA A 1 711 ? 6.035 -29.547 64.956 1.00 25.44 711 ALA A N 1
ATOM 5541 C CA . ALA A 1 711 ? 6.299 -28.719 63.748 1.00 25.44 711 ALA A CA 1
ATOM 5542 C C . ALA A 1 711 ? 7.584 -29.198 62.966 1.00 25.44 711 ALA A C 1
ATOM 5544 O O . ALA A 1 711 ? 8.338 -30.031 63.450 1.00 25.44 711 ALA A O 1
ATOM 5545 N N . LYS A 1 712 ? 7.855 -28.604 61.779 1.00 23.45 712 LYS A N 1
ATOM 5546 C CA . LYS A 1 712 ? 9.149 -28.443 61.028 1.00 23.45 712 LYS A CA 1
ATOM 5547 C C . LYS A 1 712 ? 10.059 -29.643 60.601 1.00 23.45 712 LYS A C 1
ATOM 5549 O O . LYS A 1 712 ? 10.918 -30.095 61.338 1.00 23.45 712 LYS A O 1
ATOM 5554 N N . VAL A 1 713 ? 10.020 -29.935 59.287 1.00 35.28 713 VAL A N 1
ATOM 5555 C CA . VAL A 1 713 ? 11.134 -29.944 58.279 1.00 35.28 713 VAL A CA 1
ATOM 5556 C C . VAL A 1 713 ? 12.521 -30.570 58.588 1.00 35.28 713 VAL A C 1
ATOM 5558 O O . VAL A 1 713 ? 13.292 -30.022 59.369 1.00 35.28 713 VAL A O 1
ATOM 5561 N N . GLN A 1 714 ? 12.961 -31.512 57.728 1.00 22.00 714 GLN A N 1
ATOM 5562 C CA . GLN A 1 714 ? 14.356 -31.590 57.222 1.00 22.00 714 GLN A CA 1
ATOM 5563 C C . GLN A 1 714 ? 14.462 -32.260 55.823 1.00 22.00 714 GLN A C 1
ATOM 5565 O O . GLN A 1 714 ? 13.460 -32.729 55.286 1.00 22.00 714 GLN A O 1
ATOM 5570 N N . VAL A 1 715 ? 15.653 -32.252 55.192 1.00 37.72 715 VAL A N 1
ATOM 5571 C CA . VAL A 1 715 ? 15.889 -32.587 53.760 1.00 37.72 715 VAL A CA 1
ATOM 5572 C C . VAL A 1 715 ? 17.060 -33.571 53.571 1.00 37.72 715 VAL A C 1
ATOM 5574 O O . VAL A 1 715 ? 18.080 -33.437 54.243 1.00 37.72 715 VAL A O 1
ATOM 5577 N N . ARG A 1 716 ? 16.987 -34.488 52.585 1.00 23.98 716 ARG A N 1
ATOM 5578 C CA . ARG A 1 716 ? 18.146 -35.246 52.042 1.00 23.98 716 ARG A CA 1
ATOM 5579 C C . ARG A 1 716 ? 18.138 -35.346 50.498 1.00 23.98 716 ARG A C 1
ATOM 5581 O O . ARG A 1 716 ? 17.122 -35.094 49.857 1.00 23.98 716 ARG A O 1
ATOM 5588 N N . ARG A 1 717 ? 19.311 -35.648 49.913 1.00 32.00 717 ARG A N 1
ATOM 5589 C CA . ARG A 1 717 ? 19.653 -35.682 48.463 1.00 32.00 717 ARG A CA 1
ATOM 5590 C C . ARG A 1 717 ? 19.917 -37.124 47.952 1.00 32.00 717 ARG A C 1
ATOM 5592 O O . ARG A 1 717 ? 19.934 -38.040 48.765 1.00 32.00 717 ARG A O 1
ATOM 5599 N N . LEU A 1 718 ? 20.310 -37.225 46.662 1.00 24.16 718 LEU A N 1
ATOM 5600 C CA . LEU A 1 718 ? 21.104 -38.283 45.969 1.00 24.16 718 LEU A CA 1
ATOM 5601 C C . LEU A 1 718 ? 20.307 -39.358 45.185 1.00 24.16 718 LEU A C 1
ATOM 5603 O O . LEU A 1 718 ? 19.159 -39.610 45.540 1.00 24.16 718 LEU A O 1
ATOM 5607 N N . PRO A 1 719 ? 20.907 -40.059 44.183 1.00 31.12 719 PRO A N 1
ATOM 5608 C CA . PRO A 1 719 ? 22.042 -39.720 43.291 1.00 31.12 719 PRO A CA 1
ATOM 5609 C C . PRO A 1 719 ? 21.739 -39.973 41.776 1.00 31.12 719 PRO A C 1
ATOM 5611 O O . PRO A 1 719 ? 20.583 -40.067 41.372 1.00 31.12 719 PRO A O 1
ATOM 5614 N N . LEU A 1 720 ? 22.778 -40.066 40.922 1.00 41.03 720 LEU A N 1
ATOM 5615 C CA . LEU A 1 720 ? 22.723 -40.329 39.467 1.00 41.03 720 LEU A CA 1
ATOM 5616 C C . LEU A 1 720 ? 23.608 -41.522 39.029 1.00 41.03 720 LEU A C 1
ATOM 5618 O O . LEU A 1 720 ? 24.761 -41.609 39.440 1.00 41.03 720 LEU A O 1
ATOM 5622 N N . SER A 1 721 ? 23.127 -42.318 38.067 1.00 25.14 721 SER A N 1
ATOM 5623 C CA . SER A 1 721 ? 23.909 -43.092 37.072 1.00 25.14 721 SER A CA 1
ATOM 5624 C C . SER A 1 721 ? 23.104 -43.110 35.748 1.00 25.14 721 SER A C 1
ATOM 5626 O O . SER A 1 721 ? 21.887 -42.945 35.787 1.00 25.14 721 SER A O 1
ATOM 5628 N N . LYS A 1 722 ? 23.643 -43.082 34.516 1.00 32.50 722 LYS A N 1
ATOM 5629 C CA . LYS A 1 722 ? 24.809 -43.716 33.849 1.00 32.50 722 LYS A CA 1
ATOM 5630 C C . LYS A 1 722 ? 24.616 -45.197 33.455 1.00 32.50 722 LYS A C 1
ATOM 5632 O O . LYS A 1 722 ? 25.226 -46.067 34.062 1.00 32.50 722 LYS A O 1
ATOM 5637 N N . ASN A 1 723 ? 23.843 -45.473 32.389 1.00 27.86 723 ASN A N 1
ATOM 5638 C CA . ASN A 1 723 ? 24.394 -45.798 31.048 1.00 27.86 723 ASN A CA 1
ATOM 5639 C C . ASN A 1 723 ? 23.315 -46.138 29.978 1.00 27.86 723 ASN A C 1
ATOM 5641 O O . ASN A 1 723 ? 22.125 -46.200 30.273 1.00 27.86 723 ASN A O 1
ATOM 5645 N N . GLN A 1 724 ? 23.765 -46.256 28.717 1.00 34.06 724 GLN A N 1
ATOM 5646 C CA . GLN A 1 724 ? 23.043 -46.566 27.457 1.00 34.06 724 GLN A CA 1
ATOM 5647 C C . GLN A 1 724 ? 22.207 -47.882 27.490 1.00 34.06 724 GLN A C 1
ATOM 5649 O O . GLN A 1 724 ? 22.391 -48.685 28.393 1.00 34.06 724 GLN A O 1
ATOM 5654 N N . GLN A 1 725 ? 21.285 -48.207 26.560 1.00 28.05 725 GLN A N 1
ATOM 5655 C CA . GLN A 1 725 ? 21.159 -47.882 25.115 1.00 28.05 725 GLN A CA 1
ATOM 5656 C C . GLN A 1 725 ? 19.709 -47.542 24.651 1.00 28.05 725 GLN A C 1
ATOM 5658 O O . GLN A 1 725 ? 18.780 -47.455 25.449 1.00 28.05 725 GLN A O 1
ATOM 5663 N N . PHE A 1 726 ? 19.523 -47.292 23.343 1.00 34.50 726 PHE A N 1
ATOM 5664 C CA . PHE A 1 726 ? 18.263 -46.865 22.703 1.00 34.50 726 PHE A CA 1
ATOM 5665 C C . PHE A 1 726 ? 17.384 -48.033 22.209 1.00 34.50 726 PHE A C 1
ATOM 5667 O O . PHE A 1 726 ? 17.888 -48.985 21.624 1.00 34.50 726 PHE A O 1
ATOM 5674 N N . ILE A 1 727 ? 16.055 -47.872 22.295 1.00 36.50 727 ILE A N 1
ATOM 5675 C CA . ILE A 1 727 ? 15.053 -48.647 21.531 1.00 36.50 727 ILE A CA 1
ATOM 5676 C C . ILE A 1 727 ? 14.205 -47.669 20.694 1.00 36.50 727 ILE A C 1
ATOM 5678 O O . ILE A 1 727 ? 13.938 -46.544 21.122 1.00 36.50 727 ILE A O 1
ATOM 5682 N N . ASN A 1 728 ? 13.824 -48.070 19.475 1.00 34.66 728 ASN A N 1
ATOM 5683 C CA . ASN A 1 728 ? 13.265 -47.172 18.458 1.00 34.66 728 ASN A CA 1
ATOM 5684 C C . ASN A 1 728 ? 11.797 -46.751 18.730 1.00 34.66 728 ASN A C 1
ATOM 5686 O O . ASN A 1 728 ? 11.012 -47.440 19.380 1.00 34.66 728 ASN A O 1
ATOM 5690 N N . ARG A 1 729 ? 11.411 -45.581 18.212 1.00 33.16 729 ARG A N 1
ATOM 5691 C CA . ARG A 1 729 ? 10.144 -44.883 18.482 1.00 33.16 729 ARG A CA 1
ATOM 5692 C C . ARG A 1 729 ? 8.930 -45.468 17.754 1.00 33.16 729 ARG A C 1
ATOM 5694 O O . ARG A 1 729 ? 7.806 -45.241 18.197 1.00 33.16 729 ARG A O 1
ATOM 5701 N N . ASN A 1 730 ? 9.136 -46.183 16.648 1.00 33.69 730 ASN A N 1
ATOM 5702 C CA . ASN A 1 730 ? 8.054 -46.582 15.740 1.00 33.69 730 ASN A CA 1
ATOM 5703 C C . ASN A 1 730 ? 7.131 -47.659 16.331 1.00 33.69 730 ASN A C 1
ATOM 5705 O O . ASN A 1 730 ? 5.915 -47.585 16.158 1.00 33.69 730 ASN A O 1
ATOM 5709 N N . ASP A 1 731 ? 7.659 -48.615 17.093 1.00 41.22 731 ASP A N 1
ATOM 5710 C CA . ASP A 1 731 ? 6.836 -49.692 17.665 1.00 41.22 731 ASP A CA 1
ATOM 5711 C C . ASP A 1 731 ? 5.926 -49.181 18.790 1.00 41.22 731 ASP A C 1
ATOM 5713 O O . ASP A 1 731 ? 4.775 -49.599 18.915 1.00 41.22 731 ASP A O 1
ATOM 5717 N N . ARG A 1 732 ? 6.370 -48.137 19.501 1.00 42.59 732 ARG A N 1
ATOM 5718 C CA . ARG A 1 732 ? 5.552 -47.406 20.479 1.00 42.59 732 ARG A CA 1
ATOM 5719 C C . ARG A 1 732 ? 4.408 -46.601 19.843 1.00 42.59 732 ARG A C 1
ATOM 5721 O O . ARG A 1 732 ? 3.490 -46.208 20.555 1.00 42.59 732 ARG A O 1
ATOM 5728 N N . ILE A 1 733 ? 4.440 -46.353 18.529 1.00 41.19 733 ILE A N 1
ATOM 5729 C CA . ILE A 1 733 ? 3.349 -45.694 17.786 1.00 41.19 733 ILE A CA 1
ATOM 5730 C C . ILE A 1 733 ? 2.288 -46.717 17.351 1.00 41.19 733 ILE A C 1
ATOM 5732 O O . ILE A 1 733 ? 1.096 -46.420 17.436 1.00 41.19 733 ILE A O 1
ATOM 5736 N N . LYS A 1 734 ? 2.691 -47.936 16.959 1.00 38.69 734 LYS A N 1
ATOM 5737 C CA . LYS A 1 734 ? 1.765 -49.012 16.548 1.00 38.69 734 LYS A CA 1
ATOM 5738 C C . LYS A 1 734 ? 0.767 -49.369 17.658 1.00 38.69 734 LYS A C 1
ATOM 5740 O O . LYS A 1 734 ? -0.433 -49.439 17.402 1.00 38.69 734 LYS A O 1
ATOM 5745 N N . GLU A 1 735 ? 1.236 -49.507 18.899 1.00 40.44 735 GLU A N 1
ATOM 5746 C CA . GLU A 1 735 ? 0.367 -49.872 20.029 1.00 40.44 735 GLU A CA 1
ATOM 5747 C C . GLU A 1 735 ? -0.638 -48.761 20.401 1.00 40.44 735 GLU A C 1
ATOM 5749 O O . GLU A 1 735 ? -1.757 -49.051 20.820 1.00 40.44 735 GLU A O 1
ATOM 5754 N N . ILE A 1 736 ? -0.297 -47.487 20.165 1.00 44.62 736 ILE A N 1
ATOM 5755 C CA . ILE A 1 736 ? -1.221 -46.353 20.364 1.00 44.62 736 ILE A CA 1
ATOM 5756 C C . ILE A 1 736 ? -2.357 -46.385 19.331 1.00 44.62 736 ILE A C 1
ATOM 5758 O O . ILE A 1 736 ? -3.509 -46.128 19.679 1.00 44.62 736 ILE A O 1
ATOM 5762 N N . ILE A 1 737 ? -2.060 -46.740 18.076 1.00 39.78 737 ILE A N 1
ATOM 5763 C CA . ILE A 1 737 ? -3.077 -46.898 17.022 1.00 39.78 737 ILE A CA 1
ATOM 5764 C C . ILE A 1 737 ? -4.029 -48.055 17.371 1.00 39.78 737 ILE A C 1
ATOM 5766 O O . ILE A 1 737 ? -5.245 -47.916 17.226 1.00 39.78 737 ILE A O 1
ATOM 5770 N N . ARG A 1 738 ? -3.501 -49.160 17.915 1.00 36.72 738 ARG A N 1
ATOM 5771 C CA . ARG A 1 738 ? -4.277 -50.356 18.292 1.00 36.72 738 ARG A CA 1
ATOM 5772 C C . ARG A 1 738 ? -5.351 -50.092 19.360 1.00 36.72 738 ARG A C 1
ATOM 5774 O O . ARG A 1 738 ? -6.354 -50.798 19.397 1.00 36.72 738 ARG A O 1
ATOM 5781 N N . GLN A 1 739 ? -5.180 -49.062 20.191 1.00 40.91 739 GLN A N 1
ATOM 5782 C CA . GLN A 1 739 ? -6.115 -48.695 21.266 1.00 40.91 739 GLN A CA 1
ATOM 5783 C C . GLN A 1 739 ? -7.137 -47.608 20.863 1.00 40.91 739 GLN A C 1
ATOM 5785 O O . GLN A 1 739 ? -7.979 -47.221 21.670 1.00 40.91 739 GLN A O 1
ATOM 5790 N N . GLY A 1 740 ? -7.118 -47.124 19.614 1.00 34.72 740 GLY A N 1
ATOM 5791 C CA . GLY A 1 740 ? -7.953 -46.009 19.138 1.00 34.72 740 GLY A CA 1
ATOM 5792 C C . GLY A 1 740 ? -9.449 -46.296 18.909 1.00 34.72 740 GLY A C 1
ATOM 5793 O O . GLY A 1 740 ? -10.128 -45.474 18.293 1.00 34.72 740 GLY A O 1
ATOM 5794 N N . SER A 1 741 ? -9.982 -47.438 19.359 1.00 38.34 741 SER A N 1
ATOM 5795 C CA . SER A 1 741 ? -11.313 -47.923 18.955 1.00 38.34 741 SER A CA 1
ATOM 5796 C C . SER A 1 741 ? -12.434 -47.680 19.980 1.00 38.34 741 SER A C 1
ATOM 5798 O O . SER A 1 741 ? -12.540 -48.366 20.988 1.00 38.34 741 SER A O 1
ATOM 5800 N N . VAL A 1 742 ? -13.353 -46.779 19.604 1.00 43.59 742 VAL A N 1
ATOM 5801 C CA . VAL A 1 742 ? -14.770 -46.686 20.032 1.00 43.59 742 VAL A CA 1
ATOM 5802 C C . VAL A 1 742 ? -15.087 -46.272 21.487 1.00 43.59 742 VAL A C 1
ATOM 5804 O O . VAL A 1 742 ? -15.116 -47.083 22.406 1.00 43.59 742 VAL A O 1
ATOM 5807 N N . LYS A 1 743 ? -15.600 -45.037 21.639 1.00 36.38 743 LYS A N 1
ATOM 5808 C CA . LYS A 1 743 ? -16.973 -44.766 22.144 1.00 36.38 743 LYS A CA 1
ATOM 5809 C C . LYS A 1 743 ? -17.407 -43.319 21.838 1.00 36.38 743 LYS A C 1
ATOM 5811 O O . LYS A 1 743 ? -16.596 -42.396 21.865 1.00 36.38 743 LYS A O 1
ATOM 5816 N N . LYS A 1 744 ? -18.691 -43.119 21.504 1.00 41.62 744 LYS A N 1
ATOM 5817 C CA . LYS A 1 744 ? -19.271 -41.802 21.158 1.00 41.62 744 LYS A CA 1
ATOM 5818 C C . LYS A 1 744 ? -19.369 -40.905 22.403 1.00 41.62 744 LYS A C 1
ATOM 5820 O O . LYS A 1 744 ? -19.718 -41.389 23.476 1.00 41.62 744 LYS A O 1
ATOM 5825 N N . ARG A 1 745 ? -19.127 -39.594 22.259 1.00 40.34 745 ARG A N 1
ATOM 5826 C CA . ARG A 1 745 ? -19.477 -38.589 23.286 1.00 40.34 745 ARG A CA 1
ATOM 5827 C C . ARG A 1 745 ? -20.956 -38.185 23.158 1.00 40.34 745 ARG A C 1
ATOM 5829 O O . ARG A 1 745 ? -21.454 -38.166 22.032 1.00 40.34 745 ARG A O 1
ATOM 5836 N N . PRO A 1 746 ? -21.647 -37.836 24.260 1.00 44.50 746 PRO A N 1
ATOM 5837 C CA . PRO A 1 746 ? -23.013 -37.322 24.201 1.00 44.50 746 PRO A CA 1
ATOM 5838 C C . PRO A 1 746 ? -23.065 -35.948 23.518 1.00 44.50 746 PRO A C 1
ATOM 5840 O O . PRO A 1 746 ? -22.120 -35.158 23.593 1.00 44.50 746 PRO A O 1
ATOM 5843 N N . THR A 1 747 ? -24.184 -35.660 22.858 1.00 49.22 747 THR A N 1
ATOM 5844 C CA . THR A 1 747 ? -24.451 -34.381 22.188 1.00 49.22 747 THR A CA 1
ATOM 5845 C C . THR A 1 747 ? -24.574 -33.240 23.197 1.00 49.22 747 THR A C 1
ATOM 5847 O O . THR A 1 747 ? -25.378 -33.327 24.124 1.00 49.22 747 THR A O 1
ATOM 5850 N N . LEU A 1 748 ? -23.836 -32.142 22.996 1.00 61.72 748 LEU A N 1
ATOM 5851 C CA . LEU A 1 748 ? -24.124 -30.894 23.708 1.00 61.72 748 LEU A CA 1
ATOM 5852 C C . LEU A 1 748 ? -25.489 -30.352 23.264 1.00 61.72 748 LEU A C 1
ATOM 5854 O O . LEU A 1 748 ? -25.758 -30.271 22.068 1.00 61.72 748 LEU A O 1
ATOM 5858 N N . ASP A 1 749 ? -26.300 -29.925 24.233 1.00 70.56 749 ASP A N 1
ATOM 5859 C CA . ASP A 1 749 ? -27.502 -29.117 24.011 1.00 70.56 749 ASP A CA 1
ATOM 5860 C C . ASP A 1 749 ? -27.145 -27.826 23.239 1.00 70.56 749 ASP A C 1
ATOM 5862 O O . ASP A 1 749 ? -26.444 -26.974 23.801 1.00 70.56 749 ASP A O 1
ATOM 5866 N N . PRO A 1 750 ? -27.625 -27.635 21.992 1.00 69.81 750 PRO A N 1
ATOM 5867 C CA . PRO A 1 750 ? -27.347 -26.427 21.215 1.00 69.81 750 PRO A CA 1
ATOM 5868 C C . PRO A 1 750 ? -27.878 -25.158 21.890 1.00 69.81 750 PRO A C 1
ATOM 5870 O O . PRO A 1 750 ? -27.247 -24.104 21.826 1.00 69.81 750 PRO A O 1
ATOM 5873 N N . MET A 1 751 ? -29.004 -25.255 22.606 1.00 79.94 751 MET A N 1
ATOM 5874 C CA . MET A 1 751 ? -29.648 -24.114 23.262 1.00 79.94 751 MET A CA 1
ATOM 5875 C C . MET A 1 751 ? -28.816 -23.562 24.425 1.00 79.94 751 MET A C 1
ATOM 5877 O O . MET A 1 751 ? -29.064 -22.445 24.880 1.00 79.94 751 MET A O 1
ATOM 5881 N N . ARG A 1 752 ? -27.803 -24.301 24.902 1.00 80.50 752 ARG A N 1
ATOM 5882 C CA . ARG A 1 752 ? -26.938 -23.890 26.016 1.00 80.50 752 ARG A CA 1
ATOM 5883 C C . ARG A 1 752 ? -26.234 -22.552 25.776 1.00 80.50 752 ARG A C 1
ATOM 5885 O O . ARG A 1 752 ? -26.077 -21.802 26.733 1.00 80.50 752 ARG A O 1
ATOM 5892 N N . ALA A 1 753 ? -25.862 -22.234 24.534 1.00 75.94 753 ALA A N 1
ATOM 5893 C CA . ALA A 1 753 ? -25.245 -20.948 24.187 1.00 75.94 753 ALA A CA 1
ATOM 5894 C C . ALA A 1 753 ? -26.225 -19.760 24.293 1.00 75.94 753 ALA A C 1
ATOM 5896 O O . ALA A 1 753 ? -25.818 -18.644 24.599 1.00 75.94 753 ALA A O 1
ATOM 5897 N N . LEU A 1 754 ? -27.522 -20.006 24.078 1.00 85.56 754 LEU A N 1
ATOM 5898 C CA . LEU A 1 754 ? -28.578 -18.989 24.119 1.00 85.56 754 LEU A CA 1
ATOM 5899 C C . LEU A 1 754 ? -29.191 -18.830 25.523 1.00 85.56 754 LEU A C 1
ATOM 5901 O O . LEU A 1 754 ? -29.707 -17.764 25.855 1.00 85.56 754 LEU A O 1
ATOM 5905 N N . LYS A 1 755 ? -29.114 -19.860 26.378 1.00 81.69 755 LYS A N 1
ATOM 5906 C CA . LYS A 1 755 ? -29.665 -19.850 27.750 1.00 81.69 755 LYS A CA 1
ATOM 5907 C C . LYS A 1 755 ? -29.056 -18.777 28.666 1.00 81.69 755 LYS A C 1
ATOM 5909 O O . LYS A 1 755 ? -29.733 -18.339 29.587 1.00 81.69 755 LYS A O 1
ATOM 5914 N N . SER A 1 756 ? -27.829 -18.321 28.408 1.00 82.56 756 SER A N 1
ATOM 5915 C CA . SER A 1 756 ? -27.183 -17.215 29.140 1.00 82.56 756 SER A CA 1
ATOM 5916 C C . SER A 1 756 ? -27.502 -15.819 28.588 1.00 82.56 756 SER A C 1
ATOM 5918 O O . SER A 1 756 ? -26.947 -14.834 29.068 1.00 82.56 756 SER A O 1
ATOM 5920 N N . MET A 1 757 ? -28.342 -15.715 27.556 1.00 89.81 757 MET A N 1
ATOM 5921 C CA . MET A 1 757 ? -28.649 -14.460 26.870 1.00 89.81 757 MET A CA 1
ATOM 5922 C C . MET A 1 757 ? -30.127 -14.108 27.052 1.00 89.81 757 MET A C 1
ATOM 5924 O O . MET A 1 757 ? -31.006 -14.907 26.718 1.00 89.81 757 MET A O 1
ATOM 5928 N N . ALA A 1 758 ? -30.388 -12.906 27.570 1.00 92.19 758 ALA A N 1
ATOM 5929 C CA . ALA A 1 758 ? -31.738 -12.386 27.752 1.00 92.19 758 ALA A CA 1
ATOM 5930 C C . ALA A 1 758 ? -32.467 -12.226 26.408 1.00 92.19 758 ALA A C 1
ATOM 5932 O O . ALA A 1 758 ? -31.867 -11.823 25.406 1.00 92.19 758 ALA A O 1
ATOM 5933 N N . ILE A 1 759 ? -33.764 -12.527 26.415 1.00 95.56 759 ILE A N 1
ATOM 5934 C CA . ILE A 1 759 ? -34.688 -12.211 25.321 1.00 95.56 759 ILE A CA 1
ATOM 5935 C C . ILE A 1 759 ? -34.789 -10.679 25.210 1.00 95.56 759 ILE A C 1
ATOM 5937 O O . ILE A 1 759 ? -34.687 -9.977 26.217 1.00 95.56 759 ILE A O 1
ATOM 5941 N N . ALA A 1 760 ? -34.892 -10.166 23.987 1.00 95.19 760 ALA A N 1
ATOM 5942 C CA . ALA A 1 760 ? -35.120 -8.754 23.723 1.00 95.19 760 ALA A CA 1
ATOM 5943 C C . ALA A 1 760 ? -36.618 -8.436 23.823 1.00 95.19 760 ALA A C 1
ATOM 5945 O O . ALA A 1 760 ? -37.463 -9.244 23.447 1.00 95.19 760 ALA A O 1
ATOM 5946 N N . ASP A 1 761 ? -36.923 -7.252 24.336 1.00 93.56 761 ASP A N 1
ATOM 5947 C CA . ASP A 1 761 ? -38.274 -6.706 24.427 1.00 93.56 761 ASP A CA 1
ATOM 5948 C C . ASP A 1 761 ? -38.800 -6.395 23.003 1.00 93.56 761 ASP A C 1
ATOM 5950 O O . ASP A 1 761 ? -38.204 -5.539 22.342 1.00 93.56 761 ASP A O 1
ATOM 5954 N N . PRO A 1 762 ? -39.840 -7.090 22.483 1.00 90.88 762 PRO A N 1
ATOM 5955 C CA . PRO A 1 762 ? -40.209 -7.051 21.059 1.00 90.88 762 PRO A CA 1
ATOM 5956 C C . PRO A 1 762 ? -40.609 -5.673 20.516 1.00 90.88 762 PRO A C 1
ATOM 5958 O O . PRO A 1 762 ? -40.378 -5.392 19.332 1.00 90.88 762 PRO A O 1
ATOM 5961 N N . GLU A 1 763 ? -41.174 -4.824 21.377 1.00 89.81 763 GLU A N 1
ATOM 5962 C CA . GLU A 1 763 ? -41.548 -3.433 21.083 1.00 89.81 763 GLU A CA 1
ATOM 5963 C C . GLU A 1 763 ? -40.298 -2.557 20.913 1.00 89.81 763 GLU A C 1
ATOM 5965 O O . GLU A 1 763 ? -40.251 -1.650 20.084 1.00 89.81 763 GLU A O 1
ATOM 5970 N N . LYS A 1 764 ? -39.238 -2.871 21.668 1.00 93.12 764 LYS A N 1
ATOM 5971 C CA . LYS A 1 764 ? -37.970 -2.127 21.687 1.00 93.12 764 LYS A CA 1
ATOM 5972 C C . LYS A 1 764 ? -36.930 -2.676 20.703 1.00 93.12 764 LYS A C 1
ATOM 5974 O O . LYS A 1 764 ? -35.828 -2.137 20.634 1.00 93.12 764 LYS A O 1
ATOM 5979 N N . VAL A 1 765 ? -37.256 -3.716 19.925 1.00 97.25 765 VAL A N 1
ATOM 5980 C CA . VAL A 1 765 ? -36.391 -4.205 18.838 1.00 97.25 765 VAL A CA 1
ATOM 5981 C C . VAL A 1 765 ? -36.389 -3.199 17.686 1.00 97.25 765 VAL A C 1
ATOM 5983 O O . VAL A 1 765 ? -37.394 -3.007 17.001 1.00 97.25 765 VAL A O 1
ATOM 5986 N N . GLN A 1 766 ? -35.235 -2.592 17.432 1.00 97.50 766 GLN A N 1
ATOM 5987 C CA . GLN A 1 766 ? -35.039 -1.681 16.309 1.00 97.50 766 GLN A CA 1
ATOM 5988 C C . GLN A 1 766 ? -34.834 -2.476 15.013 1.00 97.50 766 GLN A C 1
ATOM 5990 O O . GLN A 1 766 ? -33.997 -3.382 14.954 1.00 97.50 766 GLN A O 1
ATOM 5995 N N . ARG A 1 767 ? -35.591 -2.149 13.963 1.00 97.94 767 ARG A N 1
ATOM 5996 C CA . ARG A 1 767 ? -35.628 -2.894 12.695 1.00 97.94 767 ARG A CA 1
ATOM 5997 C C . ARG A 1 767 ? -35.123 -2.003 11.561 1.00 97.94 767 ARG A C 1
ATOM 5999 O O . ARG A 1 767 ? -35.830 -1.136 11.059 1.00 97.94 767 ARG A O 1
ATOM 6006 N N . ILE A 1 768 ? -33.862 -2.199 11.191 1.00 98.56 768 ILE A N 1
ATOM 6007 C CA . ILE A 1 768 ? -33.131 -1.377 10.224 1.00 98.56 768 ILE A CA 1
ATOM 6008 C C . ILE A 1 768 ? -33.252 -2.016 8.838 1.00 98.56 768 ILE A C 1
ATOM 6010 O O . ILE A 1 768 ? -32.672 -3.075 8.585 1.00 98.56 768 ILE A O 1
ATOM 6014 N N . ILE A 1 769 ? -33.991 -1.378 7.934 1.00 98.31 769 ILE A N 1
ATOM 6015 C CA . ILE A 1 769 ? -34.150 -1.817 6.545 1.00 98.31 769 ILE A CA 1
ATOM 6016 C C . ILE A 1 769 ? -33.124 -1.091 5.673 1.00 98.31 769 ILE A C 1
ATOM 6018 O O . ILE A 1 769 ? -33.225 0.111 5.444 1.00 98.31 769 ILE A O 1
ATOM 6022 N N . LEU A 1 770 ? -32.135 -1.830 5.175 1.00 98.50 770 LEU A N 1
ATOM 6023 C CA . LEU A 1 770 ? -31.182 -1.371 4.168 1.00 98.50 770 LEU A CA 1
ATOM 6024 C C . LEU A 1 770 ? -31.741 -1.688 2.775 1.00 98.50 770 LEU A C 1
ATOM 6026 O O . LEU A 1 770 ? -31.652 -2.832 2.309 1.00 98.50 770 LEU A O 1
ATOM 6030 N N . LEU A 1 771 ? -32.311 -0.666 2.132 1.00 98.25 771 LEU A N 1
ATOM 6031 C CA . LEU A 1 771 ? -32.888 -0.733 0.789 1.00 98.25 771 LEU A CA 1
ATOM 6032 C C . LEU A 1 771 ? -31.904 -0.185 -0.252 1.00 98.25 771 LEU A C 1
ATOM 6034 O O . LEU A 1 771 ? -31.305 0.870 -0.039 1.00 98.25 771 LEU A O 1
ATOM 6038 N N . THR A 1 772 ? -31.739 -0.891 -1.374 1.00 97.88 772 THR A N 1
ATOM 6039 C CA . THR A 1 772 ? -31.019 -0.414 -2.571 1.00 97.88 772 THR A CA 1
ATOM 6040 C C . THR A 1 772 ? -31.232 -1.377 -3.756 1.00 97.88 772 THR A C 1
ATOM 6042 O O . THR A 1 772 ? -32.107 -2.236 -3.711 1.00 97.88 772 THR A O 1
ATOM 6045 N N . TYR A 1 773 ? -30.399 -1.282 -4.792 1.00 96.94 773 TYR A N 1
ATOM 6046 C CA . TYR A 1 773 ? -30.435 -2.053 -6.037 1.00 96.94 773 TYR A CA 1
ATOM 6047 C C . TYR A 1 773 ? -29.317 -3.106 -6.096 1.00 96.94 773 TYR A C 1
ATOM 6049 O O . TYR A 1 773 ? -28.286 -3.001 -5.416 1.00 96.94 773 TYR A O 1
ATOM 6057 N N . PHE A 1 774 ? -29.453 -4.113 -6.968 1.00 95.75 774 PHE A N 1
ATOM 6058 C CA . PHE A 1 774 ? -28.362 -5.060 -7.227 1.00 95.75 774 PHE A CA 1
ATOM 6059 C C . PHE A 1 774 ? -27.069 -4.319 -7.603 1.00 95.75 774 PHE A C 1
ATOM 6061 O O . PHE A 1 774 ? -27.078 -3.481 -8.503 1.00 95.75 774 PHE A O 1
ATOM 6068 N N . ARG A 1 775 ? -25.958 -4.679 -6.940 1.00 93.50 775 ARG A N 1
ATOM 6069 C CA . ARG A 1 775 ? -24.588 -4.133 -7.113 1.00 93.50 775 ARG A CA 1
ATOM 6070 C C . ARG A 1 775 ? -24.321 -2.711 -6.586 1.00 93.50 775 ARG A C 1
ATOM 6072 O O . ARG A 1 775 ? -23.171 -2.275 -6.633 1.00 93.50 775 ARG A O 1
ATOM 6079 N N . ALA A 1 776 ? -25.292 -2.057 -5.950 1.00 94.69 776 ALA A N 1
ATOM 6080 C CA . ALA A 1 776 ? -25.127 -0.726 -5.350 1.00 94.69 776 ALA A CA 1
ATOM 6081 C C . ALA A 1 776 ? -24.255 -0.663 -4.067 1.00 94.69 776 ALA A C 1
ATOM 6083 O O . ALA A 1 776 ? -24.005 0.413 -3.544 1.00 94.69 776 ALA A O 1
ATOM 6084 N N . GLY A 1 777 ? -23.746 -1.797 -3.564 1.00 93.56 777 GLY A N 1
ATOM 6085 C CA . GLY A 1 777 ? -22.750 -1.833 -2.476 1.00 93.56 777 GLY A CA 1
ATOM 6086 C C . GLY A 1 777 ? -23.270 -2.232 -1.089 1.00 93.56 777 GLY A C 1
ATOM 6087 O O . GLY A 1 777 ? -22.466 -2.448 -0.184 1.00 93.56 777 GLY A O 1
ATOM 6088 N N . SER A 1 778 ? -24.578 -2.447 -0.917 1.00 95.25 778 SER A N 1
ATOM 6089 C CA . SER A 1 778 ? -25.213 -2.761 0.380 1.00 95.25 778 SER A CA 1
ATOM 6090 C C . SER A 1 778 ? -24.670 -3.983 1.122 1.00 95.25 778 SER A C 1
ATOM 6092 O O . SER A 1 778 ? -24.878 -4.095 2.324 1.00 95.25 778 SER A O 1
ATOM 6094 N N . THR A 1 779 ? -23.962 -4.904 0.460 1.00 94.88 779 THR A N 1
ATOM 6095 C CA . THR A 1 779 ? -23.261 -6.004 1.148 1.00 94.88 779 THR A CA 1
ATOM 6096 C C . THR A 1 779 ? -22.200 -5.458 2.102 1.00 94.88 779 THR A C 1
ATOM 6098 O O . THR A 1 779 ? -22.120 -5.927 3.228 1.00 94.88 779 THR A O 1
ATOM 6101 N N . PHE A 1 780 ? -21.438 -4.441 1.687 1.00 94.94 780 PHE A N 1
ATOM 6102 C CA . PHE A 1 780 ? -20.423 -3.796 2.522 1.00 94.94 780 PHE A CA 1
ATOM 6103 C C . PHE A 1 780 ? -21.074 -3.023 3.676 1.00 94.94 780 PHE A C 1
ATOM 6105 O O . PHE A 1 780 ? -20.716 -3.238 4.829 1.00 94.94 780 PHE A O 1
ATOM 6112 N N . LEU A 1 781 ? -22.101 -2.215 3.393 1.00 97.38 781 LEU A N 1
ATOM 6113 C CA . LEU A 1 781 ? -22.811 -1.455 4.427 1.00 97.38 781 LEU A CA 1
ATOM 6114 C C . LEU A 1 781 ? -23.530 -2.354 5.450 1.00 97.38 781 LEU A C 1
ATOM 6116 O O . LEU A 1 781 ? -23.452 -2.114 6.651 1.00 97.38 781 LEU A O 1
ATOM 6120 N N . GLY A 1 782 ? -24.181 -3.429 5.008 1.00 97.12 782 GLY A N 1
ATOM 6121 C CA . GLY A 1 782 ? -24.791 -4.395 5.921 1.00 97.12 782 GLY A CA 1
ATOM 6122 C C . GLY A 1 782 ? -23.759 -5.213 6.711 1.00 97.12 782 GLY A C 1
ATOM 6123 O O . GLY A 1 782 ? -23.994 -5.505 7.882 1.00 97.12 782 GLY A O 1
ATOM 6124 N N . ASP A 1 783 ? -22.588 -5.514 6.126 1.00 95.81 783 ASP A N 1
ATOM 6125 C CA . ASP A 1 783 ? -21.462 -6.106 6.862 1.00 95.81 783 ASP A CA 1
ATOM 6126 C C . ASP A 1 783 ? -20.942 -5.156 7.968 1.00 95.81 783 ASP A C 1
ATOM 6128 O O . ASP A 1 783 ? -20.592 -5.645 9.044 1.00 95.81 783 ASP A O 1
ATOM 6132 N N . ILE A 1 784 ? -20.949 -3.827 7.754 1.00 97.69 784 ILE A N 1
ATOM 6133 C CA . ILE A 1 784 ? -20.640 -2.806 8.781 1.00 97.69 784 ILE A CA 1
ATOM 6134 C C . ILE A 1 784 ? -21.715 -2.784 9.881 1.00 97.69 784 ILE A C 1
ATOM 6136 O O . ILE A 1 784 ? -21.389 -2.865 11.066 1.00 97.69 784 ILE A O 1
ATOM 6140 N N . LEU A 1 785 ? -22.997 -2.682 9.510 1.00 97.88 785 LEU A N 1
ATOM 6141 C CA . LEU A 1 785 ? -24.111 -2.534 10.462 1.00 97.88 785 LEU A CA 1
ATOM 6142 C C . LEU A 1 785 ? -24.218 -3.712 11.449 1.00 97.88 785 LEU A C 1
ATOM 6144 O O . LEU A 1 785 ? -24.591 -3.519 12.607 1.00 97.88 785 LEU A O 1
ATOM 6148 N N . GLN A 1 786 ? -23.836 -4.927 11.038 1.00 96.00 786 GLN A N 1
ATOM 6149 C CA . GLN A 1 786 ? -23.848 -6.100 11.921 1.00 96.00 786 GLN A CA 1
ATOM 6150 C C . GLN A 1 786 ? -22.651 -6.225 12.885 1.00 96.00 786 GLN A C 1
ATOM 6152 O O . GLN A 1 786 ? -22.599 -7.186 13.650 1.00 96.00 786 GLN A O 1
ATOM 6157 N N . GLN A 1 787 ? -21.680 -5.300 12.881 1.00 96.38 787 GLN A N 1
ATOM 6158 C CA . GLN A 1 787 ? -20.465 -5.435 13.707 1.00 96.38 787 GLN A CA 1
ATOM 6159 C C . GLN A 1 787 ? -20.689 -5.259 15.217 1.00 96.38 787 GLN A C 1
ATOM 6161 O O . GLN A 1 787 ? -19.800 -5.590 16.009 1.00 96.38 787 GLN A O 1
ATOM 6166 N N . ASN A 1 788 ? -21.860 -4.767 15.629 1.00 94.75 788 ASN A N 1
ATOM 6167 C CA . ASN A 1 788 ? -22.256 -4.703 17.031 1.00 94.75 788 ASN A CA 1
ATOM 6168 C C . ASN A 1 788 ? -22.821 -6.046 17.524 1.00 94.75 788 ASN A C 1
ATOM 6170 O O . ASN A 1 788 ? -23.531 -6.765 16.823 1.00 94.75 788 ASN A O 1
ATOM 6174 N N . TRP A 1 789 ? -22.476 -6.413 18.760 1.00 94.25 789 TRP A N 1
ATOM 6175 C CA . TRP A 1 789 ? -22.870 -7.701 19.329 1.00 94.25 789 TRP A CA 1
ATOM 6176 C C . TRP A 1 789 ? -24.394 -7.811 19.476 1.00 94.25 789 TRP A C 1
ATOM 6178 O O . TRP A 1 789 ? -25.051 -6.862 19.894 1.00 94.25 789 TRP A O 1
ATOM 6188 N N . ARG A 1 790 ? -24.934 -9.002 19.182 1.00 94.50 790 ARG A N 1
ATOM 6189 C CA . ARG A 1 790 ? -26.375 -9.317 19.117 1.00 94.50 790 ARG A CA 1
ATOM 6190 C C . ARG A 1 790 ? -27.151 -8.648 17.975 1.00 94.50 790 ARG A C 1
ATOM 6192 O O . ARG A 1 790 ? -28.365 -8.816 17.960 1.00 94.50 790 ARG A O 1
ATOM 6199 N N . THR A 1 791 ? -26.530 -7.982 17.000 1.00 97.50 791 THR A N 1
ATOM 6200 C CA . THR A 1 791 ? -27.247 -7.588 15.771 1.00 97.50 791 THR A CA 1
ATOM 6201 C C . THR A 1 791 ? -27.621 -8.832 14.956 1.00 97.50 791 THR A C 1
ATOM 6203 O O . THR A 1 791 ? -26.746 -9.636 14.629 1.00 97.50 791 THR A O 1
ATOM 6206 N N . PHE A 1 792 ? -28.902 -9.020 14.624 1.00 98.25 792 PHE A N 1
ATOM 6207 C CA . PHE A 1 792 ? -29.352 -10.130 13.774 1.00 98.25 792 PHE A CA 1
ATOM 6208 C C . PHE A 1 792 ? -29.501 -9.652 12.327 1.00 98.25 792 PHE A C 1
ATOM 6210 O O . PHE A 1 792 ? -30.276 -8.744 12.033 1.00 98.25 792 PHE A O 1
ATOM 6217 N N . TYR A 1 793 ? -28.739 -10.254 11.415 1.00 98.44 793 TYR A N 1
ATOM 6218 C CA . TYR A 1 793 ? -28.631 -9.807 10.026 1.00 98.44 793 TYR A CA 1
ATOM 6219 C C . TYR A 1 793 ? -29.402 -10.733 9.075 1.00 98.44 793 TYR A C 1
ATOM 6221 O O . TYR A 1 793 ? -29.078 -11.915 8.930 1.00 98.44 793 TYR A O 1
ATOM 6229 N N . HIS A 1 794 ? -30.421 -10.193 8.411 1.00 98.06 794 HIS A N 1
ATOM 6230 C CA . HIS A 1 794 ? -31.178 -10.855 7.351 1.00 98.06 794 HIS A CA 1
ATOM 6231 C C . HIS A 1 794 ? -30.576 -10.437 5.999 1.00 98.06 794 HIS A C 1
ATOM 6233 O O . HIS A 1 794 ? -30.845 -9.343 5.497 1.00 98.06 794 HIS A O 1
ATOM 6239 N N . PHE A 1 795 ? -29.733 -11.291 5.416 1.00 97.62 795 PHE A N 1
ATOM 6240 C CA . PHE A 1 795 ? -29.074 -11.020 4.138 1.00 97.62 795 PHE A CA 1
ATOM 6241 C C . PHE A 1 795 ? -29.927 -11.522 2.964 1.00 97.62 795 PHE A C 1
ATOM 6243 O O . PHE A 1 795 ? -29.977 -12.723 2.715 1.00 97.62 795 PHE A O 1
ATOM 6250 N N . GLU A 1 796 ? -30.570 -10.609 2.228 1.00 96.81 796 GLU A N 1
ATOM 6251 C CA . GLU A 1 796 ? -31.382 -10.908 1.032 1.00 96.81 796 GLU A CA 1
ATOM 6252 C C . GLU A 1 796 ? -32.453 -12.007 1.228 1.00 96.81 796 GLU A C 1
ATOM 6254 O O . GLU A 1 796 ? -32.509 -12.950 0.437 1.00 96.81 796 GLU A O 1
ATOM 6259 N N . PRO A 1 797 ? -33.349 -11.919 2.234 1.00 96.44 797 PRO A N 1
ATOM 6260 C CA . PRO A 1 797 ? -34.357 -12.964 2.467 1.00 96.44 797 PRO A CA 1
ATOM 6261 C C . PRO A 1 797 ? -35.266 -13.210 1.245 1.00 96.44 797 PRO A C 1
ATOM 6263 O O . PRO A 1 797 ? -35.627 -14.348 0.929 1.00 96.44 797 PRO A O 1
ATOM 6266 N N . LEU A 1 798 ? -35.545 -12.143 0.490 1.00 97.19 798 LEU A N 1
ATOM 6267 C CA . LEU A 1 798 ? -36.345 -12.142 -0.738 1.00 97.19 798 LEU A CA 1
ATOM 6268 C C . LEU A 1 798 ? -35.676 -12.852 -1.935 1.00 97.19 798 LEU A C 1
ATOM 6270 O O . LEU A 1 798 ? -36.322 -13.047 -2.960 1.00 97.19 798 LEU A O 1
ATOM 6274 N N . HIS A 1 799 ? -34.420 -13.305 -1.816 1.00 95.56 799 HIS A N 1
ATOM 6275 C CA . HIS A 1 799 ? -33.754 -14.166 -2.812 1.00 95.56 799 HIS A CA 1
ATOM 6276 C C . HIS A 1 799 ? -34.496 -15.501 -3.039 1.00 95.56 799 HIS A C 1
ATOM 6278 O O . HIS A 1 799 ? -34.259 -16.200 -4.021 1.00 95.56 799 HIS A O 1
ATOM 6284 N N . SER A 1 800 ? -35.406 -15.867 -2.138 1.00 94.19 800 SER A N 1
ATOM 6285 C CA . SER A 1 800 ? -36.314 -17.002 -2.312 1.00 94.19 800 SER A CA 1
ATOM 6286 C C . SER A 1 800 ? -37.429 -16.773 -3.352 1.00 94.19 800 SER A C 1
ATOM 6288 O O . SER A 1 800 ? -38.015 -17.756 -3.794 1.00 94.19 800 SER A O 1
ATOM 6290 N N . LEU A 1 801 ? -37.712 -15.523 -3.761 1.00 95.12 801 LEU A N 1
ATOM 6291 C CA . LEU A 1 801 ? -38.878 -15.154 -4.591 1.00 95.12 801 LEU A CA 1
ATOM 6292 C C . LEU A 1 801 ? -38.523 -14.609 -5.992 1.00 95.12 801 LEU A C 1
ATOM 6294 O O . LEU A 1 801 ? -39.317 -14.733 -6.931 1.00 95.12 801 LEU A O 1
ATOM 6298 N N . THR A 1 802 ? -37.342 -14.002 -6.153 1.00 93.50 802 THR A N 1
ATOM 6299 C CA . THR A 1 802 ? -36.822 -13.535 -7.452 1.00 93.50 802 THR A CA 1
ATOM 6300 C C . THR A 1 802 ? -35.324 -13.797 -7.585 1.00 93.50 802 THR A C 1
ATOM 6302 O O . THR A 1 802 ? -34.570 -13.699 -6.610 1.00 93.50 802 THR A O 1
ATOM 6305 N N . TYR A 1 803 ? -34.876 -14.117 -8.799 1.00 88.62 803 TYR A N 1
ATOM 6306 C CA . TYR A 1 803 ? -33.468 -14.389 -9.081 1.00 88.62 803 TYR A CA 1
ATOM 6307 C C . TYR A 1 803 ? -32.700 -13.095 -9.371 1.00 88.62 803 TYR A C 1
ATOM 6309 O O . TYR A 1 803 ? -31.869 -12.683 -8.562 1.00 88.62 803 TYR A O 1
ATOM 6317 N N . ASP A 1 804 ? -33.049 -12.435 -10.468 1.00 89.25 804 ASP A N 1
ATOM 6318 C CA . ASP A 1 804 ? -32.340 -11.332 -11.123 1.00 89.25 804 ASP A CA 1
ATOM 6319 C C . ASP A 1 804 ? -33.185 -10.051 -11.283 1.00 89.25 804 ASP A C 1
ATOM 6321 O O . ASP A 1 804 ? -32.657 -9.001 -11.639 1.00 89.25 804 ASP A O 1
ATOM 6325 N N . GLU A 1 805 ? -34.477 -10.130 -10.956 1.00 92.25 805 GLU A N 1
ATOM 6326 C CA . GLU A 1 805 ? -35.462 -9.040 -10.957 1.00 92.25 805 GLU A CA 1
ATOM 6327 C C . GLU A 1 805 ? -35.822 -8.562 -9.530 1.00 92.25 805 GLU A C 1
ATOM 6329 O O . GLU A 1 805 ? -35.603 -9.271 -8.534 1.00 92.25 805 GLU A O 1
ATOM 6334 N N . ARG A 1 806 ? -36.429 -7.373 -9.414 1.00 94.88 806 ARG A N 1
ATOM 6335 C CA . ARG A 1 806 ? -37.135 -6.939 -8.195 1.00 94.88 806 ARG A CA 1
ATOM 6336 C C . ARG A 1 806 ? -38.530 -7.576 -8.122 1.00 94.88 806 ARG A C 1
ATOM 6338 O O . ARG A 1 806 ? -39.025 -8.160 -9.080 1.00 94.88 806 ARG A O 1
ATOM 6345 N N . ILE A 1 807 ? -39.152 -7.520 -6.948 1.00 94.88 807 ILE A N 1
ATOM 6346 C CA . ILE A 1 807 ? -40.473 -8.096 -6.691 1.00 94.88 807 ILE A CA 1
ATOM 6347 C C . ILE A 1 807 ? -41.556 -7.218 -7.316 1.00 94.88 807 ILE A C 1
ATOM 6349 O O . ILE A 1 807 ? -41.788 -6.100 -6.859 1.00 94.88 807 ILE A O 1
ATOM 6353 N N . ASN A 1 808 ? -42.239 -7.776 -8.317 1.00 91.56 808 ASN A N 1
ATOM 6354 C CA . ASN A 1 808 ? -43.499 -7.257 -8.839 1.00 91.56 808 ASN A CA 1
ATOM 6355 C C . ASN A 1 808 ? -44.665 -7.497 -7.858 1.00 91.56 808 ASN A C 1
ATOM 6357 O O . ASN A 1 808 ? -44.591 -8.355 -6.972 1.00 91.56 808 ASN A O 1
ATOM 6361 N N . ASP A 1 809 ? -45.760 -6.766 -8.050 1.00 92.38 809 ASP A N 1
ATOM 6362 C CA . ASP A 1 809 ? -46.898 -6.721 -7.127 1.00 92.38 809 ASP A CA 1
ATOM 6363 C C . ASP A 1 809 ? -47.562 -8.089 -6.884 1.00 92.38 809 ASP A C 1
ATOM 6365 O O . ASP A 1 809 ? -48.000 -8.368 -5.769 1.00 92.38 809 ASP A O 1
ATOM 6369 N N . THR A 1 810 ? -47.547 -9.006 -7.861 1.00 94.50 810 THR A N 1
ATOM 6370 C CA . THR A 1 810 ? -48.136 -10.356 -7.702 1.00 94.50 810 THR A CA 1
ATOM 6371 C C . THR A 1 810 ? -47.445 -11.187 -6.613 1.00 94.50 810 THR A C 1
ATOM 6373 O O . THR A 1 810 ? -48.072 -12.022 -5.962 1.00 94.50 810 THR A O 1
ATOM 6376 N N . LYS A 1 811 ? -46.152 -10.934 -6.373 1.00 94.94 811 LYS A N 1
ATOM 6377 C CA . LYS A 1 811 ? -45.332 -11.619 -5.362 1.00 94.94 811 LYS A CA 1
ATOM 6378 C C . LYS A 1 811 ? -45.309 -10.875 -4.014 1.00 94.94 811 LYS A C 1
ATOM 6380 O O . LYS A 1 811 ? -44.746 -11.397 -3.049 1.00 94.94 811 LYS A O 1
ATOM 6385 N N . ILE A 1 812 ? -45.920 -9.690 -3.903 1.00 95.81 812 ILE A N 1
ATOM 6386 C CA . ILE A 1 812 ? -45.876 -8.868 -2.679 1.00 95.81 812 ILE A CA 1
ATOM 6387 C C . ILE A 1 812 ? -46.533 -9.519 -1.455 1.00 95.81 812 ILE A C 1
ATOM 6389 O O . ILE A 1 812 ? -45.893 -9.493 -0.403 1.00 95.81 812 ILE A O 1
ATOM 6393 N N . PRO A 1 813 ? -47.704 -10.183 -1.539 1.00 96.06 813 PRO A N 1
ATOM 6394 C CA . PRO A 1 813 ? -48.279 -10.874 -0.381 1.00 96.06 813 PRO A CA 1
ATOM 6395 C C . PRO A 1 813 ? -47.333 -11.933 0.211 1.00 96.06 813 PRO A C 1
ATOM 6397 O O . PRO A 1 813 ? -47.186 -12.032 1.428 1.00 96.06 813 PRO A O 1
ATOM 6400 N N . GLN A 1 814 ? -46.613 -12.669 -0.645 1.00 96.00 814 GLN A N 1
ATOM 6401 C CA . GLN A 1 814 ? -45.604 -13.650 -0.224 1.00 96.00 814 GLN A CA 1
ATOM 6402 C C . GLN A 1 814 ? -44.362 -12.970 0.376 1.00 96.00 814 GLN A C 1
ATOM 6404 O O . GLN A 1 814 ? -43.815 -13.437 1.376 1.00 96.00 814 GLN A O 1
ATOM 6409 N N . ALA A 1 815 ? -43.928 -11.847 -0.206 1.00 97.19 815 ALA A N 1
ATOM 6410 C CA . ALA A 1 815 ? -42.804 -11.061 0.293 1.00 97.19 815 ALA A CA 1
ATOM 6411 C C . ALA A 1 815 ? -43.086 -10.473 1.683 1.00 97.19 815 ALA A C 1
ATOM 6413 O O . ALA A 1 815 ? -42.257 -10.614 2.580 1.00 97.19 815 ALA A O 1
ATOM 6414 N N . PHE A 1 816 ? -44.254 -9.859 1.879 1.00 97.50 816 PHE A N 1
ATOM 6415 C CA . PHE A 1 816 ? -44.665 -9.273 3.156 1.00 97.50 816 PHE A CA 1
ATOM 6416 C C . PHE A 1 816 ? -44.855 -10.353 4.222 1.00 97.50 816 PHE A C 1
ATOM 6418 O O . PHE A 1 816 ? -44.296 -10.218 5.308 1.00 97.50 816 PHE A O 1
ATOM 6425 N N . ALA A 1 817 ? -45.519 -11.469 3.897 1.00 97.00 817 ALA A N 1
ATOM 6426 C CA . ALA A 1 817 ? -45.642 -12.604 4.811 1.00 97.00 817 ALA A CA 1
ATOM 6427 C C . ALA A 1 817 ? -44.271 -13.170 5.232 1.00 97.00 817 ALA A C 1
ATOM 6429 O O . ALA A 1 817 ? -44.093 -13.556 6.389 1.00 97.00 817 ALA A O 1
ATOM 6430 N N . LEU A 1 818 ? -43.277 -13.199 4.336 1.00 97.81 818 LEU A N 1
ATOM 6431 C CA . LEU A 1 818 ? -41.916 -13.606 4.689 1.00 97.81 818 LEU A CA 1
ATOM 6432 C C . LEU A 1 818 ? -41.208 -12.573 5.581 1.00 97.81 818 LEU A C 1
ATOM 6434 O O . LEU A 1 818 ? -40.603 -12.963 6.581 1.00 97.81 818 LEU A O 1
ATOM 6438 N N . ILE A 1 819 ? -41.266 -11.284 5.228 1.00 97.69 819 ILE A N 1
ATOM 6439 C CA . ILE A 1 819 ? -40.626 -10.187 5.977 1.00 97.69 819 ILE A CA 1
ATOM 6440 C C . ILE A 1 819 ? -41.188 -10.115 7.402 1.00 97.69 819 ILE A C 1
ATOM 6442 O O . ILE A 1 819 ? -40.404 -10.070 8.352 1.00 97.69 819 ILE A O 1
ATOM 6446 N N . ASP A 1 820 ? -42.511 -10.184 7.551 1.00 96.38 820 ASP A N 1
ATOM 6447 C CA . ASP A 1 820 ? -43.194 -10.180 8.844 1.00 96.38 820 ASP A CA 1
ATOM 6448 C C . ASP A 1 820 ? -42.735 -11.348 9.720 1.00 96.38 820 ASP A C 1
ATOM 6450 O O . ASP A 1 820 ? -42.174 -11.139 10.800 1.00 96.38 820 ASP A O 1
ATOM 6454 N N . ASN A 1 821 ? -42.851 -12.579 9.206 1.00 97.44 821 ASN A N 1
ATOM 6455 C CA . ASN A 1 821 ? -42.460 -13.766 9.956 1.00 97.44 821 ASN A CA 1
ATOM 6456 C C . ASN A 1 821 ? -40.999 -13.691 10.419 1.00 97.44 821 ASN A C 1
ATOM 6458 O O . ASN A 1 821 ? -40.721 -14.032 11.564 1.00 97.44 821 ASN A O 1
ATOM 6462 N N . ILE A 1 822 ? -40.052 -13.220 9.600 1.00 97.44 822 ILE A N 1
ATOM 6463 C CA . ILE A 1 822 ? -38.646 -13.151 10.037 1.00 97.44 822 ILE A CA 1
ATOM 6464 C C . ILE A 1 822 ? -38.347 -11.954 10.954 1.00 97.44 822 ILE A C 1
ATOM 6466 O O . ILE A 1 822 ? -37.528 -12.110 11.860 1.00 97.44 822 ILE A O 1
ATOM 6470 N N . LEU A 1 823 ? -39.016 -10.802 10.805 1.00 96.94 823 LEU A N 1
ATOM 6471 C CA . LEU A 1 823 ? -38.857 -9.645 11.707 1.00 96.94 823 LEU A CA 1
ATOM 6472 C C . LEU A 1 823 ? -39.580 -9.809 13.053 1.00 96.94 823 LEU A C 1
ATOM 6474 O O . LEU A 1 823 ? -39.175 -9.176 14.035 1.00 96.94 823 LEU A O 1
ATOM 6478 N N . ARG A 1 824 ? -40.589 -10.686 13.121 1.00 96.00 824 ARG A N 1
ATOM 6479 C CA . ARG A 1 824 ? -41.202 -11.210 14.356 1.00 96.00 824 ARG A CA 1
ATOM 6480 C C . ARG A 1 824 ? -40.533 -12.512 14.847 1.00 96.00 824 ARG A C 1
ATOM 6482 O O . ARG A 1 824 ? -41.036 -13.161 15.758 1.00 96.00 824 ARG A O 1
ATOM 6489 N N . CYS A 1 825 ? -39.376 -12.889 14.284 1.00 97.31 825 CYS A N 1
ATOM 6490 C CA . CYS A 1 825 ? -38.561 -14.052 14.676 1.00 97.31 825 CYS A CA 1
ATOM 6491 C C . CYS A 1 825 ? -39.258 -15.429 14.612 1.00 97.31 825 CYS A C 1
ATOM 6493 O O . CYS A 1 825 ? -38.888 -16.353 15.337 1.00 97.31 825 CYS A O 1
ATOM 6495 N N . ASN A 1 826 ? -40.230 -15.585 13.718 1.00 96.81 826 ASN A N 1
ATOM 6496 C CA . ASN A 1 826 ? -41.038 -16.777 13.477 1.00 96.81 826 ASN A CA 1
ATOM 6497 C C . ASN A 1 826 ? -40.594 -17.548 12.211 1.00 96.81 826 ASN A C 1
ATOM 6499 O O . ASN A 1 826 ? -41.354 -17.789 11.270 1.00 96.81 826 ASN A O 1
ATOM 6503 N N . PHE A 1 827 ? -39.339 -17.997 12.192 1.00 97.19 827 PHE A N 1
ATOM 6504 C CA . PHE A 1 827 ? -38.793 -18.850 11.127 1.00 97.19 827 PHE A CA 1
ATOM 6505 C C . PHE A 1 827 ? -39.449 -20.242 11.082 1.00 97.19 827 PHE A C 1
ATOM 6507 O O . PHE A 1 827 ? -39.350 -20.945 10.079 1.00 97.19 827 PHE A O 1
ATOM 6514 N N . THR A 1 828 ? -40.149 -20.640 12.145 1.00 95.31 828 THR A N 1
ATOM 6515 C CA . THR A 1 828 ? -41.023 -21.824 12.189 1.00 95.31 828 THR A CA 1
ATOM 6516 C C . THR A 1 828 ? -42.193 -21.759 11.208 1.00 95.31 828 THR A C 1
ATOM 6518 O O . THR A 1 828 ? -42.544 -22.792 10.634 1.00 95.31 828 THR A O 1
ATOM 6521 N N . ASN A 1 829 ? -42.758 -20.572 10.973 1.00 94.44 829 ASN A N 1
ATOM 6522 C CA . ASN A 1 829 ? -43.825 -20.377 9.991 1.00 94.44 829 ASN A CA 1
ATOM 6523 C C . ASN A 1 829 ? -43.275 -20.088 8.587 1.00 94.44 829 ASN A C 1
ATOM 6525 O O . ASN A 1 829 ? -43.868 -20.530 7.607 1.00 94.44 829 ASN A O 1
ATOM 6529 N N . ALA A 1 830 ? -42.097 -19.461 8.477 1.00 94.69 830 ALA A N 1
ATOM 6530 C CA . ALA A 1 830 ? -41.374 -19.247 7.215 1.00 94.69 830 ALA A CA 1
ATOM 6531 C C . ALA A 1 830 ? -40.727 -20.540 6.649 1.00 94.69 830 ALA A C 1
ATOM 6533 O O . ALA A 1 830 ? -39.535 -20.577 6.326 1.00 94.69 830 ALA A O 1
ATOM 6534 N N . LYS A 1 831 ? -41.510 -21.624 6.545 1.00 93.81 831 LYS A N 1
ATOM 6535 C CA . LYS A 1 831 ? -41.060 -22.987 6.211 1.00 93.81 831 LYS A CA 1
ATOM 6536 C C . LYS A 1 831 ? -40.270 -23.045 4.907 1.00 93.81 831 LYS A C 1
ATOM 6538 O O . LYS A 1 831 ? -39.179 -23.611 4.888 1.00 93.81 831 LYS A O 1
ATOM 6543 N N . ASP A 1 832 ? -40.781 -22.442 3.840 1.00 94.81 832 ASP A N 1
ATOM 6544 C CA . ASP A 1 832 ? -40.180 -22.556 2.504 1.00 94.81 832 ASP A CA 1
ATOM 6545 C C . ASP A 1 832 ? -38.889 -21.749 2.390 1.00 94.81 832 ASP A C 1
ATOM 6547 O O . ASP A 1 832 ? -37.912 -22.215 1.804 1.00 94.81 832 ASP A O 1
ATOM 6551 N N . TYR A 1 833 ? -38.817 -20.604 3.072 1.00 96.75 833 TYR A N 1
ATOM 6552 C CA . TYR A 1 833 ? -37.573 -19.859 3.249 1.00 96.75 833 TYR A CA 1
ATOM 6553 C C . TYR A 1 833 ? -36.535 -20.662 4.048 1.00 96.75 833 TYR A C 1
ATOM 6555 O O . TYR A 1 833 ? -35.372 -20.739 3.649 1.00 96.75 833 TYR A O 1
ATOM 6563 N N . MET A 1 834 ? -36.945 -21.340 5.125 1.00 96.81 834 MET A N 1
ATOM 6564 C CA . MET A 1 834 ? -36.055 -22.212 5.900 1.00 96.81 834 MET A CA 1
ATOM 6565 C C . MET A 1 834 ? -35.590 -23.449 5.118 1.00 96.81 834 MET A C 1
ATOM 6567 O O . MET A 1 834 ? -34.448 -23.884 5.283 1.00 96.81 834 MET A O 1
ATOM 6571 N N . GLN A 1 835 ? -36.416 -23.991 4.219 1.00 95.94 835 GLN A N 1
ATOM 6572 C CA . GLN A 1 835 ? -35.983 -24.994 3.241 1.00 95.94 835 GLN A CA 1
ATOM 6573 C C . GLN A 1 835 ? -35.012 -24.392 2.213 1.00 95.94 835 GLN A C 1
ATOM 6575 O O . GLN A 1 835 ? -33.997 -25.014 1.892 1.00 95.94 835 GLN A O 1
ATOM 6580 N N . TRP A 1 836 ? -35.281 -23.176 1.729 1.00 96.31 836 TRP A N 1
ATOM 6581 C CA . TRP A 1 836 ? -34.467 -22.472 0.739 1.00 96.31 836 TRP A CA 1
ATOM 6582 C C . TRP A 1 836 ? -33.045 -22.205 1.233 1.00 96.31 836 TRP A C 1
ATOM 6584 O O . TRP A 1 836 ? -32.101 -22.614 0.559 1.00 96.31 836 TRP A O 1
ATOM 6594 N N . VAL A 1 837 ? -32.866 -21.589 2.408 1.00 95.75 837 VAL A N 1
ATOM 6595 C CA . VAL A 1 837 ? -31.533 -21.254 2.962 1.00 95.75 837 VAL A CA 1
ATOM 6596 C C . VAL A 1 837 ? -30.722 -22.483 3.383 1.00 95.75 837 VAL A C 1
ATOM 6598 O O . VAL A 1 837 ? -29.499 -22.416 3.466 1.00 95.75 837 VAL A O 1
ATOM 6601 N N . LYS A 1 838 ? -31.383 -23.621 3.630 1.00 94.81 838 LYS A N 1
ATOM 6602 C CA . LYS A 1 838 ? -30.744 -24.891 4.008 1.00 94.81 838 LYS A CA 1
ATOM 6603 C C . LYS A 1 838 ? -30.057 -25.587 2.823 1.00 94.81 838 LYS A C 1
ATOM 6605 O O . LYS A 1 838 ? -29.108 -26.346 3.045 1.00 94.81 838 LYS A O 1
ATOM 6610 N N . LYS A 1 839 ? -30.489 -25.328 1.578 1.00 95.50 839 LYS A N 1
ATOM 6611 C CA . LYS A 1 839 ? -29.848 -25.845 0.349 1.00 95.50 839 LYS A CA 1
ATOM 6612 C C . LYS A 1 839 ? -28.391 -25.352 0.270 1.00 95.50 839 LYS A C 1
ATOM 6614 O O . LYS A 1 839 ? -28.191 -24.148 0.405 1.00 95.50 839 LYS A O 1
ATOM 6619 N N . PRO A 1 840 ? -27.377 -26.207 0.014 1.00 93.12 840 PRO A N 1
ATOM 6620 C CA . PRO A 1 840 ? -25.962 -25.808 0.040 1.00 93.12 840 PRO A CA 1
ATOM 6621 C C . PRO A 1 840 ? -25.612 -24.575 -0.806 1.00 93.12 840 PRO A C 1
ATOM 6623 O O . PRO A 1 840 ? -24.865 -23.719 -0.343 1.00 93.12 840 PRO A O 1
ATOM 6626 N N . SER A 1 841 ? -26.218 -24.434 -1.991 1.00 91.56 841 SER A N 1
ATOM 6627 C CA . SER A 1 841 ? -26.074 -23.265 -2.876 1.00 91.56 841 SER A CA 1
ATOM 6628 C C . SER A 1 841 ? -26.476 -21.937 -2.229 1.00 91.56 841 SER A C 1
ATOM 6630 O O . SER A 1 841 ? -25.978 -20.888 -2.618 1.00 91.56 841 SER A O 1
ATOM 6632 N N . ASN A 1 842 ? -27.372 -21.982 -1.241 1.00 94.69 842 ASN A N 1
ATOM 6633 C CA . ASN A 1 842 ? -28.069 -20.834 -0.665 1.00 94.69 842 ASN A CA 1
ATOM 6634 C C . ASN A 1 842 ? -27.625 -20.544 0.777 1.00 94.69 842 ASN A C 1
ATOM 6636 O O . ASN A 1 842 ? -28.035 -19.539 1.360 1.00 94.69 842 ASN A O 1
ATOM 6640 N N . GLN A 1 843 ? -26.770 -21.392 1.364 1.00 93.62 843 GLN A N 1
ATOM 6641 C CA . GLN A 1 843 ? -26.333 -21.260 2.758 1.00 93.62 843 GLN A CA 1
ATOM 6642 C C . GLN A 1 843 ? -25.591 -19.944 3.032 1.00 93.62 843 GLN A C 1
ATOM 6644 O O . GLN A 1 843 ? -25.530 -19.526 4.184 1.00 93.62 843 GLN A O 1
ATOM 6649 N N . PHE A 1 844 ? -25.103 -19.236 2.004 1.00 91.44 844 PHE A N 1
ATOM 6650 C CA . PHE A 1 844 ? -24.524 -17.893 2.135 1.00 91.44 844 PHE A CA 1
ATOM 6651 C C . PHE A 1 844 ? -25.511 -16.841 2.680 1.00 91.44 844 PHE A C 1
ATOM 6653 O O . PHE A 1 844 ? -25.066 -15.884 3.315 1.00 91.44 844 PHE A O 1
ATOM 6660 N N . LEU A 1 845 ? -26.826 -17.028 2.483 1.00 94.19 845 LEU A N 1
ATOM 6661 C CA . LEU A 1 845 ? -27.879 -16.133 2.988 1.00 94.19 845 LEU A CA 1
ATOM 6662 C C . LEU A 1 845 ? -27.879 -16.085 4.523 1.00 94.19 845 LEU A C 1
ATOM 6664 O O . LEU A 1 845 ? -28.009 -15.023 5.123 1.00 94.19 845 LEU A O 1
ATOM 6668 N N . PHE A 1 846 ? -27.649 -17.227 5.173 1.00 94.94 846 PHE A N 1
ATOM 6669 C CA . PHE A 1 846 ? -27.394 -17.282 6.615 1.00 94.94 846 PHE A CA 1
ATOM 6670 C C . PHE A 1 846 ? -25.903 -17.139 6.938 1.00 94.94 846 PHE A C 1
ATOM 6672 O O . PHE A 1 846 ? -25.558 -16.621 7.994 1.00 94.94 846 PHE A O 1
ATOM 6679 N N . GLY A 1 847 ? -25.015 -17.554 6.029 1.00 90.75 847 GLY A N 1
ATOM 6680 C CA . GLY A 1 847 ? -23.549 -17.505 6.116 1.00 90.75 847 GLY A CA 1
ATOM 6681 C C . GLY A 1 847 ? -22.968 -16.147 6.507 1.00 90.75 847 GLY A C 1
ATOM 6682 O O . GLY A 1 847 ? -21.894 -16.092 7.099 1.00 90.75 847 GLY A O 1
ATOM 6683 N N . ARG A 1 848 ? -23.680 -15.055 6.208 1.00 91.31 848 ARG A N 1
ATOM 6684 C CA . ARG A 1 848 ? -23.275 -13.693 6.576 1.00 91.31 848 ARG A CA 1
ATOM 6685 C C . ARG A 1 848 ? -23.761 -13.216 7.946 1.00 91.31 848 ARG A C 1
ATOM 6687 O O . ARG A 1 848 ? -23.238 -12.207 8.392 1.00 91.31 848 ARG A O 1
ATOM 6694 N N . ASN A 1 849 ? -24.692 -13.889 8.629 1.00 96.44 849 ASN A N 1
ATOM 6695 C CA . ASN A 1 849 ? -25.207 -13.450 9.937 1.00 96.44 849 ASN A CA 1
ATOM 6696 C C . ASN A 1 849 ? -24.228 -13.807 11.072 1.00 96.44 849 ASN A C 1
ATOM 6698 O O . ASN A 1 849 ? -24.222 -14.928 11.589 1.00 96.44 849 ASN A O 1
ATOM 6702 N N . GLN A 1 850 ? -23.397 -12.842 11.466 1.00 94.75 850 GLN A N 1
ATOM 6703 C CA . GLN A 1 850 ? -22.306 -13.038 12.422 1.00 94.75 850 GLN A CA 1
ATOM 6704 C C . GLN A 1 850 ? -22.799 -13.514 13.802 1.00 94.75 850 GLN A C 1
ATOM 6706 O O . GLN A 1 850 ? -22.178 -14.387 14.410 1.00 94.75 850 GLN A O 1
ATOM 6711 N N . PHE A 1 851 ? -23.937 -13.007 14.287 1.00 95.31 851 PHE A N 1
ATOM 6712 C CA . PHE A 1 851 ? -24.504 -13.397 15.583 1.00 95.31 851 PHE A CA 1
ATOM 6713 C C . PHE A 1 851 ? -25.039 -14.842 15.583 1.00 95.31 851 PHE A C 1
ATOM 6715 O O . PHE A 1 851 ? -24.751 -15.616 16.506 1.00 95.31 851 PHE A O 1
ATOM 6722 N N . LEU A 1 852 ? -25.752 -15.244 14.528 1.00 94.94 852 LEU A N 1
ATOM 6723 C CA . LEU A 1 852 ? -26.263 -16.608 14.368 1.00 94.94 852 LEU A CA 1
ATOM 6724 C C . LEU A 1 852 ? -25.115 -17.629 14.257 1.00 94.94 852 LEU A C 1
ATOM 6726 O O . LEU A 1 852 ? -25.146 -18.666 14.919 1.00 94.94 852 LEU A O 1
ATOM 6730 N N . TRP A 1 853 ? -24.053 -17.317 13.506 1.00 93.00 853 TRP A N 1
ATOM 6731 C CA . TRP A 1 853 ? -22.900 -18.217 13.367 1.00 93.00 853 TRP A CA 1
ATOM 6732 C C . TRP A 1 853 ? -22.044 -18.338 14.624 1.00 93.00 853 TRP A C 1
ATOM 6734 O O . TRP A 1 853 ? -21.604 -19.442 14.948 1.00 93.00 853 TRP A O 1
ATOM 6744 N N . VAL A 1 854 ? -21.843 -17.250 15.374 1.00 90.25 854 VAL A N 1
ATOM 6745 C CA . VAL A 1 854 ? -21.148 -17.312 16.672 1.00 90.25 854 VAL A CA 1
ATOM 6746 C C . VAL A 1 854 ? -21.939 -18.158 17.675 1.00 90.25 854 VAL A C 1
ATOM 6748 O O . VAL A 1 854 ? -21.342 -18.945 18.410 1.00 90.25 854 VAL A O 1
ATOM 6751 N N . THR A 1 855 ? -23.273 -18.066 17.684 1.00 89.31 855 THR A N 1
ATOM 6752 C CA . THR A 1 855 ? -24.112 -18.862 18.598 1.00 89.31 855 THR A CA 1
ATOM 6753 C C . THR A 1 855 ? -24.254 -20.329 18.176 1.00 89.31 855 THR A C 1
ATOM 6755 O O . THR A 1 855 ? -24.293 -21.196 19.050 1.00 89.31 855 THR A O 1
ATOM 6758 N N . CYS A 1 856 ? -24.266 -20.651 16.875 1.00 88.38 856 CYS A N 1
ATOM 6759 C CA . CYS A 1 856 ? -24.372 -22.035 16.383 1.00 88.38 856 CYS A CA 1
ATOM 6760 C C . CYS A 1 856 ? -23.022 -22.766 16.216 1.00 88.38 856 CYS A C 1
ATOM 6762 O O . CYS A 1 856 ? -23.018 -23.958 15.910 1.00 88.38 856 CYS A O 1
ATOM 6764 N N . HIS A 1 857 ? -21.876 -22.102 16.431 1.00 82.62 857 HIS A N 1
ATOM 6765 C CA . HIS A 1 857 ? -20.530 -22.590 16.072 1.00 82.62 857 HIS A CA 1
ATOM 6766 C C . HIS A 1 857 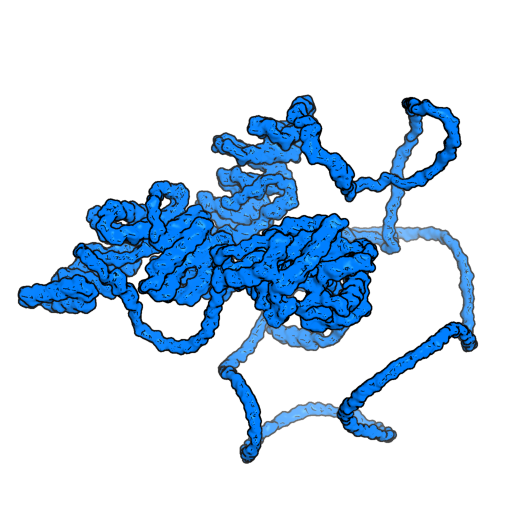? -20.199 -24.033 16.516 1.00 82.62 857 HIS A C 1
ATOM 6768 O O . HIS A 1 857 ? -19.486 -24.749 15.817 1.00 82.62 857 HIS A O 1
ATOM 6774 N N . SER A 1 858 ? -20.745 -24.492 17.649 1.00 80.31 858 SER A N 1
ATOM 6775 C CA . SER A 1 858 ? -20.536 -25.864 18.155 1.00 80.31 858 SER A CA 1
ATOM 6776 C C . SER A 1 858 ? -21.219 -26.960 17.318 1.00 80.31 858 SER A C 1
ATOM 6778 O O . SER A 1 858 ? -20.855 -28.129 17.432 1.00 80.31 858 SER A O 1
ATOM 6780 N N . ASN A 1 859 ? -22.219 -26.612 16.503 1.00 85.31 859 ASN A N 1
ATOM 6781 C CA . ASN A 1 859 ? -22.890 -27.507 15.562 1.00 85.31 859 ASN A CA 1
ATOM 6782 C C . ASN A 1 859 ? -23.506 -26.694 14.400 1.00 85.31 859 ASN A C 1
ATOM 6784 O O . ASN A 1 859 ? -24.688 -26.355 14.458 1.00 85.31 859 ASN A O 1
ATOM 6788 N N . PRO A 1 860 ? -22.757 -26.434 13.310 1.00 86.44 860 PRO A N 1
ATOM 6789 C CA . PRO A 1 860 ? -23.223 -25.664 12.149 1.00 86.44 860 PRO A CA 1
ATOM 6790 C C . PRO A 1 860 ? -24.587 -26.062 11.566 1.00 86.44 860 PRO A C 1
ATOM 6792 O O . PRO A 1 860 ? -25.257 -25.235 10.955 1.00 86.44 860 PRO A O 1
ATOM 6795 N N . LYS A 1 861 ? -25.048 -27.306 11.767 1.00 87.75 861 LYS A N 1
ATOM 6796 C CA . LYS A 1 861 ? -26.376 -27.737 11.303 1.00 87.75 861 LYS A CA 1
ATOM 6797 C C . LYS A 1 861 ? -27.524 -27.040 12.047 1.00 87.75 861 LYS A C 1
ATOM 6799 O O . LYS A 1 861 ? -28.604 -26.926 11.476 1.00 87.75 861 LYS A O 1
ATOM 6804 N N . THR A 1 862 ? -27.319 -26.544 13.274 1.00 91.00 862 THR A N 1
ATOM 6805 C CA . THR A 1 862 ? -28.376 -25.855 14.041 1.00 91.00 862 THR A CA 1
ATOM 6806 C C . THR A 1 862 ? -28.564 -24.398 13.640 1.00 91.00 862 THR A C 1
ATOM 6808 O O . THR A 1 862 ? -29.638 -23.867 13.891 1.00 91.00 862 THR A O 1
ATOM 6811 N N . CYS A 1 863 ? -27.618 -23.783 12.913 1.00 91.94 863 CYS A N 1
ATOM 6812 C CA . CYS A 1 863 ? -27.882 -22.525 12.198 1.00 91.94 863 CYS A CA 1
ATOM 6813 C C . CYS A 1 863 ? -29.069 -22.645 11.214 1.00 91.94 863 CYS A C 1
ATOM 6815 O O . CYS A 1 863 ? -29.617 -21.628 10.811 1.00 91.94 863 CYS A O 1
ATOM 6817 N N . PHE A 1 864 ? -29.482 -23.866 10.844 1.00 94.56 864 PHE A N 1
ATOM 6818 C CA . PHE A 1 864 ? -30.583 -24.148 9.918 1.00 94.56 864 PHE A CA 1
ATOM 6819 C C . PHE A 1 864 ? -31.752 -24.929 10.567 1.00 94.56 864 PHE A C 1
ATOM 6821 O O . PHE A 1 864 ? -32.598 -25.462 9.847 1.00 94.56 864 PHE A O 1
ATOM 6828 N N . ASP A 1 865 ? -31.824 -25.017 11.907 1.00 94.19 865 ASP A N 1
ATOM 6829 C CA . ASP A 1 865 ? -33.035 -25.466 12.626 1.00 94.19 865 ASP A CA 1
ATOM 6830 C C . ASP A 1 865 ? -33.885 -24.232 12.987 1.00 94.19 865 ASP A C 1
ATOM 6832 O O . ASP A 1 865 ? -33.387 -23.344 13.683 1.00 94.19 865 ASP A O 1
ATOM 6836 N N . PRO A 1 866 ? -35.160 -24.146 12.560 1.00 95.81 866 PRO A N 1
ATOM 6837 C CA . PRO A 1 866 ? -35.965 -22.941 12.751 1.00 95.81 866 PRO A CA 1
ATOM 6838 C C . PRO A 1 866 ? -36.190 -22.586 14.225 1.00 95.81 866 PRO A C 1
ATOM 6840 O O . PRO A 1 866 ? -36.273 -21.409 14.551 1.00 95.81 866 PRO A O 1
ATOM 6843 N N . ARG A 1 867 ? -36.218 -23.554 15.150 1.00 94.12 867 ARG A N 1
ATOM 6844 C CA . ARG A 1 867 ? -36.405 -23.276 16.587 1.00 94.12 867 ARG A CA 1
ATOM 6845 C C . ARG A 1 867 ? -35.150 -22.653 17.192 1.00 94.12 867 ARG A C 1
ATOM 6847 O O . ARG A 1 867 ? -35.259 -21.754 18.023 1.00 94.12 867 ARG A O 1
ATOM 6854 N N . PHE A 1 868 ? -33.967 -23.091 16.755 1.00 94.88 868 PHE A N 1
ATOM 6855 C CA . PHE A 1 868 ? -32.705 -22.456 17.141 1.00 94.88 868 PHE A CA 1
ATOM 6856 C C . PHE A 1 868 ? -32.594 -21.038 16.558 1.00 94.88 868 PHE A C 1
ATOM 6858 O O . PHE A 1 868 ? -32.196 -20.115 17.267 1.00 94.88 868 PHE A O 1
ATOM 6865 N N . VAL A 1 869 ? -33.001 -20.846 15.299 1.00 96.62 869 VAL A N 1
ATOM 6866 C CA . VAL A 1 869 ? -32.965 -19.537 14.623 1.00 96.62 869 VAL A CA 1
ATOM 6867 C C . VAL A 1 869 ? -33.954 -18.554 15.259 1.00 96.62 869 VAL A C 1
ATOM 6869 O O . VAL A 1 869 ? -33.539 -17.443 15.590 1.00 96.62 869 VAL A O 1
ATOM 6872 N N . ASN A 1 870 ? -35.197 -18.969 15.550 1.00 96.44 870 ASN A N 1
ATOM 6873 C CA . ASN A 1 870 ? -36.143 -18.198 16.373 1.00 96.44 870 ASN A CA 1
ATOM 6874 C C . ASN A 1 870 ? -35.482 -17.787 17.697 1.00 96.44 870 ASN A C 1
ATOM 6876 O O . ASN A 1 870 ? -35.456 -16.610 18.050 1.00 96.44 870 ASN A O 1
ATOM 6880 N N . ALA A 1 871 ? -34.913 -18.756 18.425 1.00 95.44 871 ALA A N 1
ATOM 6881 C CA . ALA A 1 871 ? -34.340 -18.533 19.747 1.00 95.44 871 ALA A CA 1
ATOM 6882 C C . ALA A 1 871 ? -33.127 -17.589 19.744 1.00 95.44 871 ALA A C 1
ATOM 6884 O O . ALA A 1 871 ? -32.926 -16.886 20.737 1.00 95.44 871 ALA A O 1
ATOM 6885 N N . ALA A 1 872 ? -32.336 -17.560 18.668 1.00 96.12 872 ALA A N 1
ATOM 6886 C CA . ALA A 1 872 ? -31.272 -16.579 18.468 1.00 96.12 872 ALA A CA 1
ATOM 6887 C C . ALA A 1 872 ? -31.843 -15.196 18.104 1.00 96.12 872 ALA A C 1
ATOM 6889 O O . ALA A 1 872 ? -31.455 -14.201 18.715 1.00 96.12 872 ALA A O 1
ATOM 6890 N N . CYS A 1 873 ? -32.800 -15.137 17.173 1.00 97.62 873 CYS A N 1
ATOM 6891 C CA . CYS A 1 873 ? -33.437 -13.902 16.713 1.00 97.62 873 CYS A CA 1
ATOM 6892 C C . CYS A 1 873 ? -34.120 -13.138 17.859 1.00 97.62 873 CYS A C 1
ATOM 6894 O O . CYS A 1 873 ? -33.779 -11.984 18.091 1.00 97.62 873 CYS A O 1
ATOM 6896 N N . VAL A 1 874 ? -34.948 -13.791 18.691 1.00 97.06 874 VAL A N 1
ATOM 6897 C CA . VAL A 1 874 ? -35.620 -13.130 19.838 1.00 97.06 874 VAL A CA 1
ATOM 6898 C C . VAL A 1 874 ? -34.657 -12.630 20.927 1.00 97.06 874 VAL A C 1
ATOM 6900 O O . VAL A 1 874 ? -35.084 -12.053 21.919 1.00 97.06 874 VAL A O 1
ATOM 6903 N N . ARG A 1 875 ? -33.348 -12.873 20.799 1.00 96.88 875 ARG A N 1
ATOM 6904 C CA . ARG A 1 875 ? -32.300 -12.346 21.691 1.00 96.88 875 ARG A CA 1
ATOM 6905 C C . ARG A 1 875 ? -31.543 -11.174 21.070 1.00 96.88 875 ARG A C 1
ATOM 6907 O O . ARG A 1 875 ? -30.585 -10.691 21.680 1.00 96.88 875 ARG A O 1
ATOM 6914 N N . SER A 1 876 ? -31.956 -10.710 19.897 1.00 97.50 876 SER A N 1
ATOM 6915 C CA . SER A 1 876 ? -31.412 -9.548 19.209 1.00 97.50 876 SER A CA 1
ATOM 6916 C C . SER A 1 876 ? -32.236 -8.291 19.512 1.00 97.50 876 SER A C 1
ATOM 6918 O O . SER A 1 876 ? -33.441 -8.305 19.295 1.00 97.50 876 SER A O 1
ATOM 6920 N N . PRO A 1 877 ? -31.624 -7.200 20.007 1.00 97.00 877 PRO A N 1
ATOM 6921 C CA . PRO A 1 877 ? -32.301 -5.909 20.135 1.00 97.00 877 PRO A CA 1
ATOM 6922 C C . PRO A 1 877 ? -32.284 -5.087 18.832 1.00 97.00 877 PRO A C 1
ATOM 6924 O O . PRO A 1 877 ? -32.963 -4.069 18.753 1.00 97.00 877 PRO A O 1
ATOM 6927 N N . VAL A 1 878 ? -31.498 -5.496 17.826 1.00 98.06 878 VAL A N 1
ATOM 6928 C CA . VAL A 1 878 ? -31.318 -4.767 16.561 1.00 98.06 878 VAL A CA 1
ATOM 6929 C C . VAL A 1 878 ? -31.331 -5.758 15.402 1.00 98.06 878 VAL A C 1
ATOM 6931 O O . VAL A 1 878 ? -30.390 -6.535 15.222 1.00 98.06 878 VAL A O 1
ATOM 6934 N N . HIS A 1 879 ? -32.381 -5.713 14.589 1.00 98.44 879 HIS A N 1
ATOM 6935 C CA . HIS A 1 879 ? -32.459 -6.457 13.336 1.00 98.44 879 HIS A CA 1
ATOM 6936 C C . HIS A 1 879 ? -31.978 -5.567 12.190 1.00 98.44 879 HIS A C 1
ATOM 6938 O O . HIS A 1 879 ? -32.423 -4.430 12.061 1.00 98.44 879 HIS A O 1
ATOM 6944 N N . VAL A 1 880 ? -31.111 -6.088 11.326 1.00 98.69 880 VAL A N 1
ATOM 6945 C CA . VAL A 1 880 ? -30.708 -5.431 10.074 1.00 98.69 880 VAL A CA 1
ATOM 6946 C C . VAL A 1 880 ? -31.184 -6.301 8.921 1.00 98.69 880 VAL A C 1
ATOM 6948 O O . VAL A 1 880 ? -30.723 -7.433 8.780 1.00 98.69 880 VAL A O 1
ATOM 6951 N N . MET A 1 881 ? -32.085 -5.801 8.080 1.00 98.56 881 MET A N 1
ATOM 6952 C CA . MET A 1 881 ? -32.491 -6.477 6.849 1.00 98.56 881 MET A CA 1
ATOM 6953 C C . MET A 1 881 ? -31.905 -5.760 5.642 1.00 98.56 881 MET A C 1
ATOM 6955 O O . MET A 1 881 ? -32.261 -4.624 5.355 1.00 98.56 881 MET A O 1
ATOM 6959 N N . LYS A 1 882 ? -31.044 -6.452 4.899 1.00 98.12 882 LYS A N 1
ATOM 6960 C CA . LYS A 1 882 ? -30.568 -6.005 3.590 1.00 98.12 882 LYS A CA 1
ATOM 6961 C C . LYS A 1 882 ? -31.444 -6.624 2.509 1.00 98.12 882 LYS A C 1
ATOM 6963 O O . LYS A 1 882 ? -31.526 -7.852 2.428 1.00 98.12 882 LYS A O 1
ATOM 6968 N N . THR A 1 883 ? -32.028 -5.795 1.651 1.00 96.94 883 THR A N 1
ATOM 6969 C CA . THR A 1 883 ? -32.736 -6.259 0.453 1.00 96.94 883 THR A CA 1
ATOM 6970 C C . THR A 1 883 ? -32.382 -5.425 -0.772 1.00 96.94 883 THR A C 1
ATOM 6972 O O . THR A 1 883 ? -32.255 -4.203 -0.702 1.00 96.94 883 THR A O 1
ATOM 6975 N N . THR A 1 884 ? -32.239 -6.110 -1.907 1.00 96.94 884 THR A N 1
ATOM 6976 C CA . THR A 1 884 ? -32.082 -5.502 -3.238 1.00 96.94 884 THR A CA 1
ATOM 6977 C C . THR A 1 884 ? -33.299 -5.706 -4.144 1.00 96.94 884 THR A C 1
ATOM 6979 O O . THR A 1 884 ? -33.280 -5.316 -5.306 1.00 96.94 884 THR A O 1
ATOM 6982 N N . ARG A 1 885 ? -34.363 -6.324 -3.610 1.00 96.56 885 ARG A N 1
ATOM 6983 C CA . ARG A 1 885 ? -35.511 -6.845 -4.373 1.00 96.56 885 ARG A CA 1
ATOM 6984 C C . ARG A 1 885 ? -36.845 -6.166 -4.069 1.00 96.56 885 ARG A C 1
ATOM 6986 O O . ARG A 1 885 ? -37.828 -6.465 -4.728 1.00 96.56 885 ARG A O 1
ATOM 6993 N N . LEU A 1 886 ? -36.907 -5.287 -3.074 1.00 96.38 886 LEU A N 1
ATOM 6994 C CA . LEU A 1 886 ? -38.124 -4.561 -2.698 1.00 96.38 886 LEU A CA 1
ATOM 6995 C C . LEU A 1 886 ? -38.038 -3.121 -3.229 1.00 96.38 886 LEU A C 1
ATOM 6997 O O . LEU A 1 886 ? -36.952 -2.548 -3.184 1.00 96.38 886 LEU A O 1
ATOM 7001 N N . HIS A 1 887 ? -39.142 -2.550 -3.719 1.00 96.94 887 HIS A N 1
ATOM 7002 C CA . HIS A 1 887 ? -39.232 -1.136 -4.124 1.00 96.94 887 HIS A CA 1
ATOM 7003 C C . HIS A 1 887 ? -39.616 -0.253 -2.927 1.00 96.94 887 HIS A C 1
ATOM 7005 O O . HIS A 1 887 ? -40.263 -0.728 -1.987 1.00 96.94 887 HIS A O 1
ATOM 7011 N N . MET A 1 888 ? -39.295 1.039 -2.977 1.00 96.38 888 MET A N 1
ATOM 7012 C CA . MET A 1 888 ? -39.674 2.022 -1.957 1.00 96.38 888 MET A CA 1
ATOM 7013 C C . MET A 1 888 ? -41.200 2.129 -1.829 1.00 96.38 888 MET A C 1
ATOM 7015 O O . MET A 1 888 ? -41.717 2.181 -0.715 1.00 96.38 888 MET A O 1
ATOM 7019 N N . ARG A 1 889 ? -41.944 2.032 -2.945 1.00 95.44 889 ARG A N 1
ATOM 7020 C CA . ARG A 1 889 ? -43.423 1.973 -2.945 1.00 95.44 889 ARG A CA 1
ATOM 7021 C C . ARG A 1 889 ? -43.996 0.783 -2.162 1.00 95.44 889 ARG A C 1
ATOM 7023 O O . ARG A 1 889 ? -45.030 0.910 -1.509 1.00 95.44 889 ARG A O 1
ATOM 7030 N N . HIS A 1 890 ? -43.301 -0.354 -2.169 1.00 95.88 890 HIS A N 1
ATOM 7031 C CA . HIS A 1 890 ? -43.685 -1.533 -1.391 1.00 95.88 890 HIS A CA 1
ATOM 7032 C C . HIS A 1 890 ? -43.302 -1.383 0.082 1.00 95.88 890 HIS A C 1
ATOM 7034 O O . HIS A 1 890 ? -44.113 -1.674 0.957 1.00 95.88 890 HIS A O 1
ATOM 7040 N N . LEU A 1 891 ? -42.097 -0.874 0.364 1.00 95.38 891 LEU A N 1
ATOM 7041 C CA . LEU A 1 891 ? -41.666 -0.583 1.731 1.00 95.38 891 LEU A CA 1
ATOM 7042 C C . LEU A 1 891 ? -42.584 0.455 2.406 1.00 95.38 891 LEU A C 1
ATOM 7044 O O . LEU A 1 891 ? -42.886 0.310 3.588 1.00 95.38 891 LEU A O 1
ATOM 7048 N N . ARG A 1 892 ? -43.098 1.434 1.644 1.00 93.50 892 ARG A N 1
ATOM 7049 C CA . ARG A 1 892 ? -44.095 2.417 2.099 1.00 93.50 892 ARG A CA 1
ATOM 7050 C C . ARG A 1 892 ? -45.358 1.760 2.645 1.00 93.50 892 ARG A C 1
ATOM 7052 O O . ARG A 1 892 ? -45.778 2.097 3.748 1.00 93.50 892 ARG A O 1
ATOM 7059 N N . SER A 1 893 ? -45.926 0.821 1.893 1.00 93.75 893 SER A N 1
ATOM 7060 C CA . SER A 1 893 ? -47.116 0.076 2.322 1.00 93.75 893 SER A CA 1
ATOM 7061 C C . SER A 1 893 ? -46.789 -0.800 3.534 1.00 93.75 893 SER A C 1
ATOM 7063 O O . SER A 1 893 ? -47.407 -0.657 4.580 1.00 93.75 893 SER A O 1
ATOM 7065 N N . TYR A 1 894 ? -45.712 -1.590 3.460 1.00 96.06 894 TYR A N 1
ATOM 7066 C CA . TYR A 1 894 ? -45.324 -2.501 4.541 1.00 96.06 894 TYR A CA 1
ATOM 7067 C C . TYR A 1 894 ? -45.103 -1.805 5.897 1.00 96.06 894 TYR A C 1
ATOM 7069 O O . TYR A 1 894 ? -45.538 -2.325 6.924 1.00 96.06 894 TYR A O 1
ATOM 7077 N N . ILE A 1 895 ? -44.448 -0.635 5.913 1.00 94.12 895 ILE A N 1
ATOM 7078 C CA . ILE A 1 895 ? -44.230 0.156 7.138 1.00 94.12 895 ILE A CA 1
ATOM 7079 C C . ILE A 1 895 ? -45.547 0.743 7.659 1.00 94.12 895 ILE A C 1
ATOM 7081 O O . ILE A 1 895 ? -45.777 0.713 8.865 1.00 94.12 895 ILE A O 1
ATOM 7085 N N . LYS A 1 896 ? -46.424 1.240 6.774 1.00 92.00 896 LYS A N 1
ATOM 7086 C CA . LYS A 1 896 ? -47.755 1.744 7.153 1.00 92.00 896 LYS A CA 1
ATOM 7087 C C . LYS A 1 896 ? -48.598 0.647 7.814 1.00 92.00 896 LYS A C 1
ATOM 7089 O O . LYS A 1 896 ? -49.226 0.896 8.838 1.00 92.00 896 LYS A O 1
ATOM 7094 N N . ASP A 1 897 ? -48.565 -0.556 7.249 1.00 95.06 897 ASP A N 1
ATOM 7095 C CA . ASP A 1 897 ? -49.374 -1.696 7.689 1.00 95.06 897 ASP A CA 1
ATOM 7096 C C . ASP A 1 897 ? -48.788 -2.399 8.938 1.00 95.06 897 ASP A C 1
ATOM 7098 O O . ASP A 1 897 ? -49.469 -3.198 9.573 1.00 95.06 897 ASP A O 1
ATOM 7102 N N . ASN A 1 898 ? -47.539 -2.085 9.320 1.00 94.56 898 ASN A N 1
ATOM 7103 C CA . ASN A 1 898 ? -46.836 -2.617 10.501 1.00 94.56 898 ASN A CA 1
ATOM 7104 C C . ASN A 1 898 ? -46.334 -1.490 11.421 1.00 94.56 898 ASN A C 1
ATOM 7106 O O . ASN A 1 898 ? -45.187 -1.498 11.876 1.00 94.56 898 ASN A O 1
ATOM 7110 N N . ALA A 1 899 ? -47.191 -0.506 11.704 1.00 89.81 899 ALA A N 1
ATOM 7111 C CA . ALA A 1 899 ? -46.869 0.632 12.572 1.00 89.81 899 ALA A CA 1
ATOM 7112 C C . ALA A 1 899 ? -46.525 0.246 14.034 1.00 89.81 899 ALA A C 1
ATOM 7114 O O . ALA A 1 899 ? -46.042 1.085 14.791 1.00 89.81 899 ALA A O 1
ATOM 7115 N N . ASP A 1 900 ? -46.732 -1.015 14.431 1.00 90.00 900 ASP A N 1
ATOM 7116 C CA . ASP A 1 900 ? -46.302 -1.574 15.719 1.00 90.00 900 ASP A CA 1
ATOM 7117 C C . ASP A 1 900 ? -44.785 -1.860 15.793 1.00 90.00 900 ASP A C 1
ATOM 7119 O O . ASP A 1 900 ? -44.235 -2.094 16.872 1.00 90.00 900 ASP A O 1
ATOM 7123 N N . MET A 1 901 ? -44.085 -1.843 14.654 1.00 92.88 901 MET A N 1
ATOM 7124 C CA . MET A 1 901 ? -42.650 -2.100 14.564 1.00 92.88 901 MET A CA 1
ATOM 7125 C C . MET A 1 901 ? -41.824 -0.804 14.498 1.00 92.88 901 MET A C 1
ATOM 7127 O O . MET A 1 901 ? -41.973 0.015 13.594 1.00 92.88 901 MET A O 1
ATOM 7131 N N . ASN A 1 902 ? -40.840 -0.667 15.395 1.00 94.06 902 ASN A N 1
ATOM 7132 C CA . ASN A 1 902 ? -39.832 0.400 15.346 1.00 94.06 902 ASN A CA 1
ATOM 7133 C C . ASN A 1 902 ? -38.886 0.232 14.136 1.00 94.06 902 ASN A C 1
ATOM 7135 O O . ASN A 1 902 ? -37.887 -0.495 14.216 1.00 94.06 902 ASN A O 1
ATOM 7139 N N . PHE A 1 903 ? -39.197 0.898 13.021 1.00 95.88 903 PHE A N 1
ATOM 7140 C CA . PHE A 1 903 ? -38.385 0.901 11.803 1.00 95.88 903 PHE A CA 1
ATOM 7141 C C . PHE A 1 903 ? -37.403 2.076 11.719 1.00 95.88 903 PHE A C 1
ATOM 7143 O O . PHE A 1 903 ? -37.736 3.218 12.029 1.00 95.88 903 PHE A O 1
ATOM 7150 N N . LYS A 1 904 ? -36.218 1.802 11.163 1.00 97.12 904 LYS A N 1
ATOM 7151 C CA . LYS A 1 904 ? -35.356 2.801 10.510 1.00 97.12 904 LYS A CA 1
ATOM 7152 C C . LYS A 1 904 ? -35.067 2.343 9.083 1.00 97.12 904 LYS A C 1
ATOM 7154 O O . LYS A 1 904 ? -34.807 1.159 8.868 1.00 97.12 904 LYS A O 1
ATOM 7159 N N . VAL A 1 905 ? -35.067 3.251 8.116 1.00 97.56 905 VAL A N 1
ATOM 7160 C CA . VAL A 1 905 ? -34.785 2.953 6.706 1.00 97.56 905 VAL A CA 1
ATOM 7161 C C . VAL A 1 905 ? -33.499 3.648 6.283 1.00 97.56 905 VAL A C 1
ATOM 7163 O O . VAL A 1 905 ? -33.377 4.867 6.379 1.00 97.56 905 VAL A O 1
ATOM 7166 N N . VAL A 1 906 ? -32.543 2.861 5.793 1.00 98.38 906 VAL A N 1
ATOM 7167 C CA . VAL A 1 906 ? -31.294 3.340 5.197 1.00 98.38 906 VAL A CA 1
ATOM 7168 C C . VAL A 1 906 ? -31.382 3.099 3.697 1.00 98.38 906 VAL A C 1
ATOM 7170 O O . VAL A 1 906 ? -31.300 1.955 3.239 1.00 98.38 906 VAL A O 1
ATOM 7173 N N . PHE A 1 907 ? -31.561 4.171 2.932 1.00 98.19 907 PHE A N 1
ATOM 7174 C CA . PHE A 1 907 ? -31.597 4.118 1.477 1.00 98.19 907 PHE A CA 1
ATOM 7175 C C . PHE A 1 907 ? -30.193 4.373 0.932 1.00 98.19 907 PHE A C 1
ATOM 7177 O O . PHE A 1 907 ? -29.698 5.502 0.929 1.00 98.19 907 PHE A O 1
ATOM 7184 N N . LEU A 1 908 ? -29.523 3.297 0.511 1.00 98.31 908 LEU A N 1
ATOM 7185 C CA . LEU A 1 908 ? -28.190 3.389 -0.080 1.00 98.31 908 LEU A CA 1
ATOM 7186 C C . LEU A 1 908 ? -28.322 3.695 -1.575 1.00 98.31 908 LEU A C 1
ATOM 7188 O O . LEU A 1 908 ? -28.797 2.866 -2.349 1.00 98.31 908 LEU A O 1
ATOM 7192 N N . THR A 1 909 ? -27.865 4.868 -1.982 1.00 97.25 909 THR A N 1
ATOM 7193 C CA . THR A 1 909 ? -27.780 5.301 -3.382 1.00 97.25 909 THR A CA 1
ATOM 7194 C C . THR A 1 909 ? -26.356 5.099 -3.910 1.00 97.25 909 THR A C 1
ATOM 7196 O O . THR A 1 909 ? -25.415 4.953 -3.128 1.00 97.25 909 THR A O 1
ATOM 7199 N N . ARG A 1 910 ? -26.196 5.007 -5.232 1.00 96.25 910 ARG A N 1
ATOM 7200 C CA . ARG A 1 910 ? -24.906 4.833 -5.917 1.00 96.25 910 ARG A CA 1
ATOM 7201 C C . ARG A 1 910 ? -25.022 5.358 -7.348 1.00 96.25 910 ARG A C 1
ATOM 7203 O O . ARG A 1 910 ? -26.089 5.201 -7.941 1.00 96.25 910 ARG A O 1
ATOM 7210 N N . ASP A 1 911 ? -23.928 5.859 -7.922 1.00 96.12 911 ASP A N 1
ATOM 7211 C CA . ASP A 1 911 ? -23.847 6.219 -9.344 1.00 96.12 911 ASP A CA 1
ATOM 7212 C C . ASP A 1 911 ? -24.328 5.051 -10.250 1.00 96.12 911 ASP A C 1
ATOM 7214 O O . ASP A 1 911 ? -23.749 3.951 -10.191 1.00 96.12 911 ASP A O 1
ATOM 7218 N N . PRO A 1 912 ? -25.360 5.243 -11.102 1.00 96.25 912 PRO A N 1
ATOM 7219 C CA . PRO A 1 912 ? -25.897 4.188 -11.961 1.00 96.25 912 PRO A CA 1
ATOM 7220 C C . PRO A 1 912 ? -24.869 3.653 -12.968 1.00 96.25 912 PRO A C 1
ATOM 7222 O O . PRO A 1 912 ? -24.869 2.450 -13.242 1.00 96.25 912 PRO A O 1
ATOM 7225 N N . ARG A 1 913 ? -23.917 4.467 -13.444 1.00 94.75 913 ARG A N 1
ATOM 7226 C CA . ARG A 1 913 ? -22.796 4.020 -14.300 1.00 94.75 913 ARG A CA 1
ATOM 7227 C C . ARG A 1 913 ? -21.935 3.005 -13.545 1.00 94.75 913 ARG A C 1
ATOM 7229 O O . ARG A 1 913 ? -21.598 1.941 -14.075 1.00 94.75 913 ARG A O 1
ATOM 7236 N N . GLY A 1 914 ? -21.682 3.276 -12.263 1.00 93.38 914 GLY A N 1
ATOM 7237 C CA . GLY A 1 914 ? -21.030 2.361 -11.325 1.00 93.38 914 GLY A CA 1
ATOM 7238 C C . GLY A 1 914 ? -21.814 1.068 -11.071 1.00 93.38 914 GLY A C 1
ATOM 7239 O O . GLY A 1 914 ? -21.211 -0.010 -11.007 1.00 93.38 914 GLY A O 1
ATOM 7240 N N . ILE A 1 915 ? -23.146 1.144 -10.971 1.00 94.81 915 ILE A N 1
ATOM 7241 C CA . ILE A 1 915 ? -24.023 -0.029 -10.823 1.00 94.81 915 ILE A CA 1
ATOM 7242 C C . ILE A 1 915 ? -23.986 -0.899 -12.086 1.00 94.81 915 ILE A C 1
ATOM 7244 O O . ILE A 1 915 ? -23.628 -2.075 -11.986 1.00 94.81 915 ILE A O 1
ATOM 7248 N N . VAL A 1 916 ? -24.312 -0.353 -13.264 1.00 94.00 916 VAL A N 1
ATOM 7249 C CA . VAL A 1 916 ? -24.398 -1.121 -14.524 1.00 94.00 916 VAL A CA 1
ATOM 7250 C C . VAL A 1 916 ? -23.038 -1.736 -14.871 1.00 94.00 916 VAL A C 1
ATOM 7252 O O . VAL A 1 916 ? -22.959 -2.933 -15.145 1.00 94.00 916 VAL A O 1
ATOM 7255 N N . SER A 1 917 ? -21.942 -0.986 -14.705 1.00 91.94 917 SER A N 1
ATOM 7256 C CA . SER A 1 917 ? -20.576 -1.499 -14.896 1.00 91.94 917 SER A CA 1
ATOM 7257 C C . SER A 1 917 ? -20.231 -2.657 -13.943 1.00 91.94 917 SER A C 1
ATOM 7259 O O . SER A 1 917 ? -19.426 -3.529 -14.269 1.00 91.94 917 SER A O 1
ATOM 7261 N N . SER A 1 918 ? -20.839 -2.710 -12.755 1.00 91.00 918 SER A N 1
ATOM 7262 C CA . SER A 1 918 ? -20.682 -3.799 -11.774 1.00 91.00 918 SER A CA 1
ATOM 7263 C C . SER A 1 918 ? -21.668 -4.965 -11.982 1.00 91.00 918 SER A C 1
ATOM 7265 O O . SER A 1 918 ? -21.473 -6.042 -11.411 1.00 91.00 918 SER A O 1
ATOM 7267 N N . ARG A 1 919 ? -22.724 -4.760 -12.781 1.00 93.12 919 ARG A N 1
ATOM 7268 C CA . ARG A 1 919 ? -23.705 -5.767 -13.223 1.00 93.12 919 ARG A CA 1
ATOM 7269 C C . ARG A 1 919 ? -23.232 -6.514 -14.474 1.00 93.12 919 ARG A C 1
ATOM 7271 O O . ARG A 1 919 ? -23.308 -7.736 -14.519 1.00 93.12 919 ARG A O 1
ATOM 7278 N N . TRP A 1 920 ? -22.662 -5.793 -15.439 1.00 86.12 920 TRP A N 1
ATOM 7279 C CA . TRP A 1 920 ? -22.122 -6.328 -16.697 1.00 86.12 920 TRP A CA 1
ATOM 7280 C C . TRP A 1 920 ? -20.995 -7.359 -16.519 1.00 86.12 920 TRP A C 1
ATOM 7282 O O . TRP A 1 920 ? -20.793 -8.205 -17.385 1.00 86.12 920 TRP A O 1
ATOM 7292 N N . SER A 1 921 ? -20.280 -7.329 -15.391 1.00 84.12 921 SER A N 1
ATOM 7293 C CA . SER A 1 921 ? -19.219 -8.286 -15.051 1.00 84.12 921 SER A CA 1
ATOM 7294 C C . SER A 1 921 ? -19.712 -9.533 -14.296 1.00 84.12 921 SER A C 1
ATOM 7296 O O . SER A 1 921 ? -18.930 -10.132 -13.559 1.00 84.12 921 SER A O 1
ATOM 7298 N N . LEU A 1 922 ? -21.002 -9.880 -14.382 1.00 88.88 922 LEU A N 1
ATOM 7299 C CA . LEU A 1 922 ? -21.608 -11.028 -13.697 1.00 88.88 922 LEU A CA 1
ATOM 7300 C C . LEU A 1 922 ? -22.534 -11.803 -14.631 1.00 88.88 922 LEU A C 1
ATOM 7302 O O . LEU A 1 922 ? -23.536 -11.259 -15.088 1.00 88.88 922 LEU A O 1
ATOM 7306 N N . ASP A 1 923 ? -22.254 -13.085 -14.845 1.00 88.38 923 ASP A N 1
ATOM 7307 C CA . ASP A 1 923 ? -22.913 -13.893 -15.881 1.00 88.38 923 ASP A CA 1
ATOM 7308 C C . ASP A 1 923 ? -24.438 -13.987 -15.699 1.00 88.38 923 ASP A C 1
ATOM 7310 O O . ASP A 1 923 ? -25.182 -13.828 -16.662 1.00 88.38 923 ASP A O 1
ATOM 7314 N N . TRP A 1 924 ? -24.916 -14.129 -14.456 1.00 89.69 924 TRP A N 1
ATOM 7315 C CA . TRP A 1 924 ? -26.352 -14.191 -14.136 1.00 89.69 924 TRP A CA 1
ATOM 7316 C C . TRP A 1 924 ? -27.121 -12.891 -14.403 1.00 89.69 924 TRP A C 1
ATOM 7318 O O . TRP A 1 924 ? -28.340 -12.920 -14.526 1.00 89.69 924 TRP A O 1
ATOM 7328 N N . CYS A 1 925 ? -26.428 -11.752 -14.453 1.00 92.44 925 CYS A N 1
ATOM 7329 C CA . CYS A 1 925 ? -27.043 -10.440 -14.641 1.00 92.44 925 CYS A CA 1
ATOM 7330 C C . CYS A 1 925 ? -26.813 -9.912 -16.061 1.00 92.44 925 CYS A C 1
ATOM 7332 O O . CYS A 1 925 ? -27.715 -9.319 -16.641 1.00 92.44 925 CYS A O 1
ATOM 7334 N N . ARG A 1 926 ? -25.625 -10.153 -16.637 1.00 87.56 926 ARG A N 1
ATOM 7335 C CA . ARG A 1 926 ? -25.161 -9.633 -17.934 1.00 87.56 926 ARG A CA 1
ATOM 7336 C C . ARG A 1 926 ? -26.109 -9.932 -19.096 1.00 87.56 926 ARG A C 1
ATOM 7338 O O . ARG A 1 926 ? -26.237 -9.092 -19.977 1.00 87.56 926 ARG A O 1
ATOM 7345 N N . PHE A 1 927 ? -26.729 -11.110 -19.102 1.00 87.94 927 PHE A N 1
ATOM 7346 C CA . PHE A 1 927 ? -27.646 -11.551 -20.161 1.00 87.94 927 PHE A CA 1
ATOM 7347 C C . PHE A 1 927 ? -29.130 -11.362 -19.802 1.00 87.94 927 PHE A C 1
ATOM 7349 O O . PHE A 1 927 ? -29.996 -11.625 -20.628 1.00 87.94 927 PHE A O 1
ATOM 7356 N N . SER A 1 928 ? -29.431 -10.897 -18.586 1.00 89.88 928 SER A N 1
ATOM 7357 C CA . SER A 1 928 ? -30.794 -10.590 -18.151 1.00 89.88 928 SER A CA 1
ATOM 7358 C C . SER A 1 928 ? -31.166 -9.164 -18.542 1.00 89.88 928 SER A C 1
ATOM 7360 O O . SER A 1 928 ? -30.478 -8.212 -18.165 1.00 89.88 928 SER A O 1
ATOM 7362 N N . THR A 1 929 ? -32.282 -8.992 -19.248 1.00 89.06 929 THR A N 1
ATOM 7363 C CA . THR A 1 929 ? -32.871 -7.675 -19.541 1.00 89.06 929 THR A CA 1
ATOM 7364 C C . THR A 1 929 ? -33.316 -6.958 -18.267 1.00 89.06 929 THR A C 1
ATOM 7366 O O . THR A 1 929 ? -33.140 -5.748 -18.141 1.00 89.06 929 THR A O 1
ATOM 7369 N N . ASN A 1 930 ? -33.822 -7.713 -17.289 1.00 88.50 930 ASN A N 1
ATOM 7370 C CA . ASN A 1 930 ? -34.352 -7.186 -16.032 1.00 88.50 930 ASN A CA 1
ATOM 7371 C C . ASN A 1 930 ? -33.219 -6.703 -15.104 1.00 88.50 930 ASN A C 1
ATOM 7373 O O . ASN A 1 930 ? -33.435 -5.830 -14.266 1.00 88.50 930 ASN A O 1
ATOM 7377 N N . CYS A 1 931 ? -31.997 -7.225 -15.278 1.00 91.31 931 CYS A N 1
ATOM 7378 C CA . CYS A 1 931 ? -30.835 -6.863 -14.468 1.00 91.31 931 CYS A CA 1
ATOM 7379 C C . CYS A 1 931 ? -29.837 -5.927 -15.182 1.00 91.31 931 CYS A C 1
ATOM 7381 O O . CYS A 1 931 ? -29.380 -4.954 -14.579 1.00 91.31 931 CYS A O 1
ATOM 7383 N N . SER A 1 932 ? -29.456 -6.188 -16.437 1.00 90.56 932 SER A N 1
ATOM 7384 C CA . SER A 1 932 ? -28.317 -5.510 -17.094 1.00 90.56 932 SER A CA 1
ATOM 7385 C C . SER A 1 932 ? -28.603 -4.126 -17.684 1.00 90.56 932 SER A C 1
ATOM 7387 O O . SER A 1 932 ? -27.648 -3.384 -17.937 1.00 90.56 932 SER A O 1
ATOM 7389 N N . LEU A 1 933 ? -29.869 -3.782 -17.937 1.00 91.56 933 LEU A N 1
ATOM 7390 C CA . LEU A 1 933 ? -30.244 -2.606 -18.725 1.00 91.56 933 LEU A CA 1
ATOM 7391 C C . LEU A 1 933 ? -30.314 -1.326 -17.878 1.00 91.56 933 LEU A C 1
ATOM 7393 O O . LEU A 1 933 ? -30.974 -1.281 -16.839 1.00 91.56 933 LEU A O 1
ATOM 7397 N N . ALA A 1 934 ? -29.671 -0.260 -18.365 1.00 94.75 934 ALA A N 1
ATOM 7398 C CA . ALA A 1 934 ? -29.677 1.051 -17.715 1.00 94.75 934 ALA A CA 1
ATOM 7399 C C . ALA A 1 934 ? -31.085 1.681 -17.590 1.00 94.75 934 ALA A C 1
ATOM 7401 O O . ALA A 1 934 ? -31.405 2.106 -16.482 1.00 94.75 934 ALA A O 1
ATOM 7402 N N . PRO A 1 935 ? -31.972 1.657 -18.613 1.00 94.62 935 PRO A N 1
ATOM 7403 C CA . PRO A 1 935 ? -33.322 2.226 -18.490 1.00 94.62 935 PRO A CA 1
ATOM 7404 C C . PRO A 1 935 ? -34.176 1.568 -17.398 1.00 94.62 935 PRO A C 1
ATOM 7406 O O . PRO A 1 935 ? -34.964 2.238 -16.736 1.00 94.62 935 PRO A O 1
ATOM 7409 N N . VAL A 1 936 ? -34.016 0.254 -17.185 1.00 94.69 936 VAL A N 1
ATOM 7410 C CA . VAL A 1 936 ? -34.737 -0.481 -16.131 1.00 94.69 936 VAL A CA 1
ATOM 7411 C C . VAL A 1 936 ? -34.266 -0.007 -14.759 1.00 94.69 936 VAL A C 1
ATOM 7413 O O . VAL A 1 936 ? -35.087 0.398 -13.942 1.00 94.69 936 VAL A O 1
ATOM 7416 N N . LEU A 1 937 ? -32.947 0.017 -14.540 1.00 96.12 937 LEU A N 1
ATOM 7417 C CA . LEU A 1 937 ? -32.349 0.524 -13.306 1.00 96.12 937 LEU A CA 1
ATOM 7418 C C . LEU A 1 937 ? -32.742 1.981 -13.031 1.00 96.12 937 LEU A C 1
ATOM 7420 O O . LEU A 1 937 ? -33.068 2.316 -11.900 1.00 96.12 937 LEU A O 1
ATOM 7424 N N . CYS A 1 938 ? -32.677 2.854 -14.032 1.00 96.62 938 CYS A N 1
ATOM 7425 C CA . CYS A 1 938 ? -32.834 4.285 -13.807 1.00 96.62 938 CYS A CA 1
ATOM 7426 C C . CYS A 1 938 ? -34.305 4.684 -13.617 1.00 96.62 938 CYS A C 1
ATOM 7428 O O . CYS A 1 938 ? -34.583 5.475 -12.721 1.00 96.62 938 CYS A O 1
ATOM 7430 N N . ARG A 1 939 ? -35.265 4.025 -14.285 1.00 95.75 939 ARG A N 1
ATOM 7431 C CA . ARG A 1 939 ? -36.690 4.139 -13.917 1.00 95.75 939 ARG A CA 1
ATOM 7432 C C . ARG A 1 939 ? -36.955 3.657 -12.484 1.00 95.75 939 ARG A C 1
ATOM 7434 O O . ARG A 1 939 ? -37.593 4.363 -11.711 1.00 95.75 939 ARG A O 1
ATOM 7441 N N . GLU A 1 940 ? -36.416 2.493 -12.105 1.00 95.81 940 GLU A N 1
ATOM 7442 C CA . GLU A 1 940 ? -36.513 1.976 -10.729 1.00 95.81 940 GLU A CA 1
ATOM 7443 C C . GLU A 1 940 ? -35.906 2.927 -9.685 1.00 95.81 940 GLU A C 1
ATOM 7445 O O . GLU A 1 940 ? -36.407 3.001 -8.563 1.00 95.81 940 GLU A O 1
ATOM 7450 N N . MET A 1 941 ? -34.816 3.616 -10.035 1.00 97.56 941 MET A N 1
ATOM 7451 C CA . MET A 1 941 ? -34.160 4.596 -9.171 1.00 97.56 941 MET A CA 1
ATOM 7452 C C . MET A 1 941 ? -34.973 5.882 -9.040 1.00 97.56 941 MET A C 1
ATOM 7454 O O . MET A 1 941 ? -35.017 6.432 -7.942 1.00 97.56 941 MET A O 1
ATOM 7458 N N . ASP A 1 942 ? -35.620 6.348 -10.109 1.00 96.75 942 ASP A N 1
ATOM 7459 C CA . ASP A 1 942 ? -36.406 7.585 -10.087 1.00 96.75 942 ASP A CA 1
ATOM 7460 C C . ASP A 1 942 ? -37.685 7.445 -9.249 1.00 96.75 942 ASP A C 1
ATOM 7462 O O . ASP A 1 942 ? -37.927 8.256 -8.352 1.00 96.75 942 ASP A O 1
ATOM 7466 N N . GLU A 1 943 ? -38.436 6.352 -9.453 1.00 96.25 943 GLU A N 1
ATOM 7467 C CA . GLU A 1 943 ? -39.608 5.991 -8.637 1.00 96.25 943 GLU A CA 1
ATOM 7468 C C . GLU A 1 943 ? -39.256 5.925 -7.140 1.00 96.25 943 GLU A C 1
ATOM 7470 O O . GLU A 1 943 ? -39.960 6.476 -6.288 1.00 96.25 943 GLU A O 1
ATOM 7475 N N . ASP A 1 944 ? -38.147 5.255 -6.808 1.00 97.50 944 ASP A N 1
ATOM 7476 C CA . ASP A 1 944 ? -37.707 5.094 -5.424 1.00 97.50 944 ASP A CA 1
ATOM 7477 C C . ASP A 1 944 ? -37.179 6.406 -4.820 1.00 97.50 944 ASP A C 1
ATOM 7479 O O . ASP A 1 944 ? -37.405 6.649 -3.634 1.00 97.50 944 ASP A O 1
ATOM 7483 N N . LEU A 1 945 ? -36.509 7.262 -5.604 1.00 96.69 945 LEU A N 1
ATOM 7484 C CA . LEU A 1 945 ? -36.019 8.574 -5.162 1.00 96.69 945 LEU A CA 1
ATOM 7485 C C . LEU A 1 945 ? -37.161 9.549 -4.875 1.00 96.69 945 LEU A C 1
ATOM 7487 O O . LEU A 1 945 ? -37.136 10.209 -3.835 1.00 96.69 945 LEU A O 1
ATOM 7491 N N . ALA A 1 946 ? -38.173 9.614 -5.744 1.00 95.38 946 ALA A N 1
ATOM 7492 C CA . ALA A 1 946 ? -39.345 10.462 -5.539 1.00 95.38 946 ALA A CA 1
ATOM 7493 C C . ALA A 1 946 ? -40.061 10.110 -4.222 1.00 95.38 946 ALA A C 1
ATOM 7495 O O . ALA A 1 946 ? -40.265 10.973 -3.364 1.00 95.38 946 ALA A O 1
ATOM 7496 N N . ILE A 1 947 ? -40.348 8.820 -4.012 1.00 96.00 947 ILE A N 1
ATOM 7497 C CA . ILE A 1 947 ? -41.023 8.326 -2.802 1.00 96.00 947 ILE A CA 1
ATOM 7498 C C . ILE A 1 947 ? -40.128 8.457 -1.563 1.00 96.00 947 ILE A C 1
ATOM 7500 O O . ILE A 1 947 ? -40.629 8.709 -0.466 1.00 96.00 947 ILE A O 1
ATOM 7504 N N . PHE A 1 948 ? -38.808 8.307 -1.700 1.00 95.38 948 PHE A N 1
ATOM 7505 C CA . PHE A 1 948 ? -37.901 8.515 -0.575 1.00 95.38 948 PHE A CA 1
ATOM 7506 C C . PHE A 1 948 ? -37.855 9.979 -0.132 1.00 95.38 948 PHE A C 1
ATOM 7508 O O . PHE A 1 948 ? -37.864 10.244 1.068 1.00 95.38 948 PHE A O 1
ATOM 7515 N N . ASN A 1 949 ? -37.846 10.930 -1.067 1.00 92.88 949 ASN A N 1
ATOM 7516 C CA . ASN A 1 949 ? -37.835 12.350 -0.722 1.00 92.88 949 ASN A CA 1
ATOM 7517 C C . ASN A 1 949 ? -39.127 12.750 0.030 1.00 92.88 949 ASN A C 1
ATOM 7519 O O . ASN A 1 949 ? -39.034 13.477 1.016 1.00 92.88 949 ASN A O 1
ATOM 7523 N N . GLU A 1 950 ? -40.303 12.189 -0.314 1.00 92.31 950 GLU A N 1
ATOM 7524 C CA . GLU A 1 950 ? -41.524 12.344 0.509 1.00 92.31 950 GLU A CA 1
ATOM 7525 C C . GLU A 1 950 ? -41.307 11.908 1.974 1.00 92.31 950 GLU A C 1
ATOM 7527 O O . GLU A 1 950 ? -41.819 12.538 2.904 1.00 92.31 950 GLU A O 1
ATOM 7532 N N . PHE A 1 951 ? -40.587 10.802 2.187 1.00 90.12 951 PHE A N 1
ATOM 7533 C CA . PHE A 1 951 ? -40.313 10.255 3.515 1.00 90.12 951 PHE A CA 1
ATOM 7534 C C . PHE A 1 951 ? -39.259 11.045 4.286 1.00 90.12 951 PHE A C 1
ATOM 7536 O O . PHE A 1 951 ? -39.434 11.257 5.484 1.00 90.12 951 PHE A O 1
ATOM 7543 N N . GLU A 1 952 ? -38.194 11.486 3.621 1.00 86.75 952 GLU A N 1
ATOM 7544 C CA . GLU A 1 952 ? -37.139 12.305 4.222 1.00 86.75 952 GLU A CA 1
ATOM 7545 C C . GLU A 1 952 ? -37.714 13.640 4.726 1.00 86.75 952 GLU A C 1
ATOM 7547 O O . GLU A 1 952 ? -37.380 14.069 5.826 1.00 86.75 952 GLU A O 1
ATOM 7552 N N . THR A 1 953 ? -38.675 14.234 4.006 1.00 88.94 953 THR A N 1
ATOM 7553 C CA . THR A 1 953 ? -39.414 15.420 4.474 1.00 88.94 953 THR A CA 1
ATOM 7554 C C . THR A 1 953 ? -40.404 15.115 5.609 1.00 88.94 953 THR A C 1
ATOM 7556 O O . THR A 1 953 ? -40.501 15.893 6.554 1.00 88.94 953 THR A O 1
ATOM 7559 N N . ARG A 1 954 ? -41.164 14.009 5.545 1.00 89.50 954 ARG A N 1
ATOM 7560 C CA . ARG A 1 954 ? -42.247 13.718 6.517 1.00 89.50 954 ARG A CA 1
ATOM 7561 C C . ARG A 1 954 ? -41.790 13.029 7.805 1.00 89.50 954 ARG A C 1
ATOM 7563 O O . ARG A 1 954 ? -42.450 13.172 8.830 1.00 89.50 954 ARG A O 1
ATOM 7570 N N . GLN A 1 955 ? -40.727 12.230 7.757 1.00 89.06 955 GLN A N 1
ATOM 7571 C CA . GLN A 1 955 ? -40.194 11.462 8.889 1.00 89.06 955 GLN A CA 1
ATOM 7572 C C . GLN A 1 955 ? -38.648 11.436 8.879 1.00 89.06 955 GLN A C 1
ATOM 7574 O O . GLN A 1 955 ? -38.052 10.351 8.880 1.00 89.06 955 GLN A O 1
ATOM 7579 N N . PRO A 1 956 ? -37.972 12.605 8.921 1.00 89.94 956 PRO A N 1
ATOM 7580 C CA . PRO A 1 956 ? -36.509 12.702 8.841 1.00 89.94 956 PRO A CA 1
ATOM 7581 C C . PRO A 1 956 ? -35.776 11.927 9.943 1.00 89.94 956 PRO A C 1
ATOM 7583 O O . PRO A 1 956 ? -34.625 11.558 9.771 1.00 89.94 956 PRO A O 1
ATOM 7586 N N . SER A 1 957 ? -36.427 11.635 11.074 1.00 91.50 957 SER A N 1
ATOM 7587 C CA . SER A 1 957 ? -35.855 10.823 12.154 1.00 91.50 957 SER A CA 1
ATOM 7588 C C . SER A 1 957 ? -35.812 9.319 11.852 1.00 91.50 957 SER A C 1
ATOM 7590 O O . SER A 1 957 ? -35.090 8.590 12.534 1.00 91.50 957 SER A O 1
ATOM 7592 N N . ASN A 1 958 ? -36.576 8.825 10.870 1.00 93.88 958 ASN A N 1
ATOM 7593 C CA . ASN A 1 958 ? -36.705 7.396 10.555 1.00 93.88 958 ASN A CA 1
ATOM 7594 C C . ASN A 1 958 ? -36.079 6.993 9.215 1.00 93.88 958 ASN A C 1
ATOM 7596 O O . ASN A 1 958 ? -35.730 5.823 9.052 1.00 93.88 958 ASN A O 1
ATOM 7600 N N . PHE A 1 959 ? -35.900 7.931 8.285 1.00 95.81 959 PHE A N 1
ATOM 7601 C CA . PHE A 1 959 ? -35.398 7.683 6.933 1.00 95.81 959 PHE A CA 1
ATOM 7602 C C . PHE A 1 959 ? -34.098 8.462 6.700 1.00 95.81 959 PHE A C 1
ATOM 7604 O O . PHE A 1 959 ? -34.060 9.662 6.938 1.00 95.81 959 PHE A O 1
ATOM 7611 N N . ILE A 1 960 ? -33.043 7.791 6.222 1.00 96.12 960 ILE A N 1
ATOM 7612 C CA . ILE A 1 960 ? -31.767 8.431 5.854 1.00 96.12 960 ILE A CA 1
ATOM 7613 C C . ILE A 1 960 ? -31.272 7.975 4.478 1.00 96.12 960 ILE A C 1
ATOM 7615 O O . ILE A 1 960 ? -31.180 6.773 4.195 1.00 96.12 960 ILE A O 1
ATOM 7619 N N . LYS A 1 961 ? -30.921 8.946 3.629 1.00 96.12 961 LYS A N 1
ATOM 7620 C CA . LYS A 1 961 ? -30.210 8.732 2.364 1.00 96.12 961 LYS A CA 1
ATOM 7621 C C . LYS A 1 961 ? -28.705 8.667 2.623 1.00 96.12 961 LYS A C 1
ATOM 7623 O O . LYS A 1 961 ? -28.150 9.523 3.307 1.00 96.12 961 LYS A O 1
ATOM 7628 N N . LEU A 1 962 ? -28.030 7.667 2.064 1.00 97.00 962 LEU A N 1
ATOM 7629 C CA . LEU A 1 962 ? -26.569 7.549 2.111 1.00 97.00 962 LEU A CA 1
ATOM 7630 C C . LEU A 1 962 ? -26.039 7.234 0.713 1.00 97.00 962 LEU A C 1
ATOM 7632 O O . LEU A 1 962 ? -26.570 6.352 0.041 1.00 97.00 962 LEU A O 1
ATOM 7636 N N . ARG A 1 963 ? -24.994 7.936 0.270 1.00 95.94 963 ARG A N 1
ATOM 7637 C CA . ARG A 1 963 ? -24.332 7.681 -1.017 1.00 95.94 963 ARG A CA 1
ATOM 7638 C C . ARG A 1 963 ? -23.192 6.686 -0.817 1.00 95.94 963 ARG A C 1
ATOM 7640 O O . ARG A 1 963 ? -22.411 6.788 0.132 1.00 95.94 963 ARG A O 1
ATOM 7647 N N . TYR A 1 964 ? -23.103 5.701 -1.703 1.00 96.38 964 TYR A N 1
ATOM 7648 C CA . TYR A 1 964 ? -22.045 4.691 -1.695 1.00 96.38 964 TYR A CA 1
ATOM 7649 C C . TYR A 1 964 ? -20.661 5.317 -1.904 1.00 96.38 964 TYR A C 1
ATOM 7651 O O . TYR A 1 964 ? -19.677 4.841 -1.337 1.00 96.38 964 TYR A O 1
ATOM 7659 N N . GLU A 1 965 ? -20.604 6.374 -2.707 1.00 94.94 965 GLU A N 1
ATOM 7660 C CA . GLU A 1 965 ? -19.430 7.175 -3.030 1.00 94.94 965 GLU A CA 1
ATOM 7661 C C . GLU A 1 965 ? -18.826 7.761 -1.746 1.00 94.94 965 GLU A C 1
ATOM 7663 O O . GLU A 1 965 ? -17.707 7.404 -1.377 1.00 94.94 965 GLU A O 1
ATOM 7668 N N . ASP A 1 966 ? -19.607 8.556 -1.013 1.00 95.38 966 ASP A N 1
ATOM 7669 C CA . ASP A 1 966 ? -19.205 9.221 0.232 1.00 95.38 966 ASP A CA 1
ATOM 7670 C C . ASP A 1 966 ? -18.768 8.190 1.294 1.00 95.38 966 ASP A C 1
ATOM 7672 O O . ASP A 1 966 ? -17.685 8.303 1.876 1.00 95.38 966 ASP A O 1
ATOM 7676 N N . LEU A 1 967 ? -19.550 7.114 1.468 1.00 95.88 967 LEU A N 1
ATOM 7677 C CA . LEU A 1 967 ? -19.236 5.992 2.366 1.00 95.88 967 LEU A CA 1
ATOM 7678 C C . LEU A 1 967 ? -17.946 5.246 1.979 1.00 95.88 967 LEU A C 1
ATOM 7680 O O . LEU A 1 967 ? -17.289 4.661 2.840 1.00 95.88 967 LEU A O 1
ATOM 7684 N N . SER A 1 968 ? -17.583 5.220 0.697 1.00 93.81 968 SER A N 1
ATOM 7685 C CA . SER A 1 968 ? -16.395 4.509 0.206 1.00 93.81 968 SER A CA 1
ATOM 7686 C C . SER A 1 968 ? -15.141 5.383 0.201 1.00 93.81 968 SER A C 1
ATOM 7688 O O . SER A 1 968 ? -14.038 4.850 0.353 1.00 93.81 968 SER A O 1
ATOM 7690 N N . LEU A 1 969 ? -15.298 6.702 0.059 1.00 92.56 969 LEU A N 1
ATOM 7691 C CA . LEU A 1 969 ? -14.222 7.687 0.180 1.00 92.56 969 LEU A CA 1
ATOM 7692 C C . LEU A 1 969 ? -13.869 7.961 1.648 1.00 92.56 969 LEU A C 1
ATOM 7694 O O . LEU A 1 969 ? -12.691 7.902 1.992 1.00 92.56 969 LEU A O 1
ATOM 7698 N N . ASN A 1 970 ? -14.871 8.146 2.519 1.00 94.56 970 ASN A N 1
ATOM 7699 C CA . ASN A 1 970 ? -14.700 8.500 3.936 1.00 94.56 970 ASN A CA 1
ATOM 7700 C C . ASN A 1 970 ? -15.356 7.485 4.911 1.00 94.56 970 ASN A C 1
ATOM 7702 O O . ASN A 1 970 ? -16.232 7.867 5.697 1.00 94.56 970 ASN A O 1
ATOM 7706 N N . PRO A 1 971 ? -14.947 6.194 4.935 1.00 94.81 971 PRO A N 1
ATOM 7707 C CA . PRO A 1 971 ? -15.724 5.144 5.603 1.00 94.81 971 PRO A CA 1
ATOM 7708 C C . PRO A 1 971 ? -15.903 5.309 7.114 1.00 94.81 971 PRO A C 1
ATOM 7710 O O . PRO A 1 971 ? -16.942 4.921 7.639 1.00 94.81 971 PRO A O 1
ATOM 7713 N N . GLU A 1 972 ? -14.921 5.857 7.838 1.00 95.12 972 GLU A N 1
ATOM 7714 C CA . GLU A 1 972 ? -15.043 6.068 9.290 1.00 95.12 972 GLU A CA 1
ATOM 7715 C C . GLU A 1 972 ? -15.979 7.239 9.627 1.00 95.12 972 GLU A C 1
ATOM 7717 O O . GLU A 1 972 ? -16.800 7.102 10.533 1.00 95.12 972 GLU A O 1
ATOM 7722 N N . HIS A 1 973 ? -15.942 8.331 8.857 1.00 96.69 973 HIS A N 1
ATOM 7723 C CA . HIS A 1 973 ? -16.805 9.496 9.079 1.00 96.69 973 HIS A CA 1
ATOM 7724 C C . HIS A 1 973 ? -18.276 9.192 8.757 1.00 96.69 973 HIS A C 1
ATOM 7726 O O . HIS A 1 973 ? -19.139 9.331 9.624 1.00 96.69 973 HIS A O 1
ATOM 7732 N N . GLU A 1 974 ? -18.570 8.695 7.550 1.00 97.75 974 GLU A N 1
ATOM 7733 C CA . GLU A 1 974 ? -19.954 8.398 7.152 1.00 97.75 974 GLU A CA 1
ATOM 7734 C C . GLU A 1 974 ? -20.555 7.237 7.960 1.00 97.75 974 GLU A C 1
ATOM 7736 O O . GLU A 1 974 ? -21.745 7.258 8.275 1.00 97.75 974 GLU A O 1
ATOM 7741 N N . THR A 1 975 ? -19.745 6.260 8.399 1.00 98.12 975 THR A N 1
ATOM 7742 C CA . THR A 1 975 ? -20.244 5.238 9.335 1.00 98.12 975 THR A CA 1
ATOM 7743 C C . THR A 1 975 ? -20.554 5.834 10.709 1.00 98.12 975 THR A C 1
ATOM 7745 O O . THR A 1 975 ? -21.598 5.508 11.265 1.00 98.12 975 THR A O 1
ATOM 7748 N N . GLN A 1 976 ? -19.708 6.712 11.264 1.00 97.88 976 GLN A N 1
ATOM 7749 C CA . GLN A 1 976 ? -19.983 7.372 12.550 1.00 97.88 976 GLN A CA 1
ATOM 7750 C C . GLN A 1 976 ? -21.278 8.201 12.488 1.00 97.88 976 GLN A C 1
ATOM 7752 O O . GLN A 1 976 ? -22.118 8.092 13.380 1.00 97.88 976 GLN A O 1
ATOM 7757 N N . LYS A 1 977 ? -21.469 8.969 11.411 1.00 98.00 977 LYS A N 1
ATOM 7758 C CA . LYS A 1 977 ? -22.675 9.763 11.121 1.00 98.00 977 LYS A CA 1
ATOM 7759 C C . LYS A 1 977 ? -23.932 8.889 11.016 1.00 98.00 977 LYS A C 1
ATOM 7761 O O . LYS A 1 977 ? -24.915 9.146 11.709 1.00 98.00 977 LYS A O 1
ATOM 7766 N N . LEU A 1 978 ? -23.876 7.799 10.244 1.00 98.19 978 LEU A N 1
ATOM 7767 C CA . LEU A 1 978 ? -24.974 6.831 10.147 1.00 98.19 978 LEU A CA 1
ATOM 7768 C C . LEU A 1 978 ? -25.268 6.141 11.490 1.00 98.19 978 LEU A C 1
ATOM 7770 O O . LEU A 1 978 ? -26.428 5.929 11.833 1.00 98.19 978 LEU A O 1
ATOM 7774 N N . PHE A 1 979 ? -24.242 5.780 12.261 1.00 98.25 979 PHE A N 1
ATOM 7775 C CA . PHE A 1 979 ? -24.418 5.119 13.556 1.00 98.25 979 PHE A CA 1
ATOM 7776 C C . PHE A 1 979 ? -25.052 6.058 14.587 1.00 98.25 979 PHE A C 1
ATOM 7778 O O . PHE A 1 979 ? -25.918 5.610 15.335 1.00 98.25 979 PHE A O 1
ATOM 7785 N N . ASN A 1 980 ? -24.720 7.353 14.568 1.00 97.88 980 ASN A N 1
ATOM 7786 C CA . ASN A 1 980 ? -25.385 8.365 15.394 1.00 97.88 980 ASN A CA 1
ATOM 7787 C C . ASN A 1 980 ? -26.885 8.463 15.059 1.00 97.88 980 ASN A C 1
ATOM 7789 O O . ASN A 1 980 ? -27.718 8.383 15.964 1.00 97.88 980 ASN A O 1
ATOM 7793 N N . PHE A 1 981 ? -27.229 8.550 13.766 1.00 97.44 981 PHE A N 1
ATOM 7794 C CA . PHE A 1 981 ? -28.619 8.558 13.286 1.00 97.44 981 PHE A CA 1
ATOM 7795 C C . PHE A 1 981 ? -29.395 7.294 13.692 1.00 97.44 981 PHE A C 1
ATOM 7797 O O . PHE A 1 981 ? -30.527 7.367 14.162 1.00 97.44 981 PHE A O 1
ATOM 7804 N N . LEU A 1 982 ? -28.774 6.120 13.552 1.00 97.25 982 LEU A N 1
ATOM 7805 C CA . LEU A 1 982 ? -29.368 4.841 13.944 1.00 97.25 982 LEU A CA 1
ATOM 7806 C C . LEU A 1 982 ? -29.306 4.581 15.460 1.00 97.25 982 LEU A C 1
ATOM 7808 O O . LEU A 1 982 ? -29.735 3.514 15.891 1.00 97.25 982 LEU A O 1
ATOM 7812 N N . HIS A 1 983 ? -28.760 5.500 16.261 1.00 96.25 983 HIS A N 1
ATOM 7813 C CA . HIS A 1 983 ? -28.511 5.346 17.702 1.00 96.25 983 HIS A CA 1
ATOM 7814 C C . HIS A 1 983 ? -27.713 4.072 18.067 1.00 96.25 983 HIS A C 1
ATOM 7816 O O . HIS A 1 983 ? -27.865 3.494 19.146 1.00 96.25 983 HIS A O 1
ATOM 7822 N N . LEU A 1 984 ? -26.835 3.625 17.163 1.00 96.62 984 LEU A N 1
ATOM 7823 C CA . LEU A 1 984 ? -25.972 2.459 17.343 1.00 96.62 984 LEU A CA 1
ATOM 7824 C C . LEU A 1 984 ? -24.600 2.877 17.893 1.00 96.62 984 LEU A C 1
ATOM 7826 O O . LEU A 1 984 ? -24.002 3.830 17.396 1.00 96.62 984 LEU A O 1
ATOM 7830 N N . PRO A 1 985 ? -24.011 2.135 18.848 1.00 95.69 985 PRO A N 1
ATOM 7831 C CA . PRO A 1 985 ? -22.681 2.458 19.351 1.00 95.69 985 PRO A CA 1
ATOM 7832 C C . PRO A 1 985 ? -21.619 2.218 18.270 1.00 95.69 985 PRO A C 1
ATOM 7834 O O . PRO A 1 985 ? -21.492 1.103 17.755 1.00 95.69 985 PRO A O 1
ATOM 7837 N N . PHE A 1 986 ? -20.808 3.231 17.951 1.00 96.94 986 PHE A N 1
ATOM 7838 C CA . PHE A 1 986 ? -19.669 3.103 17.031 1.00 96.94 986 PHE A CA 1
ATOM 7839 C C . PHE A 1 986 ? -18.486 2.400 17.723 1.00 96.94 986 PHE A C 1
ATOM 7841 O O . PHE A 1 986 ? -17.478 2.995 18.106 1.00 96.94 986 PHE A O 1
ATOM 7848 N N . SER A 1 987 ? -18.668 1.104 17.981 1.00 94.31 987 SER A N 1
ATOM 7849 C CA . SER A 1 987 ? -17.809 0.326 18.871 1.00 94.31 987 SER A CA 1
ATOM 7850 C C . SER A 1 987 ? -16.422 0.028 18.270 1.00 94.31 987 SER A C 1
ATOM 7852 O O . SER A 1 987 ? -16.240 0.064 17.048 1.00 94.31 987 SER A O 1
ATOM 7854 N N . PRO A 1 988 ? -15.426 -0.370 19.093 1.00 93.69 988 PRO A N 1
ATOM 7855 C CA . PRO A 1 988 ? -14.118 -0.815 18.601 1.00 93.69 988 PRO A CA 1
ATOM 7856 C C . PRO A 1 988 ? -14.186 -1.982 17.600 1.00 93.69 988 PRO A C 1
ATOM 7858 O O . PRO A 1 988 ? -13.261 -2.161 16.809 1.00 93.69 988 PRO A O 1
ATOM 7861 N N . SER A 1 989 ? -15.284 -2.751 17.601 1.00 91.69 989 SER A N 1
ATOM 7862 C CA . SER A 1 989 ? -15.586 -3.767 16.585 1.00 91.69 989 SER A CA 1
ATOM 7863 C C . SER A 1 989 ? -15.761 -3.129 15.200 1.00 91.69 989 SER A C 1
ATOM 7865 O O . SER A 1 989 ? -15.102 -3.541 14.247 1.00 91.69 989 SER A O 1
ATOM 7867 N N . VAL A 1 990 ? -16.553 -2.053 15.111 1.00 95.50 990 VAL A N 1
ATOM 7868 C CA . VAL A 1 990 ? -16.817 -1.301 13.872 1.00 95.50 990 VAL A CA 1
ATOM 7869 C C . VAL A 1 990 ? -15.539 -0.639 13.351 1.00 95.50 990 VAL A C 1
ATOM 7871 O O . VAL A 1 990 ? -15.156 -0.871 12.205 1.00 95.50 990 VAL A O 1
ATOM 7874 N N . LYS A 1 991 ? -14.807 0.098 14.204 1.00 93.75 991 LYS A N 1
ATOM 7875 C CA . LYS A 1 991 ? -13.519 0.724 13.831 1.00 93.75 991 LYS A CA 1
ATOM 7876 C C . LYS A 1 991 ? -12.506 -0.307 13.314 1.00 93.75 991 LYS A C 1
ATOM 7878 O O . LYS A 1 991 ? -11.854 -0.096 12.291 1.00 93.75 991 LYS A O 1
ATOM 7883 N N . LYS A 1 992 ? -12.401 -1.466 13.981 1.00 92.88 992 LYS A N 1
ATOM 7884 C CA . LYS A 1 992 ? -11.534 -2.574 13.549 1.00 92.88 992 LYS A CA 1
ATOM 7885 C C . LYS A 1 992 ? -12.008 -3.207 12.240 1.00 92.88 992 LYS A C 1
ATOM 7887 O O . LYS A 1 992 ? -11.163 -3.556 11.413 1.00 92.88 992 LYS A O 1
ATOM 7892 N N . PHE A 1 993 ? -13.316 -3.363 12.038 1.00 93.62 993 PHE A N 1
ATOM 7893 C CA . PHE A 1 993 ? -13.871 -3.853 10.780 1.00 93.62 993 PHE A CA 1
ATOM 7894 C C . PHE A 1 993 ? -13.470 -2.925 9.634 1.00 93.62 993 PHE A C 1
ATOM 7896 O O . PHE A 1 993 ? -12.766 -3.383 8.736 1.00 93.62 993 PHE A O 1
ATOM 7903 N N . LEU A 1 994 ? -13.801 -1.632 9.717 1.00 93.75 994 LEU A N 1
ATOM 7904 C CA . LEU A 1 994 ? -13.490 -0.629 8.692 1.00 93.75 994 LEU A CA 1
ATOM 7905 C C . LEU A 1 994 ? -11.999 -0.647 8.332 1.00 93.75 994 LEU A C 1
ATOM 7907 O O . LEU A 1 994 ? -11.646 -1.027 7.214 1.00 93.75 994 LEU A O 1
ATOM 7911 N N . LYS A 1 995 ? -11.113 -0.401 9.309 1.00 89.62 995 LYS A N 1
ATOM 7912 C CA . LYS A 1 995 ? -9.649 -0.376 9.116 1.00 89.62 995 LYS A CA 1
ATOM 7913 C C . LYS A 1 995 ? -9.073 -1.661 8.501 1.00 89.62 995 LYS A C 1
ATOM 7915 O O . LYS A 1 995 ? -8.005 -1.622 7.896 1.00 89.62 995 LYS A O 1
ATOM 7920 N N . THR A 1 996 ? -9.755 -2.801 8.641 1.00 87.50 996 THR A N 1
ATOM 7921 C CA . THR A 1 996 ? -9.326 -4.087 8.064 1.00 87.50 996 THR A CA 1
ATOM 7922 C C . THR A 1 996 ? -10.123 -4.532 6.834 1.00 87.50 996 THR A C 1
ATOM 7924 O O . THR A 1 996 ? -9.838 -5.610 6.314 1.00 87.50 996 THR A O 1
ATOM 7927 N N . HIS A 1 997 ? -11.088 -3.754 6.339 1.00 89.19 997 HIS A N 1
ATOM 7928 C CA . HIS A 1 997 ? -11.878 -4.089 5.143 1.00 89.19 997 HIS A CA 1
ATOM 7929 C C . HIS A 1 997 ? -11.823 -3.026 4.040 1.00 89.19 997 HIS A C 1
ATOM 7931 O O . HIS A 1 997 ? -12.098 -3.385 2.900 1.00 89.19 997 HIS A O 1
ATOM 7937 N N . THR A 1 998 ? -11.419 -1.783 4.339 1.00 87.19 998 THR A N 1
ATOM 7938 C CA . THR A 1 998 ? -11.394 -0.664 3.371 1.00 87.19 998 THR A CA 1
ATOM 7939 C C . THR A 1 998 ? -10.011 -0.283 2.838 1.00 87.19 998 THR A C 1
ATOM 7941 O O . THR A 1 998 ? -9.925 0.456 1.863 1.00 87.19 998 THR A O 1
ATOM 7944 N N . VAL A 1 999 ? -8.924 -0.749 3.468 1.00 76.75 999 VAL A N 1
ATOM 7945 C CA . VAL A 1 999 ? -7.557 -0.239 3.207 1.00 76.75 999 VAL A CA 1
ATOM 7946 C C . VAL A 1 999 ? -6.712 -1.183 2.338 1.00 76.75 999 VAL A C 1
ATOM 7948 O O . VAL A 1 999 ? -5.861 -0.730 1.579 1.00 76.75 999 VAL A O 1
ATOM 7951 N N . SER A 1 1000 ? -6.936 -2.498 2.422 1.00 60.41 1000 SER A N 1
ATOM 7952 C CA . SER A 1 1000 ? -6.132 -3.514 1.724 1.00 60.41 1000 SER A CA 1
ATOM 7953 C C . SER A 1 1000 ? -6.989 -4.717 1.324 1.00 60.41 1000 SER A C 1
ATOM 7955 O O . SER A 1 1000 ? -7.642 -5.336 2.170 1.00 60.41 1000 SER A O 1
ATOM 7957 N N . SER A 1 1001 ? -6.977 -5.054 0.032 1.00 61.16 1001 SER A N 1
ATOM 7958 C CA . SER A 1 1001 ? -7.474 -6.328 -0.489 1.00 61.16 1001 SER A CA 1
ATOM 7959 C C . SER A 1 1001 ? -6.388 -7.402 -0.455 1.00 61.16 1001 SER A C 1
ATOM 7961 O O . SER A 1 1001 ? -5.188 -7.123 -0.439 1.00 61.16 1001 SER A O 1
ATOM 7963 N N . ARG A 1 1002 ? -6.808 -8.669 -0.468 1.00 72.69 1002 ARG A N 1
ATOM 7964 C CA . ARG A 1 1002 ? -5.943 -9.780 -0.881 1.00 72.69 1002 ARG A CA 1
ATOM 7965 C C . ARG A 1 1002 ? -6.163 -10.021 -2.374 1.00 72.69 1002 ARG A C 1
ATOM 7967 O O . ARG A 1 1002 ? -7.289 -9.901 -2.841 1.00 72.69 1002 ARG A O 1
ATOM 7974 N N . LYS A 1 1003 ? -5.159 -10.539 -3.089 1.00 60.91 1003 LYS A N 1
ATOM 7975 C CA . LYS A 1 1003 ? -5.268 -10.890 -4.528 1.00 60.91 1003 LYS A CA 1
ATOM 7976 C C . LYS A 1 1003 ? -6.416 -11.865 -4.874 1.00 60.91 1003 LYS A C 1
ATOM 7978 O O . LYS A 1 1003 ? -6.800 -11.985 -6.034 1.00 60.91 1003 LYS A O 1
ATOM 7983 N N . ALA A 1 1004 ? -6.963 -12.574 -3.879 1.00 66.06 1004 ALA A N 1
ATOM 7984 C CA . ALA A 1 1004 ? -8.166 -13.403 -4.005 1.00 66.06 1004 ALA A CA 1
ATOM 7985 C C . ALA A 1 1004 ? -9.484 -12.617 -3.822 1.00 66.06 1004 ALA A C 1
ATOM 7987 O O . ALA A 1 1004 ? -10.487 -12.963 -4.444 1.00 66.06 1004 ALA A O 1
ATOM 7988 N N . ASP A 1 1005 ? -9.486 -11.556 -3.007 1.00 76.50 1005 ASP A N 1
ATOM 7989 C CA . ASP A 1 1005 ? -10.624 -10.645 -2.850 1.00 76.50 1005 ASP A CA 1
ATOM 7990 C C . ASP A 1 1005 ? -10.861 -9.846 -4.136 1.00 76.50 1005 ASP A C 1
ATOM 7992 O O . ASP A 1 1005 ? -12.004 -9.737 -4.575 1.00 76.50 1005 ASP A O 1
ATOM 7996 N N . ASP A 1 1006 ? -9.791 -9.365 -4.783 1.00 67.56 1006 ASP A N 1
ATOM 7997 C CA . ASP A 1 1006 ? -9.869 -8.589 -6.030 1.00 67.56 1006 ASP A CA 1
ATOM 7998 C C . ASP A 1 1006 ? -10.597 -9.359 -7.141 1.00 67.56 1006 ASP A C 1
ATOM 8000 O O . ASP A 1 1006 ? -11.507 -8.820 -7.778 1.00 67.56 1006 ASP A O 1
ATOM 8004 N N . LYS A 1 1007 ? -10.241 -10.642 -7.313 1.00 73.94 1007 LYS A N 1
ATOM 8005 C CA . LYS A 1 1007 ? -10.838 -11.565 -8.292 1.00 73.94 1007 LYS A CA 1
ATOM 8006 C C . LYS A 1 1007 ? -12.267 -11.996 -7.951 1.00 73.94 1007 LYS A C 1
ATOM 8008 O O . LYS A 1 1007 ? -12.983 -12.432 -8.844 1.00 73.94 1007 LYS A O 1
ATOM 8013 N N . ASN A 1 1008 ? -12.689 -11.906 -6.690 1.00 81.31 1008 ASN A N 1
ATOM 8014 C CA . ASN A 1 1008 ? -14.034 -12.289 -6.266 1.00 81.31 1008 ASN A CA 1
ATOM 8015 C C . ASN A 1 1008 ? -14.983 -11.075 -6.348 1.00 81.31 1008 ASN A C 1
ATOM 8017 O O . ASN A 1 1008 ? -14.930 -10.211 -5.463 1.00 81.31 1008 ASN A O 1
ATOM 8021 N N . PRO A 1 1009 ? -15.904 -10.997 -7.330 1.00 81.50 1009 PRO A N 1
ATOM 8022 C CA . PRO A 1 1009 ? -16.779 -9.835 -7.499 1.00 81.50 1009 PRO A CA 1
ATOM 8023 C C . PRO A 1 1009 ? -17.790 -9.647 -6.353 1.00 81.50 1009 PRO A C 1
ATOM 8025 O O . PRO A 1 1009 ? -18.497 -8.637 -6.337 1.00 81.50 1009 PRO A O 1
ATOM 8028 N N . TYR A 1 1010 ? -17.865 -10.576 -5.392 1.00 84.00 1010 TYR A N 1
ATOM 8029 C CA . TYR A 1 1010 ? -18.697 -10.503 -4.186 1.00 84.00 1010 TYR A CA 1
ATOM 8030 C C . TYR A 1 1010 ? -17.909 -10.241 -2.888 1.00 84.00 1010 TYR A C 1
ATOM 8032 O O . TYR A 1 1010 ? -18.530 -10.191 -1.821 1.00 84.00 1010 TYR A O 1
ATOM 8040 N N . SER A 1 1011 ? -16.577 -10.082 -2.934 1.00 85.38 1011 SER A N 1
ATOM 8041 C CA . SER A 1 1011 ? -15.811 -9.722 -1.729 1.00 85.38 1011 SER A CA 1
ATOM 8042 C C . SER A 1 1011 ? -16.033 -8.261 -1.339 1.00 85.38 1011 SER A C 1
ATOM 8044 O O . SER A 1 1011 ? -15.940 -7.358 -2.174 1.00 85.38 1011 SER A O 1
ATOM 8046 N N . THR A 1 1012 ? -16.305 -8.051 -0.049 1.00 86.12 1012 THR A N 1
ATOM 8047 C CA . THR A 1 1012 ? -16.482 -6.748 0.607 1.00 86.12 1012 THR A CA 1
ATOM 8048 C C . THR A 1 1012 ? -15.206 -6.213 1.261 1.00 86.12 1012 THR A C 1
ATOM 8050 O O . THR A 1 1012 ? -15.213 -5.082 1.736 1.00 86.12 1012 THR A O 1
ATOM 8053 N N . ARG A 1 1013 ? -14.099 -6.974 1.252 1.00 87.81 1013 ARG A N 1
ATOM 8054 C CA . ARG A 1 1013 ? -12.760 -6.477 1.611 1.00 87.81 1013 ARG A CA 1
ATOM 8055 C C . ARG A 1 1013 ? -12.060 -5.958 0.357 1.00 87.81 1013 ARG A C 1
ATOM 8057 O O . ARG A 1 1013 ? -11.594 -6.755 -0.455 1.00 87.81 1013 ARG A O 1
ATOM 8064 N N . ARG A 1 1014 ? -11.977 -4.639 0.192 1.00 82.94 1014 ARG A N 1
ATOM 8065 C CA . ARG A 1 1014 ? -11.357 -3.970 -0.967 1.00 82.94 1014 ARG A CA 1
ATOM 8066 C C . ARG A 1 1014 ? -10.741 -2.639 -0.541 1.00 82.94 1014 ARG A C 1
ATOM 8068 O O . ARG A 1 1014 ? -11.110 -2.110 0.499 1.00 82.94 1014 ARG A O 1
ATOM 8075 N N . ASN A 1 1015 ? -9.847 -2.063 -1.346 1.00 84.94 1015 ASN A N 1
ATOM 8076 C CA . ASN A 1 1015 ? -9.563 -0.631 -1.218 1.00 84.94 1015 ASN A CA 1
ATOM 8077 C C . ASN A 1 1015 ? -10.849 0.134 -1.596 1.00 84.94 1015 ASN A C 1
ATOM 8079 O O . ASN A 1 1015 ? -11.244 0.103 -2.763 1.00 84.94 1015 ASN A O 1
ATOM 8083 N N . SER A 1 1016 ? -11.547 0.737 -0.628 1.00 83.81 1016 SER A N 1
ATOM 8084 C CA . SER A 1 1016 ? -12.907 1.257 -0.852 1.00 83.81 1016 SER A CA 1
ATOM 8085 C C . SER A 1 1016 ? -12.923 2.434 -1.825 1.00 83.81 1016 SER A C 1
ATOM 8087 O O . SER A 1 1016 ? -13.721 2.435 -2.761 1.00 83.81 1016 SER A O 1
ATOM 8089 N N . SER A 1 1017 ? -11.983 3.369 -1.680 1.00 83.25 1017 SER A N 1
ATOM 8090 C CA . SER A 1 1017 ? -11.852 4.555 -2.530 1.00 83.25 1017 SER A CA 1
ATOM 8091 C C . SER A 1 1017 ? -11.672 4.179 -4.009 1.00 83.25 1017 SER A C 1
ATOM 8093 O O . SER A 1 1017 ? -12.338 4.735 -4.879 1.00 83.25 1017 SER A O 1
ATOM 8095 N N . SER A 1 1018 ? -10.862 3.154 -4.306 1.00 80.19 1018 SER A N 1
ATOM 8096 C CA . SER A 1 1018 ? -10.653 2.662 -5.680 1.00 80.19 1018 SER A CA 1
ATOM 8097 C C . SER A 1 1018 ? -11.906 2.060 -6.338 1.00 80.19 1018 SER A C 1
ATOM 8099 O O . SER A 1 1018 ? -11.995 1.994 -7.563 1.00 80.19 1018 SER A O 1
ATOM 8101 N N . MET A 1 1019 ? -12.898 1.626 -5.551 1.00 81.50 1019 MET A N 1
ATOM 8102 C CA . MET A 1 1019 ? -14.130 1.008 -6.066 1.00 81.50 1019 MET A CA 1
ATOM 8103 C C . MET A 1 1019 ? -15.207 2.025 -6.463 1.00 81.50 1019 MET A C 1
ATOM 8105 O O . MET A 1 1019 ? -16.232 1.623 -7.025 1.00 81.50 1019 MET A O 1
ATOM 8109 N N . VAL A 1 1020 ? -14.979 3.315 -6.197 1.00 84.06 1020 VAL A N 1
ATOM 8110 C CA . VAL A 1 1020 ? -15.864 4.422 -6.581 1.00 84.06 1020 VAL A CA 1
ATOM 8111 C C . VAL A 1 1020 ? -15.737 4.704 -8.078 1.00 84.06 1020 VAL A C 1
ATOM 8113 O O . VAL A 1 1020 ? -16.657 4.402 -8.837 1.00 84.06 1020 VAL A O 1
ATOM 8116 N N . LEU A 1 1021 ? -14.566 5.182 -8.511 1.00 82.69 1021 LEU A N 1
ATOM 8117 C CA . LEU A 1 1021 ? -14.297 5.587 -9.898 1.00 82.69 1021 LEU A CA 1
ATOM 8118 C C . LEU A 1 1021 ? -13.938 4.415 -10.825 1.00 82.69 1021 LEU A C 1
ATOM 8120 O O . LEU A 1 1021 ? -13.860 4.585 -12.037 1.00 82.69 1021 LEU A O 1
ATOM 8124 N N . GLY A 1 1022 ? -13.788 3.196 -10.297 1.00 83.62 1022 GLY A N 1
ATOM 8125 C CA . GLY A 1 1022 ? -13.422 1.998 -11.064 1.00 83.62 1022 GLY A CA 1
ATOM 8126 C C . GLY A 1 1022 ? -14.420 1.551 -12.148 1.00 83.62 1022 GLY A C 1
ATOM 8127 O O . GLY A 1 1022 ? -14.275 0.452 -12.678 1.00 83.62 1022 GLY A O 1
ATOM 8128 N N . TRP A 1 1023 ? -15.460 2.326 -12.473 1.00 89.50 1023 TRP A N 1
ATOM 8129 C CA . TRP A 1 1023 ? -16.240 2.177 -13.711 1.00 89.50 1023 TRP A CA 1
ATOM 8130 C C . TRP A 1 1023 ? -15.658 2.998 -14.873 1.00 89.50 1023 TRP A C 1
ATOM 8132 O O . TRP A 1 1023 ? -15.700 2.515 -16.002 1.00 89.50 1023 TRP A O 1
ATOM 8142 N N . MET A 1 1024 ? -15.041 4.154 -14.596 1.00 89.56 1024 MET A N 1
ATOM 8143 C CA . MET A 1 1024 ? -14.402 5.038 -15.584 1.00 89.56 1024 MET A CA 1
ATOM 8144 C C . MET A 1 1024 ? -13.221 4.363 -16.289 1.00 89.56 1024 MET A C 1
ATOM 8146 O O . MET A 1 1024 ? -12.969 4.624 -17.455 1.00 89.56 1024 MET A O 1
ATOM 8150 N N . GLU A 1 1025 ? -12.527 3.439 -15.614 1.00 85.38 1025 GLU A N 1
ATOM 8151 C CA . GLU A 1 1025 ? -11.511 2.607 -16.272 1.00 85.38 1025 GLU A CA 1
ATOM 8152 C C . GLU A 1 1025 ? -12.112 1.539 -17.206 1.00 85.38 1025 GLU A C 1
ATOM 8154 O O . GLU A 1 1025 ? -11.466 1.095 -18.151 1.00 85.38 1025 GLU A O 1
ATOM 8159 N N . ARG A 1 1026 ? -13.314 1.034 -16.901 1.00 83.81 1026 ARG A N 1
ATOM 8160 C CA . ARG A 1 1026 ? -13.862 -0.190 -17.518 1.00 83.81 1026 ARG A CA 1
ATOM 8161 C C . ARG A 1 1026 ? -14.815 0.071 -18.677 1.00 83.81 1026 ARG A C 1
ATOM 8163 O O . ARG A 1 1026 ? -15.133 -0.870 -19.401 1.00 83.81 1026 ARG A O 1
ATOM 8170 N N . TYR A 1 1027 ? -15.293 1.299 -18.836 1.00 87.81 1027 TYR A N 1
ATOM 8171 C CA . TYR A 1 1027 ? -16.201 1.703 -19.903 1.00 87.81 1027 TYR A CA 1
ATOM 8172 C C . TYR A 1 1027 ? -15.496 2.627 -20.893 1.00 87.81 1027 TYR A C 1
ATOM 8174 O O . TYR A 1 1027 ? -14.800 3.550 -20.495 1.00 87.81 1027 TYR A O 1
ATOM 8182 N N . THR A 1 1028 ? -15.740 2.407 -22.185 1.00 89.62 1028 THR A N 1
ATOM 8183 C CA . THR A 1 1028 ? -15.454 3.404 -23.228 1.00 89.62 1028 THR A CA 1
ATOM 8184 C C . THR A 1 1028 ? -16.347 4.635 -23.042 1.00 89.62 1028 THR A C 1
ATOM 8186 O O . THR A 1 1028 ? -17.482 4.475 -22.582 1.00 89.62 1028 THR A O 1
ATOM 8189 N N . TYR A 1 1029 ? -15.938 5.797 -23.543 1.00 91.94 1029 TYR A N 1
ATOM 8190 C CA . TYR A 1 1029 ? -16.750 7.015 -23.616 1.00 91.94 1029 TYR A CA 1
ATOM 8191 C C . TYR A 1 1029 ? -18.146 6.763 -24.216 1.00 91.94 1029 TYR A C 1
ATOM 8193 O O . TYR A 1 1029 ? -19.152 7.073 -23.582 1.00 91.94 1029 TYR A O 1
ATOM 8201 N N . LYS A 1 1030 ? -18.233 6.037 -25.342 1.00 91.44 1030 LYS A N 1
ATOM 8202 C CA . LYS A 1 1030 ? -19.512 5.612 -25.953 1.00 91.44 1030 LYS A CA 1
ATOM 8203 C C . LYS A 1 1030 ? -20.434 4.859 -24.979 1.00 91.44 1030 LYS A C 1
ATOM 8205 O O . LYS A 1 1030 ? -21.634 5.104 -24.947 1.00 91.44 1030 LYS A O 1
ATOM 8210 N N . LYS A 1 1031 ? -19.878 3.962 -24.158 1.00 90.06 1031 LYS A N 1
ATOM 8211 C CA . LYS A 1 1031 ? -20.616 3.178 -23.148 1.00 90.06 1031 LYS A CA 1
ATOM 8212 C C . LYS A 1 1031 ? -21.033 4.019 -21.935 1.00 90.06 1031 LYS A C 1
ATOM 8214 O O . LYS A 1 1031 ? -22.050 3.713 -21.315 1.00 90.06 1031 LYS A O 1
ATOM 8219 N N . VAL A 1 1032 ? -20.273 5.064 -21.602 1.00 92.94 1032 VAL A N 1
ATOM 8220 C CA . VAL A 1 1032 ? -20.646 6.050 -20.576 1.00 92.94 1032 VAL A CA 1
ATOM 8221 C C . VAL A 1 1032 ? -21.806 6.917 -21.067 1.00 92.94 1032 VAL A C 1
ATOM 8223 O O . VAL A 1 1032 ? -22.806 7.009 -20.358 1.00 92.94 1032 VAL A O 1
ATOM 8226 N N . LEU A 1 1033 ? -21.728 7.457 -22.290 1.00 93.50 1033 LEU A N 1
ATOM 8227 C CA . LEU A 1 1033 ? -22.817 8.219 -22.915 1.00 93.50 1033 LEU A CA 1
ATOM 8228 C C . LEU A 1 1033 ? -24.109 7.400 -23.031 1.00 93.50 1033 LEU A C 1
ATOM 8230 O O . LEU A 1 1033 ? -25.175 7.894 -22.673 1.00 93.50 1033 LEU A O 1
ATOM 8234 N N . GLU A 1 1034 ? -24.020 6.134 -23.452 1.00 91.88 1034 GLU A N 1
ATOM 8235 C CA . GLU A 1 1034 ? -25.185 5.244 -23.545 1.00 91.88 1034 GLU A CA 1
ATOM 8236 C C . GLU A 1 1034 ? -25.922 5.131 -22.199 1.00 91.88 1034 GLU A C 1
ATOM 8238 O O . GLU A 1 1034 ? -27.140 5.266 -22.158 1.00 91.88 1034 GLU A O 1
ATOM 8243 N N . VAL A 1 1035 ? -25.199 4.959 -21.083 1.00 94.12 1035 VAL A N 1
ATOM 8244 C CA . VAL A 1 1035 ? -25.826 4.919 -19.750 1.00 94.12 1035 VAL A CA 1
ATOM 8245 C C . VAL A 1 1035 ? -26.323 6.299 -19.313 1.00 94.12 1035 VAL A C 1
ATOM 8247 O O . VAL A 1 1035 ? -27.396 6.378 -18.727 1.00 94.12 1035 VAL A O 1
ATOM 8250 N N . GLN A 1 1036 ? -25.596 7.383 -19.604 1.00 95.19 1036 GLN A N 1
ATOM 8251 C CA . GLN A 1 1036 ? -26.027 8.745 -19.255 1.00 95.19 1036 GLN A CA 1
ATOM 8252 C C . GLN A 1 1036 ? -27.350 9.118 -19.925 1.00 95.19 1036 GLN A C 1
ATOM 8254 O O . GLN A 1 1036 ? -28.265 9.527 -19.221 1.00 95.19 1036 GLN A O 1
ATOM 8259 N N . SER A 1 1037 ? -27.497 8.856 -21.228 1.00 94.06 1037 SER A N 1
ATOM 8260 C CA . SER A 1 1037 ? -28.715 9.162 -22.003 1.00 94.06 1037 SER A CA 1
ATOM 8261 C C . SER A 1 1037 ? -30.002 8.498 -21.486 1.00 94.06 1037 SER A C 1
ATOM 8263 O O . SER A 1 1037 ? -31.093 8.853 -21.913 1.00 94.06 1037 SER A O 1
ATOM 8265 N N . GLN A 1 1038 ? -29.880 7.504 -20.599 1.00 94.50 1038 GLN A N 1
ATOM 8266 C CA . GLN A 1 1038 ? -30.992 6.743 -20.016 1.00 94.50 1038 GLN A CA 1
ATOM 8267 C C . GLN A 1 1038 ? -31.148 6.987 -18.502 1.00 94.50 1038 GLN A C 1
ATOM 8269 O O . GLN A 1 1038 ? -31.974 6.343 -17.856 1.00 94.50 1038 GLN A O 1
ATOM 8274 N N . CYS A 1 1039 ? -30.307 7.848 -17.921 1.00 96.00 1039 CYS A N 1
ATOM 8275 C CA . CYS A 1 1039 ? -30.140 8.023 -16.476 1.00 96.00 1039 CYS A CA 1
ATOM 8276 C C . CYS A 1 1039 ? -29.835 9.477 -16.071 1.00 96.00 1039 CYS A C 1
ATOM 8278 O O . CYS A 1 1039 ? -29.411 9.703 -14.940 1.00 96.00 1039 CYS A O 1
ATOM 8280 N N . GLU A 1 1040 ? -29.997 10.445 -16.973 1.00 94.75 1040 GLU A N 1
ATOM 8281 C CA . GLU A 1 1040 ? -29.589 11.843 -16.787 1.00 94.75 1040 GLU A CA 1
ATOM 8282 C C . GLU A 1 1040 ? -30.285 12.488 -15.579 1.00 94.75 1040 GLU A C 1
ATOM 8284 O O . GLU A 1 1040 ? -29.609 12.899 -14.633 1.00 94.75 1040 GLU A O 1
ATOM 8289 N N . ASP A 1 1041 ? -31.620 12.421 -15.519 1.00 92.88 1041 ASP A N 1
ATOM 8290 C CA . ASP A 1 1041 ? -32.417 12.870 -14.366 1.00 92.88 1041 ASP A CA 1
ATOM 8291 C C . ASP A 1 1041 ? -31.944 12.255 -13.042 1.00 92.88 1041 ASP A C 1
ATOM 8293 O O . ASP A 1 1041 ? -31.840 12.936 -12.023 1.00 92.88 1041 ASP A O 1
ATOM 8297 N N . VAL A 1 1042 ? -31.628 10.957 -13.053 1.00 96.50 1042 VAL A N 1
ATOM 8298 C CA . VAL A 1 1042 ? -31.198 10.195 -11.871 1.00 96.50 1042 VAL A CA 1
ATOM 8299 C C . VAL A 1 1042 ? -29.783 10.588 -11.441 1.00 96.50 1042 VAL A C 1
ATOM 8301 O O . VAL A 1 1042 ? -29.499 10.647 -10.245 1.00 96.50 1042 VAL A O 1
ATOM 8304 N N . LEU A 1 1043 ? -28.891 10.881 -12.390 1.00 96.19 1043 LEU A N 1
ATOM 8305 C CA . LEU A 1 1043 ? -27.546 11.391 -12.120 1.00 96.19 1043 LEU A CA 1
ATOM 8306 C C . LEU A 1 1043 ? -27.617 12.787 -11.487 1.00 96.19 1043 LEU A C 1
ATOM 8308 O O . LEU A 1 1043 ? -26.972 13.012 -10.459 1.00 96.19 1043 LEU A O 1
ATOM 8312 N N . HIS A 1 1044 ? -28.470 13.673 -12.010 1.00 94.44 1044 HIS A N 1
ATOM 8313 C CA . HIS A 1 1044 ? -28.730 14.986 -11.416 1.00 94.44 1044 HIS A CA 1
ATOM 8314 C C . HIS A 1 1044 ? -29.370 14.878 -10.021 1.00 94.44 1044 HIS A C 1
ATOM 8316 O O . HIS A 1 1044 ? -28.826 15.432 -9.066 1.00 94.44 1044 HIS A O 1
ATOM 8322 N N . LYS A 1 1045 ? -30.435 14.081 -9.846 1.00 94.06 1045 LYS A N 1
ATOM 8323 C CA . LYS A 1 1045 ? -31.105 13.831 -8.546 1.00 94.06 1045 LYS A CA 1
ATOM 8324 C C . LYS A 1 1045 ? -30.195 13.180 -7.486 1.00 94.06 1045 LYS A C 1
ATOM 8326 O O . LYS A 1 1045 ? -30.541 13.180 -6.304 1.00 94.06 1045 LYS A O 1
ATOM 8331 N N . LEU A 1 1046 ? -29.041 12.632 -7.881 1.00 93.38 1046 LEU A N 1
ATOM 8332 C CA . LEU A 1 1046 ? -28.021 12.046 -6.999 1.00 93.38 1046 LEU A CA 1
ATOM 8333 C C . LEU A 1 1046 ? -26.719 12.863 -6.901 1.00 93.38 1046 LEU A C 1
ATOM 8335 O O . LEU A 1 1046 ? -25.750 12.398 -6.285 1.00 93.38 1046 LEU A O 1
ATOM 8339 N N . ASN A 1 1047 ? -26.680 14.076 -7.461 1.00 93.38 1047 ASN A N 1
ATOM 8340 C CA . ASN A 1 1047 ? -25.511 14.962 -7.496 1.00 93.38 1047 ASN A CA 1
ATOM 8341 C C . ASN A 1 1047 ? -24.261 14.291 -8.110 1.00 93.38 1047 ASN A C 1
ATOM 8343 O O . ASN A 1 1047 ? -23.165 14.340 -7.540 1.00 93.38 1047 ASN A O 1
ATOM 8347 N N . HIS A 1 1048 ? -24.424 13.616 -9.251 1.00 92.75 1048 HIS A N 1
ATOM 8348 C CA . HIS A 1 1048 ? -23.334 13.028 -10.033 1.00 92.75 1048 HIS A CA 1
ATOM 8349 C C . HIS A 1 1048 ? -23.155 13.777 -11.359 1.00 92.75 1048 HIS A C 1
ATOM 8351 O O . HIS A 1 1048 ? -24.045 13.763 -12.204 1.00 92.75 1048 HIS A O 1
ATOM 8357 N N . SER A 1 1049 ? -21.979 14.371 -11.574 1.00 91.56 1049 SER A N 1
ATOM 8358 C CA . SER A 1 1049 ? -21.655 15.073 -12.822 1.00 91.56 1049 SER A CA 1
ATOM 8359 C C . SER A 1 1049 ? -21.716 14.145 -14.039 1.00 91.56 1049 SER A C 1
ATOM 8361 O O . SER A 1 1049 ? -21.270 12.989 -13.979 1.00 91.56 1049 SER A O 1
ATOM 8363 N N . LEU A 1 1050 ? -22.228 14.664 -15.155 1.00 93.31 1050 LEU A N 1
ATOM 8364 C CA . LEU A 1 1050 ? -22.153 14.022 -16.466 1.00 93.31 1050 LEU A CA 1
ATOM 8365 C C . LEU A 1 1050 ? -20.715 14.067 -17.004 1.00 93.31 1050 LEU A C 1
ATOM 8367 O O . LEU A 1 1050 ? -19.964 14.993 -16.710 1.00 93.31 1050 LEU A O 1
ATOM 8371 N N . ILE A 1 1051 ? -20.348 13.058 -17.792 1.00 91.88 1051 ILE A N 1
ATOM 8372 C CA . ILE A 1 1051 ? -19.122 13.036 -18.594 1.00 91.88 1051 ILE A CA 1
ATOM 8373 C C . ILE A 1 1051 ? -19.470 13.566 -19.987 1.00 91.88 1051 ILE A C 1
ATOM 8375 O O . ILE A 1 1051 ? -20.341 12.995 -20.647 1.00 91.88 1051 ILE A O 1
ATOM 8379 N N . THR A 1 1052 ? -18.823 14.654 -20.401 1.00 91.06 1052 THR A N 1
ATOM 8380 C CA . THR A 1 1052 ? -19.136 15.443 -21.608 1.00 91.06 1052 THR A CA 1
ATOM 8381 C C . THR A 1 1052 ? -18.034 15.434 -22.669 1.00 91.06 1052 THR A C 1
ATOM 8383 O O . THR A 1 1052 ? -18.306 15.812 -23.806 1.00 91.06 1052 THR A O 1
ATOM 8386 N N . SER A 1 1053 ? -16.818 14.985 -22.337 1.00 89.06 1053 SER A N 1
ATOM 8387 C CA . SER A 1 1053 ? -15.746 14.741 -23.313 1.00 89.06 1053 SER A CA 1
ATOM 8388 C C . SER A 1 1053 ? -15.056 13.389 -23.073 1.00 89.06 1053 SER A C 1
ATOM 8390 O O . SER A 1 1053 ? -15.143 12.842 -21.966 1.00 89.06 1053 SER A O 1
ATOM 8392 N N . PRO A 1 1054 ? -14.367 12.823 -24.086 1.00 86.38 1054 PRO A N 1
ATOM 8393 C CA . PRO A 1 1054 ? -13.584 11.597 -23.929 1.00 86.38 1054 PRO A CA 1
ATOM 8394 C C . PRO A 1 1054 ? -12.513 11.707 -22.833 1.00 86.38 1054 PRO A C 1
ATOM 8396 O O . PRO A 1 1054 ? -12.322 10.764 -22.068 1.00 86.38 1054 PRO A O 1
ATOM 8399 N N . ASP A 1 1055 ? -11.865 12.866 -22.733 1.00 86.00 1055 ASP A N 1
ATOM 8400 C CA . ASP A 1 1055 ? -10.660 13.152 -21.929 1.00 86.00 1055 ASP A CA 1
ATOM 8401 C C . ASP A 1 1055 ? -10.922 13.113 -20.416 1.00 86.00 1055 ASP A C 1
ATOM 8403 O O . ASP A 1 1055 ? -10.018 12.915 -19.606 1.00 86.00 1055 ASP A O 1
ATOM 8407 N N . GLN A 1 1056 ? -12.191 13.236 -20.024 1.00 83.56 1056 GLN A N 1
ATOM 8408 C CA . GLN A 1 1056 ? -12.657 13.054 -18.649 1.00 83.56 1056 GLN A CA 1
ATOM 8409 C C . GLN A 1 1056 ? -12.657 11.573 -18.202 1.00 83.56 1056 GLN A C 1
ATOM 8411 O O . GLN A 1 1056 ? -13.009 11.274 -17.056 1.00 83.56 1056 GLN A O 1
ATOM 8416 N N . LEU A 1 1057 ? -12.273 10.630 -19.074 1.00 84.62 1057 LEU A N 1
ATOM 8417 C CA . LEU A 1 1057 ? -12.082 9.213 -18.752 1.00 84.62 1057 LEU A CA 1
ATOM 8418 C C . LEU A 1 1057 ? -10.605 8.805 -18.895 1.00 84.62 1057 LEU A C 1
ATOM 8420 O O . LEU A 1 1057 ? -9.993 9.074 -19.924 1.00 84.62 1057 LEU A O 1
ATOM 8424 N N . PRO A 1 1058 ? -10.038 8.040 -17.941 1.00 82.00 1058 PRO A N 1
ATOM 8425 C CA . PRO A 1 1058 ? -8.633 7.620 -17.991 1.00 82.00 1058 PRO A CA 1
ATOM 8426 C C . PRO A 1 1058 ? -8.331 6.610 -19.110 1.00 82.00 1058 PRO A C 1
ATOM 8428 O O . PRO A 1 1058 ? -7.170 6.392 -19.433 1.00 82.00 1058 PRO A O 1
ATOM 8431 N N . TYR A 1 1059 ? -9.360 5.970 -19.678 1.00 83.19 1059 TYR A N 1
ATOM 8432 C CA . TYR A 1 1059 ? -9.259 5.122 -20.868 1.00 83.19 1059 TYR A CA 1
ATOM 8433 C C . TYR A 1 1059 ? -10.494 5.362 -21.759 1.00 83.19 1059 TYR A C 1
ATOM 8435 O O . TYR A 1 1059 ? -11.473 4.619 -21.646 1.00 83.19 1059 TYR A O 1
ATOM 8443 N N . PRO A 1 1060 ? -10.493 6.373 -22.650 1.00 81.81 1060 PRO A N 1
ATOM 8444 C CA . PRO A 1 1060 ? -11.684 6.740 -23.427 1.00 81.81 1060 PRO A CA 1
ATOM 8445 C C . PRO A 1 1060 ? -12.168 5.621 -24.363 1.00 81.81 1060 PRO A C 1
ATOM 8447 O O . PRO A 1 1060 ? -13.369 5.431 -24.547 1.00 81.81 1060 PRO A O 1
ATOM 8450 N N . ASN A 1 1061 ? -11.243 4.800 -24.866 1.00 81.00 1061 ASN A N 1
ATOM 8451 C CA . ASN A 1 1061 ? -11.527 3.596 -25.658 1.00 81.00 1061 ASN A CA 1
ATOM 8452 C C . ASN A 1 1061 ? -11.698 2.322 -24.799 1.00 81.00 1061 ASN A C 1
ATOM 8454 O O . ASN A 1 1061 ? -11.778 1.211 -25.323 1.00 81.00 1061 ASN A O 1
ATOM 8458 N N . GLY A 1 1062 ? -11.812 2.478 -23.475 1.00 67.75 1062 GLY A N 1
ATOM 8459 C CA . GLY A 1 1062 ? -11.834 1.397 -22.491 1.00 67.75 1062 GLY A CA 1
ATOM 8460 C C . GLY A 1 1062 ? -10.442 0.822 -22.220 1.00 67.75 1062 GLY A C 1
ATOM 8461 O O . GLY A 1 1062 ? -9.549 0.873 -23.064 1.00 67.75 1062 GLY A O 1
ATOM 8462 N N . LYS A 1 1063 ? -10.232 0.269 -21.020 1.00 72.50 1063 LYS A N 1
ATOM 8463 C CA . LYS A 1 1063 ? -8.930 -0.301 -20.644 1.00 72.50 1063 LYS A CA 1
ATOM 8464 C C . LYS A 1 1063 ? -8.507 -1.439 -21.592 1.00 72.50 1063 LYS A C 1
ATOM 8466 O O . LYS A 1 1063 ? -9.288 -2.385 -21.754 1.00 72.50 1063 LYS A O 1
ATOM 8471 N N . PRO A 1 1064 ? -7.279 -1.413 -22.152 1.00 58.31 1064 PRO A N 1
ATOM 8472 C CA . PRO A 1 1064 ? -6.782 -2.469 -23.028 1.00 58.31 1064 PRO A CA 1
ATOM 8473 C C . PRO A 1 1064 ? -6.901 -3.855 -22.389 1.00 58.31 1064 PRO A C 1
ATOM 8475 O O . PRO A 1 1064 ? -6.499 -4.077 -21.241 1.00 58.31 1064 PRO A O 1
ATOM 8478 N N . LYS A 1 1065 ? -7.458 -4.814 -23.137 1.00 43.56 1065 LYS A N 1
ATOM 8479 C CA . LYS A 1 1065 ? -7.488 -6.217 -22.714 1.00 43.56 1065 LYS A CA 1
ATOM 8480 C C . LYS A 1 1065 ? -6.065 -6.758 -22.783 1.00 43.56 1065 LYS A C 1
ATOM 8482 O O . LYS A 1 1065 ? -5.524 -6.908 -23.871 1.00 43.56 1065 LYS A O 1
ATOM 8487 N N . THR A 1 1066 ? -5.481 -7.112 -21.641 1.00 38.22 1066 THR A N 1
ATOM 8488 C CA . THR A 1 1066 ? -4.197 -7.823 -21.605 1.00 38.22 1066 THR A CA 1
ATOM 8489 C C . THR A 1 1066 ? -4.357 -9.187 -22.277 1.00 38.22 1066 THR A C 1
ATOM 8491 O O . THR A 1 1066 ? -4.912 -10.108 -21.670 1.00 38.22 1066 THR A O 1
ATOM 8494 N N . VAL A 1 1067 ? -3.909 -9.309 -23.528 1.00 29.22 1067 VAL A N 1
ATOM 8495 C CA . VAL A 1 1067 ? -4.017 -10.541 -24.317 1.00 29.22 1067 VAL A CA 1
ATOM 8496 C C . VAL A 1 1067 ? -3.158 -11.622 -23.666 1.00 29.22 1067 VAL A C 1
ATOM 8498 O O . VAL A 1 1067 ? -1.930 -11.559 -23.656 1.00 29.22 1067 VAL A O 1
ATOM 8501 N N . SER A 1 1068 ? -3.808 -12.634 -23.097 1.00 28.94 1068 SER A N 1
ATOM 8502 C CA . SER A 1 1068 ? -3.138 -13.817 -22.565 1.00 28.94 1068 SER A CA 1
ATOM 8503 C C . SER A 1 1068 ? -2.840 -14.789 -23.705 1.00 28.94 1068 SER A C 1
ATOM 8505 O O . SER A 1 1068 ? -3.592 -15.738 -23.925 1.00 28.94 1068 SER A O 1
ATOM 8507 N N . ILE A 1 1069 ? -1.758 -14.521 -24.442 1.00 29.23 1069 ILE A N 1
ATOM 8508 C CA . ILE A 1 1069 ? -1.256 -15.401 -25.505 1.00 29.23 1069 ILE A CA 1
ATOM 8509 C C . ILE A 1 1069 ? -0.947 -16.784 -24.891 1.00 29.23 1069 ILE A C 1
ATOM 8511 O O . ILE A 1 1069 ? -0.237 -16.848 -23.880 1.00 29.23 1069 ILE A O 1
ATOM 8515 N N . PRO A 1 1070 ? -1.478 -17.890 -25.445 1.00 25.89 1070 PRO A N 1
ATOM 8516 C CA . PRO A 1 1070 ? -1.179 -19.231 -24.955 1.00 25.89 1070 PRO A CA 1
ATOM 8517 C C . PRO A 1 1070 ? 0.298 -19.587 -25.220 1.00 25.89 1070 PRO A C 1
ATOM 8519 O O . PRO A 1 1070 ? 0.836 -19.220 -26.266 1.00 25.89 1070 PRO A O 1
ATOM 8522 N N . PRO A 1 1071 ? 0.978 -20.303 -24.304 1.00 27.41 1071 PRO A N 1
ATOM 8523 C CA . PRO A 1 1071 ? 2.400 -20.608 -24.439 1.00 27.41 1071 PRO A CA 1
ATOM 8524 C C . PRO A 1 1071 ? 2.624 -21.674 -25.518 1.00 27.41 1071 PRO A C 1
ATOM 8526 O O . PRO A 1 1071 ? 2.538 -22.875 -25.253 1.00 27.41 1071 PRO A O 1
ATOM 8529 N N . ASN A 1 1072 ? 2.904 -21.234 -26.744 1.00 27.34 1072 ASN A N 1
ATOM 8530 C CA . ASN A 1 1072 ? 3.141 -22.144 -27.856 1.00 27.34 1072 ASN A CA 1
ATOM 8531 C C . ASN A 1 1072 ? 4.483 -22.885 -27.679 1.00 27.34 1072 ASN A C 1
ATOM 8533 O O . ASN A 1 1072 ? 5.470 -22.306 -27.216 1.00 27.34 1072 ASN A O 1
ATOM 8537 N N . LYS A 1 1073 ? 4.521 -24.185 -28.001 1.00 26.70 1073 LYS A N 1
ATOM 8538 C CA . LYS A 1 1073 ? 5.711 -25.030 -27.785 1.00 26.70 1073 LYS A CA 1
ATOM 8539 C C . LYS A 1 1073 ? 6.801 -24.631 -28.793 1.00 26.70 1073 LYS A C 1
ATOM 8541 O O . LYS A 1 1073 ? 6.542 -24.555 -29.989 1.00 26.70 1073 LYS A O 1
ATOM 8546 N N . GLY A 1 1074 ? 7.998 -24.319 -28.297 1.00 27.69 1074 GLY A N 1
ATOM 8547 C CA . GLY A 1 1074 ? 9.021 -23.615 -29.078 1.00 27.69 1074 GLY A CA 1
ATOM 8548 C C . GLY A 1 1074 ? 9.805 -24.469 -30.081 1.00 27.69 1074 GLY A C 1
ATOM 8549 O O . GLY A 1 1074 ? 9.734 -25.698 -30.086 1.00 27.69 1074 GLY A O 1
ATOM 8550 N N . ARG A 1 1075 ? 10.639 -23.792 -30.878 1.00 24.17 1075 ARG A N 1
ATOM 8551 C CA . ARG A 1 1075 ? 11.783 -24.381 -31.591 1.00 24.17 1075 ARG A CA 1
ATOM 8552 C C . ARG A 1 1075 ? 13.057 -23.655 -31.171 1.00 24.17 1075 ARG A C 1
ATOM 8554 O O . ARG A 1 1075 ? 13.028 -22.455 -30.917 1.00 24.17 1075 ARG A O 1
ATOM 8561 N N . VAL A 1 1076 ? 14.158 -24.394 -31.074 1.00 24.83 1076 VAL A N 1
ATOM 8562 C CA . VAL A 1 1076 ? 15.478 -23.845 -30.743 1.00 24.83 1076 VAL A CA 1
ATOM 8563 C C . VAL A 1 1076 ? 16.160 -23.392 -32.027 1.00 24.83 1076 VAL A C 1
ATOM 8565 O O . VAL A 1 1076 ? 16.317 -24.196 -32.942 1.00 24.83 1076 VAL A O 1
ATOM 8568 N N . TRP A 1 1077 ? 16.637 -22.150 -32.046 1.00 21.09 1077 TRP A N 1
ATOM 8569 C CA . TRP A 1 1077 ? 17.673 -21.693 -32.969 1.00 21.09 1077 TRP A CA 1
ATOM 8570 C C . TRP A 1 1077 ? 18.856 -21.146 -32.165 1.00 21.09 1077 TRP A C 1
ATOM 8572 O O . TRP A 1 1077 ? 18.689 -20.629 -31.060 1.00 21.09 1077 TRP A O 1
ATOM 8582 N N . ARG A 1 1078 ? 20.065 -21.343 -32.691 1.00 21.69 1078 ARG A N 1
ATOM 8583 C CA . ARG A 1 1078 ? 21.334 -20.856 -32.127 1.00 21.69 1078 ARG A CA 1
ATOM 8584 C C . ARG A 1 1078 ? 21.772 -19.600 -32.888 1.00 21.69 1078 ARG A C 1
ATOM 8586 O O . ARG A 1 1078 ? 21.430 -19.508 -34.056 1.00 21.69 1078 ARG A O 1
ATOM 8593 N N . PHE A 1 1079 ? 22.537 -18.724 -32.219 1.00 22.92 1079 PHE A N 1
ATOM 8594 C CA . PHE A 1 1079 ? 23.428 -17.660 -32.741 1.00 22.92 1079 PHE A CA 1
ATOM 8595 C C . PHE A 1 1079 ? 23.212 -17.224 -34.213 1.00 22.92 1079 PHE A C 1
ATOM 8597 O O . PHE A 1 1079 ? 23.411 -18.013 -35.130 1.00 22.92 1079 PHE A O 1
ATOM 8604 N N . ASN A 1 1080 ? 23.024 -15.937 -34.519 1.00 24.47 1080 ASN A N 1
ATOM 8605 C CA . ASN A 1 1080 ? 24.053 -14.904 -34.316 1.00 24.47 1080 ASN A CA 1
ATOM 8606 C C . ASN A 1 1080 ? 23.518 -13.484 -34.661 1.00 24.47 1080 ASN A C 1
ATOM 8608 O O . ASN A 1 1080 ? 22.509 -13.384 -35.349 1.00 24.47 1080 ASN A O 1
ATOM 8612 N N . LYS A 1 1081 ? 24.274 -12.433 -34.296 1.00 27.52 1081 LYS A N 1
ATOM 8613 C CA . LYS A 1 1081 ? 24.183 -11.014 -34.734 1.00 27.52 1081 LYS A CA 1
ATOM 8614 C C . LYS A 1 1081 ? 22.882 -10.239 -34.428 1.00 27.52 1081 LYS A C 1
ATOM 8616 O O . LYS A 1 1081 ? 21.870 -10.430 -35.088 1.00 27.52 1081 LYS A O 1
ATOM 8621 N N . ASN A 1 1082 ? 22.976 -9.243 -33.538 1.00 25.75 1082 ASN A N 1
ATOM 8622 C CA . ASN A 1 1082 ? 22.082 -8.074 -33.546 1.00 25.75 1082 ASN A CA 1
ATOM 8623 C C . ASN A 1 1082 ? 22.555 -7.100 -34.661 1.00 25.75 1082 ASN A C 1
ATOM 8625 O O . ASN A 1 1082 ? 23.739 -6.754 -34.648 1.00 25.75 1082 ASN A O 1
ATOM 8629 N N . PRO A 1 1083 ? 21.708 -6.685 -35.629 1.00 33.44 1083 PRO A N 1
ATOM 8630 C CA . PRO A 1 1083 ? 22.104 -5.757 -36.698 1.00 33.44 1083 PRO A CA 1
ATOM 8631 C C . PRO A 1 1083 ? 21.785 -4.265 -36.460 1.00 33.44 1083 PRO A C 1
ATOM 8633 O O . PRO A 1 1083 ? 22.245 -3.438 -37.247 1.00 33.44 1083 PRO A O 1
ATOM 8636 N N . ILE A 1 1084 ? 20.964 -3.903 -35.467 1.00 29.08 1084 ILE A N 1
ATOM 8637 C CA . ILE A 1 1084 ? 20.181 -2.646 -35.516 1.00 29.08 1084 ILE A CA 1
ATOM 8638 C C . ILE A 1 1084 ? 20.972 -1.401 -35.071 1.00 29.08 1084 ILE A C 1
ATOM 8640 O O . ILE A 1 1084 ? 20.727 -0.307 -35.577 1.00 29.08 1084 ILE A O 1
ATOM 8644 N N . ALA A 1 1085 ? 22.060 -1.576 -34.313 1.00 26.88 1085 ALA A N 1
ATOM 8645 C CA . ALA A 1 1085 ? 23.037 -0.517 -34.012 1.00 26.88 1085 ALA A CA 1
ATOM 8646 C C . ALA A 1 1085 ? 23.755 0.080 -35.252 1.00 26.88 1085 ALA A C 1
ATOM 8648 O O . ALA A 1 1085 ? 24.635 0.923 -35.109 1.00 26.88 1085 ALA A O 1
ATOM 8649 N N . LYS A 1 1086 ? 23.414 -0.353 -36.478 1.00 29.67 1086 LYS A N 1
ATOM 8650 C CA . LYS A 1 1086 ? 24.016 0.111 -37.737 1.00 29.67 1086 LYS A CA 1
ATOM 8651 C C . LYS A 1 1086 ? 23.120 1.024 -38.592 1.00 29.67 1086 LYS A C 1
ATOM 8653 O O . LYS A 1 1086 ? 23.473 1.287 -39.739 1.00 29.67 1086 LYS A O 1
ATOM 8658 N N . LYS A 1 1087 ? 21.978 1.496 -38.069 1.00 30.75 1087 LYS A N 1
ATOM 8659 C CA . LYS A 1 1087 ? 21.032 2.369 -38.802 1.00 30.75 1087 LYS A CA 1
ATOM 8660 C C . LYS A 1 1087 ? 21.194 3.875 -38.509 1.00 30.75 1087 LYS A C 1
ATOM 8662 O O . LYS A 1 1087 ? 20.896 4.679 -39.380 1.00 30.75 1087 LYS A O 1
ATOM 8667 N N . TYR A 1 1088 ? 21.725 4.258 -37.343 1.00 29.62 1088 TYR A N 1
ATOM 8668 C CA . TYR A 1 1088 ? 21.831 5.667 -36.914 1.00 29.62 1088 TYR A CA 1
ATOM 8669 C C . TYR A 1 1088 ? 23.029 6.461 -37.481 1.00 29.62 1088 TYR A C 1
ATOM 8671 O O . TYR A 1 1088 ? 23.153 7.649 -37.209 1.00 29.62 1088 TYR A O 1
ATOM 8679 N N . LEU A 1 1089 ? 23.900 5.853 -38.299 1.00 28.61 1089 LEU A N 1
ATOM 8680 C CA . LEU A 1 1089 ? 25.092 6.513 -38.857 1.00 28.61 1089 LEU A CA 1
ATOM 8681 C C . LEU A 1 1089 ? 25.064 6.584 -40.392 1.00 28.61 1089 LEU A C 1
ATOM 8683 O O . LEU A 1 1089 ? 25.806 5.891 -41.087 1.00 28.61 1089 LEU A O 1
ATOM 8687 N N . SER A 1 1090 ? 24.222 7.472 -40.928 1.00 31.66 1090 SER A N 1
ATOM 8688 C CA . SER A 1 1090 ? 24.249 7.880 -42.344 1.00 31.66 1090 SER A CA 1
ATOM 8689 C C . SER A 1 1090 ? 23.886 9.366 -42.529 1.00 31.66 1090 SER A C 1
ATOM 8691 O O . SER A 1 1090 ? 22.947 9.695 -43.252 1.00 31.66 1090 SER A O 1
ATOM 8693 N N . GLY A 1 1091 ? 24.615 10.261 -41.839 1.00 27.45 1091 GLY A N 1
ATOM 8694 C CA . GLY A 1 1091 ? 24.253 11.684 -41.653 1.00 27.45 1091 GLY A CA 1
ATOM 8695 C C . GLY A 1 1091 ? 25.093 12.762 -42.371 1.00 27.45 1091 GLY A C 1
ATOM 8696 O O . GLY A 1 1091 ? 24.624 13.889 -42.464 1.00 27.45 1091 GLY A O 1
ATOM 8697 N N . LYS A 1 1092 ? 26.247 12.405 -42.970 1.00 30.67 1092 LYS A N 1
ATOM 8698 C CA . LYS A 1 1092 ? 27.268 13.281 -43.619 1.00 30.67 1092 LYS A CA 1
ATOM 8699 C C . LYS A 1 1092 ? 28.212 14.056 -42.668 1.00 30.67 1092 LYS A C 1
ATOM 8701 O O . LYS A 1 1092 ? 27.756 14.916 -41.942 1.00 30.67 1092 LYS A O 1
ATOM 8706 N N . LYS A 1 1093 ? 29.526 13.831 -42.871 1.00 27.44 1093 LYS A N 1
ATOM 8707 C CA . LYS A 1 1093 ? 30.633 14.818 -43.007 1.00 27.44 1093 LYS A CA 1
ATOM 8708 C C . LYS A 1 1093 ? 30.751 15.963 -41.962 1.00 27.44 1093 LYS A C 1
ATOM 8710 O O . LYS A 1 1093 ? 29.849 16.774 -41.869 1.00 27.44 1093 LYS A O 1
ATOM 8715 N N . GLU A 1 1094 ? 31.891 16.186 -41.292 1.00 26.50 1094 GLU A N 1
ATOM 8716 C CA . GLU A 1 1094 ? 33.294 16.019 -41.743 1.00 26.50 1094 GLU A CA 1
ATOM 8717 C C . GLU A 1 1094 ? 34.296 15.502 -40.677 1.00 26.50 1094 GLU A C 1
ATOM 8719 O O . GLU A 1 1094 ? 34.034 15.517 -39.485 1.00 26.50 1094 GLU A O 1
ATOM 8724 N N . TYR A 1 1095 ? 35.455 15.034 -41.167 1.00 27.89 1095 TYR A N 1
ATOM 8725 C CA . TYR A 1 1095 ? 36.754 14.806 -40.501 1.00 27.89 1095 TYR A CA 1
ATOM 8726 C C . TYR A 1 1095 ? 36.841 14.620 -38.969 1.00 27.89 1095 TYR A C 1
ATOM 8728 O O . TYR A 1 1095 ? 37.031 15.575 -38.221 1.00 27.89 1095 TYR A O 1
ATOM 8736 N N . GLY A 1 1096 ? 36.967 13.358 -38.537 1.00 29.16 1096 GLY A N 1
ATOM 8737 C CA . GLY A 1 1096 ? 37.517 13.006 -37.221 1.00 29.16 1096 GLY A CA 1
ATOM 8738 C C . GLY A 1 1096 ? 37.143 11.594 -36.766 1.00 29.16 1096 GLY A C 1
ATOM 8739 O O . GLY A 1 1096 ? 36.061 11.391 -36.231 1.00 29.16 1096 GLY A O 1
ATOM 8740 N N . GLN A 1 1097 ? 38.028 10.607 -36.952 1.00 33.44 1097 GLN A N 1
ATOM 8741 C CA . GLN A 1 1097 ? 37.848 9.281 -36.342 1.00 33.44 1097 GLN A CA 1
ATOM 8742 C C . GLN A 1 1097 ? 38.253 9.330 -34.865 1.00 33.44 1097 GLN A C 1
ATOM 8744 O O . GLN A 1 1097 ? 39.408 9.055 -34.534 1.00 33.44 1097 GLN A O 1
ATOM 8749 N N . ASP A 1 1098 ? 37.319 9.682 -33.982 1.00 34.00 1098 ASP A N 1
ATOM 8750 C CA . ASP A 1 1098 ? 37.504 9.455 -32.549 1.00 34.00 1098 ASP A CA 1
ATOM 8751 C C . ASP A 1 1098 ? 37.024 8.044 -32.162 1.00 34.00 1098 ASP A C 1
ATOM 8753 O O . ASP A 1 1098 ? 36.053 7.520 -32.708 1.00 34.00 1098 ASP A O 1
ATOM 8757 N N . LEU A 1 1099 ? 37.735 7.397 -31.236 1.00 33.53 1099 LEU A N 1
ATOM 8758 C CA . LEU A 1 1099 ? 37.443 6.024 -30.781 1.00 33.53 1099 LEU A CA 1
ATOM 8759 C C . LEU A 1 1099 ? 36.486 5.994 -29.575 1.00 33.53 1099 LEU A C 1
ATOM 8761 O O . LEU A 1 1099 ? 36.347 4.983 -28.887 1.00 33.53 1099 LEU A O 1
ATOM 8765 N N . SER A 1 1100 ? 35.827 7.115 -29.314 1.00 33.66 1100 SER A N 1
ATOM 8766 C CA . SER A 1 1100 ? 34.911 7.369 -28.212 1.00 33.66 1100 SER A CA 1
ATOM 8767 C C . SER A 1 1100 ? 33.520 6.767 -28.465 1.00 33.66 1100 SER A C 1
ATOM 8769 O O . SER A 1 1100 ? 32.539 7.493 -28.525 1.00 33.66 1100 SER A O 1
ATOM 8771 N N . ASP A 1 1101 ? 33.392 5.430 -28.564 1.00 31.14 1101 ASP A N 1
ATOM 8772 C CA . ASP A 1 1101 ? 32.060 4.778 -28.533 1.00 31.14 1101 ASP A CA 1
ATOM 8773 C C . ASP A 1 1101 ? 31.295 5.269 -27.280 1.00 31.14 1101 ASP A C 1
ATOM 8775 O O . ASP A 1 1101 ? 31.636 4.874 -26.156 1.00 31.14 1101 ASP A O 1
ATOM 8779 N N . TYR A 1 1102 ? 30.285 6.129 -27.459 1.00 35.41 1102 TYR A N 1
ATOM 8780 C CA . TYR A 1 1102 ? 29.623 6.842 -26.363 1.00 35.41 1102 TYR A CA 1
ATOM 8781 C C . TYR A 1 1102 ? 28.795 5.889 -25.489 1.00 35.41 1102 TYR A C 1
ATOM 8783 O O . TYR A 1 1102 ? 27.635 5.579 -25.757 1.00 35.41 1102 TYR A O 1
ATOM 8791 N N . LEU A 1 1103 ? 29.394 5.430 -24.388 1.00 36.09 1103 LEU A N 1
ATOM 8792 C CA . LEU A 1 1103 ? 28.672 4.777 -23.301 1.00 36.09 1103 LEU A CA 1
ATOM 8793 C C . LEU A 1 1103 ? 28.056 5.848 -22.397 1.00 36.09 1103 LEU A C 1
ATOM 8795 O O . LEU A 1 1103 ? 28.719 6.332 -21.479 1.00 36.09 1103 LEU A O 1
ATOM 8799 N N . ASN A 1 1104 ? 26.781 6.174 -22.628 1.00 41.69 1104 ASN A N 1
ATOM 8800 C CA . ASN A 1 1104 ? 26.004 7.035 -21.733 1.00 41.69 1104 ASN A CA 1
ATOM 8801 C C . ASN A 1 1104 ? 26.142 6.554 -20.277 1.00 41.69 1104 ASN A C 1
ATOM 8803 O O . ASN A 1 1104 ? 25.797 5.415 -19.938 1.00 41.69 1104 ASN A O 1
ATOM 8807 N N . ASN A 1 1105 ? 26.646 7.433 -19.410 1.00 43.12 1105 ASN A N 1
ATOM 8808 C CA . ASN A 1 1105 ? 26.808 7.196 -17.982 1.00 43.12 1105 ASN A CA 1
ATOM 8809 C C . ASN A 1 1105 ? 25.426 7.128 -17.336 1.00 43.12 1105 ASN A C 1
ATOM 8811 O O . ASN A 1 1105 ? 24.878 8.125 -16.878 1.00 43.12 1105 ASN A O 1
ATOM 8815 N N . GLN A 1 1106 ? 24.847 5.931 -17.304 1.00 42.19 1106 GLN A N 1
ATOM 8816 C CA . GLN A 1 1106 ? 23.561 5.691 -16.660 1.00 42.19 1106 GLN A CA 1
ATOM 8817 C C . GLN A 1 1106 ? 23.636 6.083 -15.167 1.00 42.19 1106 GLN A C 1
ATOM 8819 O O . GLN A 1 1106 ? 24.588 5.683 -14.479 1.00 42.19 1106 GLN A O 1
ATOM 8824 N N . PRO A 1 1107 ? 22.663 6.850 -14.633 1.00 48.56 1107 PRO A N 1
ATOM 8825 C CA . PRO A 1 1107 ? 22.624 7.240 -13.225 1.00 48.56 1107 PRO A CA 1
ATOM 8826 C C . PRO A 1 1107 ? 22.417 6.019 -12.322 1.00 48.56 1107 PRO A C 1
ATOM 8828 O O . PRO A 1 1107 ? 22.066 4.924 -12.773 1.00 48.56 1107 PRO A O 1
ATOM 8831 N N . MET A 1 1108 ? 22.565 6.207 -11.008 1.00 54.16 1108 MET A N 1
ATOM 8832 C CA . MET A 1 1108 ? 22.336 5.128 -10.048 1.00 54.16 1108 MET A CA 1
ATOM 8833 C C . MET A 1 1108 ? 20.881 4.627 -10.088 1.00 54.16 1108 MET A C 1
ATOM 8835 O O . MET A 1 1108 ? 19.988 5.181 -9.456 1.00 54.16 1108 MET A O 1
ATOM 8839 N N . VAL A 1 1109 ? 20.665 3.499 -10.768 1.00 55.38 1109 VAL A N 1
ATOM 8840 C CA . VAL A 1 1109 ? 19.414 2.725 -10.782 1.00 55.38 1109 VAL A CA 1
ATOM 8841 C C . VAL A 1 1109 ? 19.053 2.343 -9.333 1.00 55.38 1109 VAL A C 1
ATOM 8843 O O . VAL A 1 1109 ? 19.614 1.394 -8.779 1.00 55.38 1109 VAL A O 1
ATOM 8846 N N . PHE A 1 1110 ? 18.163 3.090 -8.669 1.00 64.12 1110 PHE A N 1
ATOM 8847 C CA . PHE A 1 1110 ? 17.974 2.991 -7.220 1.00 64.12 1110 PHE A CA 1
ATOM 8848 C C . PHE A 1 1110 ? 17.491 1.609 -6.757 1.00 64.12 1110 PHE A C 1
ATOM 8850 O O . PHE A 1 1110 ? 16.518 1.017 -7.244 1.00 64.12 1110 PHE A O 1
ATOM 8857 N N . VAL A 1 1111 ? 18.192 1.102 -5.744 1.00 61.59 1111 VAL A N 1
ATOM 8858 C CA . VAL A 1 1111 ? 17.970 -0.209 -5.132 1.00 61.59 1111 VAL A CA 1
ATOM 8859 C C . VAL A 1 1111 ? 17.179 -0.016 -3.844 1.00 61.59 1111 VAL A C 1
ATOM 8861 O O . VAL A 1 1111 ? 17.615 0.667 -2.919 1.00 61.59 1111 VAL A O 1
ATOM 8864 N N . SER A 1 1112 ? 15.998 -0.626 -3.756 1.00 57.09 1112 SER A N 1
ATOM 8865 C CA . SER A 1 1112 ? 15.196 -0.599 -2.531 1.00 57.09 1112 SER A CA 1
ATOM 8866 C C . SER A 1 1112 ? 15.900 -1.356 -1.408 1.00 57.09 1112 SER A C 1
ATOM 8868 O O . SER A 1 1112 ? 16.384 -2.473 -1.601 1.00 57.09 1112 SER A O 1
ATOM 8870 N N . ASN A 1 1113 ? 15.919 -0.763 -0.214 1.00 58.25 1113 ASN A N 1
ATOM 8871 C CA . ASN A 1 1113 ? 16.511 -1.347 0.987 1.00 58.25 1113 ASN A CA 1
ATOM 8872 C C . ASN A 1 1113 ? 15.417 -1.745 1.994 1.00 58.25 1113 ASN A C 1
ATOM 8874 O O . ASN A 1 1113 ? 14.501 -0.967 2.269 1.00 58.25 1113 ASN A O 1
ATOM 8878 N N . ASN A 1 1114 ? 15.501 -2.953 2.558 1.00 52.84 1114 ASN A N 1
ATOM 8879 C CA . ASN A 1 1114 ? 14.565 -3.432 3.579 1.00 52.84 1114 ASN A CA 1
ATOM 8880 C C . ASN A 1 1114 ? 14.955 -3.020 5.020 1.00 52.84 1114 ASN A C 1
ATOM 8882 O O . ASN A 1 1114 ? 14.161 -3.228 5.941 1.00 52.84 1114 ASN A O 1
ATOM 8886 N N . THR A 1 1115 ? 16.137 -2.425 5.243 1.00 44.62 1115 THR A N 1
ATOM 8887 C CA . THR A 1 1115 ? 16.603 -1.983 6.579 1.00 44.62 1115 THR A CA 1
ATOM 8888 C C . THR A 1 1115 ? 15.668 -0.983 7.250 1.00 44.62 1115 THR A C 1
ATOM 8890 O O . THR A 1 1115 ? 15.401 -1.114 8.443 1.00 44.62 1115 THR A O 1
ATOM 8893 N N . ASN A 1 1116 ? 15.137 -0.030 6.479 1.00 38.47 1116 ASN A N 1
ATOM 8894 C CA . ASN A 1 1116 ? 14.624 1.264 6.949 1.00 38.47 1116 ASN A CA 1
ATOM 8895 C C . ASN A 1 1116 ? 13.398 1.205 7.897 1.00 38.47 1116 ASN A C 1
ATOM 8897 O O . ASN A 1 1116 ? 12.867 2.234 8.295 1.00 38.47 1116 ASN A O 1
ATOM 8901 N N . ILE A 1 1117 ? 12.875 0.009 8.206 1.00 38.41 1117 ILE A N 1
ATOM 8902 C CA . ILE A 1 1117 ? 11.642 -0.182 8.989 1.00 38.41 1117 ILE A CA 1
ATOM 8903 C C . ILE A 1 1117 ? 11.655 -1.432 9.904 1.00 38.41 1117 ILE A C 1
ATOM 8905 O O . ILE A 1 1117 ? 11.019 -1.409 10.960 1.00 38.41 1117 ILE A O 1
ATOM 8909 N N . GLU A 1 1118 ? 12.279 -2.557 9.529 1.00 33.59 1118 GLU A N 1
ATOM 8910 C CA . GLU A 1 1118 ? 11.903 -3.859 10.132 1.00 33.59 1118 GLU A CA 1
ATOM 8911 C C . GLU A 1 1118 ? 12.614 -4.223 11.439 1.00 33.59 1118 GLU A C 1
ATOM 8913 O O . GLU A 1 1118 ? 12.005 -4.876 12.293 1.00 33.59 1118 GLU A O 1
ATOM 8918 N N . VAL A 1 1119 ? 13.851 -3.760 11.646 1.00 34.53 1119 VAL A N 1
ATOM 8919 C CA . VAL A 1 1119 ? 14.555 -3.957 12.927 1.00 34.53 1119 VAL A CA 1
ATOM 8920 C C . VAL A 1 1119 ? 13.802 -3.217 14.039 1.00 34.53 1119 VAL A C 1
ATOM 8922 O O . VAL A 1 1119 ? 13.383 -3.844 15.011 1.00 34.53 1119 VAL A O 1
ATOM 8925 N N . HIS A 1 1120 ? 13.495 -1.929 13.838 1.00 35.00 1120 HIS A N 1
ATOM 8926 C CA . HIS A 1 1120 ? 12.699 -1.130 14.779 1.00 35.00 1120 HIS A CA 1
ATOM 8927 C C . HIS A 1 1120 ? 11.261 -1.654 14.958 1.00 35.00 1120 HIS A C 1
ATOM 8929 O O . HIS A 1 1120 ? 10.763 -1.733 16.082 1.00 35.00 1120 HIS A O 1
ATOM 8935 N N . LYS A 1 1121 ? 10.568 -2.083 13.886 1.00 36.09 1121 LYS A N 1
ATOM 8936 C CA . LYS A 1 1121 ? 9.202 -2.639 14.019 1.00 36.09 1121 LYS A CA 1
ATOM 8937 C C . LYS A 1 1121 ? 9.126 -3.910 14.861 1.00 36.09 1121 LYS A C 1
ATOM 8939 O O . LYS A 1 1121 ? 8.057 -4.189 15.403 1.00 36.09 1121 LYS A O 1
ATOM 8944 N N . THR A 1 1122 ? 10.216 -4.666 14.984 1.00 34.16 1122 THR A N 1
ATOM 8945 C CA . THR A 1 1122 ? 10.246 -5.886 15.804 1.00 34.16 1122 THR A CA 1
ATOM 8946 C C . THR A 1 1122 ? 10.138 -5.572 17.306 1.00 34.16 1122 THR A C 1
ATOM 8948 O O . THR A 1 1122 ? 9.675 -6.420 18.066 1.00 34.16 1122 THR A O 1
ATOM 8951 N N . TYR A 1 1123 ? 10.473 -4.343 17.726 1.00 37.84 1123 TYR A N 1
ATOM 8952 C CA . TYR A 1 1123 ? 10.502 -3.908 19.129 1.00 37.84 1123 TYR A CA 1
ATOM 8953 C C . TYR A 1 1123 ? 9.758 -2.581 19.366 1.00 37.84 1123 TYR A C 1
ATOM 8955 O O . TYR A 1 1123 ? 10.208 -1.708 20.110 1.00 37.84 1123 TYR A O 1
ATOM 8963 N N . LYS A 1 1124 ? 8.562 -2.434 18.776 1.00 32.62 1124 LYS A N 1
ATOM 8964 C CA . LYS A 1 1124 ? 7.637 -1.330 19.092 1.00 32.62 1124 LYS A CA 1
ATOM 8965 C C . LYS A 1 1124 ? 7.098 -1.436 20.528 1.00 32.62 1124 LYS A C 1
ATOM 8967 O O . LYS A 1 1124 ? 6.026 -1.985 20.766 1.00 32.62 1124 LYS A O 1
ATOM 8972 N N . VAL A 1 1125 ? 7.855 -0.889 21.478 1.00 38.22 1125 VAL A N 1
ATOM 8973 C CA . VAL A 1 1125 ? 7.511 -0.875 22.910 1.00 38.22 1125 VAL A CA 1
ATOM 8974 C C . VAL A 1 1125 ? 6.911 0.466 23.360 1.00 38.22 1125 VAL A C 1
ATOM 8976 O O . VAL A 1 1125 ? 5.947 0.465 24.122 1.00 38.22 1125 VAL A O 1
ATOM 8979 N N . LEU A 1 1126 ? 7.395 1.605 22.848 1.00 33.12 1126 LEU A N 1
ATOM 8980 C CA . LEU A 1 1126 ? 6.965 2.949 23.285 1.00 33.12 1126 LEU A CA 1
ATOM 8981 C C . LEU A 1 1126 ? 5.454 3.218 23.117 1.00 33.12 1126 LEU A C 1
ATOM 8983 O O . LEU A 1 1126 ? 4.841 3.826 23.992 1.00 33.12 1126 LEU A O 1
ATOM 8987 N N . GLU A 1 1127 ? 4.815 2.678 22.070 1.00 34.81 1127 GLU A N 1
ATOM 8988 C CA . GLU A 1 1127 ? 3.352 2.781 21.880 1.00 34.81 1127 GLU A CA 1
ATOM 8989 C C . GLU A 1 1127 ? 2.535 2.145 23.024 1.00 34.81 1127 GLU A C 1
ATOM 8991 O O . GLU A 1 1127 ? 1.383 2.518 23.232 1.00 34.81 1127 GLU A O 1
ATOM 8996 N N . SER A 1 1128 ? 3.108 1.206 23.789 1.00 33.31 1128 SER A N 1
ATOM 8997 C CA . SER A 1 1128 ? 2.427 0.601 24.942 1.00 33.31 1128 SER A CA 1
ATOM 8998 C C . SER A 1 1128 ? 2.444 1.504 26.182 1.00 33.31 1128 SER A C 1
ATOM 9000 O O . SER A 1 1128 ? 1.448 1.553 26.906 1.00 33.31 1128 SER A O 1
ATOM 9002 N N . PHE A 1 1129 ? 3.510 2.284 26.389 1.00 36.03 1129 PHE A N 1
ATOM 9003 C CA . PHE A 1 1129 ? 3.629 3.205 27.524 1.00 36.03 1129 PHE A CA 1
ATOM 9004 C C . PHE A 1 1129 ? 2.718 4.434 27.383 1.00 36.03 1129 PHE A C 1
ATOM 9006 O O . PHE A 1 1129 ? 2.102 4.849 28.363 1.00 36.03 1129 PHE A O 1
ATOM 9013 N N . SER A 1 1130 ? 2.510 4.928 26.155 1.00 34.38 1130 SER A N 1
ATOM 9014 C CA . SER A 1 1130 ? 1.557 6.014 25.853 1.00 34.38 1130 SER A CA 1
ATOM 9015 C C . SER A 1 1130 ? 0.120 5.741 26.344 1.00 34.38 1130 SER A C 1
ATOM 9017 O O . SER A 1 1130 ? -0.624 6.678 26.627 1.00 34.38 1130 SER A O 1
ATOM 9019 N N . SER A 1 1131 ? -0.272 4.474 26.541 1.00 31.00 1131 SER A N 1
ATOM 9020 C CA . SER A 1 1131 ? -1.626 4.105 26.989 1.00 31.00 1131 SER A CA 1
ATOM 9021 C C . SER A 1 1131 ? -1.988 4.523 28.430 1.00 31.00 1131 SER A C 1
ATOM 9023 O O . SER A 1 1131 ? -3.118 4.277 28.858 1.00 31.00 1131 SER A O 1
ATOM 9025 N N . LYS A 1 1132 ? -1.070 5.161 29.177 1.00 33.16 1132 LYS A N 1
ATOM 9026 C CA . LYS A 1 1132 ? -1.260 5.627 30.565 1.00 33.16 1132 LYS A CA 1
ATOM 9027 C C . LYS A 1 1132 ? -1.041 7.140 30.778 1.00 33.16 1132 LYS A C 1
ATOM 9029 O O . LYS A 1 1132 ? -0.404 7.544 31.740 1.00 33.16 1132 LYS A O 1
ATOM 9034 N N . GLY A 1 1133 ? -1.661 7.978 29.947 1.00 37.44 1133 GLY A N 1
ATOM 9035 C CA . GLY A 1 1133 ? -2.126 9.304 30.393 1.00 37.44 1133 GLY A CA 1
ATOM 9036 C C . GLY A 1 1133 ? -1.077 10.397 30.657 1.00 37.44 1133 GLY A C 1
ATOM 9037 O O . GLY A 1 1133 ? -1.077 10.995 31.735 1.00 37.44 1133 GLY A O 1
ATOM 9038 N N . THR A 1 1134 ? -0.292 10.766 29.643 1.00 30.81 1134 THR A N 1
ATOM 9039 C CA . THR A 1 1134 ? 0.407 12.069 29.596 1.00 30.81 1134 THR A CA 1
ATOM 9040 C C . THR A 1 1134 ? 0.289 12.723 28.213 1.00 30.81 1134 THR A C 1
ATOM 9042 O O . THR A 1 1134 ? -0.187 12.099 27.265 1.00 30.81 1134 THR A O 1
ATOM 9045 N N . SER A 1 1135 ? 0.606 14.016 28.135 1.00 35.47 1135 SER A N 1
ATOM 9046 C CA . SER A 1 1135 ? 0.094 14.960 27.132 1.00 35.47 1135 SER A CA 1
ATOM 9047 C C . SER A 1 1135 ? 0.932 15.112 25.853 1.00 35.47 1135 SER A C 1
ATOM 9049 O O . SER A 1 1135 ? 2.140 14.913 25.858 1.00 35.47 1135 SER A O 1
ATOM 9051 N N . GLU A 1 1136 ? 0.221 15.479 24.776 1.00 35.00 1136 GLU A N 1
ATOM 9052 C CA . GLU A 1 1136 ? 0.534 16.341 23.608 1.00 35.00 1136 GLU A CA 1
ATOM 9053 C C . GLU A 1 1136 ? 1.918 16.269 22.882 1.00 35.00 1136 GLU A C 1
ATOM 9055 O O . GLU A 1 1136 ? 1.946 16.514 21.678 1.00 35.00 1136 GLU A O 1
ATOM 9060 N N . ILE A 1 1137 ? 3.044 15.866 23.492 1.00 34.94 1137 ILE A N 1
ATOM 9061 C CA . ILE A 1 1137 ? 4.392 15.887 22.863 1.00 34.94 1137 ILE A CA 1
ATOM 9062 C C . ILE A 1 1137 ? 4.615 14.743 21.850 1.00 34.94 1137 ILE A C 1
ATOM 9064 O O . ILE A 1 1137 ? 5.346 14.900 20.873 1.00 34.94 1137 ILE A O 1
ATOM 9068 N N . VAL A 1 1138 ? 3.976 13.585 22.055 1.00 31.55 1138 VAL A N 1
ATOM 9069 C CA . VAL A 1 1138 ? 4.257 12.313 21.338 1.00 31.55 1138 VAL A CA 1
ATOM 9070 C C . VAL A 1 1138 ? 3.840 12.338 19.847 1.00 31.55 1138 VAL A C 1
ATOM 9072 O O . VAL A 1 1138 ? 3.944 11.334 19.145 1.00 31.55 1138 VAL A O 1
ATOM 9075 N N . HIS A 1 1139 ? 3.368 13.477 19.333 1.00 28.56 1139 HIS A N 1
ATOM 9076 C CA . HIS A 1 1139 ? 2.980 13.646 17.930 1.00 28.56 1139 HIS A CA 1
ATOM 9077 C C . HIS A 1 1139 ? 4.119 14.044 16.979 1.00 28.56 1139 HIS A C 1
ATOM 9079 O O . HIS A 1 1139 ? 3.926 13.956 15.765 1.00 28.56 1139 HIS A O 1
ATOM 9085 N N . TYR A 1 1140 ? 5.303 14.408 17.482 1.00 27.86 1140 TYR A N 1
ATOM 9086 C CA . TYR A 1 1140 ? 6.480 14.572 16.625 1.00 27.86 1140 TYR A CA 1
ATOM 9087 C C . TYR A 1 1140 ? 7.043 13.203 16.204 1.00 27.86 1140 TYR A C 1
ATOM 9089 O O . TYR A 1 1140 ? 7.343 12.377 17.072 1.00 27.86 1140 TYR A O 1
ATOM 9097 N N . PRO A 1 1141 ? 7.201 12.927 14.895 1.00 24.19 1141 PRO A N 1
ATOM 9098 C CA . PRO A 1 1141 ? 7.805 11.684 14.442 1.00 24.19 1141 PRO A CA 1
ATOM 9099 C C . PRO A 1 1141 ? 9.292 11.645 14.813 1.00 24.19 1141 PRO A C 1
ATOM 9101 O O . PRO A 1 1141 ? 10.029 12.598 14.575 1.00 24.19 1141 PRO A O 1
ATOM 9104 N N . ILE A 1 1142 ? 9.742 10.509 15.353 1.00 29.19 1142 ILE A N 1
ATOM 9105 C CA . ILE A 1 1142 ? 11.166 10.159 15.374 1.00 29.19 1142 ILE A CA 1
ATOM 9106 C C . ILE A 1 1142 ? 11.472 9.549 14.000 1.00 29.19 1142 ILE A C 1
ATOM 9108 O O . ILE A 1 1142 ? 11.272 8.349 13.787 1.00 29.19 1142 ILE A O 1
ATOM 9112 N N . THR A 1 1143 ? 11.854 10.418 13.066 1.00 23.39 1143 THR A N 1
ATOM 9113 C CA . THR A 1 1143 ? 12.312 10.127 11.695 1.00 23.39 1143 THR A CA 1
ATOM 9114 C C . THR A 1 1143 ? 13.672 10.756 11.489 1.00 23.39 1143 THR A C 1
ATOM 9116 O O . THR A 1 1143 ? 13.732 11.987 11.704 1.00 23.39 1143 THR A O 1
#

Radius of gyration: 45.54 Å; chains: 1; bounding box: 126×128×131 Å

Sequence (1143 aa):
MSATNAKALYSELVSYGDSSEYDKALKIANKILHDDSQDKKAQHCKAVCLIHLTQFDEALKILEKHVSEAVFERAYCLYRLNRVEEAYDILKGIKDPSGREKELIAQVLYRLERYEDCFDYYRDLIKNSEDDYENERETNLSAVVCNLYAEKGKEFKNAPQLREHTYELSYNGACIHITQGDYNAAVEKLKAAEELCKSYLEDDATEEEIEAELAVIRVQHGYALQVLKRNDRALRMYNQVLKSKPDDVAVAAVASNNVVTINKDQNVFDSKKKIKVATAEGLEPKLTTKQRQTIATNNCLLLLHTNQLDQCRRAIQALSKKFPSCAAETALLMAALHCKEKKVQKAVDVLKDFAASHPDQSVVLSFTLAQLLLAQGHISQACDTLRSMGDVSYSLGVTSALVTLYLSLEDKEAAANTLQSAIKWYRKNKSKGSSLNVLIQEAAKIELKNDNPQEASKLLEELRKEDPSDLKTLAQLIAAYSQFNPEKAKTVSKQLPPVSEITRGVDVDTLESTSWTMGTRYIKRGGKSEPTPGKFGKSPSGTGEELIQKKKRKHKKGKLPKNYDPNVDPDPERWLPRRERSTYKKKKDKRGATAIGKGTQGAAAGAEEFTTLAPSPSASATPTSPNVAGPRQNKGGNKKKKKGRPGSFPDISTNVARKQTTVIQTPSTSPTTHKDSVSELVVAKITSKIYLNHTATSITVSPARKVQIEAKVQVRRLPLSKNQQFINRNDRIKEIIRQGSVKKRPTLDPMRALKSMAIADPEKVQRIILLTYFRAGSTFLGDILQQNWRTFYHFEPLHSLTYDERINDTKIPQAFALIDNILRCNFTNAKDYMQWVKKPSNQFLFGRNQFLWVTCHSNPKTCFDPRFVNAACVRSPVHVMKTTRLHMRHLRSYIKDNADMNFKVVFLTRDPRGIVSSRWSLDWCRFSTNCSLAPVLCREMDEDLAIFNEFETRQPSNFIKLRYEDLSLNPEHETQKLFNFLHLPFSPSVKKFLKTHTVSSRKADDKNPYSTRRNSSSMVLGWMERYTYKKVLEVQSQCEDVLHKLNHSLITSPDQLPYPNGKPKTVSIPPNKGRVWRFNKNPIAKKYLSGKKEYGQDLSDYLNNQPMVFVSNNTNIEVHKTYKVLESFSSKGTSEIVHYPIT

Foldseek 3Di:
DDPVVLVVLVVVLVVCVVVVVLVRNLVSLVVNCVVPVQPLVSLQSNLLSCLSVVVLVVSLVSCVPRVVVPLLSNLVSCVSVVVLVVSLVSLVPDPDDDLLSLVSNLVSCVLVVVLVSNLVSLVVNLVPDDDPCNVLSLLQNLQSVLSVCLVCPPNPPDDDDGDQLALSSLLSVLSSCVSNPVLVVSLVSLVVSLVRLCVVCVVFHDPLVNLQVNLLSLQVNLVSCVVVVVNVSSLVSLVSSVVSPHPPLQSQLQSLQQNLLSQQLHPLVSNVVSLCSVPDPPCVSVADPVSNLQSLLSVLSSCLSVVVLVVSVVSLVVSCVVPVVCVLSSLLSVLSSCVSVVVNVVSLVSLVVCCVVPVVSNPVSLVLNLLSCVVVVVLVVSLVSLVVNPPNCLPLQNLVLNLLSCVVVVNLPSNLVSLVVSLVVCVVVVVPDDSNLVSLQQSLVSCVVVVNLVSSLVSLVVNCVVPVPDPVSLVSNLVSCVSPPPVVSVVSCVSDPDVCVVCPPVDPVVVVVPDPPDDDDDDDDDDDDDDDDDDDDDDDDDDDDDDDDDDDDDDDDDDDDDDDDPVDDDDPCPPPDLCPDPPDDDDDDDDDDDDDDDDDDDDDDDDDDDDDDDDDDDDDDDDDDDDDDDDDDDDDDDDDDDDDDDDDDDDDDDDDDDDDDDDDDDDDDDDDDDDDDDDDDDDDDDDDDDDDDDDDDDDDDDDDDDDDDDDDDDDDDDDDDDDDDDDDDVVVVVVVVVPPDDDDDDDDDLCVLLVVFDFADLLLQEEEEEEDAAQLQVVLVLLLVLLDAQAFEQAALVCLPDPQAADDPVCLVVVLVSVVCVSLLNVVVVVSSLVQCLPPVNVVSLVSGPQLCVSRVVPVVLSSVSVSSSSSNSRHSYYYYYHNRYALVSVVVSCVVPVSHNAAYEYEAEDLLLLLLLQCPDPSQVPDPNRNDLLNNQVSLVRRLVSLVVCCVVPVLRYDYDYLQCCLQPVLVVSVVVCVSSVHDCDPSSVVCCVQQQCDDDPVLVPDSPRSRDVSNCSRCVSLQADALVRLVNSCVSRVVVCVSVVHDRDDDLVVGPCNRHHDDPDPDPDDDDDDDDDDDDDSVPPPPDDDDDDDDDSCPSDSSNHNSDRDHSPPPDSVVVSPSSVVSVVPDDDDSVPDDPD

InterPro domains:
  IPR000863 Sulfotransferase domain [PF00685] (767-1027)
  IPR011990 Tetratricopeptide-like helical domain superfamily [G3DSA:1.25.40.10] (5-151)
  IPR011990 Tetratricopeptide-like helical domain superfamily [G3DSA:1.25.40.10] (152-491)
  IPR011990 Tetratricopeptide-like helical domain superfamily [SSF48452] (6-199)
  IPR011990 Tetratricopeptide-like helical domain superfamily [SSF48452] (215-471)
  IPR013699 Signal recognition particle, SRP72 subunit, RNA-binding [PF08492] (541-586)
  IPR018704 Ancillary SecYEG translocon subunit/Cell division coordinator CpoB, TPR domain [PF09976] (305-429)
  IPR019734 Tetratricopeptide repeat [SM00028] (6-39)
  IPR019734 Tetratricopeptide repeat [SM00028] (99-132)
  IPR019734 Tetratricopeptide repeat [SM00028] (167-200)
  IPR019734 Tetratricopeptide repeat [SM00028] (215-248)
  IPR026270 Signal recognition particle, SRP72 subunit [PTHR14094] (6-644)
  IPR027417 P-loop containing nucleoside triphosphate hydrolase [G3DSA:3.40.50.300] (766-1055)
  IPR027417 P-loop containing nucleoside triphosphate hydrolase [SSF52540] (767-1047)
  IPR031545 Signal recognition particle subunit SRP72, TPR-like repeat [PF17004] (39-144)

Organism: NCBI:txid931172